Protein AF-0000000066470634 (afdb_homodimer)

InterPro domains:
  IPR000560 Histidine phosphatase superfamily, clade-2 [PF00328] (28-376)
  IPR000560 Histidine phosphatase superfamily, clade-2 [cd07061] (28-376)
  IPR029033 Histidine phosphatase superfamily [G3DSA:3.40.50.1240] (27-430)
  IPR029033 Histidine phosphatase superfamily [SSF53254] (25-425)
  IPR033379 Histidine acid phosphatase active site [PS00616] (29-43)
  IPR050645 Histidine Acid Phosphatase [PTHR11567] (26-384)

Organism: Caenorhabditis elegans (NCBI:txid6239)

Nearest PDB structures (foldseek):
  7z2w-assembly1_A  TM=5.898E-01  e=5.417E-13  Escherichia coli
  7z2t-assembly1_A  TM=5.887E-01  e=1.420E-12  Escherichia coli
  1dkq-assembly1_A  TM=6.053E-01  e=9.221E-12  Escherichia coli
  8xm1-assembly1_A  TM=5.959E-01  e=4.670E-12  Yersinia intermedia
  8xm2-assembly1_A  TM=5.813E-01  e=5.988E-11  Yersinia intermedia

Radius of gyration: 29.12 Å; Cα contacts (8 Å, |Δi|>4): 1659; chains: 2; bounding box: 76×91×94 Å

Foldseek 3Di:
DDPPPPPPPPPPPPCPVPQPFFDDVLKTFFAKEKEWAFFDFAAQAAFQVDPCAQQNAPAQPGGHGHQHPRRLVLLLVVLQQVLQAADLPVRRVGNHHHLADDLLAEAAEEEPDRRLVSSVQSSCCNNFQDAPSPDDDPPQHHPDPPDPHSGHGDDYHYDYNQPCLAFHLNHDFQALVQLLVVLCPDPQNVCVCPDPLNVVLQVVVCVLRVDHDDLVCLVNHLRNVVSCCVPPVPVCCVVRVVDDDVSSVSSVLNNQVSLCVQQLNDPDQDADPNDRSSLLSLLSRQQVNLVVVVVLLVLSLCCVPNDDVPPVSSSPNYHYYYYRHHLSNQLSVCVLQVNSPPQDPPGDTAHHGKMKMWIWIARNPVRFIKIWIWIDRGRPDHIDTCQCVGPQGNDRIHGVVSSVVSNVSSHQPDDSVVSSVDHDPPDPPCPVPVVPVVVPVVVVVD/DPPPPPPPPPPPPPCPVPQPFFDDVLKTFFAKEKEWAFFDFAAQAAFQPDPCAQQNAPAQPGGHGHQHVRRLVLLLVVLQQVLQAADLPVRRVGNHHHLADDLLAEAAEEEPDRRLVSSVQSSCCNNFQDAPSPDDDPPQHHPDPPDDHSGHGDDYHYDYNQPCLAFHLNHDFQALVQLLVVLCPDPQNVCVCPDPLNVVLQVVVCVLRVDHDDLVCLVNHLVNVVSCCVPPVPVSCVVRVVDDDVSSVSSVLNNQVSLCVQQLNDPDQDADPNDRSSLLSLLSRQQVNLVVVVVLLVLSLCCVPNDDVPPVSSSPNYHYYYYRHHQSNQLSVCVLQVNSVLQDPPGDTAHHGKMKMWIWIARNPVRFIKIWIWIDRGRPDHIDTCQCVGPQGNDRIHGVVSSVVSNVSSHQPDDSVVSSVDHDPPDPPCPPPVVPVVVPVVVVVD

Structure (mmCIF, N/CA/C/O backbone):
data_AF-0000000066470634-model_v1
#
loop_
_entity.id
_entity.type
_entity.pdbx_description
1 polymer 'Intestinal acid PHOsphatase'
#
loop_
_atom_site.group_PDB
_atom_site.id
_atom_site.type_symbol
_atom_site.label_atom_id
_atom_site.label_alt_id
_atom_site.label_comp_id
_atom_site.label_asym_id
_atom_site.label_entity_id
_atom_site.label_seq_id
_atom_site.pdbx_PDB_ins_code
_atom_site.Cartn_x
_atom_site.Cartn_y
_atom_site.Cartn_z
_atom_site.occupancy
_atom_site.B_iso_or_equiv
_atom_site.auth_seq_id
_atom_site.auth_comp_id
_atom_site.auth_asym_id
_atom_site.auth_atom_id
_atom_site.pdbx_PDB_model_num
ATOM 1 N N . MET A 1 1 ? -38.031 49.031 -19.016 1 35.66 1 MET A N 1
ATOM 2 C CA . MET A 1 1 ? -38.094 47.625 -19.375 1 35.66 1 MET A CA 1
ATOM 3 C C . MET A 1 1 ? -37.062 46.812 -18.609 1 35.66 1 MET A C 1
ATOM 5 O O . MET A 1 1 ? -35.875 46.938 -18.828 1 35.66 1 MET A O 1
ATOM 9 N N . LEU A 1 2 ? -37.375 46.406 -17.344 1 40.72 2 LEU A N 1
ATOM 10 C CA . LEU A 1 2 ? -36.594 45.688 -16.344 1 40.72 2 LEU A CA 1
ATOM 11 C C . LEU A 1 2 ? -36.312 44.25 -16.766 1 40.72 2 LEU A C 1
ATOM 13 O O . LEU A 1 2 ? -37.25 43.469 -16.922 1 40.72 2 LEU A O 1
ATOM 17 N N . GLN A 1 3 ? -35.219 44.031 -17.484 1 40.03 3 GLN A N 1
ATOM 18 C CA . GLN A 1 3 ? -34.75 42.688 -17.891 1 40.03 3 GLN A CA 1
ATOM 19 C C . GLN A 1 3 ? -34.469 41.812 -16.672 1 40.03 3 GLN A C 1
ATOM 21 O O . GLN A 1 3 ? -33.656 42.156 -15.812 1 40.03 3 GLN A O 1
ATOM 26 N N . PHE A 1 4 ? -35.438 41 -16.25 1 42 4 PHE A N 1
ATOM 27 C CA . PHE A 1 4 ? -35.312 39.938 -15.242 1 42 4 PHE A CA 1
ATOM 28 C C . PHE A 1 4 ? -34.312 38.875 -15.656 1 42 4 PHE A C 1
ATOM 30 O O . PHE A 1 4 ? -34.469 38.219 -16.688 1 42 4 PHE A O 1
ATOM 37 N N . ILE A 1 5 ? -33.031 39.031 -15.297 1 39.72 5 ILE A N 1
ATOM 38 C CA . ILE A 1 5 ? -32.062 37.969 -15.445 1 39.72 5 ILE A CA 1
ATOM 39 C C . ILE A 1 5 ? -32.375 36.812 -14.5 1 39.72 5 ILE A C 1
ATOM 41 O O . ILE A 1 5 ? -32.375 37 -13.281 1 39.72 5 ILE A O 1
ATOM 45 N N . ILE A 1 6 ? -33.094 35.812 -14.938 1 38.84 6 ILE A N 1
ATOM 46 C CA . ILE A 1 6 ? -33.312 34.562 -14.219 1 38.84 6 ILE A CA 1
ATOM 47 C C . ILE A 1 6 ? -32 33.812 -14.109 1 38.84 6 ILE A C 1
ATOM 49 O O . ILE A 1 6 ? -31.406 33.438 -15.125 1 38.84 6 ILE A O 1
ATOM 53 N N . ILE A 1 7 ? -31.266 33.969 -13.062 1 37.34 7 ILE A N 1
ATOM 54 C CA . ILE A 1 7 ? -30.141 33.094 -12.727 1 37.34 7 ILE A CA 1
ATOM 55 C C . ILE A 1 7 ? -30.625 31.688 -12.453 1 37.34 7 ILE A C 1
ATOM 57 O O . ILE A 1 7 ? -31.391 31.453 -11.508 1 37.34 7 ILE A O 1
ATOM 61 N N . ILE A 1 8 ? -30.688 30.859 -13.43 1 35.25 8 ILE A N 1
ATOM 62 C CA . ILE A 1 8 ? -30.906 29.422 -13.242 1 35.25 8 ILE A CA 1
ATOM 63 C C . ILE A 1 8 ? -29.766 28.844 -12.398 1 35.25 8 ILE A C 1
ATOM 65 O O . ILE A 1 8 ? -28.609 28.844 -12.812 1 35.25 8 ILE A O 1
ATOM 69 N N . ILE A 1 9 ? -29.922 28.891 -11.156 1 37.62 9 ILE A N 1
ATOM 70 C CA . ILE A 1 9 ? -29.094 28.078 -10.273 1 37.62 9 ILE A CA 1
ATOM 71 C C . ILE A 1 9 ? -29.219 26.609 -10.648 1 37.62 9 ILE A C 1
ATOM 73 O O . ILE A 1 9 ? -30.297 26.016 -10.516 1 37.62 9 ILE A O 1
ATOM 77 N N . ALA A 1 10 ? -28.469 26.141 -11.523 1 35.03 10 ALA A N 1
ATOM 78 C CA . ALA A 1 10 ? -28.344 24.703 -11.742 1 35.03 10 ALA A CA 1
ATOM 79 C C . ALA A 1 10 ? -27.969 23.984 -10.453 1 35.03 10 ALA A C 1
ATOM 81 O O . ALA A 1 10 ? -26.859 24.125 -9.953 1 35.03 10 ALA A O 1
ATOM 82 N N . TRP A 1 11 ? -28.922 23.75 -9.609 1 37.56 11 TRP A N 1
ATOM 83 C CA . TRP A 1 11 ? -28.734 22.719 -8.594 1 37.56 11 TRP A CA 1
ATOM 84 C C . TRP A 1 11 ? -28.172 21.438 -9.219 1 37.56 11 TRP A C 1
ATOM 86 O O . TRP A 1 11 ? -28.875 20.75 -9.977 1 37.56 11 TRP A O 1
ATOM 96 N N . ASN A 1 12 ? -26.969 21.469 -9.5 1 35.5 12 ASN A N 1
ATOM 97 C CA . ASN A 1 12 ? -26.391 20.156 -9.734 1 35.5 12 ASN A CA 1
ATOM 98 C C . ASN A 1 12 ? -26.719 19.188 -8.602 1 35.5 12 ASN A C 1
ATOM 100 O O . ASN A 1 12 ? -26.219 19.328 -7.492 1 35.5 12 ASN A O 1
ATOM 104 N N . LEU A 1 13 ? -27.922 18.734 -8.531 1 37.47 13 LEU A N 1
ATOM 105 C CA . LEU A 1 13 ? -28.234 17.578 -7.719 1 37.47 13 LEU A CA 1
ATOM 106 C C . LEU A 1 13 ? -27.156 16.5 -7.859 1 37.47 13 LEU A C 1
ATOM 108 O O . LEU A 1 13 ? -26.969 15.953 -8.945 1 37.47 13 LEU A O 1
ATOM 112 N N . ALA A 1 14 ? -26.203 16.594 -7.113 1 40.66 14 ALA A N 1
ATOM 113 C CA . ALA A 1 14 ? -25.422 15.375 -6.926 1 40.66 14 ALA A CA 1
ATOM 114 C C . ALA A 1 14 ? -26.312 14.141 -6.871 1 40.66 14 ALA A C 1
ATOM 116 O O . ALA A 1 14 ? -26.984 13.898 -5.863 1 40.66 14 ALA A O 1
ATOM 117 N N . ILE A 1 15 ? -26.891 13.695 -7.848 1 40.12 15 ILE A N 1
ATOM 118 C CA . ILE A 1 15 ? -27.656 12.461 -7.922 1 40.12 15 ILE A CA 1
ATOM 119 C C . ILE A 1 15 ? -26.812 11.289 -7.43 1 40.12 15 ILE A C 1
ATOM 121 O O . ILE A 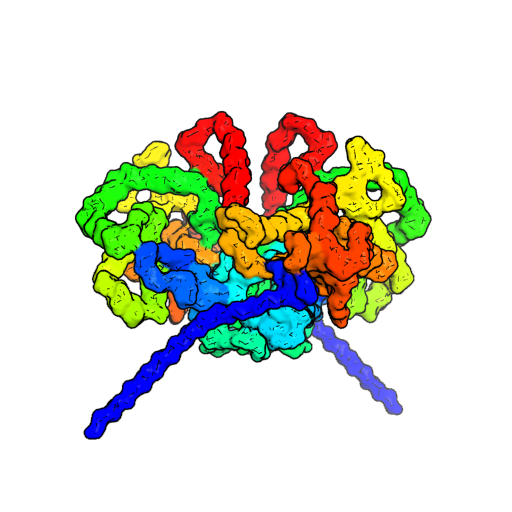1 15 ? -25.844 10.906 -8.078 1 40.12 15 ILE A O 1
ATOM 125 N N . ALA A 1 16 ? -26.578 11.211 -6.148 1 47.03 16 ALA A N 1
ATOM 126 C CA . ALA A 1 16 ? -26.25 9.844 -5.777 1 47.03 16 ALA A CA 1
ATOM 127 C C . ALA A 1 16 ? -26.938 8.844 -6.699 1 47.03 16 ALA A C 1
ATOM 129 O O . ALA A 1 16 ? -28.172 8.75 -6.715 1 47.03 16 ALA A O 1
ATOM 130 N N . THR A 1 17 ? -26.406 8.664 -7.871 1 54.94 17 THR A N 1
ATOM 131 C CA . THR A 1 17 ? -27.078 7.758 -8.797 1 54.94 17 THR A CA 1
ATOM 132 C C . THR A 1 17 ? -27.453 6.453 -8.102 1 54.94 17 THR A C 1
ATOM 134 O O . THR A 1 17 ? -26.578 5.73 -7.617 1 54.94 17 THR A O 1
ATOM 137 N N . ASN A 1 18 ? -28.578 6.418 -7.445 1 70.38 18 ASN A N 1
ATOM 138 C CA . ASN A 1 18 ? -29.219 5.199 -6.973 1 70.38 18 ASN A CA 1
ATOM 139 C C . ASN A 1 18 ? -29.156 4.09 -8.023 1 70.38 18 ASN A C 1
ATOM 141 O O . ASN A 1 18 ? -29.844 4.16 -9.039 1 70.38 18 ASN A O 1
ATOM 145 N N . ILE A 1 19 ? -28.047 3.322 -8.016 1 86.44 19 ILE A N 1
ATOM 146 C CA . ILE A 1 19 ? -27.922 2.17 -8.898 1 86.44 19 ILE A CA 1
ATOM 147 C C . ILE A 1 19 ? -28.938 1.104 -8.5 1 86.44 19 ILE A C 1
ATOM 149 O O . ILE A 1 19 ? -29.062 0.756 -7.324 1 86.44 19 ILE A O 1
ATOM 153 N N . SER A 1 20 ? -29.766 0.833 -9.453 1 91.12 20 SER A N 1
ATOM 154 C CA . SER A 1 20 ? -30.719 -0.251 -9.195 1 91.12 20 SER A CA 1
ATOM 155 C C . SER A 1 20 ? -30 -1.522 -8.766 1 91.12 20 SER A C 1
ATOM 157 O O . SER A 1 20 ? -28.875 -1.789 -9.211 1 91.12 20 SER A O 1
ATOM 159 N N . PRO A 1 21 ? -30.641 -2.217 -7.977 1 94.38 21 PRO A N 1
ATOM 160 C CA . PRO A 1 21 ? -30.016 -3.473 -7.559 1 94.38 21 PRO A CA 1
ATOM 161 C C . PRO A 1 21 ? -29.703 -4.402 -8.734 1 94.38 21 PRO A C 1
ATOM 163 O O . PRO A 1 21 ? -30.5 -4.488 -9.672 1 94.38 21 PRO A O 1
ATOM 166 N N . ALA A 1 22 ? -28.531 -4.996 -8.766 1 96.44 22 ALA A N 1
ATOM 167 C CA . ALA A 1 22 ? -28.156 -5.992 -9.766 1 96.44 22 ALA A CA 1
ATOM 168 C C . ALA A 1 22 ? -28.828 -7.332 -9.492 1 96.44 22 ALA A C 1
ATOM 170 O O . ALA A 1 22 ? -28.547 -7.984 -8.484 1 96.44 22 ALA A O 1
ATOM 171 N N . LYS A 1 23 ? -29.656 -7.746 -10.5 1 96.69 23 LYS A N 1
ATOM 172 C CA . LYS A 1 23 ? -30.453 -8.945 -10.258 1 96.69 23 LYS A CA 1
ATOM 173 C C . LYS A 1 23 ? -30.281 -9.953 -11.391 1 96.69 23 LYS A C 1
ATOM 175 O O . LYS A 1 23 ? -30.016 -9.578 -12.539 1 96.69 23 LYS A O 1
ATOM 180 N N . ASP A 1 24 ? -30.312 -11.18 -11.062 1 96.94 24 ASP A N 1
ATOM 181 C CA . ASP A 1 24 ? -30.484 -12.336 -11.93 1 96.94 24 ASP A CA 1
ATOM 182 C C . ASP A 1 24 ? -31.641 -13.211 -11.461 1 96.94 24 ASP A C 1
ATOM 184 O O . ASP A 1 24 ? -31.453 -14.117 -10.648 1 96.94 24 ASP A O 1
ATOM 188 N N . GLY A 1 25 ? -32.844 -12.859 -12.047 1 97 25 GLY A N 1
ATOM 189 C CA . GLY A 1 25 ? -34.062 -13.453 -11.477 1 97 25 GLY A CA 1
ATOM 190 C C . GLY A 1 25 ? -34.281 -13.047 -10.039 1 97 25 GLY A C 1
ATOM 191 O O . GLY A 1 25 ? -34.344 -11.859 -9.727 1 97 25 GLY A O 1
ATOM 192 N N . VAL A 1 26 ? -34.312 -14.078 -9.148 1 97.88 26 VAL A N 1
ATOM 193 C CA . VAL A 1 26 ? -34.625 -13.82 -7.746 1 97.88 26 VAL A CA 1
ATOM 194 C C . VAL A 1 26 ? -33.312 -13.562 -6.98 1 97.88 26 VAL A C 1
ATOM 196 O O . VAL A 1 26 ? -33.344 -13.297 -5.773 1 97.88 26 VAL A O 1
ATOM 199 N N . MET A 1 27 ? -32.219 -13.625 -7.699 1 98.44 27 MET A N 1
ATOM 200 C CA . MET A 1 27 ? -30.922 -13.43 -7.059 1 98.44 27 MET A CA 1
ATOM 201 C C . MET A 1 27 ? -30.484 -11.969 -7.172 1 98.44 27 MET A C 1
ATOM 203 O O . MET A 1 27 ? -30.5 -11.398 -8.258 1 98.44 27 MET A O 1
ATOM 207 N N . GLU A 1 28 ? -30.094 -11.438 -6.039 1 98.38 28 GLU A N 1
ATOM 208 C CA . GLU A 1 28 ? -29.562 -10.078 -6.012 1 98.38 28 GLU A CA 1
ATOM 209 C C . GLU A 1 28 ? -28.094 -10.062 -5.602 1 98.38 28 GLU A C 1
ATOM 211 O O . GLU A 1 28 ? -27.734 -10.602 -4.551 1 98.38 28 GLU A O 1
ATOM 216 N N . LEU A 1 29 ? -27.219 -9.422 -6.395 1 98.62 29 LEU A N 1
ATOM 217 C CA . LEU A 1 29 ? -25.781 -9.336 -6.102 1 98.62 29 LEU A CA 1
ATOM 218 C C . LEU A 1 29 ? -25.516 -8.32 -4.988 1 98.62 29 LEU A C 1
ATOM 220 O O . LEU A 1 29 ? -26.016 -7.191 -5.047 1 98.62 29 LEU A O 1
ATOM 224 N N . LYS A 1 30 ? -24.75 -8.742 -3.938 1 98.31 30 LYS A N 1
ATOM 225 C CA . LYS A 1 30 ? -24.578 -7.871 -2.775 1 98.31 30 LYS A CA 1
ATOM 226 C C . LYS A 1 30 ? -23.109 -7.461 -2.607 1 98.31 30 LYS A C 1
ATOM 228 O O . LYS A 1 30 ? -22.812 -6.383 -2.09 1 98.31 30 LYS A O 1
ATOM 233 N N . MET A 1 31 ? -22.219 -8.328 -3.037 1 98.62 31 MET A N 1
ATOM 234 C CA . MET A 1 31 ? -20.797 -8.078 -2.836 1 98.62 31 MET A CA 1
ATOM 235 C C . MET A 1 31 ? -19.953 -9 -3.707 1 98.62 31 MET A C 1
ATOM 237 O O . MET A 1 31 ? -20.359 -10.117 -4.023 1 98.62 31 MET A O 1
ATOM 241 N N . VAL A 1 32 ? -18.828 -8.523 -4.105 1 98.81 32 VAL A N 1
ATOM 242 C CA . VAL A 1 32 ? -17.891 -9.289 -4.926 1 98.81 32 VAL A CA 1
ATOM 243 C C . VAL A 1 32 ? -16.5 -9.258 -4.305 1 98.81 32 VAL A C 1
ATOM 245 O O . VAL A 1 32 ? -15.992 -8.18 -3.977 1 98.81 32 VAL A O 1
ATOM 248 N N . HIS A 1 33 ? -15.922 -10.414 -4.062 1 98.88 33 HIS A N 1
ATOM 249 C CA . HIS A 1 33 ? -14.508 -10.555 -3.754 1 98.88 33 HIS A CA 1
ATOM 250 C C . HIS A 1 33 ? -13.734 -11.109 -4.949 1 98.88 33 HIS A C 1
ATOM 252 O O . HIS A 1 33 ? -14.133 -12.125 -5.531 1 98.88 33 HIS A O 1
ATOM 258 N N . ILE A 1 34 ? -12.672 -10.492 -5.285 1 98.81 34 ILE A N 1
ATOM 259 C CA . ILE A 1 34 ? -11.859 -11.016 -6.375 1 98.81 34 ILE A CA 1
ATOM 260 C C . ILE A 1 34 ? -10.414 -11.18 -5.914 1 98.81 34 ILE A C 1
ATOM 262 O O . ILE A 1 34 ? -9.883 -10.32 -5.211 1 98.81 34 ILE A O 1
ATOM 266 N N . VAL A 1 35 ? -9.836 -12.305 -6.207 1 98.81 35 VAL A N 1
ATOM 267 C CA . VAL A 1 35 ? -8.43 -12.625 -6 1 98.81 35 VAL A CA 1
ATOM 268 C C . VAL A 1 35 ? -7.746 -12.859 -7.348 1 98.81 35 VAL A C 1
ATOM 270 O O . VAL A 1 35 ? -8.195 -13.68 -8.148 1 98.81 35 VAL A O 1
ATOM 273 N N . TRP A 1 36 ? -6.668 -12.125 -7.578 1 98.75 36 TRP A N 1
ATOM 274 C CA . TRP A 1 36 ? -6.016 -12.367 -8.859 1 98.75 36 TRP A CA 1
ATOM 275 C C . TRP A 1 36 ? -4.504 -12.492 -8.688 1 98.75 36 TRP A C 1
ATOM 277 O O . TRP A 1 36 ? -3.943 -12.008 -7.703 1 98.75 36 TRP A O 1
ATOM 287 N N . ARG A 1 37 ? -3.93 -13.203 -9.641 1 98.12 37 ARG A N 1
ATOM 288 C CA . ARG A 1 37 ? -2.48 -13.266 -9.805 1 98.12 37 ARG A CA 1
ATOM 289 C C . ARG A 1 37 ? -1.971 -12.055 -10.586 1 98.12 37 ARG A C 1
ATOM 291 O O . ARG A 1 37 ? -2.623 -11.586 -11.523 1 98.12 37 ARG A O 1
ATOM 298 N N . HIS A 1 38 ? -0.872 -11.562 -10.234 1 98.62 38 HIS A N 1
ATOM 299 C CA . HIS A 1 38 ? -0.209 -10.508 -11 1 98.62 38 HIS A CA 1
ATOM 300 C C . HIS A 1 38 ? 0.011 -10.945 -12.445 1 98.62 38 HIS A C 1
ATOM 302 O O . HIS A 1 38 ? -0.211 -12.102 -12.789 1 98.62 38 HIS A O 1
ATOM 308 N N . GLY A 1 39 ? 0.417 -9.945 -13.305 1 98.25 39 GLY A N 1
ATOM 309 C CA . GLY A 1 39 ? 0.723 -10.211 -14.703 1 98.25 39 GLY A CA 1
ATOM 310 C C . GLY A 1 39 ? 2.141 -10.711 -14.922 1 98.25 39 GLY A C 1
ATOM 311 O O . GLY A 1 39 ? 2.854 -11.008 -13.961 1 98.25 39 GLY A O 1
ATOM 312 N N . ASP A 1 40 ? 2.477 -10.758 -16.156 1 98.06 40 ASP A N 1
ATOM 313 C CA . ASP A 1 40 ? 3.799 -11.195 -16.594 1 98.06 40 ASP A CA 1
ATOM 314 C C . ASP A 1 40 ? 4.898 -10.383 -15.914 1 98.06 40 ASP A C 1
ATOM 316 O O . ASP A 1 40 ? 4.715 -9.195 -15.633 1 98.06 40 ASP A O 1
ATOM 320 N N . ARG A 1 41 ? 6.008 -11.07 -15.664 1 98.44 41 ARG A N 1
ATOM 321 C CA . ARG A 1 41 ? 7.105 -10.461 -14.922 1 98.44 41 ARG A CA 1
ATOM 322 C C . ARG A 1 41 ? 8.438 -11.117 -15.273 1 98.44 41 ARG A C 1
ATOM 324 O O . ARG A 1 41 ? 8.469 -12.164 -15.922 1 98.44 41 ARG A O 1
ATOM 331 N N . SER A 1 42 ? 9.531 -10.484 -14.891 1 98.56 42 SER A N 1
ATOM 332 C CA . SER A 1 42 ? 10.836 -11.133 -14.898 1 98.56 42 SER A CA 1
ATOM 333 C C . SER A 1 42 ? 10.953 -12.172 -13.797 1 98.56 42 SER A C 1
ATOM 335 O O . SER A 1 42 ? 10.141 -12.188 -12.859 1 98.56 42 SER A O 1
ATOM 337 N N . PRO A 1 43 ? 11.914 -13.109 -13.945 1 97.81 43 PRO A N 1
ATOM 338 C CA . PRO A 1 43 ? 12.102 -14.062 -12.844 1 97.81 43 PRO A CA 1
ATOM 339 C C . PRO A 1 43 ? 12.406 -13.375 -11.516 1 97.81 43 PRO A C 1
ATOM 341 O O . PRO A 1 43 ? 13 -12.289 -11.5 1 97.81 43 PRO A O 1
ATOM 344 N N . THR A 1 44 ? 11.938 -13.969 -10.438 1 97.06 44 THR A N 1
ATOM 345 C CA . THR A 1 44 ? 12.242 -13.406 -9.133 1 97.06 44 THR A CA 1
ATOM 346 C C . THR A 1 44 ? 13.656 -13.789 -8.695 1 97.06 44 THR A C 1
ATOM 348 O O . THR A 1 44 ? 14.219 -13.172 -7.793 1 97.06 44 THR A O 1
ATOM 351 N N . THR A 1 45 ? 14.141 -14.852 -9.164 1 96 45 THR A N 1
ATOM 352 C CA . THR A 1 45 ? 15.484 -15.398 -9.023 1 96 45 THR A CA 1
ATOM 353 C C . THR A 1 45 ? 15.773 -16.406 -10.133 1 96 45 THR A C 1
ATOM 355 O O . THR A 1 45 ? 14.953 -16.609 -11.031 1 96 45 THR A O 1
ATOM 358 N N . THR A 1 46 ? 17.047 -16.891 -10.102 1 95.69 46 THR A N 1
ATOM 359 C CA . THR A 1 46 ? 17.391 -17.906 -11.094 1 95.69 46 THR A CA 1
ATOM 360 C C . THR A 1 46 ? 18.344 -18.938 -10.516 1 95.69 46 THR A C 1
ATOM 362 O O . THR A 1 46 ? 18.438 -19.094 -9.297 1 95.69 46 THR A O 1
ATOM 365 N N . PHE A 1 47 ? 18.859 -19.812 -11.391 1 94.94 47 PHE A N 1
ATOM 366 C CA . PHE A 1 47 ? 19.75 -20.891 -10.961 1 94.94 47 PHE A CA 1
ATOM 367 C C . PHE A 1 47 ? 21.188 -20.594 -11.359 1 94.94 47 PHE A C 1
ATOM 369 O O . PHE A 1 47 ? 21.438 -19.719 -12.195 1 94.94 47 PHE A O 1
ATOM 376 N N . ASN A 1 48 ? 22.141 -21.188 -10.797 1 92.31 48 ASN A N 1
ATOM 377 C CA . ASN A 1 48 ? 23.562 -20.844 -10.789 1 92.31 48 ASN A CA 1
ATOM 378 C C . ASN A 1 48 ? 24.109 -20.703 -12.203 1 92.31 48 ASN A C 1
ATOM 380 O O . ASN A 1 48 ? 24.797 -19.719 -12.508 1 92.31 48 ASN A O 1
ATOM 384 N N . VAL A 1 49 ? 23.922 -21.516 -13.18 1 93.19 49 VAL A N 1
ATOM 385 C CA . VAL A 1 49 ? 24.609 -21.516 -14.469 1 93.19 49 VAL A CA 1
ATOM 386 C C . VAL A 1 49 ? 23.703 -20.859 -15.516 1 93.19 49 VAL A C 1
ATOM 388 O O . VAL A 1 49 ? 23.969 -20.969 -16.719 1 93.19 49 VAL A O 1
ATOM 391 N N . ASP A 1 50 ? 22.641 -20.266 -15.008 1 95.81 50 ASP A N 1
ATOM 392 C CA . ASP A 1 50 ? 21.734 -19.594 -15.938 1 95.81 50 ASP A CA 1
ATOM 393 C C . ASP A 1 50 ? 22.422 -18.422 -16.625 1 95.81 50 ASP A C 1
ATOM 395 O O . ASP A 1 50 ? 22.922 -17.5 -15.969 1 95.81 50 ASP A O 1
ATOM 399 N N . PRO A 1 51 ? 22.438 -18.391 -17.953 1 95.94 51 PRO A N 1
ATOM 400 C CA . PRO A 1 51 ? 23.094 -17.266 -18.641 1 95.94 51 PRO A CA 1
ATOM 401 C C . PRO A 1 51 ? 22.312 -15.961 -18.516 1 95.94 51 PRO A C 1
ATOM 403 O O . PRO A 1 51 ? 22.859 -14.891 -18.781 1 95.94 51 PRO A O 1
ATOM 406 N N . PHE A 1 52 ? 21.078 -16 -18.25 1 97.5 52 PHE A N 1
ATOM 407 C CA . PHE A 1 52 ? 20.234 -14.82 -18.125 1 97.5 52 PHE A CA 1
ATOM 408 C C . PHE A 1 52 ? 20.125 -14.391 -16.656 1 97.5 52 PHE A C 1
ATOM 410 O O . PHE A 1 52 ? 19.188 -14.781 -15.961 1 97.5 52 PHE A O 1
ATOM 417 N N . GLN A 1 53 ? 21.031 -13.57 -16.297 1 97.19 53 GLN A N 1
ATOM 418 C CA . GLN A 1 53 ? 21.078 -13.047 -14.93 1 97.19 53 GLN A CA 1
ATOM 419 C C . GLN A 1 53 ? 20.281 -11.75 -14.805 1 97.19 53 GLN A C 1
ATOM 421 O O . GLN A 1 53 ? 19.562 -11.367 -15.734 1 97.19 53 GLN A O 1
ATOM 426 N N . GLU A 1 54 ? 20.312 -11.125 -13.727 1 96.62 54 GLU A N 1
ATOM 427 C CA . GLU A 1 54 ? 19.438 -10.008 -13.406 1 96.62 54 GLU A CA 1
ATOM 428 C C . GLU A 1 54 ? 19.531 -8.914 -14.469 1 96.62 54 GLU A C 1
ATOM 430 O O . GLU A 1 54 ? 18.516 -8.32 -14.844 1 96.62 54 GLU A O 1
ATOM 435 N N . ASP A 1 55 ? 20.719 -8.672 -14.992 1 95.94 55 ASP A N 1
ATOM 436 C CA . ASP A 1 55 ? 20.953 -7.574 -15.922 1 95.94 55 ASP A CA 1
ATOM 437 C C . ASP A 1 55 ? 20.266 -7.832 -17.266 1 95.94 55 ASP A C 1
ATOM 439 O O . ASP A 1 55 ? 20.109 -6.918 -18.062 1 95.94 55 ASP A O 1
ATOM 443 N N . SER A 1 56 ? 19.875 -9.07 -17.484 1 97.25 56 SER A N 1
ATOM 444 C CA . SER A 1 56 ? 19.172 -9.414 -18.719 1 97.25 56 SER A CA 1
ATOM 445 C C . SER A 1 56 ? 17.75 -8.867 -18.719 1 97.25 56 SER A C 1
ATOM 447 O O . SER A 1 56 ? 17.094 -8.789 -19.766 1 97.25 56 SER A O 1
ATOM 449 N N . TRP A 1 57 ? 17.25 -8.547 -17.609 1 98.25 57 TRP A N 1
ATOM 450 C CA . TRP A 1 57 ? 15.867 -8.125 -17.453 1 98.25 57 TRP A CA 1
ATOM 451 C C . TRP A 1 57 ? 15.773 -6.621 -17.203 1 98.25 57 TRP A C 1
ATOM 453 O O . TRP A 1 57 ? 15.945 -6.156 -16.078 1 98.25 57 TRP A O 1
ATOM 463 N N . THR A 1 58 ? 15.336 -5.879 -18.219 1 97.25 58 THR A N 1
ATOM 464 C CA . THR A 1 58 ? 15.508 -4.434 -18.188 1 97.25 58 THR A CA 1
ATOM 465 C C . THR A 1 58 ? 14.156 -3.725 -18.188 1 97.25 58 THR A C 1
ATOM 467 O O . THR A 1 58 ? 14.094 -2.504 -18.031 1 97.25 58 THR A O 1
ATOM 470 N N . PHE A 1 59 ? 13.117 -4.484 -18.312 1 98.06 59 PHE A N 1
ATOM 471 C CA . PHE A 1 59 ? 11.812 -3.842 -18.406 1 98.06 59 PHE A CA 1
ATOM 472 C C . PHE A 1 59 ? 11.234 -3.58 -17.031 1 98.06 59 PHE A C 1
ATOM 474 O O . PHE A 1 59 ? 11.719 -4.125 -16.031 1 98.06 59 PHE A O 1
ATOM 481 N N . GLY A 1 60 ? 10.227 -2.707 -17.016 1 97.38 60 GLY A N 1
ATOM 482 C CA . GLY A 1 60 ? 9.445 -2.477 -15.805 1 97.38 60 GLY A CA 1
ATOM 483 C C . GLY A 1 60 ? 10.281 -1.932 -14.656 1 97.38 60 GLY A C 1
ATOM 484 O O . GLY A 1 60 ? 10.062 -2.295 -13.5 1 97.38 60 GLY A O 1
ATOM 485 N N . GLY A 1 61 ? 11.266 -1.153 -14.945 1 97.06 61 GLY A N 1
ATOM 486 C CA . GLY A 1 61 ? 12.172 -0.609 -13.953 1 97.06 61 GLY A CA 1
ATOM 487 C C . GLY A 1 61 ? 13.438 -1.436 -13.773 1 97.06 61 GLY A C 1
ATOM 488 O O . GLY A 1 61 ? 14.352 -1.038 -13.055 1 97.06 61 GLY A O 1
ATOM 489 N N . GLY A 1 62 ? 13.477 -2.719 -14.359 1 97.25 62 GLY A N 1
ATOM 490 C CA . GLY A 1 62 ? 14.664 -3.547 -14.422 1 97.25 62 GLY A CA 1
ATOM 491 C C . GLY A 1 62 ? 14.82 -4.473 -13.234 1 97.25 62 GLY A C 1
ATOM 492 O O . GLY A 1 62 ? 14.344 -4.172 -12.141 1 97.25 62 GLY A O 1
ATOM 493 N N . GLY A 1 63 ? 15.414 -5.59 -13.477 1 97.19 63 GLY A N 1
ATOM 494 C CA . GLY A 1 63 ? 15.836 -6.488 -12.414 1 97.19 63 GLY A CA 1
ATOM 495 C C . GLY A 1 63 ? 14.852 -7.621 -12.172 1 97.19 63 GLY A C 1
ATOM 496 O O . GLY A 1 63 ? 13.953 -7.855 -12.977 1 97.19 63 GLY A O 1
ATOM 497 N N . TRP A 1 64 ? 15.016 -8.32 -11.078 1 97.88 64 TRP A N 1
ATOM 498 C CA . TRP A 1 64 ? 14.273 -9.523 -10.719 1 97.88 64 TRP A CA 1
ATOM 499 C C . TRP A 1 64 ? 12.844 -9.172 -10.305 1 97.88 64 TRP A C 1
ATOM 501 O O . TRP A 1 64 ? 12.625 -8.242 -9.531 1 97.88 64 TRP A O 1
ATOM 511 N N . GLY A 1 65 ? 11.891 -9.891 -10.859 1 98.19 65 GLY A N 1
ATOM 512 C CA . GLY A 1 65 ? 10.531 -9.953 -10.359 1 98.19 65 GLY A CA 1
ATOM 513 C C . GLY A 1 65 ? 9.703 -8.734 -10.742 1 98.19 65 GLY A C 1
ATOM 514 O O . GLY A 1 65 ? 8.633 -8.508 -10.172 1 98.19 65 GLY A O 1
ATOM 515 N N . GLN A 1 66 ? 10.164 -7.922 -11.641 1 98.69 66 GLN A N 1
ATOM 516 C CA . GLN A 1 66 ? 9.445 -6.707 -11.992 1 98.69 66 GLN A CA 1
ATOM 517 C C . GLN A 1 66 ? 8.391 -6.984 -13.062 1 98.69 66 GLN A C 1
ATOM 519 O O . GLN A 1 66 ? 8.625 -7.77 -13.984 1 98.69 66 GLN A O 1
ATOM 524 N N . LEU A 1 67 ? 7.199 -6.336 -12.883 1 98.88 67 LEU A N 1
ATOM 525 C CA . LEU A 1 67 ? 6.117 -6.496 -13.852 1 98.88 67 LEU A CA 1
ATOM 526 C C . LEU A 1 67 ? 6.531 -5.969 -15.219 1 98.88 67 LEU A C 1
ATOM 528 O O . LEU A 1 67 ? 7.082 -4.871 -15.328 1 98.88 67 LEU A O 1
ATOM 532 N N . SER A 1 68 ? 6.273 -6.75 -16.25 1 98.69 68 SER A N 1
ATOM 533 C CA . SER A 1 68 ? 6.586 -6.344 -17.609 1 98.69 68 SER A CA 1
ATOM 534 C C . SER A 1 68 ? 5.453 -5.52 -18.219 1 98.69 68 SER A C 1
ATOM 536 O O . SER A 1 68 ? 4.332 -5.527 -17.703 1 98.69 68 SER A O 1
ATOM 538 N N . PRO A 1 69 ? 5.715 -4.824 -19.312 1 98.62 69 PRO A N 1
ATOM 539 C CA . PRO A 1 69 ? 4.633 -4.172 -20.047 1 98.62 69 PRO A CA 1
ATOM 540 C C . PRO A 1 69 ? 3.549 -5.148 -20.5 1 98.62 69 PRO A C 1
ATOM 542 O O . PRO A 1 69 ? 2.367 -4.797 -20.531 1 98.62 69 PRO A O 1
ATOM 545 N N . LEU A 1 70 ? 3.998 -6.352 -20.828 1 98.31 70 LEU A N 1
ATOM 546 C CA . LEU A 1 70 ? 3.018 -7.387 -21.141 1 98.31 70 LEU A CA 1
ATOM 547 C C . LEU A 1 70 ? 2.107 -7.645 -19.938 1 98.31 70 LEU A C 1
ATOM 549 O O . LEU A 1 70 ? 0.889 -7.758 -20.094 1 98.31 70 LEU A O 1
ATOM 553 N N . GLY A 1 71 ? 2.719 -7.77 -18.797 1 98.56 71 GLY A N 1
ATOM 554 C CA . GLY A 1 71 ? 1.948 -7.953 -17.578 1 98.56 71 GLY A CA 1
ATOM 555 C C . GLY A 1 71 ? 1.007 -6.797 -17.281 1 98.56 71 GLY A C 1
ATOM 556 O O . GLY A 1 71 ? -0.13 -7.008 -16.859 1 98.56 71 GLY A O 1
ATOM 557 N N . MET A 1 72 ? 1.457 -5.582 -17.484 1 98.81 72 MET A N 1
ATOM 558 C CA . MET A 1 72 ? 0.621 -4.395 -17.328 1 98.81 72 MET A CA 1
ATOM 559 C C . MET A 1 72 ? -0.594 -4.465 -18.25 1 98.81 72 MET A C 1
ATOM 561 O O . MET A 1 72 ? -1.722 -4.223 -17.828 1 98.81 72 MET A O 1
ATOM 565 N N . ASN A 1 73 ? -0.337 -4.855 -19.438 1 98.69 73 ASN A N 1
ATOM 566 C CA . ASN A 1 73 ? -1.419 -4.938 -20.406 1 98.69 73 ASN A CA 1
ATOM 567 C C . ASN A 1 73 ? -2.404 -6.047 -20.062 1 98.69 73 ASN A C 1
ATOM 569 O O . ASN A 1 73 ? -3.605 -5.918 -20.297 1 98.69 73 ASN A O 1
ATOM 573 N N . GLN A 1 74 ? -1.864 -7.16 -19.594 1 98.44 74 GLN A N 1
ATOM 574 C CA . GLN A 1 74 ? -2.734 -8.25 -19.172 1 98.44 74 GLN A CA 1
ATOM 575 C C . GLN A 1 74 ? -3.742 -7.766 -18.125 1 98.44 74 GLN A C 1
ATOM 577 O O . GLN A 1 74 ? -4.926 -8.109 -18.188 1 98.44 74 GLN A O 1
ATOM 582 N N . HIS A 1 75 ? -3.32 -6.93 -17.219 1 98.75 75 HIS A N 1
ATOM 583 C CA . HIS A 1 75 ? -4.223 -6.449 -16.188 1 98.75 75 HIS A CA 1
ATOM 584 C C . HIS A 1 75 ? -5.07 -5.285 -16.688 1 98.75 75 HIS A C 1
ATOM 586 O O . HIS A 1 75 ? -6.215 -5.117 -16.25 1 98.75 75 HIS A O 1
ATOM 592 N N . LEU A 1 76 ? -4.531 -4.445 -17.578 1 98.62 76 LEU A N 1
ATOM 593 C CA . LEU A 1 76 ? -5.395 -3.484 -18.25 1 98.62 76 LEU A CA 1
ATOM 594 C C . LEU A 1 76 ? -6.594 -4.184 -18.875 1 98.62 76 LEU A C 1
ATOM 596 O O . LEU A 1 76 ? -7.734 -3.754 -18.688 1 98.62 76 LEU A O 1
ATOM 600 N N . THR A 1 77 ? -6.328 -5.273 -19.516 1 98.5 77 THR A N 1
ATOM 601 C CA . THR A 1 77 ? -7.355 -6.047 -20.219 1 98.5 77 THR A CA 1
ATOM 602 C C . THR A 1 77 ? -8.297 -6.707 -19.219 1 98.5 77 THR A C 1
ATOM 604 O O . THR A 1 77 ? -9.516 -6.691 -19.391 1 98.5 77 THR A O 1
ATOM 607 N N . LEU A 1 78 ? -7.707 -7.293 -18.203 1 98.62 78 LEU A N 1
ATOM 608 C CA . LEU A 1 78 ? -8.555 -7.883 -17.172 1 98.62 78 LEU A CA 1
ATOM 609 C C . LEU A 1 78 ? -9.453 -6.832 -16.531 1 98.62 78 LEU A C 1
ATOM 611 O O . LEU A 1 78 ? -10.625 -7.098 -16.266 1 98.62 78 LEU A O 1
ATOM 615 N N . GLY A 1 79 ? -8.883 -5.617 -16.266 1 98.5 79 GLY A N 1
ATOM 616 C CA . GLY A 1 79 ? -9.703 -4.523 -15.766 1 98.5 79 GLY A CA 1
ATOM 617 C C . GLY A 1 79 ? -10.883 -4.203 -16.656 1 98.5 79 GLY A C 1
ATOM 618 O O . GLY A 1 79 ? -12 -4.004 -16.172 1 98.5 79 GLY A O 1
ATOM 619 N N . LYS A 1 80 ? -10.688 -4.176 -17.906 1 97.75 80 LYS A N 1
ATOM 620 C CA . LYS A 1 80 ? -11.766 -3.918 -18.859 1 97.75 80 LYS A CA 1
ATOM 621 C C . LYS A 1 80 ? -12.812 -5.023 -18.812 1 97.75 80 LYS A C 1
ATOM 623 O O . LYS A 1 80 ? -14.016 -4.75 -18.891 1 97.75 80 LYS A O 1
ATOM 628 N N . LYS A 1 81 ? -12.383 -6.23 -18.719 1 98.06 81 LYS A N 1
ATOM 629 C CA . LYS A 1 81 ? -13.312 -7.352 -18.625 1 98.06 81 LYS A CA 1
ATOM 630 C C . LYS A 1 81 ? -14.164 -7.254 -17.359 1 98.06 81 LYS A C 1
ATOM 632 O O . LYS A 1 81 ? -15.359 -7.547 -17.375 1 98.06 81 LYS A O 1
ATOM 637 N N . LEU A 1 82 ? -13.531 -6.906 -16.297 1 98.5 82 LEU A N 1
ATOM 638 C CA . LEU A 1 82 ? -14.242 -6.766 -15.031 1 98.5 82 LEU A CA 1
ATOM 639 C C . LEU A 1 82 ? -15.234 -5.609 -15.086 1 98.5 82 LEU A C 1
ATOM 641 O O . LEU A 1 82 ? -16.328 -5.691 -14.508 1 98.5 82 LEU A O 1
ATOM 645 N N . ARG A 1 83 ? -14.867 -4.531 -15.734 1 98.19 83 ARG A N 1
ATOM 646 C CA . ARG A 1 83 ? -15.82 -3.449 -15.969 1 98.19 83 ARG A CA 1
ATOM 647 C C . ARG A 1 83 ? -17.047 -3.955 -16.719 1 98.19 83 ARG A C 1
ATOM 649 O O . ARG A 1 83 ? -18.188 -3.68 -16.312 1 98.19 83 ARG A O 1
ATOM 656 N N . ASN A 1 84 ? -16.844 -4.727 -17.719 1 97.31 84 ASN A N 1
ATOM 657 C CA . ASN A 1 84 ? -17.922 -5.254 -18.547 1 97.31 84 ASN A CA 1
ATOM 658 C C . ASN A 1 84 ? -18.812 -6.219 -17.75 1 97.31 84 ASN A C 1
ATOM 660 O O . ASN A 1 84 ? -19.969 -6.426 -18.094 1 97.31 84 ASN A O 1
ATOM 664 N N . ARG A 1 85 ? -18.266 -6.695 -16.766 1 97.75 85 ARG A N 1
ATOM 665 C CA . ARG A 1 85 ? -19.062 -7.648 -15.992 1 97.75 85 ARG A CA 1
ATOM 666 C C . ARG A 1 85 ? -19.812 -6.949 -14.867 1 97.75 85 ARG A C 1
ATOM 668 O O . ARG A 1 85 ? -20.984 -7.246 -14.625 1 97.75 85 ARG A O 1
ATOM 675 N N . TYR A 1 86 ? -19.156 -5.965 -14.219 1 98.25 86 TYR A N 1
ATOM 676 C CA . TYR A 1 86 ? -19.719 -5.562 -12.93 1 98.25 86 TYR A CA 1
ATOM 677 C C . TYR A 1 86 ? -20.141 -4.098 -12.961 1 98.25 86 TYR A C 1
ATOM 679 O O . TYR A 1 86 ? -21 -3.686 -12.18 1 98.25 86 TYR A O 1
ATOM 687 N N . VAL A 1 87 ? -19.547 -3.219 -13.711 1 98.19 87 VAL A N 1
ATOM 688 C CA . VAL A 1 87 ? -19.75 -1.778 -13.602 1 98.19 87 VAL A CA 1
ATOM 689 C C . VAL A 1 87 ? -21.031 -1.376 -14.328 1 98.19 87 VAL A C 1
ATOM 691 O O . VAL A 1 87 ? -21.312 -1.877 -15.422 1 98.19 87 VAL A O 1
ATOM 694 N N . ASN A 1 88 ? -21.75 -0.493 -13.75 1 95.62 88 ASN A N 1
ATOM 695 C CA . ASN A 1 88 ? -23.031 -0.04 -14.289 1 95.62 88 ASN A CA 1
ATOM 696 C C . ASN A 1 88 ? -22.844 0.892 -15.477 1 95.62 88 ASN A C 1
ATOM 698 O O . ASN A 1 88 ? -22.953 2.111 -15.344 1 95.62 88 ASN A O 1
ATOM 702 N N . THR A 1 89 ? -22.688 0.281 -16.609 1 93.38 89 THR A N 1
ATOM 703 C CA . THR A 1 89 ? -22.562 1.02 -17.859 1 93.38 89 THR A CA 1
ATOM 704 C C . THR A 1 89 ? -23.859 0.95 -18.672 1 93.38 89 THR A C 1
ATOM 706 O O . THR A 1 89 ? -23.969 1.558 -19.734 1 93.38 89 THR A O 1
ATOM 709 N N . GLY A 1 90 ? -24.781 0.29 -18.156 1 92.62 90 GLY A N 1
ATOM 710 C CA . GLY A 1 90 ? -26.016 0.033 -18.891 1 92.62 90 GLY A CA 1
ATOM 711 C C . GLY A 1 90 ? -25.953 -1.209 -19.75 1 92.62 90 GLY A C 1
ATOM 712 O O . GLY A 1 90 ? -26.984 -1.76 -20.141 1 92.62 90 GLY A O 1
ATOM 713 N N . ASN A 1 91 ? -24.734 -1.746 -19.984 1 92.62 91 ASN A N 1
ATOM 714 C CA . ASN A 1 91 ? -24.562 -2.885 -20.891 1 92.62 91 ASN A CA 1
ATOM 715 C C . ASN A 1 91 ? -23.703 -3.977 -20.25 1 92.62 91 ASN A C 1
ATOM 717 O O . ASN A 1 91 ? -23.375 -4.969 -20.906 1 92.62 91 ASN A O 1
ATOM 721 N N . SER A 1 92 ? -23.312 -3.803 -19.016 1 95 92 SER A N 1
ATOM 722 C CA . SER A 1 92 ? -22.5 -4.828 -18.359 1 95 92 SER A CA 1
ATOM 723 C C . SER A 1 92 ? -23.359 -6.02 -17.938 1 95 92 SER A C 1
ATOM 725 O O . SER A 1 92 ? -24.578 -5.934 -17.922 1 95 92 SER A O 1
ATOM 727 N N . THR A 1 93 ? -22.703 -7.113 -17.594 1 95.56 93 THR A N 1
ATOM 728 C CA . THR A 1 93 ? -23.391 -8.336 -17.203 1 95.56 93 THR A CA 1
ATOM 729 C C . THR A 1 93 ? -24.297 -8.086 -15.992 1 95.56 93 THR A C 1
ATOM 731 O O . THR A 1 93 ? -25.438 -8.562 -15.945 1 95.56 93 THR A O 1
ATOM 734 N N . HIS A 1 94 ? -23.812 -7.238 -14.984 1 96.5 94 HIS A N 1
ATOM 735 C CA . HIS A 1 94 ? -24.578 -7.148 -13.742 1 96.5 94 HIS A CA 1
ATOM 736 C C . HIS A 1 94 ? -24.938 -5.699 -13.414 1 96.5 94 HIS A C 1
ATOM 738 O O . HIS A 1 94 ? -25.797 -5.441 -12.578 1 96.5 94 HIS A O 1
ATOM 744 N N . ASN A 1 95 ? -24.234 -4.699 -14.031 1 97.06 95 ASN A N 1
ATOM 745 C CA . ASN A 1 95 ? -24.469 -3.289 -13.734 1 97.06 95 ASN A CA 1
ATOM 746 C C . ASN A 1 95 ? -24.484 -3.023 -12.234 1 97.06 95 ASN A C 1
ATOM 748 O O . ASN A 1 95 ? -25.406 -2.379 -11.719 1 97.06 95 ASN A O 1
ATOM 752 N N . PHE A 1 96 ? -23.625 -3.494 -11.508 1 98.12 96 PHE A N 1
ATOM 753 C CA . PHE A 1 96 ? -23.609 -3.615 -10.055 1 98.12 96 PHE A CA 1
ATOM 754 C C . PHE A 1 96 ? -22.859 -2.439 -9.422 1 98.12 96 PHE A C 1
ATOM 756 O O . PHE A 1 96 ? -23.391 -1.785 -8.516 1 98.12 96 PHE A O 1
ATOM 763 N N . LEU A 1 97 ? -21.719 -2.1 -9.891 1 98.25 97 LEU A N 1
ATOM 764 C CA . LEU A 1 97 ? -20.859 -1.043 -9.359 1 98.25 97 LEU A CA 1
ATOM 765 C C . LEU A 1 97 ? -21.172 0.292 -10.031 1 98.25 97 LEU A C 1
ATOM 767 O O . LEU A 1 97 ? -21.656 0.324 -11.164 1 98.25 97 LEU A O 1
ATOM 771 N N . PRO A 1 98 ? -20.875 1.405 -9.312 1 97.38 98 PRO A N 1
ATOM 772 C CA . PRO A 1 98 ? -21.062 2.707 -9.953 1 97.38 98 PRO A CA 1
ATOM 773 C C . PRO A 1 98 ? -20.219 2.865 -11.227 1 97.38 98 PRO A C 1
ATOM 775 O O . PRO A 1 98 ? -19.125 2.305 -11.32 1 97.38 98 PRO A O 1
ATOM 778 N N . ALA A 1 99 ? -20.672 3.658 -12.117 1 96.69 99 ALA A N 1
ATOM 779 C CA . ALA A 1 99 ? -20.016 3.879 -13.398 1 96.69 99 ALA A CA 1
ATOM 780 C C . ALA A 1 99 ? -18.703 4.648 -13.211 1 96.69 99 ALA A C 1
ATOM 782 O O . ALA A 1 99 ? -17.781 4.523 -14.023 1 96.69 99 ALA A O 1
ATOM 783 N N . VAL A 1 100 ? -18.672 5.488 -12.164 1 97 100 VAL A N 1
ATOM 784 C CA . VAL A 1 100 ? -17.484 6.258 -11.797 1 97 100 VAL A CA 1
ATOM 785 C C . VAL A 1 100 ? -17.031 5.863 -10.391 1 97 100 VAL A C 1
ATOM 787 O O . VAL A 1 100 ? -17.828 5.398 -9.578 1 97 100 VAL A O 1
ATOM 790 N N . TYR A 1 101 ? -15.766 6.027 -10.188 1 97.44 101 TYR A N 1
ATOM 791 C CA . TYR A 1 101 ? -15.164 5.609 -8.93 1 97.44 101 TYR A CA 1
ATOM 792 C C . TYR A 1 101 ? -15.891 6.227 -7.738 1 97.44 101 TYR A C 1
ATOM 794 O O . TYR A 1 101 ? -16.141 7.434 -7.715 1 97.44 101 TYR A O 1
ATOM 802 N N . ASP A 1 102 ? -16.25 5.418 -6.809 1 97.06 102 ASP A N 1
ATOM 803 C CA . ASP A 1 102 ? -16.797 5.746 -5.5 1 97.06 102 ASP A CA 1
ATOM 804 C C . ASP A 1 102 ? -16.031 5.039 -4.387 1 97.06 102 ASP A C 1
ATOM 806 O O . ASP A 1 102 ? -16.078 3.811 -4.281 1 97.06 102 ASP A O 1
ATOM 810 N N . GLN A 1 103 ? -15.438 5.836 -3.514 1 97.12 103 GLN A N 1
ATOM 811 C CA . GLN A 1 103 ? -14.477 5.285 -2.562 1 97.12 103 GLN A CA 1
ATOM 812 C C . GLN A 1 103 ? -15.164 4.363 -1.5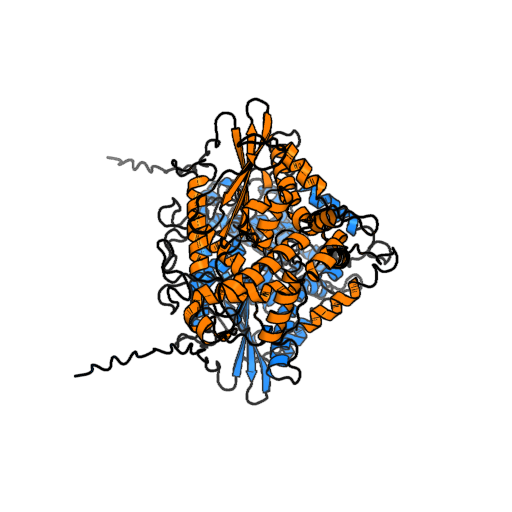59 1 97.12 103 GLN A C 1
ATOM 814 O O . GLN A 1 103 ? -14.516 3.508 -0.951 1 97.12 103 GLN A O 1
ATOM 819 N N . LYS A 1 104 ? -16.406 4.484 -1.364 1 96.62 104 LYS A N 1
ATOM 820 C CA . LYS A 1 104 ? -17.125 3.676 -0.377 1 96.62 104 LYS A CA 1
ATOM 821 C C . LYS A 1 104 ? -17.438 2.289 -0.929 1 96.62 104 LYS A C 1
ATOM 823 O O . LYS A 1 104 ? -17.766 1.373 -0.171 1 96.62 104 LYS A O 1
ATOM 828 N N . THR A 1 105 ? -17.359 2.094 -2.25 1 97.5 105 THR A N 1
ATOM 829 C CA . THR A 1 105 ? -17.891 0.882 -2.855 1 97.5 105 THR A CA 1
ATOM 830 C C . THR A 1 105 ? -16.781 -0.132 -3.119 1 97.5 105 THR A C 1
ATOM 832 O O . THR A 1 105 ? -17.062 -1.284 -3.459 1 97.5 105 THR A O 1
ATOM 835 N N . MET A 1 106 ? -15.562 0.263 -2.949 1 97.88 106 MET A N 1
ATOM 836 C CA . MET A 1 106 ? -14.523 -0.701 -3.293 1 97.88 106 MET A CA 1
ATOM 837 C C . MET A 1 106 ? -13.305 -0.526 -2.396 1 97.88 106 MET A C 1
ATOM 839 O O . MET A 1 106 ? -13.086 0.552 -1.841 1 97.88 106 MET A O 1
ATOM 843 N N . TYR A 1 107 ? -12.578 -1.514 -2.244 1 98.19 107 TYR A N 1
ATOM 844 C CA . TYR A 1 107 ? -11.312 -1.557 -1.532 1 98.19 107 TYR A CA 1
ATOM 845 C C . TYR A 1 107 ? -10.328 -2.496 -2.223 1 98.19 107 TYR A C 1
ATOM 847 O O . TYR A 1 107 ? -10.656 -3.652 -2.504 1 98.19 107 TYR A O 1
ATOM 855 N N . ILE A 1 108 ? -9.156 -1.994 -2.492 1 98.5 108 ILE A N 1
ATOM 856 C CA . ILE A 1 108 ? -8.117 -2.779 -3.16 1 98.5 108 ILE A CA 1
ATOM 857 C C . ILE A 1 108 ? -6.949 -3.008 -2.209 1 98.5 108 ILE A C 1
ATOM 859 O O . ILE A 1 108 ? -6.32 -2.053 -1.746 1 98.5 108 ILE A O 1
ATOM 863 N N . ARG A 1 109 ? -6.691 -4.211 -1.942 1 97.94 109 ARG A N 1
ATOM 864 C CA . ARG A 1 109 ? -5.531 -4.602 -1.146 1 97.94 109 ARG A CA 1
ATOM 865 C C . ARG A 1 109 ? -4.535 -5.395 -1.982 1 97.94 109 ARG A C 1
ATOM 867 O O . ARG A 1 109 ? -4.926 -6.258 -2.773 1 97.94 109 ARG A O 1
ATOM 874 N N . SER A 1 110 ? -3.258 -5.117 -1.822 1 98.69 110 SER A N 1
ATOM 875 C CA . SER A 1 110 ? -2.191 -5.797 -2.547 1 98.69 110 SER A CA 1
ATOM 876 C C . SER A 1 110 ? -1.133 -6.34 -1.593 1 98.69 110 SER A C 1
ATOM 878 O O . SER A 1 110 ? -0.943 -5.805 -0.499 1 98.69 110 SER A O 1
ATOM 880 N N . THR A 1 111 ? -0.532 -7.445 -1.996 1 98.5 111 THR A N 1
ATOM 881 C CA . THR A 1 111 ? 0.711 -7.789 -1.315 1 98.5 111 THR A CA 1
ATOM 882 C C . THR A 1 111 ? 1.77 -6.715 -1.543 1 98.5 111 THR A C 1
ATOM 884 O O . THR A 1 111 ? 1.68 -5.938 -2.498 1 98.5 111 THR A O 1
ATOM 887 N N . GLY A 1 112 ? 2.74 -6.691 -0.653 1 97.19 112 GLY A N 1
ATOM 888 C CA . GLY A 1 112 ? 3.684 -5.586 -0.615 1 97.19 112 GLY A CA 1
ATOM 889 C C . GLY A 1 112 ? 4.871 -5.785 -1.537 1 97.19 112 GLY A C 1
ATOM 890 O O . GLY A 1 112 ? 6.02 -5.613 -1.125 1 97.19 112 GLY A O 1
ATOM 891 N N . ILE A 1 113 ? 4.664 -6.176 -2.803 1 97.19 113 ILE A N 1
ATOM 892 C CA . ILE A 1 113 ? 5.75 -6.223 -3.777 1 97.19 113 ILE A CA 1
ATOM 893 C C . ILE A 1 113 ? 5.348 -5.457 -5.035 1 97.19 113 ILE A C 1
ATOM 895 O O . ILE A 1 113 ? 4.16 -5.324 -5.336 1 97.19 113 ILE A O 1
ATOM 899 N N . ASN A 1 114 ? 6.305 -5.023 -5.828 1 98.38 114 ASN A N 1
ATOM 900 C CA . ASN A 1 114 ? 6.109 -4.082 -6.926 1 98.38 114 ASN A CA 1
ATOM 901 C C . ASN A 1 114 ? 5.141 -4.633 -7.973 1 98.38 114 ASN A C 1
ATOM 903 O O . ASN A 1 114 ? 4.211 -3.939 -8.391 1 98.38 114 ASN A O 1
ATOM 907 N N . ARG A 1 115 ? 5.305 -5.844 -8.352 1 98.69 115 ARG A N 1
ATOM 908 C CA . ARG A 1 115 ? 4.551 -6.383 -9.477 1 98.69 115 ARG A CA 1
ATOM 909 C C . ARG A 1 115 ? 3.072 -6.512 -9.141 1 98.69 115 ARG A C 1
ATOM 911 O O . ARG A 1 115 ? 2.213 -6.336 -10.008 1 98.69 115 ARG A O 1
ATOM 918 N N . THR A 1 116 ? 2.713 -6.809 -7.891 1 98.81 116 THR A N 1
ATOM 919 C CA . THR A 1 116 ? 1.307 -6.914 -7.52 1 98.81 116 THR A CA 1
ATOM 920 C C . THR A 1 116 ? 0.671 -5.531 -7.414 1 98.81 116 THR A C 1
ATOM 922 O O . THR A 1 116 ? -0.494 -5.348 -7.773 1 98.81 116 THR A O 1
ATOM 925 N N . LEU A 1 117 ? 1.434 -4.582 -6.941 1 98.75 117 LEU A N 1
ATOM 926 C CA . LEU A 1 117 ? 0.963 -3.205 -6.859 1 98.75 117 LEU A CA 1
ATOM 927 C C . LEU A 1 117 ? 0.698 -2.637 -8.25 1 98.75 117 LEU A C 1
ATOM 929 O O . LEU A 1 117 ? -0.363 -2.061 -8.492 1 98.75 117 LEU A O 1
ATOM 933 N N . ILE A 1 118 ? 1.613 -2.838 -9.133 1 98.81 118 ILE A N 1
ATOM 934 C CA . ILE A 1 118 ? 1.487 -2.301 -10.484 1 98.81 118 ILE A CA 1
ATOM 935 C C . ILE A 1 118 ? 0.381 -3.041 -11.234 1 98.81 118 ILE A C 1
ATOM 937 O O . ILE A 1 118 ? -0.348 -2.441 -12.023 1 98.81 118 ILE A O 1
ATOM 941 N N . SER A 1 119 ? 0.234 -4.348 -10.953 1 98.88 119 SER A N 1
ATOM 942 C CA . SER A 1 119 ? -0.887 -5.09 -11.523 1 98.88 119 SER A CA 1
ATOM 943 C C . SER A 1 119 ? -2.221 -4.492 -11.094 1 98.88 119 SER A C 1
ATOM 945 O O . SER A 1 119 ? -3.121 -4.309 -11.914 1 98.88 119 SER A O 1
ATOM 947 N N . ALA A 1 120 ? -2.342 -4.176 -9.859 1 98.88 120 ALA A N 1
ATOM 948 C CA . ALA A 1 120 ? -3.572 -3.572 -9.359 1 98.88 120 ALA A CA 1
ATOM 949 C C . ALA A 1 120 ? -3.828 -2.219 -10.016 1 98.88 120 ALA A C 1
ATOM 951 O O . ALA A 1 120 ? -4.949 -1.929 -10.438 1 98.88 120 ALA A O 1
ATOM 952 N N . THR A 1 121 ? -2.799 -1.406 -10.062 1 98.69 121 THR A N 1
ATOM 953 C CA . THR A 1 121 ? -2.918 -0.101 -10.703 1 98.69 121 THR A CA 1
ATOM 954 C C . THR A 1 121 ? -3.338 -0.25 -12.164 1 98.69 121 THR A C 1
ATOM 956 O O . THR A 1 121 ? -4.211 0.478 -12.641 1 98.69 121 THR A O 1
ATOM 959 N N . SER A 1 122 ? -2.746 -1.204 -12.859 1 98.75 122 SER A N 1
ATOM 960 C CA . SER A 1 122 ? -3.064 -1.464 -14.258 1 98.75 122 SER A CA 1
ATOM 961 C C . SER A 1 122 ? -4.508 -1.934 -14.422 1 98.75 122 SER A C 1
ATOM 963 O O . SER A 1 122 ? -5.199 -1.524 -15.352 1 98.75 122 SER A O 1
ATOM 965 N N . ASN A 1 123 ? -4.891 -2.787 -13.523 1 98.81 123 ASN A N 1
ATOM 966 C CA . ASN A 1 123 ? -6.262 -3.285 -13.539 1 98.81 123 ASN A CA 1
ATOM 967 C C . ASN A 1 123 ? -7.27 -2.152 -13.375 1 98.81 123 ASN A C 1
ATOM 969 O O . ASN A 1 123 ? -8.242 -2.064 -14.133 1 98.81 123 ASN A O 1
ATOM 973 N N . MET A 1 124 ? -7 -1.273 -12.414 1 98.75 124 MET A N 1
ATOM 974 C CA . MET A 1 124 ? -7.91 -0.167 -12.133 1 98.75 124 MET A CA 1
ATOM 975 C C . MET A 1 124 ? -7.926 0.832 -13.281 1 98.75 124 MET A C 1
ATOM 977 O O . MET A 1 124 ? -8.961 1.451 -13.555 1 98.75 124 MET A O 1
ATOM 981 N N . LEU A 1 125 ? -6.801 0.993 -13.953 1 98.5 125 LEU A N 1
ATOM 982 C CA . LEU A 1 125 ? -6.77 1.813 -15.164 1 98.5 125 LEU A CA 1
ATOM 983 C C . LEU A 1 125 ? -7.762 1.294 -16.203 1 98.5 125 LEU A C 1
ATOM 985 O O . LEU A 1 125 ? -8.492 2.076 -16.812 1 98.5 125 LEU A O 1
ATOM 989 N N . GLY A 1 126 ? -7.773 0.019 -16.375 1 98.44 126 GLY A N 1
ATOM 990 C CA . GLY A 1 126 ? -8.703 -0.587 -17.312 1 98.44 126 GLY A CA 1
ATOM 991 C C . GLY A 1 126 ? -10.148 -0.495 -16.859 1 98.44 126 GLY A C 1
ATOM 992 O O . GLY A 1 126 ? -11.055 -0.295 -17.672 1 98.44 126 GLY A O 1
ATOM 993 N N . MET A 1 127 ? -10.367 -0.586 -15.633 1 98.44 127 MET A N 1
ATOM 994 C CA . MET A 1 127 ? -11.727 -0.689 -15.117 1 98.44 127 MET A CA 1
ATOM 995 C C . MET A 1 127 ? -12.367 0.689 -14.984 1 98.44 127 MET A C 1
ATOM 997 O O . MET A 1 127 ? -13.562 0.851 -15.234 1 98.44 127 MET A O 1
ATOM 1001 N N . TYR A 1 128 ? -11.57 1.729 -14.57 1 98.19 128 TYR A N 1
ATOM 1002 C CA . TYR A 1 128 ? -12.164 3.02 -14.25 1 98.19 128 TYR A CA 1
ATOM 1003 C C . TYR A 1 128 ? -11.383 4.16 -14.883 1 98.19 128 TYR A C 1
ATOM 1005 O O . TYR A 1 128 ? -11.852 5.297 -14.93 1 98.19 128 TYR A O 1
ATOM 1013 N N . GLY A 1 129 ? -10.211 3.904 -15.391 1 97.12 129 GLY A N 1
ATOM 1014 C CA . GLY A 1 129 ? -9.289 4.98 -15.703 1 97.12 129 GLY A CA 1
ATOM 1015 C C . GLY A 1 129 ? -9.203 5.281 -17.188 1 97.12 129 GLY A C 1
ATOM 1016 O O . GLY A 1 129 ? -8.195 5.828 -17.656 1 97.12 129 GLY A O 1
ATOM 1017 N N . GLN A 1 130 ? -10.18 4.832 -18 1 96.69 130 GLN A N 1
ATOM 1018 C CA . GLN A 1 130 ? -10.156 5.098 -19.438 1 96.69 130 GLN A CA 1
ATOM 1019 C C . GLN A 1 130 ? -10.914 6.383 -19.766 1 96.69 130 GLN A C 1
ATOM 1021 O O . GLN A 1 130 ? -11.883 6.727 -19.094 1 96.69 130 GLN A O 1
ATOM 1026 N N . ASP A 1 131 ? -10.414 7.004 -20.797 1 94.81 131 ASP A N 1
ATOM 1027 C CA . ASP A 1 131 ? -11.156 8.148 -21.312 1 94.81 131 ASP A CA 1
ATOM 1028 C C . ASP A 1 131 ? -12.547 7.727 -21.797 1 94.81 131 ASP A C 1
ATOM 1030 O O . ASP A 1 131 ? -12.695 6.707 -22.469 1 94.81 131 ASP A O 1
ATOM 1034 N N . GLY A 1 132 ? -13.562 8.375 -21.375 1 94.25 132 GLY A N 1
ATOM 1035 C CA . GLY A 1 132 ? -14.914 8.078 -21.828 1 94.25 132 GLY A CA 1
ATOM 1036 C C . GLY A 1 132 ? -15.703 7.242 -20.828 1 94.25 132 GLY A C 1
ATOM 1037 O O . GLY A 1 132 ? -16.859 6.914 -21.078 1 94.25 132 GLY A O 1
ATOM 1038 N N . TYR A 1 133 ? -15.109 6.828 -19.766 1 96.25 133 TYR A N 1
ATOM 1039 C CA . TYR A 1 133 ? -15.773 5.969 -18.781 1 96.25 133 TYR A CA 1
ATOM 1040 C C . TYR A 1 133 ? -16.672 6.781 -17.859 1 96.25 133 TYR A C 1
ATOM 1042 O O . TYR A 1 133 ? -17.156 6.266 -16.844 1 96.25 133 TYR A O 1
ATOM 1050 N N . GLY A 1 134 ? -16.922 8.016 -18.094 1 95.19 134 GLY A N 1
ATOM 1051 C CA . GLY A 1 134 ? -17.906 8.812 -17.375 1 95.19 134 GLY A CA 1
ATOM 1052 C C . GLY A 1 134 ? -17.281 9.719 -16.328 1 95.19 134 GLY A C 1
ATOM 1053 O O . GLY A 1 134 ? -17.922 10.641 -15.836 1 95.19 134 GLY A O 1
ATOM 1054 N N . SER A 1 135 ? -16 9.484 -15.961 1 96.56 135 SER A N 1
ATOM 1055 C CA . SER A 1 135 ? -15.312 10.391 -15.047 1 96.56 135 SER A CA 1
ATOM 1056 C C . SER A 1 135 ? -15.125 11.766 -15.672 1 96.56 135 SER A C 1
ATOM 1058 O O . SER A 1 135 ? -15 11.891 -16.891 1 96.56 135 SER A O 1
ATOM 1060 N N . SER A 1 136 ? -15.047 12.812 -14.789 1 96.94 136 SER A N 1
ATOM 1061 C CA . SER A 1 136 ? -14.969 14.172 -15.312 1 96.94 136 SER A CA 1
ATOM 1062 C C . SER A 1 136 ? -13.805 14.938 -14.703 1 96.94 136 SER A C 1
ATOM 1064 O O . SER A 1 136 ? -13.5 14.773 -13.516 1 96.94 136 SER A O 1
ATOM 1066 N N . ALA A 1 137 ? -13.211 15.805 -15.516 1 97.25 137 ALA A N 1
ATOM 1067 C CA . ALA A 1 137 ? -12.195 16.719 -15.023 1 97.25 137 ALA A CA 1
ATOM 1068 C C . ALA A 1 137 ? -12.789 17.719 -14.023 1 97.25 137 ALA A C 1
ATOM 1070 O O . ALA A 1 137 ? -13.898 18.219 -14.219 1 97.25 137 ALA A O 1
ATOM 1071 N N . GLY A 1 138 ? -12.07 17.984 -12.953 1 97 138 GLY A N 1
ATOM 1072 C CA . GLY A 1 138 ? -12.547 18.922 -11.945 1 97 138 GLY A CA 1
ATOM 1073 C C . GLY A 1 138 ? -13.305 18.25 -10.812 1 97 138 GLY A C 1
ATOM 1074 O O . GLY A 1 138 ? -13.469 18.844 -9.742 1 97 138 GLY A O 1
ATOM 1075 N N . THR A 1 139 ? -13.703 17.016 -11.055 1 97.62 139 THR A N 1
ATOM 1076 C CA . THR A 1 139 ? -14.422 16.281 -10.016 1 97.62 139 THR A CA 1
ATOM 1077 C C . THR A 1 139 ? -13.695 14.992 -9.664 1 97.62 139 THR A C 1
ATOM 1079 O O . THR A 1 139 ? -13.383 14.742 -8.5 1 97.62 139 THR A O 1
ATOM 1082 N N . ASP A 1 140 ? -13.406 14.227 -10.719 1 98.06 140 ASP A N 1
ATOM 1083 C CA . ASP A 1 140 ? -12.789 12.914 -10.516 1 98.06 140 ASP A CA 1
ATOM 1084 C C . ASP A 1 140 ? -11.273 12.984 -10.688 1 98.06 140 ASP A C 1
ATOM 1086 O O . ASP A 1 140 ? -10.531 12.227 -10.055 1 98.06 140 ASP A O 1
ATOM 1090 N N . PHE A 1 141 ? -10.781 13.789 -11.555 1 98.31 141 PHE A N 1
ATOM 1091 C CA . PHE A 1 141 ? -9.375 14.039 -11.836 1 98.31 141 PHE A CA 1
ATOM 1092 C C . PHE A 1 141 ? -9.148 15.492 -12.242 1 98.31 141 PHE A C 1
ATOM 1094 O O . PHE A 1 141 ? -10.109 16.219 -12.516 1 98.31 141 PHE A O 1
ATOM 1101 N N . PRO A 1 142 ? -7.93 16.047 -12.164 1 98.38 142 PRO A N 1
ATOM 1102 C CA . PRO A 1 142 ? -7.738 17.469 -12.445 1 98.38 142 PRO A CA 1
ATOM 1103 C C . PRO A 1 142 ? -7.777 17.781 -13.938 1 98.38 142 PRO A C 1
ATOM 1105 O O . PRO A 1 142 ? -7.402 16.938 -14.758 1 98.38 142 PRO A O 1
ATOM 1108 N N . ASP A 1 143 ? -8.297 18.969 -14.234 1 97.25 143 ASP A N 1
ATOM 1109 C CA . ASP A 1 143 ? -8.109 19.562 -15.562 1 97.25 143 ASP A CA 1
ATOM 1110 C C . ASP A 1 143 ? -6.742 20.234 -15.68 1 97.25 143 ASP A C 1
ATOM 1112 O O . ASP A 1 143 ? -6.633 21.453 -15.578 1 97.25 143 ASP A O 1
ATOM 1116 N N . ALA A 1 144 ? -5.789 19.469 -15.812 1 97.19 144 ALA A N 1
ATOM 1117 C CA . ALA A 1 144 ? -4.414 19.969 -15.758 1 97.19 144 ALA A CA 1
ATOM 1118 C C . ALA A 1 144 ? -3.58 19.391 -16.891 1 97.19 144 ALA A C 1
ATOM 1120 O O . ALA A 1 144 ? -3.73 18.219 -17.25 1 97.19 144 ALA A O 1
ATOM 1121 N N . GLN A 1 145 ? -2.664 20.281 -17.406 1 95.94 145 GLN A N 1
ATOM 1122 C CA . GLN A 1 145 ? -1.706 19.781 -18.391 1 95.94 145 GLN A CA 1
ATOM 1123 C C . GLN A 1 145 ? -0.815 18.703 -17.781 1 95.94 145 GLN A C 1
ATOM 1125 O O . GLN A 1 145 ? -0.271 18.875 -16.688 1 95.94 145 GLN A O 1
ATOM 1130 N N . GLY A 1 146 ? -0.797 17.594 -18.484 1 96.38 146 GLY A N 1
ATOM 1131 C CA . GLY A 1 146 ? 0.053 16.516 -18.016 1 96.38 146 GLY A CA 1
ATOM 1132 C C . GLY A 1 146 ? -0.719 15.398 -17.344 1 96.38 146 GLY A C 1
ATOM 1133 O O . GLY A 1 146 ? -0.187 14.305 -17.125 1 96.38 146 GLY A O 1
ATOM 1134 N N . TRP A 1 147 ? -1.923 15.695 -16.984 1 98 147 TRP A N 1
ATOM 1135 C CA . TRP A 1 147 ? -2.756 14.617 -16.453 1 98 147 TRP A CA 1
ATOM 1136 C C . TRP A 1 147 ? -3.422 13.836 -17.578 1 98 147 TRP A C 1
ATOM 1138 O O . TRP A 1 147 ? -4.066 14.43 -18.453 1 98 147 TRP A O 1
ATOM 1148 N N . PRO A 1 148 ? -3.264 12.508 -17.625 1 96.81 148 PRO A N 1
ATOM 1149 C CA . PRO A 1 148 ? -3.951 11.773 -18.688 1 96.81 148 PRO A CA 1
ATOM 1150 C C . PRO A 1 148 ? -5.469 11.891 -18.594 1 96.81 148 PRO A C 1
ATOM 1152 O O . PRO A 1 148 ? -6.051 11.664 -17.531 1 96.81 148 PRO A O 1
ATOM 1155 N N . ARG A 1 149 ? -6.078 12.195 -19.688 1 94.31 149 ARG A N 1
ATOM 1156 C CA . ARG A 1 149 ? -7.527 12.344 -19.688 1 94.31 149 ARG A CA 1
ATOM 1157 C C . ARG A 1 149 ? -8.211 11.047 -19.266 1 94.31 149 ARG A C 1
ATOM 1159 O O . ARG A 1 149 ? -7.871 9.969 -19.75 1 94.31 149 ARG A O 1
ATOM 1166 N N . GLY A 1 150 ? -9.094 11.227 -18.312 1 95.06 150 GLY A N 1
ATOM 1167 C CA . GLY A 1 150 ? -9.883 10.094 -17.875 1 95.06 150 GLY A CA 1
ATOM 1168 C C . GLY A 1 150 ? -9.219 9.305 -16.766 1 95.06 150 GLY A C 1
ATOM 1169 O O . GLY A 1 150 ? -9.867 8.492 -16.094 1 95.06 150 GLY A O 1
ATOM 1170 N N . PHE A 1 151 ? -7.957 9.523 -16.516 1 96.94 151 PHE A N 1
ATOM 1171 C CA . PHE A 1 151 ? -7.242 8.734 -15.516 1 96.94 151 PHE A CA 1
ATOM 1172 C C . PHE A 1 151 ? -7.676 9.117 -14.102 1 96.94 151 PHE A C 1
ATOM 1174 O O . PHE A 1 151 ? -7.5 10.266 -13.688 1 96.94 151 PHE A O 1
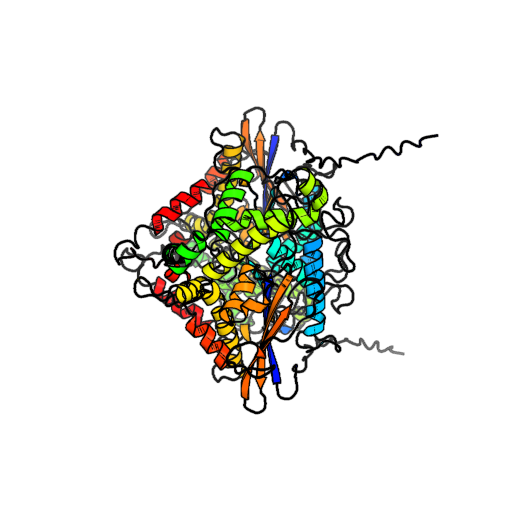ATOM 1181 N N . VAL A 1 152 ? -8.25 8.211 -13.414 1 96.75 152 VAL A N 1
ATOM 1182 C CA . VAL A 1 152 ? -8.625 8.336 -12.008 1 96.75 152 VAL A CA 1
ATOM 1183 C C . VAL A 1 152 ? -7.742 7.43 -11.148 1 96.75 152 VAL A C 1
ATOM 1185 O O . VAL A 1 152 ? -7.824 6.203 -11.242 1 96.75 152 VAL A O 1
ATOM 1188 N N . PRO A 1 153 ? -6.867 8.008 -10.375 1 96.94 153 PRO A N 1
ATOM 1189 C CA . PRO A 1 153 ? -6.047 7.16 -9.508 1 96.94 153 PRO A CA 1
ATOM 1190 C C . PRO A 1 153 ? -6.859 6.496 -8.398 1 96.94 153 PRO A C 1
ATOM 1192 O O . PRO A 1 153 ? -7.469 7.184 -7.574 1 96.94 153 PRO A O 1
ATOM 1195 N N . ILE A 1 154 ? -6.938 5.234 -8.367 1 98.06 154 ILE A N 1
ATOM 1196 C CA . ILE A 1 154 ? -7.625 4.469 -7.332 1 98.06 154 ILE A CA 1
ATOM 1197 C C . ILE A 1 154 ? -6.613 3.967 -6.305 1 98.06 154 ILE A C 1
ATOM 1199 O O . ILE A 1 154 ? -5.602 3.365 -6.66 1 98.06 154 ILE A O 1
ATOM 1203 N N . PRO A 1 155 ? -6.848 4.23 -5.02 1 98.12 155 PRO A N 1
ATOM 1204 C CA . PRO A 1 155 ? -5.875 3.838 -3.998 1 98.12 155 PRO A CA 1
ATOM 1205 C C . PRO A 1 155 ? -5.703 2.322 -3.9 1 98.12 155 PRO A C 1
ATOM 1207 O O . PRO A 1 155 ? -6.695 1.586 -3.879 1 98.12 155 PRO A O 1
ATOM 1210 N N . VAL A 1 156 ? -4.484 1.89 -3.883 1 98.38 156 VAL A N 1
ATOM 1211 C CA . VAL A 1 156 ? -4.121 0.498 -3.639 1 98.38 156 VAL A CA 1
ATOM 1212 C C . VAL A 1 156 ? -3.402 0.378 -2.297 1 98.38 156 VAL A C 1
ATOM 1214 O O . VAL A 1 156 ? -2.289 0.887 -2.137 1 98.38 156 VAL A O 1
ATOM 1217 N N . HIS A 1 157 ? -4.035 -0.275 -1.386 1 97.94 157 HIS A N 1
ATOM 1218 C CA . HIS A 1 157 ? -3.441 -0.479 -0.069 1 97.94 157 HIS A CA 1
ATOM 1219 C C . HIS A 1 157 ? -2.584 -1.739 -0.041 1 97.94 157 HIS A C 1
ATOM 1221 O O . HIS A 1 157 ? -2.875 -2.711 -0.742 1 97.94 157 HIS A O 1
ATOM 1227 N N . THR A 1 158 ? -1.518 -1.717 0.73 1 96.62 158 THR A N 1
ATOM 1228 C CA . THR A 1 158 ? -0.596 -2.848 0.721 1 96.62 158 THR A CA 1
ATOM 1229 C C . THR A 1 158 ? -0.412 -3.408 2.129 1 96.62 158 THR A C 1
ATOM 1231 O O . THR A 1 158 ? -0.583 -2.688 3.115 1 96.62 158 THR A O 1
ATOM 1234 N N . VAL A 1 159 ? -0.165 -4.594 2.195 1 94.12 159 VAL A N 1
ATOM 1235 C CA . VAL A 1 159 ? 0.265 -5.27 3.414 1 94.12 159 VAL A CA 1
ATOM 1236 C C . VAL A 1 159 ? 1.695 -5.777 3.248 1 94.12 159 VAL A C 1
ATOM 1238 O O . VAL A 1 159 ? 2.064 -6.277 2.182 1 94.12 159 VAL A O 1
ATOM 1241 N N . ASP A 1 160 ? 2.443 -5.605 4.289 1 94.19 160 ASP A N 1
ATOM 1242 C CA . ASP A 1 160 ? 3.834 -6.047 4.258 1 94.19 160 ASP A CA 1
ATOM 1243 C C . ASP A 1 160 ? 3.932 -7.512 3.832 1 94.19 160 ASP A C 1
ATOM 1245 O O . ASP A 1 160 ? 3.221 -8.367 4.363 1 94.19 160 ASP A O 1
ATOM 1249 N N . TYR A 1 161 ? 4.832 -7.801 2.959 1 95.31 161 TYR A N 1
ATOM 1250 C CA . TYR A 1 161 ? 4.91 -9.078 2.252 1 95.31 161 TYR A CA 1
ATOM 1251 C C . TYR A 1 161 ? 5.164 -10.219 3.223 1 95.31 161 TYR A C 1
ATOM 1253 O O . TYR A 1 161 ? 4.473 -11.242 3.178 1 95.31 161 TYR A O 1
ATOM 1261 N N . ASP A 1 162 ? 6.027 -10.078 4.195 1 95.12 162 ASP A N 1
ATOM 1262 C CA . ASP A 1 162 ? 6.477 -11.164 5.066 1 95.12 162 ASP A CA 1
ATOM 1263 C C . ASP A 1 162 ? 5.422 -11.492 6.117 1 95.12 162 ASP A C 1
ATOM 1265 O O . ASP A 1 162 ? 5.371 -12.617 6.621 1 95.12 162 ASP A O 1
ATOM 1269 N N . SER A 1 163 ? 4.531 -10.539 6.371 1 94.81 163 SER A N 1
ATOM 1270 C CA . SER A 1 163 ? 3.549 -10.758 7.43 1 94.81 163 SER A CA 1
ATOM 1271 C C . SER A 1 163 ? 2.139 -10.875 6.859 1 94.81 163 SER A C 1
ATOM 1273 O O . SER A 1 163 ? 1.16 -10.891 7.609 1 94.81 163 SER A O 1
ATOM 1275 N N . ASP A 1 164 ? 1.987 -10.938 5.57 1 97.38 164 ASP A N 1
ATOM 1276 C CA . ASP A 1 164 ? 0.681 -11.023 4.926 1 97.38 164 ASP A CA 1
ATOM 1277 C C . ASP A 1 164 ? 0.188 -12.469 4.867 1 97.38 164 ASP A C 1
ATOM 1279 O O . ASP A 1 164 ? 0.345 -13.141 3.848 1 97.38 164 ASP A O 1
ATOM 1283 N N . HIS A 1 165 ? -0.548 -12.898 5.852 1 97.19 165 HIS A N 1
ATOM 1284 C CA . HIS A 1 165 ? -1.025 -14.273 5.941 1 97.19 165 HIS A CA 1
ATOM 1285 C C . HIS A 1 165 ? -2.225 -14.5 5.027 1 97.19 165 HIS A C 1
ATOM 1287 O O . HIS A 1 165 ? -2.678 -15.633 4.859 1 97.19 165 HIS A O 1
ATOM 1293 N N . ILE A 1 166 ? -2.672 -13.438 4.391 1 97.88 166 ILE A N 1
ATOM 1294 C CA . ILE A 1 166 ? -3.855 -13.523 3.541 1 97.88 166 ILE A CA 1
ATOM 1295 C C . ILE A 1 166 ? -3.434 -13.586 2.074 1 97.88 166 ILE A C 1
ATOM 1297 O O . ILE A 1 166 ? -3.895 -14.453 1.327 1 97.88 166 ILE A O 1
ATOM 1301 N N . GLY A 1 167 ? -2.504 -12.68 1.699 1 98.06 167 GLY A N 1
ATOM 1302 C CA . GLY A 1 167 ? -2.164 -12.547 0.292 1 98.06 167 GLY A CA 1
ATOM 1303 C C . GLY A 1 167 ? -0.917 -13.312 -0.097 1 98.06 167 GLY A C 1
ATOM 1304 O O . GLY A 1 167 ? -0.699 -13.602 -1.277 1 98.06 167 GLY A O 1
ATOM 1305 N N . ASN A 1 168 ? -0.094 -13.594 0.873 1 97.88 168 ASN A N 1
ATOM 1306 C CA . ASN A 1 168 ? 1.182 -14.258 0.612 1 97.88 168 ASN A CA 1
ATOM 1307 C C . ASN A 1 168 ? 1.262 -15.617 1.305 1 97.88 168 ASN A C 1
ATOM 1309 O O . ASN A 1 168 ? 1.59 -15.695 2.49 1 97.88 168 ASN A O 1
ATOM 1313 N N . MET A 1 169 ? 1.167 -16.641 0.541 1 96.12 169 MET A N 1
ATOM 1314 C CA . MET A 1 169 ? 1.16 -17.984 1.106 1 96.12 169 MET A CA 1
ATOM 1315 C C . MET A 1 169 ? 2.559 -18.391 1.554 1 96.12 169 MET A C 1
ATOM 1317 O O . MET A 1 169 ? 2.723 -19.391 2.268 1 96.12 169 MET A O 1
ATOM 1321 N N . ASP A 1 170 ? 3.529 -17.625 1.182 1 93.94 170 ASP A N 1
ATOM 1322 C CA . ASP A 1 170 ? 4.902 -17.891 1.59 1 93.94 170 ASP A CA 1
ATOM 1323 C C . ASP A 1 170 ? 5.344 -16.938 2.695 1 93.94 170 ASP A C 1
ATOM 1325 O O . ASP A 1 170 ? 6.543 -16.734 2.914 1 93.94 170 ASP A O 1
ATOM 1329 N N . CYS A 1 171 ? 4.422 -16.312 3.336 1 96.25 171 CYS A N 1
ATOM 1330 C CA . CYS A 1 171 ? 4.746 -15.43 4.453 1 96.25 171 CYS A CA 1
ATOM 1331 C C . CYS A 1 171 ? 5.508 -16.188 5.535 1 96.25 171 CYS A C 1
ATOM 1333 O O . CYS A 1 171 ? 5.613 -17.406 5.488 1 96.25 171 CYS A O 1
ATOM 1335 N N . ILE A 1 172 ? 6.086 -15.5 6.461 1 96.38 172 ILE A N 1
ATOM 1336 C CA . ILE A 1 172 ? 6.812 -16.125 7.562 1 96.38 172 ILE A CA 1
ATOM 1337 C C . ILE A 1 172 ? 5.832 -16.859 8.469 1 96.38 172 ILE A C 1
ATOM 1339 O O . ILE A 1 172 ? 4.98 -16.234 9.109 1 96.38 172 ILE A O 1
ATOM 1343 N N . CYS A 1 173 ? 5.965 -18.125 8.484 1 97.5 173 CYS A N 1
ATOM 1344 C CA . CYS A 1 173 ? 5.121 -18.984 9.312 1 97.5 173 CYS A CA 1
ATOM 1345 C C . CYS A 1 173 ? 5.848 -20.266 9.664 1 97.5 173 CYS A C 1
ATOM 1347 O O . CYS A 1 173 ? 5.77 -21.25 8.93 1 97.5 173 CYS A O 1
ATOM 1349 N N . PRO A 1 174 ? 6.457 -20.281 10.836 1 97.62 174 PRO A N 1
ATOM 1350 C CA . PRO A 1 174 ? 7.199 -21.469 11.281 1 97.62 174 PRO A CA 1
ATOM 1351 C C . PRO A 1 174 ? 6.348 -22.734 11.289 1 97.62 174 PRO A C 1
ATOM 1353 O O . PRO A 1 174 ? 6.852 -23.828 11 1 97.62 174 PRO A O 1
ATOM 1356 N N . ARG A 1 175 ? 5.133 -22.625 11.562 1 97.56 175 ARG A N 1
ATOM 1357 C CA . ARG A 1 175 ? 4.262 -23.797 11.57 1 97.56 175 ARG A CA 1
ATOM 1358 C C . ARG A 1 175 ? 4.16 -24.422 10.18 1 97.56 175 ARG A C 1
ATOM 1360 O O . ARG A 1 175 ? 4.16 -25.641 10.039 1 97.56 175 ARG A O 1
ATOM 1367 N N . ARG A 1 176 ? 4.012 -23.594 9.211 1 97.44 176 ARG A N 1
ATOM 1368 C CA . ARG A 1 176 ? 3.959 -24.109 7.844 1 97.44 176 ARG A CA 1
ATOM 1369 C C . ARG A 1 176 ? 5.207 -24.922 7.512 1 97.44 176 ARG A C 1
ATOM 1371 O O . ARG A 1 176 ? 5.113 -26 6.918 1 97.44 176 ARG A O 1
ATOM 1378 N N . GLU A 1 177 ? 6.367 -24.375 7.887 1 97.06 177 GLU A N 1
ATOM 1379 C CA . GLU A 1 177 ? 7.625 -25.078 7.637 1 97.06 177 GLU A CA 1
ATOM 1380 C C . GLU A 1 177 ? 7.691 -26.391 8.406 1 97.06 177 GLU A C 1
ATOM 1382 O O . GLU A 1 177 ? 8.164 -27.406 7.875 1 97.06 177 GLU A O 1
ATOM 1387 N N . TRP A 1 178 ? 7.254 -26.312 9.609 1 97.75 178 TRP A N 1
ATOM 1388 C CA . TRP A 1 178 ? 7.223 -27.516 10.445 1 97.75 178 TRP A CA 1
ATOM 1389 C C . TRP A 1 178 ? 6.34 -28.594 9.82 1 97.75 178 TRP A C 1
ATOM 1391 O O . TRP A 1 178 ? 6.754 -29.75 9.703 1 97.75 178 TRP A O 1
ATOM 1401 N N . LEU A 1 179 ? 5.168 -28.266 9.375 1 98.06 179 LEU A N 1
ATOM 1402 C CA . LEU A 1 179 ? 4.227 -29.188 8.758 1 98.06 179 LEU A CA 1
ATOM 1403 C C . LEU A 1 179 ? 4.793 -29.75 7.453 1 98.06 179 LEU A C 1
ATOM 1405 O O . LEU A 1 179 ? 4.625 -30.938 7.156 1 98.06 179 LEU A O 1
ATOM 1409 N N . TRP A 1 180 ? 5.426 -28.891 6.699 1 97.88 180 TRP A N 1
ATOM 1410 C CA . TRP A 1 180 ? 6.039 -29.312 5.449 1 97.88 180 TRP A CA 1
ATOM 1411 C C . TRP A 1 180 ? 7.121 -30.359 5.699 1 97.88 180 TRP A C 1
ATOM 1413 O O . TRP A 1 180 ? 7.223 -31.344 4.973 1 97.88 180 TRP A O 1
ATOM 1423 N N . ASN A 1 181 ? 7.898 -30.125 6.73 1 97.56 181 ASN A N 1
ATOM 1424 C CA . ASN A 1 181 ? 8.93 -31.078 7.094 1 97.56 181 ASN A CA 1
ATOM 1425 C C . ASN A 1 181 ? 8.328 -32.438 7.484 1 97.56 181 ASN A C 1
ATOM 1427 O O . ASN A 1 181 ? 8.859 -33.469 7.129 1 97.56 181 ASN A O 1
ATOM 1431 N N . ILE A 1 182 ? 7.254 -32.375 8.195 1 97.94 182 ILE A N 1
ATOM 1432 C CA . ILE A 1 182 ? 6.562 -33.625 8.562 1 97.94 182 ILE A CA 1
ATOM 1433 C C . ILE A 1 182 ? 6.039 -34.312 7.309 1 97.94 182 ILE A C 1
ATOM 1435 O O . ILE A 1 182 ? 6.199 -35.531 7.145 1 97.94 182 ILE A O 1
ATOM 1439 N N . ALA A 1 183 ? 5.418 -33.562 6.398 1 98.31 183 ALA A N 1
ATOM 1440 C CA . ALA A 1 183 ? 4.871 -34.094 5.156 1 98.31 183 ALA A CA 1
ATOM 1441 C C . ALA A 1 183 ? 5.945 -34.844 4.363 1 98.31 183 ALA A C 1
ATOM 1443 O O . ALA A 1 183 ? 5.691 -35.906 3.803 1 98.31 183 ALA A O 1
ATOM 1444 N N . GLN A 1 184 ? 7.105 -34.281 4.312 1 97.94 184 GLN A N 1
ATOM 1445 C CA . GLN A 1 184 ? 8.203 -34.875 3.537 1 97.94 184 GLN A CA 1
ATOM 1446 C C . GLN A 1 184 ? 8.625 -36.219 4.109 1 97.94 184 GLN A C 1
ATOM 1448 O O . GLN A 1 184 ? 9.281 -37 3.424 1 97.94 184 GLN A O 1
ATOM 1453 N N . GLN A 1 185 ? 8.25 -36.5 5.344 1 97.69 185 GLN A N 1
ATOM 1454 C CA . GLN A 1 185 ? 8.609 -37.75 5.98 1 97.69 185 GLN A CA 1
ATOM 1455 C C . GLN A 1 185 ? 7.531 -38.812 5.766 1 97.69 185 GLN A C 1
ATOM 1457 O O . GLN A 1 185 ? 7.699 -39.969 6.156 1 97.69 185 GLN A O 1
ATOM 1462 N N . SER A 1 186 ? 6.453 -38.469 5.164 1 98.06 186 SER A N 1
ATOM 1463 C CA . SER A 1 186 ? 5.395 -39.438 4.895 1 98.06 186 SER A CA 1
ATOM 1464 C C . SER A 1 186 ? 5.844 -40.469 3.861 1 98.06 186 SER A C 1
ATOM 1466 O O . SER A 1 186 ? 6.684 -40.156 3.008 1 98.06 186 SER A O 1
ATOM 1468 N N . ASP A 1 187 ? 5.234 -41.656 3.924 1 97.75 187 ASP A N 1
ATOM 1469 C CA . ASP A 1 187 ? 5.555 -42.719 2.971 1 97.75 187 ASP A CA 1
ATOM 1470 C C . ASP A 1 187 ? 5.246 -42.281 1.541 1 97.75 187 ASP A C 1
ATOM 1472 O O . ASP A 1 187 ? 6.023 -42.531 0.623 1 97.75 187 ASP A O 1
ATOM 1476 N N . GLU A 1 188 ? 4.168 -41.594 1.36 1 98 188 GLU A N 1
ATOM 1477 C CA . GLU A 1 188 ? 3.762 -41.188 0.026 1 98 188 GLU A CA 1
ATOM 1478 C C . GLU A 1 188 ? 4.805 -40.25 -0.603 1 98 188 GLU A C 1
ATOM 1480 O O . GLU A 1 188 ? 5.219 -40.469 -1.744 1 98 188 GLU A O 1
ATOM 1485 N N . MET A 1 189 ? 5.25 -39.281 0.069 1 98.06 189 MET A N 1
ATOM 1486 C CA . MET A 1 189 ? 6.195 -38.312 -0.499 1 98.06 189 MET A CA 1
ATOM 1487 C C . MET A 1 189 ? 7.574 -38.938 -0.672 1 98.06 189 MET A C 1
ATOM 1489 O O . MET A 1 189 ? 8.258 -38.688 -1.661 1 98.06 189 MET A O 1
ATOM 1493 N N . LYS A 1 190 ? 7.98 -39.719 0.345 1 97.88 190 LYS A N 1
ATOM 1494 C CA . LYS A 1 190 ? 9.266 -40.406 0.212 1 97.88 190 LYS A CA 1
ATOM 1495 C C . LYS A 1 190 ? 9.281 -41.312 -1.017 1 97.88 190 LYS A C 1
ATOM 1497 O O . LYS A 1 190 ? 10.25 -41.312 -1.777 1 97.88 190 LYS A O 1
ATOM 1502 N N . ASN A 1 191 ? 8.203 -42.094 -1.15 1 98.12 191 ASN A N 1
ATOM 1503 C CA . ASN A 1 191 ? 8.102 -42.969 -2.305 1 98.12 191 ASN A CA 1
ATOM 1504 C C . ASN A 1 191 ? 8.07 -42.188 -3.613 1 98.12 191 ASN A C 1
ATOM 1506 O O . ASN A 1 191 ? 8.711 -42.594 -4.59 1 98.12 191 ASN A O 1
ATOM 1510 N N . TRP A 1 192 ? 7.305 -41.125 -3.643 1 98.06 192 TRP A N 1
ATOM 1511 C CA . TRP A 1 192 ? 7.234 -40.25 -4.82 1 98.06 192 TRP A CA 1
ATOM 1512 C C . TRP A 1 192 ? 8.617 -39.719 -5.172 1 98.06 192 TRP A C 1
ATOM 1514 O O . TRP A 1 192 ? 9.055 -39.812 -6.316 1 98.06 192 TRP A O 1
ATOM 1524 N N . ARG A 1 193 ? 9.32 -39.156 -4.207 1 97.31 193 ARG A N 1
ATOM 1525 C CA . ARG A 1 193 ? 10.609 -38.5 -4.418 1 97.31 193 ARG A CA 1
ATOM 1526 C C . ARG A 1 193 ? 11.656 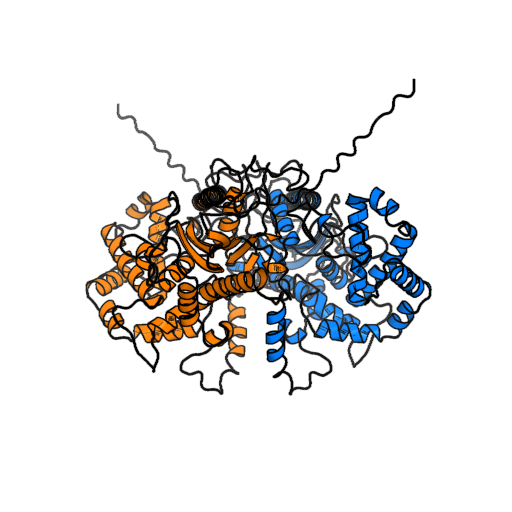-39.5 -4.891 1 97.31 193 ARG A C 1
ATOM 1528 O O . ARG A 1 193 ? 12.523 -39.188 -5.703 1 97.31 193 ARG A O 1
ATOM 1535 N N . SER A 1 194 ? 11.547 -40.75 -4.383 1 97.25 194 SER A N 1
ATOM 1536 C CA . SER A 1 194 ? 12.547 -41.781 -4.688 1 97.25 194 SER A CA 1
ATOM 1537 C C . SER A 1 194 ? 12.203 -42.5 -5.977 1 97.25 194 SER A C 1
ATOM 1539 O O . SER A 1 194 ? 13.008 -43.312 -6.473 1 97.25 194 SER A O 1
ATOM 1541 N N . SER A 1 195 ? 11 -42.312 -6.461 1 98.06 195 SER A N 1
ATOM 1542 C CA . SER A 1 195 ? 10.617 -42.969 -7.695 1 98.06 195 SER A CA 1
ATOM 1543 C C . SER A 1 195 ? 11.547 -42.594 -8.844 1 98.06 195 SER A C 1
ATOM 1545 O O . SER A 1 195 ? 12.047 -41.469 -8.898 1 98.06 195 SER A O 1
ATOM 1547 N N . VAL A 1 196 ? 11.719 -43.406 -9.758 1 97.38 196 VAL A N 1
ATOM 1548 C CA . VAL A 1 196 ? 12.703 -43.281 -10.828 1 97.38 196 VAL A CA 1
ATOM 1549 C C . VAL A 1 196 ? 12.359 -42.062 -11.68 1 97.38 196 VAL A C 1
ATOM 1551 O O . VAL A 1 196 ? 13.227 -41.219 -11.961 1 97.38 196 VAL A O 1
ATOM 1554 N N . PRO A 1 197 ? 11.109 -41.844 -12.078 1 96.62 197 PRO A N 1
ATOM 1555 C CA . PRO A 1 197 ? 10.797 -40.688 -12.922 1 96.62 197 PRO A CA 1
ATOM 1556 C C . PRO A 1 197 ? 11.094 -39.344 -12.234 1 96.62 197 PRO A C 1
ATOM 1558 O O . PRO A 1 197 ? 11.383 -38.344 -12.906 1 96.62 197 PRO A O 1
ATOM 1561 N N . VAL A 1 198 ? 10.992 -39.312 -10.93 1 97.5 198 VAL A N 1
ATOM 1562 C CA . VAL A 1 198 ? 11.195 -38.062 -10.18 1 97.5 198 VAL A CA 1
ATOM 1563 C C . VAL A 1 198 ? 12.68 -37.906 -9.852 1 97.5 198 VAL A C 1
ATOM 1565 O O . VAL A 1 198 ? 13.273 -36.875 -10.141 1 97.5 198 VAL A O 1
ATOM 1568 N N . SER A 1 199 ? 13.297 -38.938 -9.281 1 97.12 199 SER A N 1
ATOM 1569 C CA . SER A 1 199 ? 14.695 -38.875 -8.875 1 97.12 199 SER A CA 1
ATOM 1570 C C . SER A 1 199 ? 15.609 -38.656 -10.07 1 97.12 199 SER A C 1
ATOM 1572 O O . SER A 1 199 ? 16.609 -37.938 -9.977 1 97.12 199 SER A O 1
ATOM 1574 N N . SER A 1 200 ? 15.281 -39.25 -11.211 1 97.44 200 SER A N 1
ATOM 1575 C CA . SER A 1 200 ? 16.094 -39.062 -12.406 1 97.44 200 SER A CA 1
ATOM 1576 C C . SER A 1 200 ? 16.062 -37.625 -12.891 1 97.44 200 SER A C 1
ATOM 1578 O O . SER A 1 200 ? 17.078 -37.094 -13.336 1 97.44 200 SER A O 1
ATOM 1580 N N . VAL A 1 201 ? 14.891 -37 -12.867 1 97.12 201 VAL A N 1
ATOM 1581 C CA . VAL A 1 201 ? 14.742 -35.625 -13.281 1 97.12 201 VAL A CA 1
ATOM 1582 C C . VAL A 1 201 ? 15.539 -34.719 -12.344 1 97.12 201 VAL A C 1
ATOM 1584 O O . VAL A 1 201 ? 16.281 -33.844 -12.797 1 97.12 201 VAL A O 1
ATOM 1587 N N . ILE A 1 202 ? 15.406 -34.906 -11.055 1 96.88 202 ILE A N 1
ATOM 1588 C CA . ILE A 1 202 ? 16.078 -34.094 -10.047 1 96.88 202 ILE A CA 1
ATOM 1589 C C . ILE A 1 202 ? 17.594 -34.25 -10.18 1 96.88 202 ILE A C 1
ATOM 1591 O O . ILE A 1 202 ? 18.328 -33.25 -10.164 1 96.88 202 ILE A O 1
ATOM 1595 N N . ASP A 1 203 ? 18.078 -35.5 -10.32 1 96.31 203 ASP A N 1
ATOM 1596 C CA . ASP A 1 203 ? 19.5 -35.75 -10.445 1 96.31 203 ASP A CA 1
ATOM 1597 C C . ASP A 1 203 ? 20.062 -35.125 -11.719 1 96.31 203 ASP A C 1
ATOM 1599 O O . ASP A 1 203 ? 21.141 -34.5 -11.688 1 96.31 203 ASP A O 1
ATOM 1603 N N . LYS A 1 204 ? 19.359 -35.344 -12.773 1 96.25 204 LYS A N 1
ATOM 1604 C CA . LYS A 1 204 ? 19.797 -34.781 -14.047 1 96.25 204 LYS A CA 1
ATOM 1605 C C . LYS A 1 204 ? 19.859 -33.25 -13.969 1 96.25 204 LYS A C 1
ATOM 1607 O O . LYS A 1 204 ? 20.859 -32.656 -14.383 1 96.25 204 LYS A O 1
ATOM 1612 N N . LEU A 1 205 ? 18.812 -32.656 -13.477 1 96.06 205 LEU A N 1
ATOM 1613 C CA . LEU A 1 205 ? 18.766 -31.203 -13.359 1 96.06 205 LEU A CA 1
ATOM 1614 C C . LEU A 1 205 ? 19.891 -30.688 -12.461 1 96.06 205 LEU A C 1
ATOM 1616 O O . LEU A 1 205 ? 20.547 -29.688 -12.773 1 96.06 205 LEU A O 1
ATOM 1620 N N . THR A 1 206 ? 20.078 -31.359 -11.328 1 95.56 206 THR A N 1
ATOM 1621 C CA . THR A 1 206 ? 21.125 -31 -10.391 1 95.56 206 THR A CA 1
ATOM 1622 C C . THR A 1 206 ? 22.484 -30.984 -11.086 1 95.56 206 THR A C 1
ATOM 1624 O O . THR A 1 206 ? 23.281 -30.062 -10.891 1 95.56 206 THR A O 1
ATOM 1627 N N . SER A 1 207 ? 22.75 -31.953 -11.859 1 94.94 207 SER A N 1
ATOM 1628 C CA . SER A 1 207 ? 24.016 -32.031 -12.586 1 94.94 207 SER A CA 1
ATOM 1629 C C . SER A 1 207 ? 24.141 -30.938 -13.625 1 94.94 207 SER A C 1
ATOM 1631 O O . SER A 1 207 ? 25.203 -30.344 -13.781 1 94.94 207 SER A O 1
ATOM 1633 N N . LEU A 1 208 ? 23.062 -30.703 -14.297 1 94.25 208 LEU A N 1
ATOM 1634 C CA . LEU A 1 208 ? 23.062 -29.766 -15.406 1 94.25 208 LEU A CA 1
ATOM 1635 C C . LEU A 1 208 ? 23.234 -28.328 -14.906 1 94.25 208 LEU A C 1
ATOM 1637 O O . LEU A 1 208 ? 23.891 -27.516 -15.547 1 94.25 208 LEU A O 1
ATOM 1641 N N . VAL A 1 209 ? 22.641 -28.016 -13.781 1 92.44 209 VAL A N 1
ATOM 1642 C CA . VAL A 1 209 ? 22.625 -26.625 -13.336 1 92.44 209 VAL A CA 1
ATOM 1643 C C . VAL A 1 209 ? 23.625 -26.453 -12.195 1 92.44 209 VAL A C 1
ATOM 1645 O O . VAL A 1 209 ? 23.828 -25.328 -11.695 1 92.44 209 VAL A O 1
ATOM 1648 N N . ASN A 1 210 ? 24.328 -27.516 -11.703 1 91.19 210 ASN A N 1
ATOM 1649 C CA . ASN A 1 210 ? 25.344 -27.516 -10.656 1 91.19 210 ASN A CA 1
ATOM 1650 C C . ASN A 1 210 ? 24.812 -26.891 -9.367 1 91.19 210 ASN A C 1
ATOM 1652 O O . ASN A 1 210 ? 25.438 -25.984 -8.82 1 91.19 210 ASN A O 1
ATOM 1656 N N . GLN A 1 211 ? 23.688 -27.281 -9 1 92.38 211 GLN A N 1
ATOM 1657 C CA . GLN A 1 211 ? 23.016 -26.797 -7.805 1 92.38 211 GLN A CA 1
ATOM 1658 C C . GLN A 1 211 ? 22.109 -27.875 -7.203 1 92.38 211 GLN A C 1
ATOM 1660 O O . GLN A 1 211 ? 21.469 -28.625 -7.934 1 92.38 211 GLN A O 1
ATOM 1665 N N . THR A 1 212 ? 22.125 -27.906 -5.879 1 89.38 212 THR A N 1
ATOM 1666 C CA . THR A 1 212 ? 21.219 -28.812 -5.18 1 89.38 212 THR A CA 1
ATOM 1667 C C . THR A 1 212 ? 19.938 -28.078 -4.797 1 89.38 212 THR A C 1
ATOM 1669 O O . THR A 1 212 ? 19.906 -26.859 -4.723 1 89.38 212 THR A O 1
ATOM 1672 N N . TRP A 1 213 ? 18.891 -28.953 -4.602 1 84.12 213 TRP A N 1
ATOM 1673 C CA . TRP A 1 213 ? 17.594 -28.328 -4.414 1 84.12 213 TRP A CA 1
ATOM 1674 C C . TRP A 1 213 ? 16.891 -28.891 -3.18 1 84.12 213 TRP A C 1
ATOM 1676 O O . TRP A 1 213 ? 16.859 -30.109 -2.979 1 84.12 213 TRP A O 1
ATOM 1686 N N . SER A 1 214 ? 16.484 -27.906 -2.428 1 90.5 214 SER A N 1
ATOM 1687 C CA . SER A 1 214 ? 15.359 -28.297 -1.584 1 90.5 214 SER A CA 1
ATOM 1688 C C . SER A 1 214 ? 14.055 -28.344 -2.377 1 90.5 214 SER A C 1
ATOM 1690 O O . SER A 1 214 ? 13.938 -27.672 -3.41 1 90.5 214 SER A O 1
ATOM 1692 N N . LEU A 1 215 ? 13.102 -29.156 -1.953 1 93.94 215 LEU A N 1
ATOM 1693 C CA . LEU A 1 215 ? 11.836 -29.219 -2.666 1 93.94 215 LEU A CA 1
ATOM 1694 C C . LEU A 1 215 ? 11.156 -27.844 -2.688 1 93.94 215 LEU A C 1
ATOM 1696 O O . LEU A 1 215 ? 10.484 -27.5 -3.66 1 93.94 215 LEU A O 1
ATOM 1700 N N . GLU A 1 216 ? 11.43 -27.047 -1.67 1 91.5 216 GLU A N 1
ATOM 1701 C CA . GLU A 1 216 ? 10.82 -25.719 -1.546 1 91.5 216 GLU A CA 1
ATOM 1702 C C . GLU A 1 216 ? 11.367 -24.766 -2.602 1 91.5 216 GLU A C 1
ATOM 1704 O O . GLU A 1 216 ? 10.68 -23.828 -3.018 1 91.5 216 GLU A O 1
ATOM 1709 N N . ASP A 1 217 ? 12.523 -25.047 -3.027 1 93 217 ASP A N 1
ATOM 1710 C CA . ASP A 1 217 ? 13.18 -24.094 -3.924 1 93 217 ASP A CA 1
ATOM 1711 C C . ASP A 1 217 ? 13.188 -24.625 -5.359 1 93 217 ASP A C 1
ATOM 1713 O O . ASP A 1 217 ? 13.656 -23.938 -6.273 1 93 217 ASP A O 1
ATOM 1717 N N . PHE A 1 218 ? 12.633 -25.75 -5.578 1 95.12 218 PHE A N 1
ATOM 1718 C CA . PHE A 1 218 ? 12.68 -26.422 -6.879 1 95.12 218 PHE A CA 1
ATOM 1719 C C . PHE A 1 218 ? 12.023 -25.562 -7.949 1 95.12 218 PHE A C 1
ATOM 1721 O O . PHE A 1 218 ? 12.453 -25.562 -9.102 1 95.12 218 PHE A O 1
ATOM 1728 N N . TRP A 1 219 ? 11.086 -24.719 -7.609 1 94.38 219 TRP A N 1
ATOM 1729 C CA . TRP A 1 219 ? 10.281 -23.922 -8.523 1 94.38 219 TRP A CA 1
ATOM 1730 C C . TRP A 1 219 ? 11.141 -22.906 -9.266 1 94.38 219 TRP A C 1
ATOM 1732 O O . TRP A 1 219 ? 10.758 -22.438 -10.336 1 94.38 219 TRP A O 1
ATOM 1742 N N . THR A 1 220 ? 12.289 -22.531 -8.781 1 95.62 220 THR A N 1
ATOM 1743 C CA . THR A 1 220 ? 13.109 -21.453 -9.328 1 95.62 220 THR A CA 1
ATOM 1744 C C . THR A 1 220 ? 13.523 -21.75 -10.766 1 95.62 220 THR A C 1
ATOM 1746 O O . THR A 1 220 ? 13.578 -20.859 -11.602 1 95.62 220 THR A O 1
ATOM 1749 N N . VAL A 1 221 ? 13.75 -23.047 -11.031 1 95.12 221 VAL A N 1
ATOM 1750 C CA . VAL A 1 221 ? 14.258 -23.438 -12.352 1 95.12 221 VAL A CA 1
ATOM 1751 C C . VAL A 1 221 ? 13.125 -23.391 -13.375 1 95.12 221 VAL A C 1
ATOM 1753 O O . VAL A 1 221 ? 13.219 -22.672 -14.375 1 95.12 221 VAL A O 1
ATOM 1756 N N . PRO A 1 222 ? 12.055 -24.141 -13.109 1 94.5 222 PRO A N 1
ATOM 1757 C CA . PRO A 1 222 ? 11.008 -24.078 -14.133 1 94.5 222 PRO A CA 1
ATOM 1758 C C . PRO A 1 222 ? 10.422 -22.672 -14.289 1 94.5 222 PRO A C 1
ATOM 1760 O O . PRO A 1 222 ? 10.008 -22.297 -15.383 1 94.5 222 PRO A O 1
ATOM 1763 N N . ASP A 1 223 ? 10.383 -21.875 -13.281 1 95.06 223 ASP A N 1
ATOM 1764 C CA . ASP A 1 223 ? 9.883 -20.5 -13.383 1 95.06 223 ASP A CA 1
ATOM 1765 C C . ASP A 1 223 ? 10.797 -19.656 -14.273 1 95.06 223 ASP A C 1
ATOM 1767 O O . ASP A 1 223 ? 10.32 -18.953 -15.172 1 95.06 223 ASP A O 1
ATOM 1771 N N . ALA A 1 224 ? 12.07 -19.688 -13.992 1 96.44 224 ALA A N 1
ATOM 1772 C CA . ALA A 1 224 ? 13.031 -18.938 -14.805 1 96.44 224 ALA A CA 1
ATOM 1773 C C . ALA A 1 224 ? 12.961 -19.375 -16.266 1 96.44 224 ALA A C 1
ATOM 1775 O O . ALA A 1 224 ? 12.898 -18.531 -17.172 1 96.44 224 ALA A O 1
ATOM 1776 N N . LEU A 1 225 ? 12.938 -20.688 -16.469 1 95.94 225 LEU A N 1
ATOM 1777 C CA . LEU A 1 225 ? 12.914 -21.219 -17.828 1 95.94 225 LEU A CA 1
ATOM 1778 C C . LEU A 1 225 ? 11.641 -20.797 -18.562 1 95.94 225 LEU A C 1
ATOM 1780 O O . LEU A 1 225 ? 11.672 -20.484 -19.75 1 95.94 225 LEU A O 1
ATOM 1784 N N . PHE A 1 226 ? 10.539 -20.844 -17.891 1 95.31 226 PHE A N 1
ATOM 1785 C CA . PHE A 1 226 ? 9.273 -20.422 -18.5 1 95.31 226 PHE A CA 1
ATOM 1786 C C . PHE A 1 226 ? 9.383 -19 -19.031 1 95.31 226 PHE A C 1
ATOM 1788 O O . PHE A 1 226 ? 9.023 -18.734 -20.188 1 95.31 226 PHE A O 1
ATOM 1795 N N . ILE A 1 227 ? 9.859 -18.078 -18.219 1 97.06 227 ILE A N 1
ATOM 1796 C CA . ILE A 1 227 ? 9.953 -16.672 -18.562 1 97.06 227 ILE A CA 1
ATOM 1797 C C . ILE A 1 227 ? 11 -16.469 -19.656 1 97.06 227 ILE A C 1
ATOM 1799 O O . ILE A 1 227 ? 10.805 -15.68 -20.578 1 97.06 227 ILE A O 1
ATOM 1803 N N . GLU A 1 228 ? 12.109 -17.203 -19.594 1 97.44 228 GLU A N 1
ATOM 1804 C CA . GLU A 1 228 ? 13.148 -17.125 -20.609 1 97.44 228 GLU A CA 1
ATOM 1805 C C . GLU A 1 228 ? 12.633 -17.594 -21.969 1 97.44 228 GLU A C 1
ATOM 1807 O O . GLU A 1 228 ? 13.047 -17.078 -23.016 1 97.44 228 GLU A O 1
ATOM 1812 N N . GLN A 1 229 ? 11.758 -18.562 -21.969 1 96.31 229 GLN A N 1
ATOM 1813 C CA . GLN A 1 229 ? 11.141 -18.984 -23.219 1 96.31 229 GLN A CA 1
ATOM 1814 C C . GLN A 1 229 ? 10.352 -17.859 -23.859 1 96.31 229 GLN A C 1
ATOM 1816 O O . GLN A 1 229 ? 10.305 -17.734 -25.078 1 96.31 229 GLN A O 1
ATOM 1821 N N . ILE A 1 230 ? 9.734 -17.031 -23.062 1 95.88 230 ILE A N 1
ATOM 1822 C CA . ILE A 1 230 ? 8.922 -15.922 -23.547 1 95.88 230 ILE A CA 1
ATOM 1823 C C . ILE A 1 230 ? 9.812 -14.844 -24.156 1 95.88 230 ILE A C 1
ATOM 1825 O O . ILE A 1 230 ? 9.516 -14.305 -25.219 1 95.88 230 ILE A O 1
ATOM 1829 N N . TYR A 1 231 ? 10.969 -14.594 -23.609 1 97.06 231 TYR A N 1
ATOM 1830 C CA . TYR A 1 231 ? 11.703 -13.383 -23.969 1 97.06 231 TYR A CA 1
ATOM 1831 C C . TYR A 1 231 ? 13.008 -13.719 -24.688 1 97.06 231 TYR A C 1
ATOM 1833 O O . TYR A 1 231 ? 13.547 -12.898 -25.422 1 97.06 231 TYR A O 1
ATOM 1841 N N . PHE A 1 232 ? 13.516 -14.898 -24.406 1 97.31 232 PHE A N 1
ATOM 1842 C CA . PHE A 1 232 ? 14.836 -15.258 -24.906 1 97.31 232 PHE A CA 1
ATOM 1843 C C . PHE A 1 232 ? 14.836 -16.672 -25.484 1 97.31 232 PHE A C 1
ATOM 1845 O O . PHE A 1 232 ? 15.805 -17.406 -25.328 1 97.31 232 PHE A O 1
ATOM 1852 N N . ASN A 1 233 ? 13.828 -17.109 -26.094 1 96.5 233 ASN A N 1
ATOM 1853 C CA . ASN A 1 233 ? 13.648 -18.5 -26.5 1 96.5 233 ASN A CA 1
ATOM 1854 C C . ASN A 1 233 ? 14.805 -19 -27.359 1 96.5 233 ASN A C 1
ATOM 1856 O O . ASN A 1 233 ? 15.375 -20.062 -27.094 1 96.5 233 ASN A O 1
ATOM 1860 N N . GLU A 1 234 ? 15.18 -18.25 -28.406 1 96.81 234 GLU A N 1
ATOM 1861 C CA . GLU A 1 234 ? 16.25 -18.672 -29.297 1 96.81 234 GLU A CA 1
ATOM 1862 C C . GLU A 1 234 ? 17.594 -18.734 -28.578 1 96.81 234 GLU A C 1
ATOM 1864 O O . GLU A 1 234 ? 18.297 -19.734 -28.672 1 96.81 234 GLU A O 1
ATOM 1869 N N . SER A 1 235 ? 17.859 -17.688 -27.812 1 97.06 235 SER A N 1
ATOM 1870 C CA . SER A 1 235 ? 19.125 -17.641 -27.078 1 97.06 235 SER A CA 1
ATOM 1871 C C . SER A 1 235 ? 19.172 -18.703 -25.984 1 97.06 235 SER A C 1
ATOM 1873 O O . SER A 1 235 ? 20.219 -19.297 -25.734 1 97.06 235 SER A O 1
ATOM 1875 N N . LEU A 1 236 ? 18 -18.922 -25.328 1 96.44 236 LEU A N 1
ATOM 1876 C CA . LEU A 1 236 ? 17.906 -19.953 -24.312 1 96.44 236 LEU A CA 1
ATOM 1877 C C . LEU A 1 236 ? 18.297 -21.312 -24.875 1 96.44 236 LEU A C 1
ATOM 1879 O O . LEU A 1 236 ? 19.125 -22.031 -24.297 1 96.44 236 LEU A O 1
ATOM 1883 N N . ARG A 1 237 ? 17.781 -21.688 -26.016 1 95.94 237 ARG A N 1
ATOM 1884 C CA . ARG A 1 237 ? 18 -22.984 -26.641 1 95.94 237 ARG A CA 1
ATOM 1885 C C . ARG A 1 237 ? 19.422 -23.109 -27.188 1 95.94 237 ARG A C 1
ATOM 1887 O O . ARG A 1 237 ? 19.984 -24.203 -27.219 1 95.94 237 ARG A O 1
ATOM 1894 N N . LYS A 1 238 ? 19.984 -21.984 -27.547 1 96.12 238 LYS A N 1
ATOM 1895 C CA . LYS A 1 238 ? 21.359 -21.969 -28.047 1 96.12 238 LYS A CA 1
ATOM 1896 C C . LYS A 1 238 ? 22.359 -22.094 -26.891 1 96.12 238 LYS A C 1
ATOM 1898 O O . LYS A 1 238 ? 23.328 -22.844 -26.984 1 96.12 238 LYS A O 1
ATOM 1903 N N . GLU A 1 239 ? 22.094 -21.406 -25.812 1 93.5 239 GLU A N 1
ATOM 1904 C CA . GLU A 1 239 ? 23.047 -21.312 -24.719 1 93.5 239 GLU A CA 1
ATOM 1905 C C . GLU A 1 239 ? 22.906 -22.516 -23.766 1 93.5 239 GLU A C 1
ATOM 1907 O O . GLU A 1 239 ? 23.891 -22.969 -23.188 1 93.5 239 GLU A O 1
ATOM 1912 N N . ASN A 1 240 ? 21.75 -22.953 -23.516 1 91.62 240 ASN A N 1
ATOM 1913 C CA . ASN A 1 240 ? 21.469 -24.125 -22.703 1 91.62 240 ASN A CA 1
ATOM 1914 C C . ASN A 1 240 ? 21.078 -25.312 -23.578 1 91.62 240 ASN A C 1
ATOM 1916 O O . ASN A 1 240 ? 19.891 -25.656 -23.688 1 91.62 240 ASN A O 1
ATOM 1920 N N . THR A 1 241 ? 22.016 -26.078 -23.984 1 92.81 241 THR A N 1
ATOM 1921 C CA . THR A 1 241 ? 21.797 -27.125 -24.984 1 92.81 241 THR A CA 1
ATOM 1922 C C . THR A 1 241 ? 21.016 -28.281 -24.375 1 92.81 241 THR A C 1
ATOM 1924 O O . THR A 1 241 ? 20.469 -29.125 -25.094 1 92.81 241 THR A O 1
ATOM 1927 N N . TRP A 1 242 ? 21.016 -28.266 -23.062 1 94.75 242 TRP A N 1
ATOM 1928 C CA . TRP A 1 242 ? 20.297 -29.344 -22.391 1 94.75 242 TRP A CA 1
ATOM 1929 C C . TRP A 1 242 ? 18.797 -29.062 -22.375 1 94.75 242 TRP A C 1
ATOM 1931 O O . TRP A 1 242 ? 18 -29.953 -22.078 1 94.75 242 TRP A O 1
ATOM 1941 N N . PHE A 1 243 ? 18.438 -27.797 -22.594 1 95.5 243 PHE A N 1
ATOM 1942 C CA . PHE A 1 243 ? 17.031 -27.406 -22.516 1 95.5 243 PHE A CA 1
ATOM 1943 C C . PHE A 1 243 ? 16.266 -27.922 -23.734 1 95.5 243 PHE A C 1
ATOM 1945 O O . PHE A 1 243 ? 16.672 -27.688 -24.875 1 95.5 243 PHE A O 1
ATOM 1952 N N . ASN A 1 244 ? 15.188 -28.562 -23.531 1 95.88 244 ASN A N 1
ATOM 1953 C CA . ASN A 1 244 ? 14.195 -28.922 -24.531 1 95.88 244 ASN A CA 1
ATOM 1954 C C . ASN A 1 244 ? 12.812 -29.094 -23.922 1 95.88 244 ASN A C 1
ATOM 1956 O O . ASN A 1 244 ? 12.672 -29.219 -22.703 1 95.88 244 ASN A O 1
ATOM 1960 N N . ASP A 1 245 ? 11.867 -29.188 -24.75 1 95.69 245 ASP A N 1
ATOM 1961 C CA . ASP A 1 245 ? 10.484 -29.141 -24.297 1 95.69 245 ASP A CA 1
ATOM 1962 C C . ASP A 1 245 ? 10.141 -30.375 -23.469 1 95.69 245 ASP A C 1
ATOM 1964 O O . ASP A 1 245 ? 9.367 -30.281 -22.516 1 95.69 245 ASP A O 1
ATOM 1968 N N . ASP A 1 246 ? 10.664 -31.469 -23.844 1 95.94 246 ASP A N 1
ATOM 1969 C CA . ASP A 1 246 ? 10.375 -32.719 -23.125 1 95.94 246 ASP A CA 1
ATOM 1970 C C . ASP A 1 246 ? 10.93 -32.656 -21.703 1 95.94 246 ASP A C 1
ATOM 1972 O O . ASP A 1 246 ? 10.219 -32.969 -20.75 1 95.94 246 ASP A O 1
ATOM 1976 N N . PHE A 1 247 ? 12.156 -32.312 -21.625 1 96.56 247 PHE A N 1
ATOM 1977 C CA . PHE A 1 247 ? 12.773 -32.25 -20.297 1 96.56 247 PHE A CA 1
ATOM 1978 C C . PHE A 1 247 ? 12.109 -31.172 -19.453 1 96.56 247 PHE A C 1
ATOM 1980 O O . PHE A 1 247 ? 11.891 -31.359 -18.25 1 96.56 247 PHE A O 1
ATOM 1987 N N . TYR A 1 248 ? 11.805 -30.062 -20.047 1 95.75 248 TYR A N 1
ATOM 1988 C CA . TYR A 1 248 ? 11.094 -29.016 -19.344 1 95.75 248 TYR A CA 1
ATOM 1989 C C . TYR A 1 248 ? 9.766 -29.516 -18.781 1 95.75 248 TYR A C 1
ATOM 1991 O O . TYR A 1 248 ? 9.414 -29.234 -17.641 1 95.75 248 TYR A O 1
ATOM 1999 N N . SER A 1 249 ? 9.07 -30.25 -19.562 1 94.94 249 SER A N 1
ATOM 2000 C CA . SER A 1 249 ? 7.797 -30.797 -19.125 1 94.94 249 SER A CA 1
ATOM 2001 C C . SER A 1 249 ? 7.977 -31.719 -17.922 1 94.94 249 SER A C 1
ATOM 2003 O O . SER A 1 249 ? 7.121 -31.766 -17.047 1 94.94 249 SER A O 1
ATOM 2005 N N . GLN A 1 250 ? 9.039 -32.469 -17.938 1 96.19 250 GLN A N 1
ATOM 2006 C CA . GLN A 1 250 ? 9.336 -33.344 -16.797 1 96.19 250 GLN A CA 1
ATOM 2007 C C . GLN A 1 250 ? 9.633 -32.531 -15.539 1 96.19 250 GLN A C 1
ATOM 2009 O O . GLN A 1 250 ? 9.18 -32.875 -14.453 1 96.19 250 GLN A O 1
ATOM 2014 N N . ILE A 1 251 ? 10.383 -31.469 -15.711 1 95.94 251 ILE A N 1
ATOM 2015 C CA . ILE A 1 251 ? 10.695 -30.594 -14.586 1 95.94 251 ILE A CA 1
ATOM 2016 C C . ILE A 1 251 ? 9.406 -30 -14.023 1 95.94 251 ILE A C 1
ATOM 2018 O O . ILE A 1 251 ? 9.203 -30 -12.805 1 95.94 251 ILE A O 1
ATOM 2022 N N . VAL A 1 252 ? 8.547 -29.594 -14.867 1 95 252 VAL A N 1
ATOM 2023 C CA . VAL A 1 252 ? 7.285 -28.969 -14.484 1 95 252 VAL A CA 1
ATOM 2024 C C . VAL A 1 252 ? 6.406 -29.984 -13.75 1 95 252 VAL A C 1
ATOM 2026 O O . VAL A 1 252 ? 5.766 -29.641 -12.75 1 95 252 VAL A O 1
ATOM 2029 N N . ALA A 1 253 ? 6.375 -31.172 -14.219 1 94.5 253 ALA A N 1
ATOM 2030 C CA . ALA A 1 253 ? 5.57 -32.219 -13.578 1 94.5 253 ALA A CA 1
ATOM 2031 C C . ALA A 1 253 ? 6.012 -32.438 -12.133 1 94.5 253 ALA A C 1
ATOM 2033 O O . ALA A 1 253 ? 5.176 -32.594 -11.242 1 94.5 253 ALA A O 1
ATOM 2034 N N . VAL A 1 254 ? 7.305 -32.5 -11.961 1 95.88 254 VAL A N 1
ATOM 2035 C CA . VAL A 1 254 ? 7.844 -32.656 -10.609 1 95.88 254 VAL A CA 1
ATOM 2036 C C . VAL A 1 254 ? 7.434 -31.453 -9.758 1 95.88 254 VAL A C 1
ATOM 2038 O O . VAL A 1 254 ? 6.945 -31.625 -8.633 1 95.88 254 VAL A O 1
ATOM 2041 N N . ASN A 1 255 ? 7.59 -30.297 -10.273 1 95.31 255 ASN A N 1
ATOM 2042 C CA . ASN A 1 255 ? 7.262 -29.078 -9.555 1 95.31 255 ASN A CA 1
ATOM 2043 C C . ASN A 1 255 ? 5.777 -29.016 -9.188 1 95.31 255 ASN A C 1
ATOM 2045 O O . ASN A 1 255 ? 5.422 -28.625 -8.078 1 95.31 255 ASN A O 1
ATOM 2049 N N . ASP A 1 256 ? 4.926 -29.344 -10.117 1 94.5 256 ASP A N 1
ATOM 2050 C CA . ASP A 1 256 ? 3.482 -29.312 -9.898 1 94.5 256 ASP A CA 1
ATOM 2051 C C . ASP A 1 256 ? 3.078 -30.234 -8.758 1 94.5 256 ASP A C 1
ATOM 2053 O O . ASP A 1 256 ? 2.197 -29.906 -7.961 1 94.5 256 ASP A O 1
ATOM 2057 N N . GLN A 1 257 ? 3.695 -31.391 -8.742 1 95.06 257 GLN A N 1
ATOM 2058 C CA . GLN A 1 257 ? 3.395 -32.312 -7.652 1 95.06 257 GLN A CA 1
ATOM 2059 C C . GLN A 1 257 ? 3.842 -31.75 -6.309 1 95.06 257 GLN A C 1
ATOM 2061 O O . GLN A 1 257 ? 3.176 -31.953 -5.289 1 95.06 257 GLN A O 1
ATOM 2066 N N . ILE A 1 258 ? 4.973 -31.109 -6.312 1 95.81 258 ILE A N 1
ATOM 2067 C CA . ILE A 1 258 ? 5.438 -30.469 -5.09 1 95.81 258 ILE A CA 1
ATOM 2068 C C . ILE A 1 258 ? 4.406 -29.438 -4.621 1 95.81 258 ILE A C 1
ATOM 2070 O O . ILE A 1 258 ? 4.066 -29.391 -3.438 1 95.81 258 ILE A O 1
ATOM 2074 N N . TYR A 1 259 ? 3.879 -28.656 -5.551 1 94.69 259 TYR A N 1
ATOM 2075 C CA . TYR A 1 259 ? 2.84 -27.688 -5.223 1 94.69 259 TYR A CA 1
ATOM 2076 C C . TYR A 1 259 ? 1.63 -28.375 -4.602 1 94.69 259 TYR A C 1
ATOM 2078 O O . TYR A 1 259 ? 1.082 -27.891 -3.604 1 94.69 259 TYR A O 1
ATOM 2086 N N . MET A 1 260 ? 1.233 -29.438 -5.168 1 95.19 260 MET A N 1
ATOM 2087 C CA . MET A 1 260 ? 0.089 -30.172 -4.637 1 95.19 260 MET A CA 1
ATOM 2088 C C . MET A 1 260 ? 0.337 -30.609 -3.195 1 95.19 260 MET A C 1
ATOM 2090 O O . MET A 1 260 ? -0.515 -30.406 -2.328 1 95.19 260 MET A O 1
ATOM 2094 N N . TYR A 1 261 ? 1.491 -31.125 -2.98 1 96.88 261 TYR A N 1
ATOM 2095 C CA . TYR A 1 261 ? 1.835 -31.562 -1.632 1 96.88 261 TYR A CA 1
ATOM 2096 C C . TYR A 1 261 ? 1.863 -30.391 -0.665 1 96.88 261 TYR A C 1
ATOM 2098 O O . TYR A 1 261 ? 1.387 -30.5 0.468 1 96.88 261 TYR A O 1
ATOM 2106 N N . GLN A 1 262 ? 2.4 -29.281 -1.102 1 96.56 262 GLN A N 1
ATOM 2107 C CA . GLN A 1 262 ? 2.514 -28.109 -0.245 1 96.56 262 GLN A CA 1
ATOM 2108 C C . GLN A 1 262 ? 1.138 -27.609 0.183 1 96.56 262 GLN A C 1
ATOM 2110 O O . GLN A 1 262 ? 0.995 -27 1.248 1 96.56 262 GLN A O 1
ATOM 2115 N N . TYR A 1 263 ? 0.12 -27.891 -0.606 1 96 263 TYR A N 1
ATOM 2116 C CA . TYR A 1 263 ? -1.227 -27.422 -0.303 1 96 263 TYR A CA 1
ATOM 2117 C C . TYR A 1 263 ? -2.092 -28.547 0.243 1 96 263 TYR A C 1
ATOM 2119 O O . TYR A 1 263 ? -3.318 -28.422 0.298 1 96 263 TYR A O 1
ATOM 2127 N N . GLY A 1 264 ? -1.432 -29.625 0.583 1 96.44 264 GLY A N 1
ATOM 2128 C CA . GLY A 1 264 ? -2.104 -30.688 1.305 1 96.44 264 GLY A CA 1
ATOM 2129 C C . GLY A 1 264 ? -2.844 -31.656 0.395 1 96.44 264 GLY A C 1
ATOM 2130 O O . GLY A 1 264 ? -3.713 -32.406 0.849 1 96.44 264 GLY A O 1
ATOM 2131 N N . VAL A 1 265 ? -2.572 -31.641 -0.866 1 96 265 VAL A N 1
ATOM 2132 C CA . VAL A 1 265 ? -3.195 -32.562 -1.805 1 96 265 VAL A CA 1
ATOM 2133 C C . VAL A 1 265 ? -2.338 -33.812 -1.935 1 96 265 VAL A C 1
ATOM 2135 O O . VAL A 1 265 ? -1.261 -33.781 -2.535 1 96 265 VAL A O 1
ATOM 2138 N N . PHE A 1 266 ? -2.857 -34.875 -1.347 1 96.81 266 PHE A N 1
ATOM 2139 C CA . PHE A 1 266 ? -2.225 -36.188 -1.349 1 96.81 266 PHE A CA 1
ATOM 2140 C C . PHE A 1 266 ? -3.162 -37.25 -1.928 1 96.81 266 PHE A C 1
ATOM 2142 O O . PHE A 1 266 ? -4.352 -37 -2.117 1 96.81 266 PHE A O 1
ATOM 2149 N N . ASN A 1 267 ? -2.582 -38.375 -2.203 1 95.62 267 ASN A N 1
ATOM 2150 C CA . ASN A 1 267 ? -3.4 -39.469 -2.691 1 95.62 267 ASN A CA 1
ATOM 2151 C C . ASN A 1 267 ? -4.254 -40.062 -1.576 1 95.62 267 ASN A C 1
ATOM 2153 O O . ASN A 1 267 ? -5.332 -40.625 -1.833 1 95.62 267 ASN A O 1
ATOM 2157 N N . SER A 1 268 ? -3.707 -40.031 -0.357 1 95.31 268 SER A N 1
ATOM 2158 C CA . SER A 1 268 ? -4.414 -40.5 0.829 1 95.31 268 SER A CA 1
ATOM 2159 C C . SER A 1 268 ? -4.223 -39.531 2.004 1 95.31 268 SER A C 1
ATOM 2161 O O . SER A 1 268 ? -3.35 -38.656 1.967 1 95.31 268 SER A O 1
ATOM 2163 N N . THR A 1 269 ? -5.086 -39.688 2.975 1 96.69 269 THR A N 1
ATOM 2164 C CA . THR A 1 269 ? -4.949 -38.875 4.176 1 96.69 269 THR A CA 1
ATOM 2165 C C . THR A 1 269 ? -3.641 -39.188 4.895 1 96.69 269 THR A C 1
ATOM 2167 O O . THR A 1 269 ? -3.346 -40.344 5.18 1 96.69 269 THR A O 1
ATOM 2170 N N . ILE A 1 270 ? -2.885 -38.188 5.152 1 97.62 270 ILE A N 1
ATOM 2171 C CA . ILE A 1 270 ? -1.624 -38.344 5.871 1 97.62 270 ILE A CA 1
ATOM 2172 C C . ILE A 1 270 ? -1.823 -37.969 7.34 1 97.62 270 ILE A C 1
ATOM 2174 O O . ILE A 1 270 ? -1.872 -36.812 7.695 1 97.62 270 ILE A O 1
ATOM 2178 N N . ASN A 1 271 ? -1.924 -39.031 8.148 1 97.5 271 ASN A N 1
ATOM 2179 C CA . ASN A 1 271 ? -2.025 -38.812 9.594 1 97.5 271 ASN A CA 1
ATOM 2180 C C . ASN A 1 271 ? -0.686 -39.031 10.281 1 97.5 271 ASN A C 1
ATOM 2182 O O . ASN A 1 271 ? -0.165 -40.156 10.289 1 97.5 271 ASN A O 1
ATOM 2186 N N . MET A 1 272 ? -0.136 -38 10.758 1 96.69 272 MET A N 1
ATOM 2187 C CA . MET A 1 272 ? 1.121 -38.031 11.5 1 96.69 272 MET A CA 1
ATOM 2188 C C . MET A 1 272 ? 1.084 -37.062 12.672 1 96.69 272 MET A C 1
ATOM 2190 O O . MET A 1 272 ? 0.533 -35.969 12.562 1 96.69 272 MET A O 1
ATOM 2194 N N . ASN A 1 273 ? 1.716 -37.469 13.898 1 94.38 273 ASN A N 1
ATOM 2195 C CA . ASN A 1 273 ? 1.767 -36.656 15.102 1 94.38 273 ASN A CA 1
ATOM 2196 C C . ASN A 1 273 ? 0.371 -36.25 15.547 1 94.38 273 ASN A C 1
ATOM 2198 O O . ASN A 1 273 ? 0.155 -35.094 15.922 1 94.38 273 ASN A O 1
ATOM 2202 N N . ASN A 1 274 ? -0.582 -37.094 15.297 1 94.19 274 ASN A N 1
ATOM 2203 C CA . ASN A 1 274 ? -1.975 -36.906 15.703 1 94.19 274 ASN A CA 1
ATOM 2204 C C . ASN A 1 274 ? -2.641 -35.781 14.938 1 94.19 274 ASN A C 1
ATOM 2206 O O . ASN A 1 274 ? -3.5 -35.062 15.477 1 94.19 274 ASN A O 1
ATOM 2210 N N . MET A 1 275 ? -2.119 -35.531 13.734 1 96.12 275 MET A N 1
ATOM 2211 C CA . MET A 1 275 ? -2.684 -34.469 12.883 1 96.12 275 MET A CA 1
ATOM 2212 C C . MET A 1 275 ? -2.92 -35 11.469 1 96.12 275 MET A C 1
ATOM 2214 O O . MET A 1 275 ? -2.164 -35.812 10.977 1 96.12 275 MET A O 1
ATOM 2218 N N . ASN A 1 276 ? -3.984 -34.5 10.906 1 97.75 276 ASN A N 1
ATOM 2219 C CA . ASN A 1 276 ? -4.113 -34.594 9.453 1 97.75 276 ASN A CA 1
ATOM 2220 C C . ASN A 1 276 ? -3.227 -33.562 8.758 1 97.75 276 ASN A C 1
ATOM 2222 O O . ASN A 1 276 ? -3.602 -32.375 8.633 1 97.75 276 ASN A O 1
ATOM 2226 N N . ILE A 1 277 ? -2.125 -33.969 8.242 1 98.12 277 ILE A N 1
ATOM 2227 C CA . ILE A 1 277 ? -1.074 -33.094 7.77 1 98.12 277 ILE A CA 1
ATOM 2228 C C . ILE A 1 277 ? -1.578 -32.281 6.566 1 98.12 277 ILE A C 1
ATOM 2230 O O . ILE A 1 277 ? -1.305 -31.094 6.449 1 98.12 277 ILE A O 1
ATOM 2234 N N . GLY A 1 278 ? -2.252 -32.938 5.699 1 97.75 278 GLY A N 1
ATOM 2235 C CA . GLY A 1 278 ? -2.809 -32.25 4.551 1 97.75 278 GLY A CA 1
ATOM 2236 C C . GLY A 1 278 ? -3.744 -31.109 4.941 1 97.75 278 GLY A C 1
ATOM 2237 O O . GLY A 1 278 ? -3.637 -30 4.418 1 97.75 278 GLY A O 1
ATOM 2238 N N . LEU A 1 279 ? -4.621 -31.375 5.859 1 97.56 279 LEU A N 1
ATOM 2239 C CA . LEU A 1 279 ? -5.562 -30.359 6.328 1 97.56 279 LEU A CA 1
ATOM 2240 C C . LEU A 1 279 ? -4.832 -29.219 7.023 1 97.56 279 LEU A C 1
ATOM 2242 O O . LEU A 1 279 ? -5.156 -28.047 6.812 1 97.56 279 LEU A O 1
ATOM 2246 N N . GLU A 1 280 ? -3.852 -29.562 7.84 1 97.75 280 GLU A N 1
ATOM 2247 C CA . GLU A 1 280 ? -3.113 -28.547 8.594 1 97.75 280 GLU A CA 1
ATOM 2248 C C . GLU A 1 280 ? -2.33 -27.625 7.66 1 97.75 280 GLU A C 1
ATOM 2250 O O . GLU A 1 280 ? -2.232 -26.422 7.906 1 97.75 280 GLU A O 1
ATOM 2255 N N . LEU A 1 281 ? -1.782 -28.188 6.605 1 97.88 281 LEU A N 1
ATOM 2256 C CA . LEU A 1 281 ? -1.089 -27.375 5.609 1 97.88 281 LEU A CA 1
ATOM 2257 C C . LEU A 1 281 ? -2.053 -26.422 4.926 1 97.88 281 LEU A C 1
ATOM 2259 O O . LEU A 1 281 ? -1.739 -25.234 4.758 1 97.88 281 LEU A O 1
ATOM 2263 N N . LEU A 1 282 ? -3.156 -26.938 4.605 1 97.38 282 LEU A N 1
ATOM 2264 C CA . LEU A 1 282 ? -4.141 -26.109 3.91 1 97.38 282 LEU A CA 1
ATOM 2265 C C . LEU A 1 282 ? -4.695 -25.031 4.832 1 97.38 282 LEU A C 1
ATOM 2267 O O . LEU A 1 282 ? -4.992 -23.922 4.391 1 97.38 282 LEU A O 1
ATOM 2271 N N . LYS A 1 283 ? -4.844 -25.312 6.133 1 97.25 283 LYS A N 1
ATOM 2272 C CA . LYS A 1 283 ? -5.316 -24.344 7.117 1 97.25 283 LYS A CA 1
ATOM 2273 C C . LYS A 1 283 ? -4.414 -23.109 7.16 1 97.25 283 LYS A C 1
ATOM 2275 O O . LYS A 1 283 ? -4.898 -21.984 7.242 1 97.25 283 LYS A O 1
ATOM 2280 N N . VAL A 1 284 ? -3.141 -23.344 7.043 1 96.69 284 VAL A N 1
ATOM 2281 C CA . VAL A 1 284 ? -2.193 -22.234 7.172 1 96.69 284 VAL A CA 1
ATOM 2282 C C . VAL A 1 284 ? -2.113 -21.469 5.859 1 96.69 284 VAL A C 1
ATOM 2284 O O . VAL A 1 284 ? -1.902 -20.25 5.855 1 96.69 284 VAL A O 1
ATOM 2287 N N . ARG A 1 285 ? -2.369 -22.125 4.746 1 96.44 285 ARG A N 1
ATOM 2288 C CA . ARG A 1 285 ? -2.15 -21.5 3.449 1 96.44 285 ARG A CA 1
ATOM 2289 C C . ARG A 1 285 ? -3.438 -20.875 2.918 1 96.44 285 ARG A C 1
ATOM 2291 O O . ARG A 1 285 ? -3.414 -19.797 2.332 1 96.44 285 ARG A O 1
ATOM 2298 N N . SER A 1 286 ? -4.582 -21.531 3.156 1 97.25 286 SER A N 1
ATOM 2299 C CA . SER A 1 286 ? -5.836 -21.062 2.568 1 97.25 286 SER A CA 1
ATOM 2300 C C . SER A 1 286 ? -6.762 -20.484 3.633 1 97.25 286 SER A C 1
ATOM 2302 O O . SER A 1 286 ? -7.641 -19.672 3.324 1 97.25 286 SER A O 1
ATOM 2304 N N . GLY A 1 287 ? -6.582 -20.906 4.828 1 98 287 GLY A N 1
ATOM 2305 C CA . GLY A 1 287 ? -7.5 -20.578 5.902 1 98 287 GLY A CA 1
ATOM 2306 C C . GLY A 1 287 ? -7.688 -19.078 6.098 1 98 287 GLY A C 1
ATOM 2307 O O . GLY A 1 287 ? -8.812 -18.594 6.082 1 98 287 GLY A O 1
ATOM 2308 N N . PRO A 1 288 ? -6.602 -18.391 6.246 1 98.12 288 PRO A N 1
ATOM 2309 C CA . PRO A 1 288 ? -6.727 -16.953 6.5 1 98.12 288 PRO A CA 1
ATOM 2310 C C . PRO A 1 288 ? -7.469 -16.219 5.387 1 98.12 288 PRO A C 1
ATOM 2312 O O . PRO A 1 288 ? -8.344 -15.391 5.66 1 98.12 288 PRO A O 1
ATOM 2315 N N . LEU A 1 289 ? -7.18 -16.5 4.148 1 98.56 289 LEU A N 1
ATOM 2316 C CA . LEU A 1 289 ? -7.816 -15.836 3.014 1 98.56 289 LEU A CA 1
ATOM 2317 C C . LEU A 1 289 ? -9.297 -16.172 2.947 1 98.56 289 LEU A C 1
ATOM 2319 O O . LEU A 1 289 ? -10.141 -15.289 2.816 1 98.56 289 LEU A O 1
ATOM 2323 N N . MET A 1 290 ? -9.617 -17.453 3.064 1 98.69 290 MET A N 1
ATOM 2324 C CA . MET A 1 290 ? -11.008 -17.891 2.99 1 98.69 290 MET A CA 1
ATOM 2325 C C . MET A 1 290 ? -11.836 -17.281 4.113 1 98.69 290 MET A C 1
ATOM 2327 O O . MET A 1 290 ? -12.969 -16.844 3.889 1 98.69 290 MET A O 1
ATOM 2331 N N . ASN A 1 291 ? -11.281 -17.234 5.266 1 98.5 291 ASN A N 1
ATOM 2332 C CA . ASN A 1 291 ? -12.031 -16.703 6.398 1 98.5 291 ASN A CA 1
ATOM 2333 C C . ASN A 1 291 ? -12.109 -15.18 6.359 1 98.5 291 ASN A C 1
ATOM 2335 O O . ASN A 1 291 ? -13.094 -14.594 6.824 1 98.5 291 ASN A O 1
ATOM 2339 N N . ASP A 1 292 ? -11.125 -14.555 5.82 1 98.25 292 ASP A N 1
ATOM 2340 C CA . ASP A 1 292 ? -11.227 -13.109 5.602 1 98.25 292 ASP A CA 1
ATOM 2341 C C . ASP A 1 292 ? -12.414 -12.773 4.703 1 98.25 292 ASP A C 1
ATOM 2343 O O . ASP A 1 292 ? -13.195 -11.867 5.012 1 98.25 292 ASP A O 1
ATOM 2347 N N . MET A 1 293 ? -12.539 -13.484 3.607 1 98.5 293 MET A N 1
ATOM 2348 C CA . MET A 1 293 ? -13.648 -13.297 2.682 1 98.5 293 MET A CA 1
ATOM 2349 C C . MET A 1 293 ? -14.984 -13.57 3.367 1 98.5 293 MET A C 1
ATOM 2351 O O . MET A 1 293 ? -15.898 -12.742 3.305 1 98.5 293 MET A O 1
ATOM 2355 N N . MET A 1 294 ? -15.023 -14.664 4.07 1 98.5 294 MET A N 1
ATOM 2356 C CA . MET A 1 294 ? -16.297 -15.094 4.652 1 98.5 294 MET A CA 1
ATOM 2357 C C . MET A 1 294 ? -16.703 -14.164 5.789 1 98.5 294 MET A C 1
ATOM 2359 O O . MET A 1 294 ? -17.891 -13.891 5.965 1 98.5 294 MET A O 1
ATOM 2363 N N . ASP A 1 295 ? -15.727 -13.758 6.562 1 97.38 295 ASP A N 1
ATOM 2364 C CA . ASP A 1 295 ? -16.047 -12.812 7.633 1 97.38 295 ASP A CA 1
ATOM 2365 C C . ASP A 1 295 ? -16.688 -11.547 7.074 1 97.38 295 ASP A C 1
ATOM 2367 O O . ASP A 1 295 ? -17.641 -11.031 7.645 1 97.38 295 ASP A O 1
ATOM 2371 N N . ARG A 1 296 ? -16.172 -11.047 6.031 1 98.12 296 ARG A N 1
ATOM 2372 C CA . ARG A 1 296 ? -16.703 -9.828 5.422 1 98.12 296 ARG A CA 1
ATOM 2373 C C . ARG A 1 296 ? -18.078 -10.078 4.812 1 98.12 296 ARG A C 1
ATOM 2375 O O . ARG A 1 296 ? -18.984 -9.234 4.926 1 98.12 296 ARG A O 1
ATOM 2382 N N . ILE A 1 297 ? -18.266 -11.195 4.16 1 98.5 297 ILE A N 1
ATOM 2383 C CA . ILE A 1 297 ? -19.562 -11.547 3.57 1 98.5 297 ILE A CA 1
ATOM 2384 C C . ILE A 1 297 ? -20.609 -11.664 4.668 1 98.5 297 ILE A C 1
ATOM 2386 O O . ILE A 1 297 ? -21.703 -11.109 4.551 1 98.5 297 ILE A O 1
ATOM 2390 N N . ASN A 1 298 ? -20.266 -12.359 5.695 1 97.38 298 ASN A N 1
ATOM 2391 C CA . ASN A 1 298 ? -21.203 -12.539 6.809 1 97.38 298 ASN A CA 1
ATOM 2392 C C . ASN A 1 298 ? -21.531 -11.211 7.48 1 97.38 298 ASN A C 1
ATOM 2394 O O . ASN A 1 298 ? -22.688 -10.961 7.832 1 97.38 298 ASN A O 1
ATOM 2398 N N . LYS A 1 299 ? -20.5 -10.391 7.656 1 97.12 299 LYS A N 1
ATOM 2399 C CA . LYS A 1 299 ? -20.75 -9.07 8.227 1 97.12 299 LYS A CA 1
ATOM 2400 C C . LYS A 1 299 ? -21.688 -8.258 7.34 1 97.12 299 LYS A C 1
ATOM 2402 O O . LYS A 1 299 ? -22.578 -7.57 7.836 1 97.12 299 LYS A O 1
ATOM 2407 N N . LYS A 1 300 ? -21.469 -8.32 6.047 1 97.44 300 LYS A N 1
ATOM 2408 C CA . LYS A 1 300 ? -22.344 -7.645 5.094 1 97.44 300 LYS A CA 1
ATOM 2409 C C . LYS A 1 300 ? -23.781 -8.148 5.223 1 97.44 300 LYS A C 1
ATOM 2411 O O . LYS A 1 300 ? -24.719 -7.352 5.254 1 97.44 300 LYS A O 1
ATOM 2416 N N . SER A 1 301 ? -23.969 -9.398 5.277 1 97 301 SER A N 1
ATOM 2417 C CA . SER A 1 301 ? -25.297 -9.992 5.414 1 97 301 SER A CA 1
ATOM 2418 C C . SER A 1 301 ? -25.969 -9.555 6.711 1 97 301 SER A C 1
ATOM 2420 O O . SER A 1 301 ? -27.125 -9.125 6.699 1 97 301 SER A O 1
ATOM 2422 N N . ASP A 1 302 ? -25.219 -9.602 7.789 1 96 302 ASP A N 1
ATOM 2423 C CA . ASP A 1 302 ? -25.766 -9.242 9.102 1 96 302 ASP A CA 1
ATOM 2424 C C . ASP A 1 302 ? -26.156 -7.766 9.141 1 96 302 ASP A C 1
ATOM 2426 O O . ASP A 1 302 ? -27.219 -7.422 9.68 1 96 302 ASP A O 1
ATOM 2430 N N . CYS A 1 303 ? -25.297 -6.996 8.609 1 96.06 303 CYS A N 1
ATOM 2431 C CA . CYS A 1 303 ? -25.531 -5.559 8.641 1 96.06 303 CYS A CA 1
ATOM 2432 C C . CYS A 1 303 ? -26.703 -5.18 7.73 1 96.06 303 CYS A C 1
ATOM 2434 O O . CYS A 1 303 ? -27.453 -4.246 8.023 1 96.06 303 CYS A O 1
ATOM 2436 N N . THR A 1 304 ? -26.891 -5.863 6.648 1 94.31 304 THR A N 1
ATOM 2437 C CA . THR A 1 304 ? -27.922 -5.547 5.68 1 94.31 304 THR A CA 1
ATOM 2438 C C . THR A 1 304 ? -29.281 -6.094 6.133 1 94.31 304 THR A C 1
ATOM 2440 O O . THR A 1 304 ? -30.312 -5.438 5.973 1 94.31 304 THR A O 1
ATOM 2443 N N . TYR A 1 305 ? -29.281 -7.254 6.789 1 94.19 305 TYR A N 1
ATOM 2444 C CA . TYR A 1 305 ? -30.562 -7.934 7.008 1 94.19 305 TYR A CA 1
ATOM 2445 C C . TYR A 1 305 ? -30.766 -8.227 8.484 1 94.19 305 TYR A C 1
ATOM 2447 O O . TYR A 1 305 ? -31.875 -8.594 8.898 1 94.19 305 TYR A O 1
ATOM 2455 N N . GLY A 1 306 ? -29.672 -8.055 9.164 1 90.31 306 GLY A N 1
ATOM 2456 C CA . GLY A 1 306 ? -29.812 -8.328 10.586 1 90.31 306 GLY A CA 1
ATOM 2457 C C . GLY A 1 306 ? -30.422 -7.18 11.359 1 90.31 306 GLY A C 1
ATOM 2458 O O . GLY A 1 306 ? -30.781 -6.152 10.773 1 90.31 306 GLY A O 1
ATOM 2459 N N . LYS A 1 307 ? -30.531 -7.367 12.711 1 85.69 307 LYS A N 1
ATOM 2460 C CA . LYS A 1 307 ? -31.172 -6.398 13.578 1 85.69 307 LYS A CA 1
ATOM 2461 C C . LYS A 1 307 ? -30.172 -5.383 14.117 1 85.69 307 LYS A C 1
ATOM 2463 O O . LYS A 1 307 ? -30.531 -4.238 14.406 1 85.69 307 LYS A O 1
ATOM 2468 N N . ASN A 1 308 ? -28.906 -5.82 14.219 1 83.44 308 ASN A N 1
ATOM 2469 C CA . ASN A 1 308 ? -27.891 -4.949 14.781 1 83.44 308 ASN A CA 1
ATOM 2470 C C . ASN A 1 308 ? -27.141 -4.188 13.688 1 83.44 308 ASN A C 1
ATOM 2472 O O . ASN A 1 308 ? -26.422 -4.785 12.883 1 83.44 308 ASN A O 1
ATOM 2476 N N . THR A 1 309 ? -27.234 -2.938 13.734 1 84.12 309 THR A N 1
ATOM 2477 C CA . THR A 1 309 ? -26.625 -2.109 12.695 1 84.12 309 THR A CA 1
ATOM 2478 C C . THR A 1 309 ? -25.438 -1.318 13.258 1 84.12 309 THR A C 1
ATOM 2480 O O . THR A 1 309 ? -24.891 -0.456 12.57 1 84.12 309 THR A O 1
ATOM 2483 N N . GLN A 1 310 ? -25.109 -1.69 14.469 1 87.12 310 GLN A N 1
ATOM 2484 C CA . GLN A 1 310 ? -23.969 -0.968 15.031 1 87.12 310 GLN A CA 1
ATOM 2485 C C . GLN A 1 310 ? -22.656 -1.388 14.359 1 87.12 310 GLN A C 1
ATOM 2487 O O . GLN A 1 310 ? -22.422 -2.578 14.156 1 87.12 310 GLN A O 1
ATOM 2492 N N . GLY A 1 311 ? -21.844 -0.4 13.93 1 88.94 311 GLY A N 1
ATOM 2493 C CA . GLY A 1 311 ? -20.547 -0.687 13.328 1 88.94 311 GLY A CA 1
ATOM 2494 C C . GLY A 1 311 ? -20.656 -1.132 11.875 1 88.94 311 GLY A C 1
ATOM 2495 O O . GLY A 1 311 ? -19.781 -1.843 11.375 1 88.94 311 GLY A O 1
ATOM 2496 N N . CYS A 1 312 ? -21.719 -0.77 11.242 1 93.44 312 CYS A N 1
ATOM 2497 C CA . CYS A 1 312 ? -21.969 -1.29 9.898 1 93.44 312 CYS A CA 1
ATOM 2498 C C . CYS A 1 312 ? -21.656 -0.237 8.844 1 93.44 312 CYS A C 1
ATOM 2500 O O . CYS A 1 312 ? -21.703 -0.524 7.645 1 93.44 312 CYS A O 1
ATOM 2502 N N . ASP A 1 313 ? -21.234 0.9 9.18 1 89 313 ASP A N 1
ATOM 2503 C CA . ASP A 1 313 ? -21.078 2.018 8.25 1 89 313 ASP A CA 1
ATOM 2504 C C . ASP A 1 313 ? -20.062 1.686 7.16 1 89 313 ASP A C 1
ATOM 2506 O O . ASP A 1 313 ? -20.312 1.939 5.977 1 89 313 ASP A O 1
ATOM 2510 N N . TRP A 1 314 ? -19.047 1.043 7.527 1 89.19 314 TRP A N 1
ATOM 2511 C CA . TRP A 1 314 ? -17.969 0.787 6.586 1 89.19 314 TRP A CA 1
ATOM 2512 C C . TRP A 1 314 ? -18.344 -0.304 5.594 1 89.19 314 TRP A C 1
ATOM 2514 O O . TRP A 1 314 ? -17.875 -0.315 4.457 1 89.19 314 TRP A O 1
ATOM 2524 N N . ILE A 1 315 ? -19.203 -1.246 5.988 1 95.06 315 ILE A N 1
ATOM 2525 C CA . ILE A 1 315 ? -19.453 -2.422 5.168 1 95.06 315 ILE A CA 1
ATOM 2526 C C . ILE A 1 315 ? -20.703 -2.186 4.305 1 95.06 315 ILE A C 1
ATOM 2528 O O . ILE A 1 315 ? -20.859 -2.82 3.264 1 95.06 315 ILE A O 1
ATOM 2532 N N . ASN A 1 316 ? -21.547 -1.256 4.672 1 92.31 316 ASN A N 1
ATOM 2533 C CA . ASN A 1 316 ? -22.797 -1.025 3.957 1 92.31 316 ASN A CA 1
ATOM 2534 C C . ASN A 1 316 ? -22.547 -0.564 2.523 1 92.31 316 ASN A C 1
ATOM 2536 O O . ASN A 1 316 ? -23.203 -1.04 1.592 1 92.31 316 ASN A O 1
ATOM 2540 N N . GLY A 1 317 ? -21.547 0.26 2.367 1 93.75 317 GLY A N 1
ATOM 2541 C CA . GLY A 1 317 ? -21.281 0.79 1.039 1 93.75 317 GLY A CA 1
ATOM 2542 C C . GLY A 1 317 ? -20.328 -0.077 0.23 1 93.75 317 GLY A C 1
ATOM 2543 O O . GLY A 1 317 ? -20.266 0.035 -0.996 1 93.75 317 GLY A O 1
ATOM 2544 N N . LEU A 1 318 ? -19.672 -1.025 0.909 1 97.88 318 LEU A N 1
ATOM 2545 C CA . LEU A 1 318 ? -18.625 -1.808 0.256 1 97.88 318 LEU A CA 1
ATOM 2546 C C . LEU A 1 318 ? -19.234 -2.883 -0.638 1 97.88 318 LEU A C 1
ATOM 2548 O O . LEU A 1 318 ? -20.047 -3.695 -0.181 1 97.88 318 LEU A O 1
ATOM 2552 N N . LYS A 1 319 ? -18.844 -2.908 -1.926 1 98.31 319 LYS A N 1
ATOM 2553 C CA . LYS A 1 319 ? -19.406 -3.824 -2.912 1 98.31 319 LYS A CA 1
ATOM 2554 C C . LYS A 1 319 ? -18.328 -4.672 -3.562 1 98.31 319 LYS A C 1
ATOM 2556 O O . LYS A 1 319 ? -18.594 -5.781 -4.031 1 98.31 319 LYS A O 1
ATOM 2561 N N . TYR A 1 320 ? -17.156 -4.152 -3.67 1 98.75 320 TYR A N 1
ATOM 2562 C CA . TYR A 1 320 ? -16.078 -4.746 -4.457 1 98.75 320 TYR A CA 1
ATOM 2563 C C . TYR A 1 320 ? -14.773 -4.758 -3.672 1 98.75 320 TYR A C 1
ATOM 2565 O O . TYR A 1 320 ? -14.234 -3.703 -3.334 1 98.75 320 TYR A O 1
ATOM 2573 N N . PHE A 1 321 ? -14.289 -5.934 -3.314 1 98.81 321 PHE A N 1
ATOM 2574 C CA . PHE A 1 321 ? -13.062 -6.105 -2.541 1 98.81 321 PHE A CA 1
ATOM 2575 C C . PHE A 1 321 ? -12.039 -6.914 -3.326 1 98.81 321 PHE A C 1
ATOM 2577 O O . PHE A 1 321 ? -12.312 -8.039 -3.738 1 98.81 321 PHE A O 1
ATOM 2584 N N . VAL A 1 322 ? -10.828 -6.344 -3.453 1 98.88 322 VAL A N 1
ATOM 2585 C CA . VAL A 1 322 ? -9.82 -6.941 -4.324 1 98.88 322 VAL A CA 1
ATOM 2586 C C . VAL A 1 322 ? -8.633 -7.418 -3.49 1 98.88 322 VAL A C 1
ATOM 2588 O O . VAL A 1 322 ? -8.188 -6.723 -2.576 1 98.88 322 VAL A O 1
ATOM 2591 N N . TYR A 1 323 ? -8.188 -8.617 -3.836 1 98.81 323 TYR A N 1
ATOM 2592 C CA . TYR A 1 323 ? -6.883 -9.117 -3.42 1 98.81 323 TYR A CA 1
ATOM 2593 C C . TYR A 1 323 ? -5.934 -9.219 -4.609 1 98.81 323 TYR A C 1
ATOM 2595 O O . TYR A 1 323 ? -6.047 -10.141 -5.418 1 98.81 323 TYR A O 1
ATOM 2603 N N . SER A 1 324 ? -5.043 -8.25 -4.77 1 98.88 324 SER A N 1
ATOM 2604 C CA . SER A 1 324 ? -3.988 -8.344 -5.77 1 98.88 324 SER A CA 1
ATOM 2605 C C . SER A 1 324 ? -2.801 -9.148 -5.242 1 98.88 324 SER A C 1
ATOM 2607 O O . SER A 1 324 ? -2.088 -8.695 -4.348 1 98.88 324 SER A O 1
ATOM 2609 N N . ALA A 1 325 ? -2.582 -10.273 -5.875 1 98.75 325 ALA A N 1
ATOM 2610 C CA . ALA A 1 325 ? -1.685 -11.219 -5.207 1 98.75 325 ALA A CA 1
ATOM 2611 C C . ALA A 1 325 ? -0.977 -12.109 -6.219 1 98.75 325 ALA A C 1
ATOM 2613 O O . ALA A 1 325 ? -0.413 -11.625 -7.203 1 98.75 325 ALA A O 1
ATOM 2614 N N . HIS A 1 326 ? -0.936 -13.414 -5.941 1 98 326 HIS A N 1
ATOM 2615 C CA . HIS A 1 326 ? -0.024 -14.297 -6.656 1 98 326 HIS A CA 1
ATOM 2616 C C . HIS A 1 326 ? -0.75 -15.539 -7.176 1 98 326 HIS A C 1
ATOM 2618 O O . HIS A 1 326 ? -1.942 -15.711 -6.922 1 98 326 HIS A O 1
ATOM 2624 N N . ASP A 1 327 ? 0.035 -16.297 -7.961 1 96.25 327 ASP A N 1
ATOM 2625 C CA . ASP A 1 327 ? -0.464 -17.578 -8.438 1 96.25 327 ASP A CA 1
ATOM 2626 C C . ASP A 1 327 ? -0.844 -18.484 -7.262 1 96.25 327 ASP A C 1
ATOM 2628 O O . ASP A 1 327 ? -1.927 -19.078 -7.254 1 96.25 327 ASP A O 1
ATOM 2632 N N . GLU A 1 328 ? -0.017 -18.453 -6.285 1 95.88 328 GLU A N 1
ATOM 2633 C CA . GLU A 1 328 ? -0.247 -19.297 -5.117 1 95.88 328 GLU A CA 1
ATOM 2634 C C . GLU A 1 328 ? -1.516 -18.891 -4.375 1 95.88 328 GLU A C 1
ATOM 2636 O O . GLU A 1 328 ? -2.213 -19.734 -3.811 1 95.88 328 GLU A O 1
ATOM 2641 N N . THR A 1 329 ? -1.86 -17.625 -4.395 1 98.12 329 THR A N 1
ATOM 2642 C CA . THR A 1 329 ? -3.049 -17.141 -3.705 1 98.12 329 THR A CA 1
ATOM 2643 C C . THR A 1 329 ? -4.316 -17.609 -4.406 1 98.12 329 THR A C 1
ATOM 2645 O O . THR A 1 329 ? -5.246 -18.094 -3.756 1 98.12 329 THR A O 1
ATOM 2648 N N . VAL A 1 330 ? -4.32 -17.469 -5.695 1 97.69 330 VAL A N 1
ATOM 2649 C CA . VAL A 1 330 ? -5.445 -17.969 -6.477 1 97.69 330 VAL A CA 1
ATOM 2650 C C . VAL A 1 330 ? -5.562 -19.484 -6.297 1 97.69 330 VAL A C 1
ATOM 2652 O O . VAL A 1 330 ? -6.66 -20 -6.102 1 97.69 330 VAL A O 1
ATOM 2655 N N . TYR A 1 331 ? -4.41 -20.141 -6.352 1 96.69 331 TYR A N 1
ATOM 2656 C CA . TYR A 1 331 ? -4.383 -21.594 -6.188 1 96.69 331 TYR A CA 1
ATOM 2657 C C . TYR A 1 331 ? -4.938 -22 -4.832 1 96.69 331 TYR A C 1
ATOM 2659 O O . TYR A 1 331 ? -5.66 -23 -4.723 1 96.69 331 TYR A O 1
ATOM 2667 N N . ALA A 1 332 ? -4.621 -21.25 -3.822 1 97.44 332 ALA A N 1
ATOM 2668 C CA . ALA A 1 332 ? -5.105 -21.516 -2.471 1 97.44 332 ALA A CA 1
ATOM 2669 C C . ALA A 1 332 ? -6.629 -21.531 -2.424 1 97.44 332 ALA A C 1
ATOM 2671 O O . ALA A 1 332 ? -7.23 -22.375 -1.751 1 97.44 332 ALA A O 1
ATOM 2672 N N . VAL A 1 333 ? -7.238 -20.641 -3.105 1 98.19 333 VAL A N 1
ATOM 2673 C CA . VAL A 1 333 ? -8.695 -20.578 -3.152 1 98.19 333 VAL A CA 1
ATOM 2674 C C . VAL A 1 333 ? -9.234 -21.828 -3.857 1 98.19 333 VAL A C 1
ATOM 2676 O O . VAL A 1 333 ? -10.164 -22.469 -3.369 1 98.19 333 VAL A O 1
ATOM 2679 N N . LEU A 1 334 ? -8.625 -22.141 -4.949 1 96.94 334 LEU A N 1
ATOM 2680 C CA . LEU A 1 334 ? -9.102 -23.281 -5.742 1 96.94 334 LEU A CA 1
ATOM 2681 C C . LEU A 1 334 ? -8.961 -24.578 -4.965 1 96.94 334 LEU A C 1
ATOM 2683 O O . LEU A 1 334 ? -9.852 -25.438 -5 1 96.94 334 LEU A O 1
ATOM 2687 N N . VAL A 1 335 ? -7.855 -24.734 -4.285 1 96.94 335 VAL A N 1
ATOM 2688 C CA . VAL A 1 335 ? -7.652 -25.953 -3.494 1 96.94 335 VAL A CA 1
ATOM 2689 C C . VAL A 1 335 ? -8.672 -26 -2.357 1 96.94 335 VAL A C 1
ATOM 2691 O O . VAL A 1 335 ? -9.258 -27.062 -2.088 1 96.94 335 VAL A O 1
ATOM 2694 N N . ALA A 1 336 ? -8.859 -24.875 -1.677 1 98.06 336 ALA A N 1
ATOM 2695 C CA . ALA A 1 336 ? -9.844 -24.812 -0.596 1 98.06 336 ALA A CA 1
ATOM 2696 C C . ALA A 1 336 ? -11.219 -25.266 -1.076 1 98.06 336 ALA A C 1
ATOM 2698 O O . ALA A 1 336 ? -11.938 -25.938 -0.348 1 98.06 336 ALA A O 1
ATOM 2699 N N . LEU A 1 337 ? -11.508 -24.938 -2.316 1 98.06 337 LEU A N 1
ATOM 2700 C CA . LEU A 1 337 ? -12.82 -25.234 -2.875 1 98.06 337 LEU A CA 1
ATOM 2701 C C . LEU A 1 337 ? -12.852 -26.625 -3.51 1 98.06 337 LEU A C 1
ATOM 2703 O O . LEU A 1 337 ? -13.891 -27.062 -3.988 1 98.06 337 LEU A O 1
ATOM 2707 N N . GLY A 1 338 ? -11.75 -27.297 -3.574 1 95.44 338 GLY A N 1
ATOM 2708 C CA . GLY A 1 338 ? -11.664 -28.641 -4.105 1 95.44 338 GLY A CA 1
ATOM 2709 C C . GLY A 1 338 ? -11.688 -28.688 -5.621 1 95.44 338 GLY A C 1
ATOM 2710 O O . GLY A 1 338 ? -12.109 -29.688 -6.207 1 95.44 338 GLY A O 1
ATOM 2711 N N . ILE A 1 339 ? -11.32 -27.609 -6.266 1 94.62 339 ILE A N 1
ATOM 2712 C CA . ILE A 1 339 ? -11.438 -27.594 -7.719 1 94.62 339 ILE A CA 1
ATOM 2713 C C . ILE A 1 339 ? -10.102 -27.172 -8.336 1 94.62 339 ILE A C 1
ATOM 2715 O O . ILE A 1 339 ? -10.07 -26.531 -9.391 1 94.62 339 ILE A O 1
ATOM 2719 N N . GLU A 1 340 ? -9 -27.375 -7.621 1 91.12 340 GLU A N 1
ATOM 2720 C CA . GLU A 1 340 ? -7.66 -27 -8.062 1 91.12 340 GLU A CA 1
ATOM 2721 C C . GLU A 1 340 ? -7.305 -27.672 -9.383 1 91.12 340 GLU A C 1
ATOM 2723 O O . GLU A 1 340 ? -6.402 -27.219 -10.094 1 91.12 340 GLU A O 1
ATOM 2728 N N . ARG A 1 341 ? -8.008 -28.734 -9.773 1 87.69 341 ARG A N 1
ATOM 2729 C CA . ARG A 1 341 ? -7.758 -29.438 -11.031 1 87.69 341 ARG A CA 1
ATOM 2730 C C . ARG A 1 341 ? -8.008 -28.516 -12.227 1 87.69 341 ARG A C 1
ATOM 2732 O O . ARG A 1 341 ? -7.551 -28.797 -13.336 1 87.69 341 ARG A O 1
ATOM 2739 N N . PHE A 1 342 ? -8.688 -27.422 -12.047 1 82.88 342 PHE A N 1
ATOM 2740 C CA . PHE A 1 342 ? -9.016 -26.5 -13.125 1 82.88 342 PHE A CA 1
ATOM 2741 C C . PHE A 1 342 ? -7.984 -25.375 -13.227 1 82.88 342 PHE A C 1
ATOM 2743 O O . PHE A 1 342 ? -8.055 -24.531 -14.117 1 82.88 342 PHE A O 1
ATOM 2750 N N . ALA A 1 343 ? -7.086 -25.156 -12.328 1 74.56 343 ALA A N 1
ATOM 2751 C CA . ALA A 1 343 ? -6.07 -24.109 -12.383 1 74.56 343 ALA A CA 1
ATOM 2752 C C . ALA A 1 343 ? -5.254 -24.219 -13.672 1 74.56 343 ALA A C 1
ATOM 2754 O O . ALA A 1 343 ? -5.137 -23.234 -14.414 1 74.56 343 ALA A O 1
ATOM 2755 N N . ILE A 1 344 ? -4.316 -25.062 -14.047 1 66.38 344 ILE A N 1
ATOM 2756 C CA . ILE A 1 344 ? -3.607 -25.188 -15.312 1 66.38 344 ILE A CA 1
ATOM 2757 C C . ILE A 1 344 ? -3.732 -26.609 -15.836 1 66.38 344 ILE A C 1
ATOM 2759 O O . ILE A 1 344 ? -3.914 -27.547 -15.055 1 66.38 344 ILE A O 1
ATOM 2763 N N . LYS A 1 345 ? -4.07 -26.719 -17.312 1 56.47 345 LYS A N 1
ATOM 2764 C CA . LYS A 1 345 ? -3.92 -28.062 -17.875 1 56.47 345 LYS A CA 1
ATOM 2765 C C . LYS A 1 345 ? -2.525 -28.609 -17.594 1 56.47 345 LYS A C 1
ATOM 2767 O O . LYS A 1 345 ? -1.549 -27.859 -17.562 1 56.47 345 LYS A O 1
ATOM 2772 N N . PRO A 1 346 ? -2.26 -30.125 -17.297 1 50.03 346 PRO A N 1
ATOM 2773 C CA . PRO A 1 346 ? -1.659 -31.266 -16.609 1 50.03 346 PRO A CA 1
ATOM 2774 C C . PRO A 1 346 ? -1.319 -30.969 -15.148 1 50.03 346 PRO A C 1
ATOM 2776 O O . PRO A 1 346 ? -0.829 -31.859 -14.438 1 50.03 346 PRO A O 1
ATOM 2779 N N . HIS A 1 347 ? -1.495 -29.766 -14.289 1 57.91 347 HIS A N 1
ATOM 2780 C CA . HIS A 1 347 ? -1.279 -29.531 -12.859 1 57.91 347 HIS A CA 1
ATOM 2781 C C . HIS A 1 347 ? -0.292 -28.391 -12.641 1 57.91 347 HIS A C 1
ATOM 2783 O O . HIS A 1 347 ? 0.479 -28.031 -13.539 1 57.91 347 HIS A O 1
ATOM 2789 N N . GLY A 1 348 ? -0.664 -27.188 -11.961 1 75.38 348 GLY A N 1
ATOM 2790 C CA . GLY A 1 348 ? 0.208 -26.047 -11.711 1 75.38 348 GLY A CA 1
ATOM 2791 C C . GLY A 1 348 ? -0.535 -24.828 -11.219 1 75.38 348 GLY A C 1
ATOM 2792 O O . GLY A 1 348 ? -1.734 -24.891 -10.938 1 75.38 348 GLY A O 1
ATOM 2793 N N . TYR A 1 349 ? 0.29 -23.938 -11.062 1 89.12 349 TYR A N 1
ATOM 2794 C CA . TYR A 1 349 ? -0.27 -22.672 -10.586 1 89.12 349 TYR A CA 1
ATOM 2795 C C . TYR A 1 349 ? -0.969 -21.922 -11.711 1 89.12 349 TYR A C 1
ATOM 2797 O O . TYR A 1 349 ? -0.652 -22.125 -12.891 1 89.12 349 TYR A O 1
ATOM 2805 N N . PRO A 1 350 ? -2.053 -21.234 -11.352 1 93.25 350 PRO A N 1
ATOM 2806 C CA . PRO A 1 350 ? -2.75 -20.406 -12.344 1 93.25 350 PRO A CA 1
ATOM 2807 C C . PRO A 1 350 ? -1.804 -19.516 -13.133 1 93.25 350 PRO A C 1
ATOM 2809 O O . PRO A 1 350 ? -0.759 -19.094 -12.617 1 93.25 350 PRO A O 1
ATOM 2812 N N . LEU A 1 351 ? -2.168 -19.219 -14.336 1 93.44 351 LEU A N 1
ATOM 2813 C CA . LEU A 1 351 ? -1.332 -18.438 -15.242 1 93.44 351 LEU A CA 1
ATOM 2814 C C . LEU A 1 351 ? -1.465 -16.953 -14.953 1 93.44 351 LEU A C 1
ATOM 2816 O O . LEU A 1 351 ? -2.223 -16.547 -14.062 1 93.44 351 LEU A O 1
ATOM 2820 N N . TYR A 1 352 ? -0.692 -16.172 -15.625 1 95.44 352 TYR A N 1
ATOM 2821 C CA . TYR A 1 352 ? -0.636 -14.734 -15.367 1 95.44 352 TYR A CA 1
ATOM 2822 C C . TYR A 1 352 ? -2.01 -14.102 -15.539 1 95.44 352 TYR A C 1
ATOM 2824 O O . TYR A 1 352 ? -2.736 -14.414 -16.484 1 95.44 352 TYR A O 1
ATOM 2832 N N . SER A 1 353 ? -2.42 -13.203 -14.578 1 97.38 353 SER A N 1
ATOM 2833 C CA . SER A 1 353 ? -3.65 -12.422 -14.508 1 97.38 353 SER A CA 1
ATOM 2834 C C . SER A 1 353 ? -4.863 -13.32 -14.297 1 97.38 353 SER A C 1
ATOM 2836 O O . SER A 1 353 ? -5.996 -12.922 -14.562 1 97.38 353 SER A O 1
ATOM 2838 N N . ALA A 1 354 ? -4.586 -14.609 -13.961 1 97.12 354 ALA A N 1
ATOM 2839 C CA . ALA A 1 354 ? -5.707 -15.438 -13.523 1 97.12 354 ALA A CA 1
ATOM 2840 C C . ALA A 1 354 ? -6.438 -14.797 -12.344 1 97.12 354 ALA A C 1
ATOM 2842 O O . ALA A 1 354 ? -5.836 -14.062 -11.555 1 97.12 354 ALA A O 1
ATOM 2843 N N . ALA A 1 355 ? -7.762 -15.07 -12.25 1 98.12 355 ALA A N 1
ATOM 2844 C CA . ALA A 1 355 ? -8.562 -14.43 -11.211 1 98.12 355 ALA A CA 1
ATOM 2845 C C . ALA A 1 355 ? -9.766 -15.297 -10.836 1 98.12 355 ALA A C 1
ATOM 2847 O O . ALA A 1 355 ? -10.375 -15.938 -11.695 1 98.12 355 ALA A O 1
ATOM 2848 N N . VAL A 1 356 ? -10.031 -15.336 -9.578 1 97.94 356 VAL A N 1
ATOM 2849 C CA . VAL A 1 356 ? -11.258 -15.938 -9.062 1 97.94 356 VAL A CA 1
ATOM 2850 C C . VAL A 1 356 ? -12.125 -14.867 -8.414 1 97.94 356 VAL A C 1
ATOM 2852 O O . VAL A 1 356 ? -11.633 -14.023 -7.664 1 97.94 356 VAL A O 1
ATOM 2855 N N . SER A 1 357 ? -13.375 -14.859 -8.742 1 98.31 357 SER A N 1
ATOM 2856 C CA . SER A 1 357 ? -14.352 -13.953 -8.141 1 98.31 357 SER A CA 1
ATOM 2857 C C . SER A 1 357 ? -15.414 -14.727 -7.363 1 98.31 357 SER A C 1
ATOM 2859 O O . SER A 1 357 ? -16.078 -15.602 -7.918 1 98.31 357 SER A O 1
ATOM 2861 N N . VAL A 1 358 ? -15.5 -14.445 -6.117 1 98.88 358 VAL A N 1
ATOM 2862 C CA . VAL A 1 358 ? -16.594 -14.945 -5.281 1 98.88 358 VAL A CA 1
ATOM 2863 C C . VAL A 1 358 ? -17.672 -13.875 -5.156 1 98.88 358 VAL A C 1
ATOM 2865 O O . VAL A 1 358 ? -17.453 -12.828 -4.551 1 98.88 358 VAL A O 1
ATOM 2868 N N . GLU A 1 359 ? -18.828 -14.203 -5.703 1 98.88 359 GLU A N 1
ATOM 2869 C CA . GLU A 1 359 ? -19.969 -13.281 -5.688 1 98.88 359 GLU A CA 1
ATOM 2870 C C . GLU A 1 359 ? -20.969 -13.656 -4.598 1 98.88 359 GLU A C 1
ATOM 2872 O O . GLU A 1 359 ? -21.453 -14.789 -4.559 1 98.88 359 GLU A O 1
ATOM 2877 N N . TYR A 1 360 ? -21.25 -12.758 -3.738 1 98.88 360 TYR A N 1
ATOM 2878 C CA . TYR A 1 360 ? -22.312 -12.922 -2.742 1 98.88 360 TYR A CA 1
ATOM 2879 C C . TYR A 1 360 ? -23.656 -12.477 -3.297 1 98.88 360 TYR A C 1
ATOM 2881 O O . TYR A 1 360 ? -23.828 -11.312 -3.662 1 98.88 360 TYR A O 1
ATOM 2889 N N . TRP A 1 361 ? -24.625 -13.43 -3.287 1 98.81 361 TRP A N 1
ATOM 2890 C CA . TRP A 1 361 ? -25.969 -13.188 -3.787 1 98.81 361 TRP A CA 1
ATOM 2891 C C . TRP A 1 361 ? -27 -13.461 -2.703 1 98.81 361 TRP A C 1
ATOM 2893 O O . TRP A 1 361 ? -26.859 -14.406 -1.922 1 98.81 361 TRP A O 1
ATOM 2903 N N . ARG A 1 362 ? -28 -12.648 -2.717 1 98.5 362 ARG A N 1
ATOM 2904 C CA . ARG A 1 362 ? -29.156 -12.852 -1.846 1 98.5 362 ARG A CA 1
ATOM 2905 C C . ARG A 1 362 ? -30.391 -13.258 -2.65 1 98.5 362 ARG A C 1
ATOM 2907 O O . ARG A 1 362 ? -30.734 -12.602 -3.641 1 98.5 362 ARG A O 1
ATOM 2914 N N . ASN A 1 363 ? -30.953 -14.375 -2.23 1 98.31 363 ASN A N 1
ATOM 2915 C CA . ASN A 1 363 ? -32.219 -14.789 -2.842 1 98.31 363 ASN A CA 1
ATOM 2916 C C . ASN A 1 363 ? -33.406 -14.023 -2.258 1 98.31 363 ASN A C 1
ATOM 2918 O O . ASN A 1 363 ? -33.656 -14.109 -1.057 1 98.31 363 ASN A O 1
ATOM 2922 N N . THR A 1 364 ? -34.156 -13.359 -3.068 1 96.19 364 THR A N 1
ATOM 2923 C CA . THR A 1 364 ? -35.219 -12.484 -2.594 1 96.19 364 THR A CA 1
ATOM 2924 C C . THR A 1 364 ? -36.469 -13.289 -2.305 1 96.19 364 THR A C 1
ATOM 2926 O O . THR A 1 364 ? -37.438 -12.758 -1.729 1 96.19 364 THR A O 1
ATOM 2929 N N . THR A 1 365 ? -36.531 -14.508 -2.629 1 97.5 365 THR A N 1
ATOM 2930 C CA . THR A 1 365 ? -37.688 -15.359 -2.381 1 97.5 365 THR A CA 1
ATOM 2931 C C . THR A 1 365 ? -37.562 -16.078 -1.045 1 97.5 365 THR A C 1
ATOM 2933 O O . THR A 1 365 ? -38.438 -16 -0.193 1 97.5 365 THR A O 1
ATOM 2936 N N . ASP A 1 366 ? -36.438 -16.688 -0.827 1 97.56 366 ASP A N 1
ATOM 2937 C CA . ASP A 1 366 ? -36.281 -17.453 0.407 1 97.56 366 ASP A CA 1
ATOM 2938 C C . ASP A 1 366 ? -35.469 -16.688 1.438 1 97.56 366 ASP A C 1
ATOM 2940 O O . ASP A 1 366 ? -35.281 -17.156 2.564 1 97.56 366 ASP A O 1
ATOM 2944 N N . ASN A 1 367 ? -34.875 -15.602 1.052 1 96.88 367 ASN A N 1
ATOM 2945 C CA . ASN A 1 367 ? -34.125 -14.688 1.911 1 96.88 367 ASN A CA 1
ATOM 2946 C C . ASN A 1 367 ? -32.844 -15.32 2.42 1 96.88 367 ASN A C 1
ATOM 2948 O O . ASN A 1 367 ? -32.344 -14.953 3.482 1 96.88 367 ASN A O 1
ATOM 2952 N N . ALA A 1 368 ? -32.312 -16.281 1.725 1 98 368 ALA A N 1
ATOM 2953 C CA . ALA A 1 368 ? -31.078 -16.938 2.098 1 98 368 ALA A CA 1
ATOM 2954 C C . ALA A 1 368 ? -29.906 -16.422 1.263 1 98 368 ALA A C 1
ATOM 2956 O O . ALA A 1 368 ? -30.109 -15.781 0.225 1 98 368 ALA A O 1
ATOM 2957 N N . ASP A 1 369 ? -28.75 -16.641 1.779 1 98.56 369 ASP A N 1
ATOM 2958 C CA . ASP A 1 369 ? -27.531 -16.203 1.109 1 98.56 369 ASP A CA 1
ATOM 2959 C C . ASP A 1 369 ? -26.969 -17.297 0.21 1 98.56 369 ASP A C 1
ATOM 2961 O O . ASP A 1 369 ? -26.984 -18.469 0.577 1 98.56 369 ASP A O 1
ATOM 2965 N N . TYR A 1 370 ? -26.516 -16.875 -0.969 1 98.88 370 TYR A N 1
ATOM 2966 C CA . TYR A 1 370 ? -25.891 -17.766 -1.955 1 98.88 370 TYR A CA 1
ATOM 2967 C C . TYR A 1 370 ? -24.578 -17.172 -2.461 1 98.88 370 TYR A C 1
ATOM 2969 O O . TYR A 1 370 ? -24.281 -16 -2.203 1 98.88 370 TYR A O 1
ATOM 2977 N N . PHE A 1 371 ? -23.812 -18.031 -3.076 1 98.88 371 PHE A N 1
ATOM 2978 C CA . PHE A 1 371 ? -22.625 -17.516 -3.75 1 98.88 371 PHE A CA 1
ATOM 2979 C C . PHE A 1 371 ? -22.5 -18.109 -5.152 1 98.88 371 PHE A C 1
ATOM 2981 O O . PHE A 1 371 ? -23.125 -19.125 -5.461 1 98.88 371 PHE A O 1
ATOM 2988 N N . LYS A 1 372 ? -21.844 -17.422 -5.965 1 98.69 372 LYS A N 1
ATOM 2989 C CA . LYS A 1 372 ? -21.406 -17.828 -7.297 1 98.69 372 LYS A CA 1
ATOM 2990 C C . LYS A 1 372 ? -19.891 -17.641 -7.461 1 98.69 372 LYS A C 1
ATOM 2992 O O . LYS A 1 372 ? -19.344 -16.625 -7.043 1 98.69 372 LYS A O 1
ATOM 2997 N N . LEU A 1 373 ? -19.25 -18.688 -7.969 1 98.56 373 LEU A N 1
ATOM 2998 C CA . LEU A 1 373 ? -17.828 -18.625 -8.25 1 98.56 373 LEU A CA 1
ATOM 2999 C C . LEU A 1 373 ? -17.562 -18.469 -9.742 1 98.56 373 LEU A C 1
ATOM 3001 O O . LEU A 1 373 ? -18.062 -19.266 -10.555 1 98.56 373 LEU A O 1
ATOM 3005 N N . VAL A 1 374 ? -16.781 -17.453 -10.102 1 97.62 374 VAL A N 1
ATOM 3006 C CA . VAL A 1 374 ? -16.391 -17.266 -11.492 1 97.62 374 VAL A CA 1
ATOM 3007 C C . VAL A 1 374 ? -14.867 -17.234 -11.602 1 97.62 374 VAL A C 1
ATOM 3009 O O . VAL A 1 374 ? -14.18 -16.719 -10.711 1 97.62 374 VAL A O 1
ATOM 3012 N N . TYR A 1 375 ? -14.359 -17.828 -12.648 1 96.56 375 TYR A N 1
ATOM 3013 C CA . TYR A 1 375 ? -12.922 -18.047 -12.797 1 96.56 375 TYR A CA 1
ATOM 3014 C C . TYR A 1 375 ? -12.438 -17.531 -14.148 1 96.56 375 TYR A C 1
ATOM 3016 O O . TYR A 1 375 ? -13.039 -17.828 -15.188 1 96.56 375 TYR A O 1
ATOM 3024 N N . HIS A 1 376 ? -11.5 -16.625 -14.133 1 96.69 376 HIS A N 1
ATOM 3025 C CA . HIS A 1 376 ? -10.688 -16.188 -15.266 1 96.69 376 HIS A CA 1
ATOM 3026 C C . HIS A 1 376 ? -9.336 -16.891 -15.273 1 96.69 376 HIS A C 1
ATOM 3028 O O . HIS A 1 376 ? -8.43 -16.516 -14.516 1 96.69 376 HIS A O 1
ATOM 3034 N N . LYS A 1 377 ? -9.141 -17.812 -16.156 1 91.81 377 LYS A N 1
ATOM 3035 C CA . LYS A 1 377 ? -8.031 -18.75 -16.078 1 91.81 377 LYS A CA 1
ATOM 3036 C C . LYS A 1 377 ? -6.715 -18.094 -16.484 1 91.81 377 LYS A C 1
ATOM 3038 O O . LYS A 1 377 ? -5.664 -18.391 -15.898 1 91.81 377 LYS A O 1
ATOM 3043 N N . GLN A 1 378 ? -6.773 -17.297 -17.531 1 87.62 378 GLN A N 1
ATOM 3044 C CA . GLN A 1 378 ? -5.559 -16.656 -18.016 1 87.62 378 GLN A CA 1
ATOM 3045 C C . GLN A 1 378 ? -5.891 -15.445 -18.891 1 87.62 378 GLN A C 1
ATOM 3047 O O . GLN A 1 378 ? -7.047 -15.25 -19.281 1 87.62 378 GLN A O 1
ATOM 3052 N N . SER A 1 379 ? -4.824 -14.789 -19.203 1 86.56 379 SER A N 1
ATOM 3053 C CA . SER A 1 379 ? -4.988 -13.633 -20.078 1 86.56 379 SER A CA 1
ATOM 3054 C C . SER A 1 379 ? -5.664 -14.023 -21.391 1 86.56 379 SER A C 1
ATOM 3056 O O . SER A 1 379 ? -5.355 -15.07 -21.969 1 86.56 379 SER A O 1
ATOM 3058 N N . GLY A 1 380 ? -6.586 -13.289 -21.812 1 85.25 380 GLY A N 1
ATOM 3059 C CA . GLY A 1 380 ? -7.285 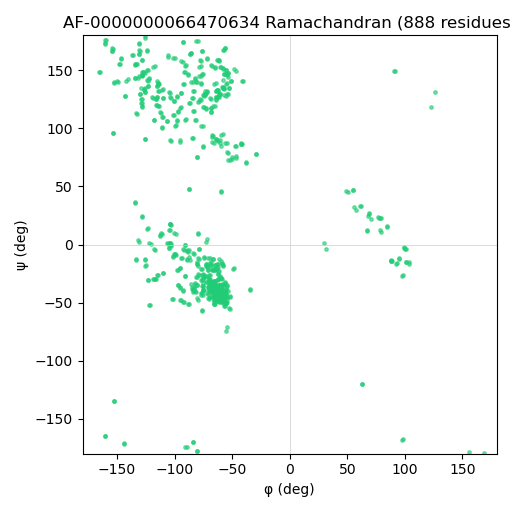-13.555 -23.062 1 85.25 380 GLY A CA 1
ATOM 3060 C C . GLY A 1 380 ? -8.594 -14.289 -22.859 1 85.25 380 GLY A C 1
ATOM 3061 O O . GLY A 1 380 ? -9.484 -14.227 -23.719 1 85.25 380 GLY A O 1
ATOM 3062 N N . ASP A 1 381 ? -8.688 -15.047 -21.781 1 88.38 381 ASP A N 1
ATOM 3063 C CA . ASP A 1 381 ? -9.906 -15.805 -21.516 1 88.38 381 ASP A CA 1
ATOM 3064 C C . ASP A 1 381 ? -11.008 -14.898 -20.969 1 88.38 381 ASP A C 1
ATOM 3066 O O . ASP A 1 381 ? -10.734 -13.828 -20.438 1 88.38 381 ASP A O 1
ATOM 3070 N N . ASP A 1 382 ? -12.227 -15.352 -21.125 1 92.75 382 ASP A N 1
ATOM 3071 C CA . ASP A 1 382 ? -13.352 -14.734 -20.438 1 92.75 382 ASP A CA 1
ATOM 3072 C C . ASP A 1 382 ? -13.633 -15.438 -19.109 1 92.75 382 ASP A C 1
ATOM 3074 O O . ASP A 1 382 ? -12.977 -16.422 -18.781 1 92.75 382 ASP A O 1
ATOM 3078 N N . PHE A 1 383 ? -14.539 -14.898 -18.359 1 94.56 383 PHE A N 1
ATOM 3079 C CA . PHE A 1 383 ? -14.922 -15.492 -17.078 1 94.56 383 PHE A CA 1
ATOM 3080 C C . PHE A 1 383 ? -15.836 -16.688 -17.297 1 94.56 383 PHE A C 1
ATOM 3082 O O . PHE A 1 383 ? -16.703 -16.656 -18.172 1 94.56 383 PHE A O 1
ATOM 3089 N N . THR A 1 384 ? -15.609 -17.75 -16.547 1 95.44 384 THR A N 1
ATOM 3090 C CA . THR A 1 384 ? -16.469 -18.938 -16.562 1 95.44 384 THR A CA 1
ATOM 3091 C C . THR A 1 384 ? -17 -19.234 -15.164 1 95.44 384 THR A C 1
ATOM 3093 O O . THR A 1 384 ? -16.266 -19.156 -14.18 1 95.44 384 THR A O 1
ATOM 3096 N N . VAL A 1 385 ? -18.281 -19.562 -15.086 1 97.19 385 VAL A N 1
ATOM 3097 C CA . VAL A 1 385 ? -18.875 -19.938 -13.812 1 97.19 385 VAL A CA 1
ATOM 3098 C C . VAL A 1 385 ? -18.422 -21.344 -13.422 1 97.19 385 VAL A C 1
ATOM 3100 O O . VAL A 1 385 ? -18.547 -22.281 -14.211 1 97.19 385 VAL A O 1
ATOM 3103 N N . MET A 1 386 ? -17.906 -21.484 -12.203 1 96.69 386 MET A N 1
ATOM 3104 C CA . MET A 1 386 ? -17.328 -22.766 -11.797 1 96.69 386 MET A CA 1
ATOM 3105 C C . MET A 1 386 ? -18.016 -23.297 -10.539 1 96.69 386 MET A C 1
ATOM 3107 O O . MET A 1 386 ? -17.562 -24.266 -9.945 1 96.69 386 MET A O 1
ATOM 3111 N N . THR A 1 387 ? -19.125 -22.781 -10.148 1 98.44 387 THR A N 1
ATOM 3112 C CA . THR A 1 387 ? -19.797 -23.109 -8.891 1 98.44 387 THR A CA 1
ATOM 3113 C C . THR A 1 387 ? -20.156 -24.578 -8.836 1 98.44 387 THR A C 1
ATOM 3115 O O . THR A 1 387 ? -19.953 -25.234 -7.812 1 98.44 387 THR A O 1
ATOM 3118 N N . LYS A 1 388 ? -20.609 -25.125 -9.914 1 97.44 388 LYS A N 1
ATOM 3119 C CA . LYS A 1 388 ? -21.125 -26.5 -9.945 1 97.44 388 LYS A CA 1
ATOM 3120 C C . LYS A 1 388 ? -20.016 -27.516 -9.727 1 97.44 388 LYS A C 1
ATOM 3122 O O . LYS A 1 388 ? -20.281 -28.688 -9.469 1 97.44 388 LYS A O 1
ATOM 3127 N N . GLU A 1 389 ? -18.797 -27.094 -9.898 1 96.75 389 GLU A N 1
ATOM 3128 C CA . GLU A 1 389 ? -17.656 -28 -9.742 1 96.75 389 GLU A CA 1
ATOM 3129 C C . GLU A 1 389 ? -17.328 -28.203 -8.266 1 96.75 389 GLU A C 1
ATOM 3131 O O . GLU A 1 389 ? -16.562 -29.109 -7.922 1 96.75 389 GLU A O 1
ATOM 3136 N N . ILE A 1 390 ? -17.891 -27.391 -7.398 1 98.19 390 ILE A N 1
ATOM 3137 C CA . ILE A 1 390 ? -17.641 -27.484 -5.965 1 98.19 390 ILE A CA 1
ATOM 3138 C C . ILE A 1 390 ? -18.547 -28.547 -5.348 1 98.19 390 ILE A C 1
ATOM 3140 O O . ILE A 1 390 ? -19.766 -28.547 -5.605 1 98.19 390 ILE A O 1
ATOM 3144 N N . THR A 1 391 ? -18 -29.406 -4.562 1 97.81 391 THR A N 1
ATOM 3145 C CA . THR A 1 391 ? -18.797 -30.422 -3.883 1 97.81 391 THR A CA 1
ATOM 3146 C C . THR A 1 391 ? -19.891 -29.766 -3.057 1 97.81 391 THR A C 1
ATOM 3148 O O . THR A 1 391 ? -19.641 -28.859 -2.273 1 97.81 391 THR A O 1
ATOM 3151 N N . GLY A 1 392 ? -21.094 -30.172 -3.217 1 97.94 392 GLY A N 1
ATOM 3152 C CA . GLY A 1 392 ? -22.234 -29.625 -2.494 1 97.94 392 GLY A CA 1
ATOM 3153 C C . GLY A 1 392 ? -23.016 -28.609 -3.301 1 97.94 392 GLY A C 1
ATOM 3154 O O . GLY A 1 392 ? -24.078 -28.156 -2.865 1 97.94 392 GLY A O 1
ATOM 3155 N N . CYS A 1 393 ? -22.5 -28.344 -4.496 1 98 393 CYS A N 1
ATOM 3156 C CA . CYS A 1 393 ? -23.141 -27.344 -5.328 1 98 393 CYS A CA 1
ATOM 3157 C C . CYS A 1 393 ? -23.719 -27.969 -6.59 1 98 393 CYS A C 1
ATOM 3159 O O . CYS A 1 393 ? -23.109 -28.859 -7.188 1 98 393 CYS A O 1
ATOM 3161 N N . GLY A 1 394 ? -24.938 -27.516 -6.98 1 94.5 394 GLY A N 1
ATOM 3162 C CA . GLY A 1 394 ? -25.625 -28.141 -8.102 1 94.5 394 GLY A CA 1
ATOM 3163 C C . GLY A 1 394 ? -25.922 -27.188 -9.234 1 94.5 394 GLY A C 1
ATOM 3164 O O . GLY A 1 394 ? -26.469 -27.594 -10.266 1 94.5 394 GLY A O 1
ATOM 3165 N N . GLY A 1 395 ? -25.547 -25.984 -9.109 1 96 395 GLY A N 1
ATOM 3166 C CA . GLY A 1 395 ? -25.844 -24.969 -10.117 1 96 395 GLY A CA 1
ATOM 3167 C C . GLY A 1 395 ? -24.938 -23.766 -10.031 1 96 395 GLY A C 1
ATOM 3168 O O . GLY A 1 395 ? -23.891 -23.812 -9.391 1 96 395 GLY A O 1
ATOM 3169 N N . ASP A 1 396 ? -25.438 -22.75 -10.727 1 97.19 396 ASP A N 1
ATOM 3170 C CA . ASP A 1 396 ? -24.625 -21.531 -10.805 1 97.19 396 ASP A CA 1
ATOM 3171 C C . ASP A 1 396 ? -24.562 -20.828 -9.453 1 97.19 396 ASP A C 1
ATOM 3173 O O . ASP A 1 396 ? -23.609 -20.109 -9.164 1 97.19 396 ASP A O 1
ATOM 3177 N N . TYR A 1 397 ? -25.641 -21.016 -8.773 1 98.5 397 TYR A N 1
ATOM 3178 C CA . TYR A 1 397 ? -25.734 -20.484 -7.414 1 98.5 397 TYR A CA 1
ATOM 3179 C C . TYR A 1 397 ? -25.734 -21.609 -6.387 1 98.5 397 TYR A C 1
ATOM 3181 O O . TYR A 1 397 ? -26.375 -22.641 -6.594 1 98.5 397 TYR A O 1
ATOM 3189 N N . CYS A 1 398 ? -24.938 -21.422 -5.395 1 98.81 398 CYS A N 1
ATOM 3190 C CA . CYS A 1 398 ? -24.828 -22.406 -4.336 1 98.81 398 CYS A CA 1
ATOM 3191 C C . CYS A 1 398 ? -25.078 -21.781 -2.969 1 98.81 398 CYS A C 1
ATOM 3193 O O . CYS A 1 398 ? -24.75 -20.609 -2.758 1 98.81 398 CYS A O 1
ATOM 3195 N N . SER A 1 399 ? -25.672 -22.578 -2.021 1 98.75 399 SER A N 1
ATOM 3196 C CA . SER A 1 399 ? -25.922 -22.078 -0.674 1 98.75 399 SER A CA 1
ATOM 3197 C C . SER A 1 399 ? -24.641 -21.547 -0.027 1 98.75 399 SER A C 1
ATOM 3199 O O . SER A 1 399 ? -23.594 -22.188 -0.107 1 98.75 399 SER A O 1
ATOM 3201 N N . MET A 1 400 ? -24.766 -20.422 0.667 1 98.75 400 MET A N 1
ATOM 3202 C CA . MET A 1 400 ? -23.609 -19.844 1.352 1 98.75 400 MET A CA 1
ATOM 3203 C C . MET A 1 400 ? -23.109 -20.766 2.459 1 98.75 400 MET A C 1
ATOM 3205 O O . MET A 1 400 ? -21.953 -20.656 2.879 1 98.75 400 MET A O 1
ATOM 3209 N N . ASN A 1 401 ? -23.969 -21.641 2.906 1 98.44 401 ASN A N 1
ATOM 3210 C CA . ASN A 1 401 ? -23.594 -22.578 3.953 1 98.44 401 ASN A CA 1
ATOM 3211 C C . ASN A 1 401 ? -22.422 -23.453 3.514 1 98.44 401 ASN A C 1
ATOM 3213 O O . ASN A 1 401 ? -21.594 -23.844 4.332 1 98.44 401 ASN A O 1
ATOM 3217 N N . VAL A 1 402 ? -22.438 -23.797 2.25 1 98.75 402 VAL A N 1
ATOM 3218 C CA . VAL A 1 402 ? -21.359 -24.641 1.728 1 98.75 402 VAL A CA 1
ATOM 3219 C C . VAL A 1 402 ? -20.016 -23.906 1.88 1 98.75 402 VAL A C 1
ATOM 3221 O O . VAL A 1 402 ? -19.047 -24.469 2.391 1 98.75 402 VAL A O 1
ATOM 3224 N N . LEU A 1 403 ? -19.953 -22.672 1.484 1 98.69 403 LEU A N 1
ATOM 3225 C CA . LEU A 1 403 ? -18.719 -21.875 1.577 1 98.69 403 LEU A CA 1
ATOM 3226 C C . LEU A 1 403 ? -18.344 -21.641 3.033 1 98.69 403 LEU A C 1
ATOM 3228 O O . LEU A 1 403 ? -17.156 -21.656 3.385 1 98.69 403 LEU A O 1
ATOM 3232 N N . ASN A 1 404 ? -19.328 -21.375 3.859 1 98.62 404 ASN A N 1
ATOM 3233 C CA . ASN A 1 404 ? -19.094 -21.203 5.289 1 98.62 404 ASN A CA 1
ATOM 3234 C C . ASN A 1 404 ? -18.453 -22.438 5.906 1 98.62 404 ASN A C 1
ATOM 3236 O O . ASN A 1 404 ? -17.547 -22.328 6.73 1 98.62 404 ASN A O 1
ATOM 3240 N N . GLN A 1 405 ? -18.969 -23.531 5.543 1 98.5 405 GLN A N 1
ATOM 3241 C CA . GLN A 1 405 ? -18.438 -24.781 6.066 1 98.5 405 GLN A CA 1
ATOM 3242 C C . GLN A 1 405 ? -16.984 -25 5.621 1 98.5 405 GLN A C 1
ATOM 3244 O O . GLN A 1 405 ? -16.141 -25.422 6.414 1 98.5 405 GLN A O 1
ATOM 3249 N N . ILE A 1 406 ? -16.719 -24.719 4.395 1 98.5 406 ILE A N 1
ATOM 3250 C CA . ILE A 1 406 ? -15.359 -24.828 3.871 1 98.5 406 ILE A CA 1
ATOM 3251 C C . ILE A 1 406 ? -14.43 -23.906 4.652 1 98.5 406 ILE A C 1
ATOM 3253 O O . ILE A 1 406 ? -13.367 -24.344 5.121 1 98.5 406 ILE A O 1
ATOM 3257 N N . ALA A 1 407 ? -14.805 -22.672 4.828 1 98.62 407 ALA A N 1
ATOM 3258 C CA . ALA A 1 407 ? -13.984 -21.688 5.543 1 98.62 407 ALA A CA 1
ATOM 3259 C C . ALA A 1 407 ? -13.773 -22.109 6.996 1 98.62 407 ALA A C 1
ATOM 3261 O O . ALA A 1 407 ? -12.672 -22.016 7.531 1 98.62 407 ALA A O 1
ATOM 3262 N N . ASN A 1 408 ? -14.828 -22.594 7.578 1 98.19 408 ASN A N 1
ATOM 3263 C CA . ASN A 1 408 ? -14.758 -23.016 8.977 1 98.19 408 ASN A CA 1
ATOM 3264 C C . ASN A 1 408 ? -13.797 -24.203 9.156 1 98.19 408 ASN A C 1
ATOM 3266 O O . ASN A 1 408 ? -13.047 -24.25 10.133 1 98.19 408 ASN A O 1
ATOM 3270 N N . ASN A 1 409 ? -13.883 -25.109 8.266 1 97.69 409 ASN A N 1
ATOM 3271 C CA . ASN A 1 409 ? -13 -26.266 8.328 1 97.69 409 ASN A CA 1
ATOM 3272 C C . ASN A 1 409 ? -11.539 -25.859 8.211 1 97.69 409 ASN A C 1
ATOM 3274 O O . ASN A 1 409 ? -10.648 -26.578 8.688 1 97.69 409 ASN A O 1
ATOM 3278 N N . LEU A 1 410 ? -11.273 -24.703 7.629 1 98.25 410 LEU A N 1
ATOM 3279 C CA . LEU A 1 410 ? -9.906 -24.266 7.391 1 98.25 410 LEU A CA 1
ATOM 3280 C C . LEU A 1 410 ? -9.5 -23.188 8.398 1 98.25 410 LEU A C 1
ATOM 3282 O O . LEU A 1 410 ? -8.406 -22.625 8.297 1 98.25 410 LEU A O 1
ATOM 3286 N N . LYS A 1 411 ? -10.359 -22.844 9.281 1 97 411 LYS A N 1
ATOM 3287 C CA . LYS A 1 411 ? -10.062 -21.781 10.25 1 97 411 LYS A CA 1
ATOM 3288 C C . LYS A 1 411 ? -8.984 -22.234 11.234 1 97 411 LYS A C 1
ATOM 3290 O O . LYS A 1 411 ? -9.109 -23.281 11.867 1 97 411 LYS A O 1
ATOM 3295 N N . PRO A 1 412 ? -7.949 -21.453 11.328 1 92.31 412 PRO A N 1
ATOM 3296 C CA . PRO A 1 412 ? -6.973 -21.781 12.367 1 92.31 412 PRO A CA 1
ATOM 3297 C C . PRO A 1 412 ? -7.566 -21.734 13.773 1 92.31 412 PRO A C 1
ATOM 3299 O O . PRO A 1 412 ? -8.531 -21.016 14.016 1 92.31 412 PRO A O 1
ATOM 3302 N N . ASP A 1 413 ? -6.969 -22.391 14.648 1 88.06 413 ASP A N 1
ATOM 3303 C CA . ASP A 1 413 ? -7.488 -22.516 16 1 88.06 413 ASP A CA 1
ATOM 3304 C C . ASP A 1 413 ? -7.262 -21.234 16.797 1 88.06 413 ASP A C 1
ATOM 3306 O O . ASP A 1 413 ? -7.934 -21 17.812 1 88.06 413 ASP A O 1
ATOM 3310 N N . GLN A 1 414 ? -6.301 -20.562 16.391 1 92.12 414 GLN A N 1
ATOM 3311 C CA . GLN A 1 414 ? -5.941 -19.266 16.953 1 92.12 414 GLN A CA 1
ATOM 3312 C C . GLN A 1 414 ? -5.73 -18.234 15.844 1 92.12 414 GLN A C 1
ATOM 3314 O O . GLN A 1 414 ? -5.707 -18.578 14.664 1 92.12 414 GLN A O 1
ATOM 3319 N N . PRO A 1 415 ? -5.668 -16.953 16.297 1 92.88 415 PRO A N 1
ATOM 3320 C CA . PRO A 1 415 ? -5.277 -15.977 15.273 1 92.88 415 PRO A CA 1
ATOM 3321 C C . PRO A 1 415 ? -4.008 -16.391 14.531 1 92.88 415 PRO A C 1
ATOM 3323 O O . PRO A 1 415 ? -3.082 -16.938 15.141 1 92.88 415 PRO A O 1
ATOM 3326 N N . ILE A 1 416 ? -4.012 -16.156 13.305 1 95.31 416 ILE A N 1
ATOM 3327 C CA . ILE A 1 416 ? -3.047 -16.766 12.398 1 95.31 416 ILE A CA 1
ATOM 3328 C C . ILE A 1 416 ? -1.629 -16.406 12.836 1 95.31 416 ILE A C 1
ATOM 3330 O O . ILE A 1 416 ? -0.706 -17.203 12.711 1 95.31 416 ILE A O 1
ATOM 3334 N N . ASP A 1 417 ? -1.433 -15.156 13.375 1 92.19 417 ASP A N 1
ATOM 3335 C CA . ASP A 1 417 ? -0.102 -14.734 13.797 1 92.19 417 ASP A CA 1
ATOM 3336 C C . ASP A 1 417 ? 0.388 -15.562 14.984 1 92.19 417 ASP A C 1
ATOM 3338 O O . ASP A 1 417 ? 1.584 -15.836 15.102 1 92.19 417 ASP A O 1
ATOM 3342 N N . GLN A 1 418 ? -0.49 -16 15.805 1 94.31 418 GLN A N 1
ATOM 3343 C CA . GLN A 1 418 ? -0.171 -16.891 16.922 1 94.31 418 GLN A CA 1
ATOM 3344 C C . GLN A 1 418 ? -0.09 -18.344 16.469 1 94.31 418 GLN A C 1
ATOM 3346 O O . GLN A 1 418 ? 0.797 -19.078 16.906 1 94.31 418 GLN A O 1
ATOM 3351 N N . TRP A 1 419 ? -1.057 -18.656 15.57 1 95.56 419 TRP A N 1
ATOM 3352 C CA . TRP A 1 419 ? -1.112 -20.031 15.086 1 95.56 419 TRP A CA 1
ATOM 3353 C C . TRP A 1 419 ? 0.184 -20.406 14.375 1 95.56 419 TRP A C 1
ATOM 3355 O O . TRP A 1 419 ? 0.635 -21.547 14.469 1 95.56 419 TRP A O 1
ATOM 3365 N N . CYS A 1 420 ? 0.763 -19.5 13.711 1 96.56 420 CYS A N 1
ATOM 3366 C CA . CYS A 1 420 ? 1.985 -19.719 12.945 1 96.56 420 CYS A CA 1
ATOM 3367 C C . CYS A 1 420 ? 3.158 -20.031 13.867 1 96.56 420 CYS A C 1
ATOM 3369 O O . CYS A 1 420 ? 4.184 -20.547 13.422 1 96.56 420 CYS A O 1
ATOM 3371 N N . LEU A 1 421 ? 3.02 -19.828 15.141 1 95 421 LEU A N 1
ATOM 3372 C CA . LEU A 1 421 ? 4.109 -20.047 16.078 1 95 421 LEU A CA 1
ATOM 3373 C C . LEU A 1 421 ? 3.963 -21.406 16.781 1 95 421 LEU A C 1
ATOM 3375 O O . LEU A 1 421 ? 4.863 -21.828 17.5 1 95 421 LEU A O 1
ATOM 3379 N N . VAL A 1 422 ? 2.861 -22.047 16.578 1 94.56 422 VAL A N 1
ATOM 3380 C CA . VAL A 1 422 ? 2.609 -23.344 17.188 1 94.56 422 VAL A CA 1
ATOM 3381 C C . VAL A 1 422 ? 3.281 -24.453 16.375 1 94.56 422 VAL A C 1
ATOM 3383 O O . VAL A 1 422 ? 2.807 -24.812 15.289 1 94.56 422 VAL A O 1
ATOM 3386 N N . THR A 1 423 ? 4.41 -25.031 16.953 1 94.19 423 THR A N 1
ATOM 3387 C CA . THR A 1 423 ? 5.152 -26.094 16.281 1 94.19 423 THR A CA 1
ATOM 3388 C C . THR A 1 423 ? 5.281 -27.312 17.203 1 94.19 423 THR A C 1
ATOM 3390 O O . THR A 1 423 ? 4.645 -27.359 18.266 1 94.19 423 THR A O 1
ATOM 3393 N N . GLY A 1 424 ? 5.875 -28.391 16.844 1 83.62 424 GLY A N 1
ATOM 3394 C CA . GLY A 1 424 ? 6.027 -29.594 17.656 1 83.62 424 GLY A CA 1
ATOM 3395 C C . GLY A 1 424 ? 6.637 -29.312 19.016 1 83.62 424 GLY A C 1
ATOM 3396 O O . GLY A 1 424 ? 6.277 -29.953 20 1 83.62 424 GLY A O 1
ATOM 3397 N N . SER A 1 425 ? 7.906 -28.609 19.109 1 64.75 425 SER A N 1
ATOM 3398 C CA . SER A 1 425 ? 8.586 -28.391 20.375 1 64.75 425 SER A CA 1
ATOM 3399 C C . SER A 1 425 ? 7.855 -27.359 21.234 1 64.75 425 SER A C 1
ATOM 3401 O O . SER A 1 425 ? 8.328 -26.984 22.312 1 64.75 425 SER A O 1
ATOM 3403 N N . SER A 1 426 ? 6.934 -26.672 20.703 1 55.06 426 SER A N 1
ATOM 3404 C CA . SER A 1 426 ? 6.406 -25.547 21.469 1 55.06 426 SER A CA 1
ATOM 3405 C C . SER A 1 426 ? 5.828 -26 22.797 1 55.06 426 SER A C 1
ATOM 3407 O O . SER A 1 426 ? 4.688 -26.469 22.859 1 55.06 426 SER A O 1
ATOM 3409 N N . ASN A 1 427 ? 6.496 -26.828 23.547 1 42.56 427 ASN A N 1
ATOM 3410 C CA . ASN A 1 427 ? 6.191 -26.859 24.969 1 42.56 427 ASN A CA 1
ATOM 3411 C C . ASN A 1 427 ? 5.992 -25.453 25.531 1 42.56 427 ASN A C 1
ATOM 3413 O O . ASN A 1 427 ? 6.551 -24.484 25.016 1 42.56 427 ASN A O 1
ATOM 3417 N N . SER A 1 428 ? 4.996 -25.203 26.469 1 40.91 428 SER A N 1
ATOM 3418 C CA . SER A 1 428 ? 4.527 -24.016 27.172 1 40.91 428 SER A CA 1
ATOM 3419 C C . SER A 1 428 ? 5.68 -23.062 27.484 1 40.91 428 SER A C 1
ATOM 3421 O O . SER A 1 428 ? 5.461 -21.906 27.875 1 40.91 428 SER A O 1
ATOM 3423 N N . SER A 1 429 ? 6.91 -23.469 27.859 1 36.81 429 SER A N 1
ATOM 3424 C CA . SER A 1 429 ? 7.902 -22.625 28.531 1 36.81 429 SER A CA 1
ATOM 3425 C C . SER A 1 429 ? 8.547 -21.656 27.547 1 36.81 429 SER A C 1
ATOM 3427 O O . SER A 1 429 ? 9.164 -20.672 27.953 1 36.81 429 SER A O 1
ATOM 3429 N N . SER A 1 430 ? 8.859 -22.031 26.266 1 36.31 430 SER A N 1
ATOM 3430 C CA . SER A 1 430 ? 9.844 -21.359 25.406 1 36.31 430 SER A CA 1
ATOM 3431 C C . SER A 1 430 ? 9.203 -20.219 24.641 1 36.31 430 SER A C 1
ATOM 3433 O O . SER A 1 430 ? 9.828 -19.625 23.75 1 36.31 430 SER A O 1
ATOM 3435 N N . LEU A 1 431 ? 8.039 -19.938 24.656 1 38.56 431 LEU A N 1
ATOM 3436 C CA . LEU A 1 431 ? 7.469 -18.781 23.969 1 38.56 431 LEU A CA 1
ATOM 3437 C C . LEU A 1 431 ? 8.258 -17.516 24.281 1 38.56 431 LEU A C 1
ATOM 3439 O O . LEU A 1 431 ? 8.016 -16.469 23.688 1 38.56 431 LEU A O 1
ATOM 3443 N N . LEU A 1 432 ? 9.008 -17.531 25.391 1 34.56 432 LEU A N 1
ATOM 3444 C CA . LEU A 1 432 ? 9.75 -16.344 25.797 1 34.56 432 LEU A CA 1
ATOM 3445 C C . LEU A 1 432 ? 10.898 -16.062 24.844 1 34.56 432 LEU A C 1
ATOM 3447 O O . LEU A 1 432 ? 11.266 -14.898 24.609 1 34.56 432 LEU A O 1
ATOM 3451 N N . PHE A 1 433 ? 11.578 -17.078 24.219 1 35.28 433 PHE A N 1
ATOM 3452 C CA . PHE A 1 433 ? 12.852 -16.859 23.547 1 35.28 433 PHE A CA 1
ATOM 3453 C C . PHE A 1 433 ? 12.633 -16.391 22.109 1 35.28 433 PHE A C 1
ATOM 3455 O O . PHE A 1 433 ? 13.477 -15.695 21.547 1 35.28 433 PHE A O 1
ATOM 3462 N N . LEU A 1 434 ? 11.641 -16.812 21.422 1 35.56 434 LEU A N 1
ATOM 3463 C CA . LEU A 1 434 ? 11.602 -16.5 19.984 1 35.56 434 LEU A CA 1
ATOM 3464 C C . LEU A 1 434 ? 11.297 -15.016 19.766 1 35.56 434 LEU A C 1
ATOM 3466 O O . LEU A 1 434 ? 11.43 -14.516 18.656 1 35.56 434 LEU A O 1
ATOM 3470 N N . ILE A 1 435 ? 10.773 -14.352 20.703 1 35.59 435 ILE A N 1
ATOM 3471 C CA . ILE A 1 435 ? 10.656 -12.914 20.516 1 35.59 435 ILE A CA 1
ATOM 3472 C C . ILE A 1 435 ? 12.039 -12.289 20.375 1 35.59 435 ILE A C 1
ATOM 3474 O O . ILE A 1 435 ? 12.188 -11.211 19.781 1 35.59 435 ILE A O 1
ATOM 3478 N N . ILE A 1 436 ? 13.117 -12.984 20.828 1 33.09 436 ILE A N 1
ATOM 3479 C CA . ILE A 1 436 ? 14.445 -12.391 20.828 1 33.09 436 ILE A CA 1
ATOM 3480 C C . ILE A 1 436 ? 15.086 -12.555 19.453 1 33.09 436 ILE A C 1
ATOM 3482 O O . ILE A 1 436 ? 15.773 -11.656 18.969 1 33.09 436 ILE A O 1
ATOM 3486 N N . PHE A 1 437 ? 14.914 -13.734 18.797 1 32.72 437 PHE A N 1
ATOM 3487 C CA . PHE A 1 437 ? 15.75 -13.922 17.609 1 32.72 437 PHE A CA 1
ATOM 3488 C C . PHE A 1 437 ? 15.227 -13.086 16.453 1 32.72 437 PHE A C 1
ATOM 3490 O O . PHE A 1 437 ? 15.977 -12.773 15.516 1 32.72 437 PHE A O 1
ATOM 3497 N N . THR A 1 438 ? 14.008 -12.977 16.281 1 32.19 438 THR A N 1
ATOM 3498 C CA . THR A 1 438 ? 13.648 -12.172 15.117 1 32.19 438 THR A CA 1
ATOM 3499 C C . THR A 1 438 ? 14.172 -10.742 15.266 1 32.19 438 THR A C 1
ATOM 3501 O O . THR A 1 438 ? 14.086 -9.945 14.336 1 32.19 438 THR A O 1
ATOM 3504 N N . PHE A 1 439 ? 14.594 -10.438 16.453 1 31.19 439 PHE A N 1
ATOM 3505 C CA . PHE A 1 439 ? 15.266 -9.156 16.609 1 31.19 439 PHE A CA 1
ATOM 3506 C C . PHE A 1 439 ? 16.625 -9.164 15.914 1 31.19 439 PHE A C 1
ATOM 3508 O O . PHE A 1 439 ? 17.094 -8.125 15.445 1 31.19 439 PHE A O 1
ATOM 3515 N N . ILE A 1 440 ? 17.344 -10.359 15.906 1 29.42 440 ILE A N 1
ATOM 3516 C CA . ILE A 1 440 ? 18.703 -10.281 15.391 1 29.42 440 ILE A CA 1
ATOM 3517 C C . ILE A 1 440 ? 18.688 -10.297 13.867 1 29.42 440 ILE A C 1
ATOM 3519 O O . ILE A 1 440 ? 19.484 -9.602 13.227 1 29.42 440 ILE A O 1
ATOM 3523 N N . SER A 1 441 ? 17.906 -11.203 13.281 1 28.38 441 SER A N 1
ATOM 3524 C CA . SER A 1 441 ? 18.109 -11.344 11.844 1 28.38 441 SER A CA 1
ATOM 3525 C C . SER A 1 441 ? 17.625 -10.102 11.094 1 28.38 441 SER A C 1
ATOM 3527 O O . SER A 1 441 ? 17.781 -10 9.883 1 28.38 441 SER A O 1
ATOM 3529 N N . LYS A 1 442 ? 16.656 -9.461 11.547 1 31.41 442 LYS A N 1
ATOM 3530 C CA . LYS A 1 442 ? 16.312 -8.266 10.781 1 31.41 442 LYS A CA 1
ATOM 3531 C C . LYS A 1 442 ? 17.484 -7.293 10.711 1 31.41 442 LYS A C 1
ATOM 3533 O O . LYS A 1 442 ? 17.391 -6.238 10.078 1 31.41 442 LYS A O 1
ATOM 3538 N N . TYR A 1 443 ? 18.562 -7.488 11.656 1 26.73 443 TYR A N 1
ATOM 3539 C CA . TYR A 1 443 ? 19.734 -6.637 11.562 1 26.73 443 TYR A CA 1
ATOM 3540 C C . TYR A 1 443 ? 20.609 -7.043 10.375 1 26.73 443 TYR A C 1
ATOM 3542 O O . TYR A 1 443 ? 21.641 -6.418 10.109 1 26.73 443 TYR A O 1
ATOM 3550 N N . ILE A 1 444 ? 20.562 -8.352 9.992 1 24.48 444 ILE A N 1
ATOM 3551 C CA . ILE A 1 444 ? 21.547 -8.641 8.969 1 24.48 444 ILE A CA 1
ATOM 3552 C C . ILE A 1 444 ? 21.078 -8.086 7.621 1 24.48 444 ILE A C 1
ATOM 3554 O O . ILE A 1 444 ? 21.844 -8.031 6.66 1 24.48 444 ILE A O 1
ATOM 3558 N N . LEU A 1 445 ? 19.781 -8.102 7.418 1 20.95 445 LEU A N 1
ATOM 3559 C CA . LEU A 1 445 ? 19.594 -7.605 6.062 1 20.95 445 LEU A CA 1
ATOM 3560 C C . LEU A 1 445 ? 19.844 -6.102 5.992 1 20.95 445 LEU A C 1
ATOM 3562 O O . LEU A 1 445 ? 19.562 -5.469 4.969 1 20.95 445 LEU A O 1
ATOM 3566 N N . PHE A 1 446 ? 20.25 -5.461 7.156 1 20.33 446 PHE A N 1
ATOM 3567 C CA . PHE A 1 446 ? 20.984 -4.332 6.617 1 20.33 446 PHE A CA 1
ATOM 3568 C C . PHE A 1 446 ? 22.359 -4.777 6.113 1 20.33 446 PHE A C 1
ATOM 3570 O O . PHE A 1 446 ? 23.031 -5.57 6.77 1 20.33 446 PHE A O 1
ATOM 3577 N N . MET B 1 1 ? 26.359 -13.109 -57.969 1 34.81 1 MET B N 1
ATOM 3578 C CA . MET B 1 1 ? 26.547 -11.922 -57.125 1 34.81 1 MET B CA 1
ATOM 3579 C C . MET B 1 1 ? 25.859 -12.109 -55.781 1 34.81 1 MET B C 1
ATOM 3581 O O . MET B 1 1 ? 24.625 -12.172 -55.719 1 34.81 1 MET B O 1
ATOM 3585 N N . LEU B 1 2 ? 26.516 -12.797 -54.812 1 40.59 2 LEU B N 1
ATOM 3586 C CA . LEU B 1 2 ? 26.125 -13.195 -53.469 1 40.59 2 LEU B CA 1
ATOM 3587 C C . LEU B 1 2 ? 25.938 -11.984 -52.594 1 40.59 2 LEU B C 1
ATOM 3589 O O . LEU B 1 2 ? 26.891 -11.234 -52.344 1 40.59 2 LEU B O 1
ATOM 3593 N N . GLN B 1 3 ? 24.734 -11.391 -52.594 1 40.28 3 GLN B N 1
ATOM 3594 C CA . GLN B 1 3 ? 24.359 -10.289 -51.688 1 40.28 3 GLN B CA 1
ATOM 3595 C C . GLN B 1 3 ? 24.5 -10.688 -50.219 1 40.28 3 GLN B C 1
ATOM 3597 O O . GLN B 1 3 ? 23.875 -11.648 -49.781 1 40.28 3 GLN B O 1
ATOM 3602 N N . PHE B 1 4 ? 25.625 -10.383 -49.594 1 42.84 4 PHE B N 1
ATOM 3603 C CA . PHE B 1 4 ? 25.906 -10.492 -48.188 1 42.84 4 PHE B CA 1
ATOM 3604 C C . PHE B 1 4 ? 24.984 -9.594 -47.375 1 42.84 4 PHE B C 1
ATOM 3606 O O . PHE B 1 4 ? 25 -8.367 -47.531 1 42.84 4 PHE B O 1
ATOM 3613 N N . ILE B 1 5 ? 23.812 -10.078 -46.969 1 40.69 5 ILE B N 1
ATOM 3614 C CA . ILE B 1 5 ? 22.969 -9.383 -46.031 1 40.69 5 ILE B CA 1
ATOM 3615 C C . ILE B 1 5 ? 23.656 -9.367 -44.656 1 40.69 5 ILE B C 1
ATOM 3617 O O . ILE B 1 5 ? 23.891 -10.422 -44.062 1 40.69 5 ILE B O 1
ATOM 3621 N N . ILE B 1 6 ? 24.422 -8.344 -44.312 1 39.09 6 ILE B N 1
ATOM 3622 C CA . ILE B 1 6 ? 24.953 -8.078 -43 1 39.09 6 ILE B CA 1
ATOM 3623 C C . ILE B 1 6 ? 23.812 -7.809 -42 1 39.09 6 ILE B C 1
ATOM 3625 O O . ILE B 1 6 ? 23.062 -6.84 -42.156 1 39.09 6 ILE B O 1
ATOM 3629 N N . ILE B 1 7 ? 23.328 -8.797 -41.344 1 37.22 7 ILE B N 1
ATOM 3630 C CA . ILE B 1 7 ? 22.438 -8.602 -40.219 1 37.22 7 ILE B CA 1
ATOM 3631 C C . ILE B 1 7 ? 23.156 -7.859 -39.094 1 37.22 7 ILE B C 1
ATOM 3633 O O . ILE B 1 7 ? 24.125 -8.367 -38.531 1 37.22 7 ILE B O 1
ATOM 3637 N N . ILE B 1 8 ? 23.125 -6.578 -39.062 1 37.19 8 ILE B N 1
ATOM 3638 C CA . ILE B 1 8 ? 23.562 -5.785 -37.938 1 37.19 8 ILE B CA 1
ATOM 3639 C C . ILE B 1 8 ? 22.734 -6.164 -36.688 1 37.19 8 ILE B C 1
ATOM 3641 O O . ILE B 1 8 ? 21.531 -5.957 -36.656 1 37.19 8 ILE B O 1
ATOM 3645 N N . ILE B 1 9 ? 23.156 -7.148 -36.062 1 38.62 9 ILE B N 1
ATOM 3646 C CA . ILE B 1 9 ? 22.656 -7.391 -34.719 1 38.62 9 ILE B CA 1
ATOM 3647 C C . ILE B 1 9 ? 22.859 -6.145 -33.844 1 38.62 9 ILE B C 1
ATOM 3649 O O . ILE B 1 9 ? 24 -5.758 -33.562 1 38.62 9 ILE B O 1
ATOM 3653 N N . ALA B 1 10 ? 21.984 -5.262 -33.844 1 36.75 10 ALA B N 1
ATOM 3654 C CA . ALA B 1 10 ? 21.984 -4.168 -32.875 1 36.75 10 ALA B CA 1
ATOM 3655 C C . ALA B 1 10 ? 22.047 -4.695 -31.438 1 36.75 10 ALA B C 1
ATOM 3657 O O . ALA B 1 10 ? 21.078 -5.262 -30.938 1 36.75 10 ALA B O 1
ATOM 3658 N N . TRP B 1 11 ? 23.188 -5.078 -30.969 1 37.69 11 TRP B N 1
ATOM 3659 C CA . TRP B 1 11 ? 23.391 -5.18 -29.531 1 37.69 11 TRP B CA 1
ATOM 3660 C C . TRP B 1 11 ? 22.859 -3.938 -28.828 1 37.69 11 TRP B C 1
ATOM 3662 O O . TRP B 1 11 ? 23.422 -2.852 -28.938 1 37.69 11 TRP B O 1
ATOM 3672 N N . ASN B 1 12 ? 21.609 -3.875 -28.75 1 35.19 12 ASN B N 1
ATOM 3673 C CA . ASN B 1 12 ? 21.156 -2.887 -27.781 1 35.19 12 ASN B CA 1
ATOM 3674 C C . ASN B 1 12 ? 21.859 -3.066 -26.438 1 35.19 12 ASN B C 1
ATOM 3676 O O . ASN B 1 12 ? 21.594 -4.039 -25.719 1 35.19 12 ASN B O 1
ATOM 3680 N N . LEU B 1 13 ? 23.109 -2.664 -26.344 1 36.94 13 LEU B N 1
ATOM 3681 C CA . LEU B 1 13 ? 23.75 -2.48 -25.047 1 36.94 13 LEU B CA 1
ATOM 3682 C C . LEU B 1 13 ? 22.797 -1.794 -24.078 1 36.94 13 LEU B C 1
ATOM 3684 O O . LEU B 1 13 ? 22.438 -0.633 -24.266 1 36.94 13 LEU B O 1
ATOM 3688 N N . ALA B 1 14 ? 22.047 -2.541 -23.438 1 40.28 14 ALA B N 1
ATOM 3689 C CA . ALA B 1 14 ? 21.484 -1.974 -22.219 1 40.28 14 ALA B CA 1
ATOM 3690 C C . ALA B 1 14 ? 22.5 -1.103 -21.484 1 40.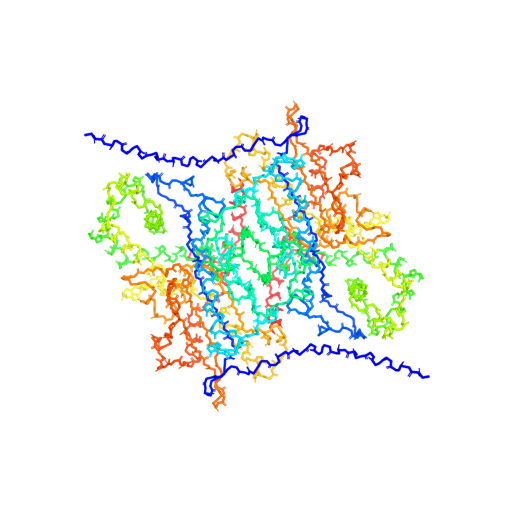28 14 ALA B C 1
ATOM 3692 O O . ALA B 1 14 ? 23.438 -1.616 -20.875 1 40.28 14 ALA B O 1
ATOM 3693 N N . ILE B 1 15 ? 22.859 -0.034 -21.922 1 40.09 15 ILE B N 1
ATOM 3694 C CA . ILE B 1 15 ? 23.719 0.931 -21.234 1 40.09 15 ILE B CA 1
ATOM 3695 C C . ILE B 1 15 ? 23.156 1.218 -19.844 1 40.09 15 ILE B C 1
ATOM 3697 O O . ILE B 1 15 ? 22.078 1.816 -19.719 1 40.09 15 ILE B O 1
ATOM 3701 N N . ALA B 1 16 ? 23.266 0.292 -18.922 1 46.88 16 ALA B N 1
ATOM 3702 C CA . ALA B 1 16 ? 23.188 0.874 -17.594 1 46.88 16 ALA B CA 1
ATOM 3703 C C . ALA B 1 16 ? 23.719 2.305 -17.578 1 46.88 16 ALA B C 1
ATOM 3705 O O . ALA B 1 16 ? 24.906 2.533 -17.828 1 46.88 16 ALA B O 1
ATOM 3706 N N . THR B 1 17 ? 22.922 3.232 -18.047 1 54.72 17 THR B N 1
ATOM 3707 C CA . THR B 1 17 ? 23.422 4.602 -18.109 1 54.72 17 THR B CA 1
ATOM 3708 C C . THR B 1 17 ? 24.109 4.992 -16.797 1 54.72 17 THR B C 1
ATOM 3710 O O . THR B 1 17 ? 23.484 4.996 -15.742 1 54.72 17 THR B O 1
ATOM 3713 N N . ASN B 1 18 ? 25.375 4.664 -16.656 1 69.69 18 ASN B N 1
ATOM 3714 C CA . ASN B 1 18 ? 26.25 5.195 -15.617 1 69.69 18 ASN B CA 1
ATOM 3715 C C . ASN B 1 18 ? 26.047 6.695 -15.43 1 69.69 18 ASN B C 1
ATOM 3717 O O . ASN B 1 18 ? 26.438 7.492 -16.281 1 69.69 18 ASN B O 1
ATOM 3721 N N . ILE B 1 19 ? 25.062 7.07 -14.586 1 86.12 19 ILE B N 1
ATOM 3722 C CA . ILE B 1 19 ? 24.844 8.469 -14.242 1 86.12 19 ILE B CA 1
ATOM 3723 C C . ILE B 1 19 ? 26.047 9.008 -13.461 1 86.12 19 ILE B C 1
ATOM 3725 O O . ILE B 1 19 ? 26.5 8.375 -12.508 1 86.12 19 ILE B O 1
ATOM 3729 N N . SER B 1 20 ? 26.625 9.984 -14.055 1 90.88 20 SER B N 1
ATOM 3730 C CA . SER B 1 20 ? 27.719 10.625 -13.328 1 90.88 20 SER B CA 1
ATOM 3731 C C . SER B 1 20 ? 27.281 11.055 -11.938 1 90.88 20 SER B C 1
ATOM 3733 O O . SER B 1 20 ? 26.125 11.43 -11.727 1 90.88 20 SER B O 1
ATOM 3735 N N . PRO B 1 21 ? 28.188 10.992 -11.094 1 94.19 21 PRO B N 1
ATOM 3736 C CA . PRO B 1 21 ? 27.844 11.438 -9.742 1 94.19 21 PRO B CA 1
ATOM 3737 C C . PRO B 1 21 ? 27.359 12.883 -9.703 1 94.19 21 PRO B C 1
ATOM 3739 O O . PRO B 1 21 ? 27.891 13.734 -10.414 1 94.19 21 PRO B O 1
ATOM 3742 N N . ALA B 1 22 ? 26.297 13.164 -8.992 1 96.38 22 ALA B N 1
ATOM 3743 C CA . ALA B 1 22 ? 25.797 14.516 -8.766 1 96.38 22 ALA B CA 1
ATOM 3744 C C . ALA B 1 22 ? 26.672 15.273 -7.773 1 96.38 22 ALA B C 1
ATOM 3746 O O . ALA B 1 22 ? 26.734 14.914 -6.594 1 96.38 22 ALA B O 1
ATOM 3747 N N . LYS B 1 23 ? 27.25 16.391 -8.305 1 96.62 23 LYS B N 1
ATOM 3748 C CA . LYS B 1 23 ? 28.219 17.094 -7.461 1 96.62 23 LYS B CA 1
ATOM 3749 C C . LYS B 1 23 ? 27.891 18.578 -7.363 1 96.62 23 LYS B C 1
ATOM 3751 O O . LYS B 1 23 ? 27.312 19.156 -8.289 1 96.62 23 LYS B O 1
ATOM 3756 N N . ASP B 1 24 ? 28.141 19.141 -6.266 1 96.88 24 ASP B N 1
ATOM 3757 C CA . ASP B 1 24 ? 28.219 20.578 -5.98 1 96.88 24 ASP B CA 1
ATOM 3758 C C . ASP B 1 24 ? 29.547 20.938 -5.336 1 96.88 24 ASP B C 1
ATOM 3760 O O . ASP B 1 24 ? 29.672 20.906 -4.109 1 96.88 24 ASP B O 1
ATOM 3764 N N . GLY B 1 25 ? 30.531 21.297 -6.273 1 97 25 GLY B N 1
ATOM 3765 C CA . GLY B 1 25 ? 31.891 21.406 -5.777 1 97 25 GLY B CA 1
ATOM 3766 C C . GLY B 1 25 ? 32.438 20.094 -5.25 1 97 25 GLY B C 1
ATOM 3767 O O . GLY B 1 25 ? 32.438 19.078 -5.961 1 97 25 GLY B O 1
ATOM 3768 N N . VAL B 1 26 ? 32.812 20.109 -3.945 1 97.88 26 VAL B N 1
ATOM 3769 C CA . VAL B 1 26 ? 33.438 18.938 -3.34 1 97.88 26 VAL B CA 1
ATOM 3770 C C . VAL B 1 26 ? 32.344 18.047 -2.732 1 97.88 26 VAL B C 1
ATOM 3772 O O . VAL B 1 26 ? 32.656 16.984 -2.184 1 97.88 26 VAL B O 1
ATOM 3775 N N . MET B 1 27 ? 31.109 18.484 -2.854 1 98.44 27 MET B N 1
ATOM 3776 C CA . MET B 1 27 ? 30.016 17.734 -2.279 1 98.44 27 MET B CA 1
ATOM 3777 C C . MET B 1 27 ? 29.391 16.797 -3.316 1 98.44 27 MET B C 1
ATOM 3779 O O . MET B 1 27 ? 29.062 17.234 -4.426 1 98.44 27 MET B O 1
ATOM 3783 N N . GLU B 1 28 ? 29.234 15.562 -2.91 1 98.38 28 GLU B N 1
ATOM 3784 C CA . GLU B 1 28 ? 28.578 14.586 -3.771 1 98.38 28 GLU B CA 1
ATOM 3785 C C . GLU B 1 28 ? 27.266 14.094 -3.154 1 98.38 28 GLU B C 1
ATOM 3787 O O . GLU B 1 28 ? 27.25 13.625 -2.016 1 98.38 28 GLU B O 1
ATOM 3792 N N . LEU B 1 29 ? 26.141 14.164 -3.896 1 98.62 29 LEU B N 1
ATOM 3793 C CA . LEU B 1 29 ? 24.828 13.719 -3.424 1 98.62 29 LEU B CA 1
ATOM 3794 C C . LEU B 1 29 ? 24.75 12.203 -3.42 1 98.62 29 LEU B C 1
ATOM 3796 O O . LEU B 1 29 ? 25.062 11.555 -4.418 1 98.62 29 LEU B O 1
ATOM 3800 N N . LYS B 1 30 ? 24.312 11.602 -2.258 1 98.38 30 LYS B N 1
ATOM 3801 C CA . LYS B 1 30 ? 24.328 10.148 -2.139 1 98.38 30 LYS B CA 1
ATOM 3802 C C . LYS B 1 30 ? 22.922 9.586 -1.966 1 98.38 30 LYS B C 1
ATOM 3804 O O . LYS B 1 30 ? 22.641 8.453 -2.373 1 98.38 30 LYS B O 1
ATOM 3809 N N . MET B 1 31 ? 22.062 10.375 -1.357 1 98.62 31 MET B N 1
ATOM 3810 C CA . MET B 1 31 ? 20.719 9.898 -1.061 1 98.62 31 MET B CA 1
ATOM 3811 C C . MET B 1 31 ? 19.781 11.055 -0.702 1 98.62 31 MET B C 1
ATOM 3813 O O . MET B 1 31 ? 20.234 12.07 -0.174 1 98.62 31 MET B O 1
ATOM 3817 N N . VAL B 1 32 ? 18.562 10.906 -1.019 1 98.81 32 VAL B N 1
ATOM 3818 C CA . VAL B 1 32 ? 17.547 11.922 -0.721 1 98.81 32 VAL B CA 1
ATOM 3819 C C . VAL B 1 32 ? 16.359 11.273 -0.01 1 98.81 32 VAL B C 1
ATOM 3821 O O . VAL B 1 32 ? 15.828 10.258 -0.471 1 98.81 32 VAL B O 1
ATOM 3824 N N . HIS B 1 33 ? 16 11.781 1.144 1 98.88 33 HIS B N 1
ATOM 3825 C CA . HIS B 1 33 ? 14.727 11.484 1.803 1 98.88 33 HIS B CA 1
ATOM 3826 C C . HIS B 1 33 ? 13.75 12.648 1.669 1 98.88 33 HIS B C 1
ATOM 3828 O O . HIS B 1 33 ? 14.102 13.789 1.968 1 98.88 33 HIS B O 1
ATOM 3834 N N . ILE B 1 34 ? 12.578 12.367 1.271 1 98.81 34 ILE B N 1
ATOM 3835 C CA . ILE B 1 34 ? 11.586 13.43 1.194 1 98.81 34 ILE B CA 1
ATOM 3836 C C . ILE B 1 34 ? 10.328 13.023 1.966 1 98.81 34 ILE B C 1
ATOM 3838 O O . ILE B 1 34 ? 9.898 11.875 1.896 1 98.81 34 ILE B O 1
ATOM 3842 N N . VAL B 1 35 ? 9.828 13.914 2.768 1 98.81 35 VAL B N 1
ATOM 3843 C CA . VAL B 1 35 ? 8.57 13.805 3.494 1 98.81 35 VAL B CA 1
ATOM 3844 C C . VAL B 1 35 ? 7.602 14.883 3.004 1 98.81 35 VAL B C 1
ATOM 3846 O O . VAL B 1 35 ? 7.926 16.062 3.01 1 98.81 35 VAL B O 1
ATOM 3849 N N . TRP B 1 36 ? 6.418 14.445 2.59 1 98.75 36 TRP B N 1
ATOM 3850 C CA . TRP B 1 36 ? 5.496 15.484 2.145 1 98.75 36 TRP B CA 1
ATOM 3851 C C . TRP B 1 36 ? 4.102 15.266 2.723 1 98.75 36 TRP B C 1
ATOM 3853 O O . TRP B 1 36 ? 3.756 14.148 3.111 1 98.75 36 TRP B O 1
ATOM 3863 N N . ARG B 1 37 ? 3.393 16.391 2.807 1 98 37 ARG B N 1
ATOM 3864 C CA . ARG B 1 37 ? 1.967 16.375 3.115 1 98 37 ARG B CA 1
ATOM 3865 C C . ARG B 1 37 ? 1.14 16.094 1.863 1 98 37 ARG B C 1
ATOM 3867 O O . ARG B 1 37 ? 1.471 16.578 0.776 1 98 37 ARG B O 1
ATOM 3874 N N . HIS B 1 38 ? 0.119 15.383 1.996 1 98.62 38 HIS B N 1
ATOM 3875 C CA . HIS B 1 38 ? -0.835 15.188 0.911 1 98.62 38 HIS B CA 1
ATOM 3876 C C . HIS B 1 38 ? -1.363 16.516 0.392 1 98.62 38 HIS B C 1
ATOM 3878 O O . HIS B 1 38 ? -1.104 17.562 0.986 1 98.62 38 HIS B O 1
ATOM 3884 N N . GLY B 1 39 ? -2.082 16.469 -0.769 1 98.06 39 GLY B N 1
ATOM 3885 C CA . GLY B 1 39 ? -2.699 17.641 -1.358 1 98.06 39 GLY B CA 1
ATOM 3886 C C . GLY B 1 39 ? -4.055 17.969 -0.764 1 98.06 39 GLY B C 1
ATOM 3887 O O . GLY B 1 39 ? -4.457 17.375 0.241 1 98.06 39 GLY B O 1
ATOM 3888 N N . ASP B 1 40 ? -4.691 18.875 -1.418 1 97.94 40 ASP B N 1
ATOM 3889 C CA . ASP B 1 40 ? -6.02 19.328 -1.025 1 97.94 40 ASP B CA 1
ATOM 3890 C C . ASP B 1 40 ? -6.996 18.156 -0.934 1 97.94 40 ASP B C 1
ATOM 3892 O O . ASP B 1 40 ? -6.891 17.188 -1.688 1 97.94 40 ASP B O 1
ATOM 3896 N N . ARG B 1 41 ? -7.922 18.297 0.013 1 98.38 41 ARG B N 1
ATOM 3897 C CA . ARG B 1 41 ? -8.859 17.219 0.293 1 98.38 41 ARG B CA 1
ATOM 3898 C C . ARG B 1 41 ? -10.148 17.75 0.898 1 98.38 41 ARG B C 1
ATOM 3900 O O . ARG B 1 41 ? -10.227 18.922 1.276 1 98.38 41 ARG B O 1
ATOM 3907 N N . SER B 1 42 ? -11.172 16.922 0.943 1 98.5 42 SER B N 1
ATOM 3908 C CA . SER B 1 42 ? -12.359 17.203 1.746 1 98.5 42 SER B CA 1
ATOM 3909 C C . SER B 1 42 ? -12.062 17.062 3.236 1 98.5 42 SER B C 1
ATOM 3911 O O . SER B 1 42 ? -11.055 16.484 3.619 1 98.5 42 SER B O 1
ATOM 3913 N N . PRO B 1 43 ? -12.922 17.688 4.082 1 97.69 43 PRO B N 1
ATOM 3914 C CA . PRO B 1 43 ? -12.719 17.469 5.516 1 97.69 43 PRO B CA 1
ATOM 3915 C C . PRO B 1 43 ? -12.758 16 5.902 1 97.69 43 PRO B C 1
ATOM 3917 O O . PRO B 1 43 ? -13.438 15.203 5.254 1 97.69 43 PRO B O 1
ATOM 3920 N N . THR B 1 44 ? -11.969 15.648 6.895 1 97 44 THR B N 1
ATOM 3921 C CA . THR B 1 44 ? -12 14.266 7.363 1 97 44 THR B CA 1
ATOM 3922 C C . THR B 1 44 ? -13.195 14.031 8.281 1 97 44 THR B C 1
ATOM 3924 O O . THR B 1 44 ? -13.586 12.883 8.523 1 97 44 THR B O 1
ATOM 3927 N N . THR B 1 45 ? -13.656 15.031 8.898 1 95.88 45 THR B N 1
ATOM 3928 C CA . THR B 1 45 ? -14.844 15.133 9.734 1 95.88 45 THR B CA 1
ATOM 3929 C C . THR B 1 45 ? -15.289 16.578 9.875 1 95.88 45 THR B C 1
ATOM 3931 O O . THR B 1 45 ? -14.703 17.484 9.258 1 95.88 45 THR B O 1
ATOM 3934 N N . THR B 1 46 ? -16.453 16.719 10.57 1 95.62 46 THR B N 1
ATOM 3935 C CA . THR B 1 46 ? -16.906 18.094 10.797 1 95.62 46 THR B CA 1
ATOM 3936 C C . THR B 1 46 ? -17.562 18.234 12.172 1 95.62 46 THR B C 1
ATOM 3938 O O . THR B 1 46 ? -17.312 17.422 13.07 1 95.62 46 THR B O 1
ATOM 3941 N N . PHE B 1 47 ? -18.172 19.391 12.414 1 95 47 PHE B N 1
ATOM 3942 C CA . PHE B 1 47 ? -18.797 19.672 13.703 1 95 47 PHE B CA 1
ATOM 3943 C C . PHE B 1 47 ? -20.328 19.609 13.594 1 95 47 PHE B C 1
ATOM 3945 O O . PHE B 1 47 ? -20.875 19.625 12.492 1 95 47 PHE B O 1
ATOM 3952 N N . ASN B 1 48 ? -21.016 19.5 14.625 1 92.38 48 ASN B N 1
ATOM 3953 C CA . ASN B 1 48 ? -22.422 19.109 14.742 1 92.38 48 ASN B CA 1
ATOM 3954 C C . ASN B 1 48 ? -23.328 19.984 13.875 1 92.38 48 ASN B C 1
ATOM 3956 O O . ASN B 1 48 ? -24.156 19.469 13.133 1 92.38 48 ASN B O 1
ATOM 3960 N N . VAL B 1 49 ? -23.297 21.25 13.859 1 93.31 49 VAL B N 1
ATOM 3961 C CA . VAL B 1 49 ? -24.266 22.125 13.219 1 93.31 49 VAL B CA 1
ATOM 3962 C C . VAL B 1 49 ? -23.75 22.578 11.859 1 93.31 49 VAL B C 1
ATOM 3964 O O . VAL B 1 49 ? -24.281 23.516 11.258 1 93.31 49 VAL B O 1
ATOM 3967 N N . ASP B 1 50 ? -22.656 21.953 11.453 1 95.75 50 ASP B N 1
ATOM 3968 C CA . ASP B 1 50 ? -22.094 22.312 10.156 1 95.75 50 ASP B CA 1
ATOM 3969 C C . ASP B 1 50 ? -23.078 21.969 9.023 1 95.75 50 ASP B C 1
ATOM 3971 O O . ASP B 1 50 ? -23.484 20.812 8.875 1 95.75 50 ASP B O 1
ATOM 3975 N N . PRO B 1 51 ? -23.422 22.922 8.188 1 95.88 51 PRO B N 1
ATOM 3976 C CA . PRO B 1 51 ? -24.359 22.625 7.098 1 95.88 51 PRO B CA 1
ATOM 3977 C C . PRO B 1 51 ? -23.734 21.75 6.008 1 95.88 51 PRO B C 1
ATOM 3979 O O . PRO B 1 51 ? -24.453 21.172 5.188 1 95.88 51 PRO B O 1
ATOM 3982 N N . PHE B 1 52 ? -22.469 21.719 5.898 1 97.5 52 PHE B N 1
ATOM 3983 C CA . PHE B 1 52 ? -21.766 20.953 4.883 1 97.5 52 PHE B CA 1
ATOM 3984 C C . PHE B 1 52 ? -21.344 19.594 5.438 1 97.5 52 PHE B C 1
ATOM 3986 O O . PHE B 1 52 ? -20.219 19.422 5.902 1 97.5 52 PHE B O 1
ATOM 3993 N N . GLN B 1 53 ? -22.234 18.672 5.297 1 97.19 53 GLN B N 1
ATOM 3994 C CA . GLN B 1 53 ? -22 17.312 5.762 1 97.19 53 GLN B CA 1
ATOM 3995 C C . GLN B 1 53 ? -21.344 16.469 4.668 1 97.19 53 GLN B C 1
ATOM 3997 O O . GLN B 1 53 ? -20.953 16.984 3.627 1 97.19 53 GLN B O 1
ATOM 4002 N N . GLU B 1 54 ? -21.172 15.234 4.879 1 96.62 54 GLU B N 1
ATOM 4003 C CA . GLU B 1 54 ? -20.375 14.375 4.02 1 96.62 54 GLU B CA 1
ATOM 4004 C C . GLU B 1 54 ? -20.859 14.43 2.574 1 96.62 54 GLU B C 1
ATOM 4006 O O . GLU B 1 54 ? -20.047 14.445 1.645 1 96.62 54 GLU B O 1
ATOM 4011 N N . ASP B 1 55 ? -22.172 14.523 2.377 1 95.94 55 ASP B N 1
ATOM 4012 C CA . ASP B 1 55 ? -22.75 14.469 1.042 1 95.94 55 ASP B CA 1
ATOM 4013 C C . ASP B 1 55 ? -22.391 15.711 0.232 1 95.94 55 ASP B C 1
ATOM 4015 O O . ASP B 1 55 ? -22.547 15.727 -0.992 1 95.94 55 ASP B O 1
ATOM 4019 N N . SER B 1 56 ? -21.922 16.734 0.916 1 97.25 56 SER B N 1
ATOM 4020 C CA . SER B 1 56 ? -21.516 17.953 0.232 1 97.25 56 SER B CA 1
ATOM 4021 C C . SER B 1 56 ? -20.219 17.766 -0.535 1 97.25 56 SER B C 1
ATOM 4023 O O . SER B 1 56 ? -19.875 18.562 -1.405 1 97.25 56 SER B O 1
ATOM 4025 N N . TRP B 1 57 ? -19.516 16.781 -0.215 1 98.25 57 TRP B N 1
ATOM 4026 C CA . TRP B 1 57 ? -18.188 16.547 -0.776 1 98.25 57 TRP B CA 1
ATOM 4027 C C . TRP B 1 57 ? -18.219 15.383 -1.771 1 98.25 57 TRP B C 1
ATOM 4029 O O . TRP B 1 57 ? -18.141 14.219 -1.379 1 98.25 57 TRP B O 1
ATOM 4039 N N . THR B 1 58 ? -18.141 15.695 -3.059 1 97.19 58 THR B N 1
ATOM 4040 C CA . THR B 1 58 ? -18.453 14.703 -4.074 1 97.19 58 THR B CA 1
ATOM 4041 C C . THR B 1 58 ? -17.25 14.398 -4.945 1 97.19 58 THR B C 1
ATOM 4043 O O . THR B 1 58 ? -17.281 13.492 -5.777 1 97.19 58 THR B O 1
ATOM 4046 N N . PHE B 1 59 ? -16.188 15.102 -4.723 1 98.12 59 PHE B N 1
ATOM 4047 C CA . PHE B 1 59 ? -15.031 14.906 -5.59 1 98.12 59 PHE B CA 1
ATOM 4048 C C . PHE B 1 59 ? -14.156 13.773 -5.074 1 98.12 59 PHE B C 1
ATOM 4050 O O . PHE B 1 59 ? -14.305 13.336 -3.932 1 98.12 59 PHE B O 1
ATOM 4057 N N . GLY B 1 60 ? -13.273 13.305 -5.977 1 97.44 60 GLY B N 1
ATOM 4058 C CA . GLY B 1 60 ? -12.258 12.344 -5.598 1 97.44 60 GLY B CA 1
ATOM 4059 C C . GLY B 1 60 ? -12.828 11.039 -5.082 1 97.44 60 GLY B C 1
ATOM 4060 O O . GLY B 1 60 ? -12.289 10.445 -4.145 1 97.44 60 GLY B O 1
ATOM 4061 N N . GLY B 1 61 ? -13.938 10.633 -5.598 1 97 61 GLY B N 1
ATOM 4062 C CA . GLY B 1 61 ? -14.625 9.43 -5.156 1 97 61 GLY B CA 1
ATOM 4063 C C . GLY B 1 61 ? -15.695 9.695 -4.113 1 97 61 GLY B C 1
ATOM 4064 O O . GLY B 1 61 ? -16.438 8.789 -3.727 1 97 61 GLY B O 1
ATOM 4065 N N . GLY B 1 62 ? -15.727 10.953 -3.5 1 97.25 62 GLY B N 1
ATOM 4066 C CA . GLY B 1 62 ? -16.797 11.414 -2.627 1 97.25 62 GLY B CA 1
ATOM 4067 C C . GLY B 1 62 ? -16.531 11.117 -1.161 1 97.25 62 GLY B C 1
ATOM 4068 O O . GLY B 1 62 ? -15.844 10.148 -0.832 1 97.25 62 GLY B O 1
ATOM 4069 N N . GLY B 1 63 ? -17.047 11.969 -0.338 1 97.19 63 GLY B N 1
ATOM 4070 C CA . GLY B 1 63 ? -17.062 11.719 1.094 1 97.19 63 GLY B CA 1
ATOM 4071 C C . GLY B 1 63 ? -15.938 12.398 1.842 1 97.19 63 GLY B C 1
ATOM 4072 O O . GLY B 1 63 ? -15.25 13.258 1.287 1 97.19 63 GLY B O 1
ATOM 4073 N N . TRP B 1 64 ? -15.742 12.039 3.08 1 97.88 64 TRP B N 1
ATOM 4074 C CA . TRP B 1 64 ? -14.797 12.648 4.008 1 97.88 64 TRP B CA 1
ATOM 4075 C C . TRP B 1 64 ? -13.359 12.281 3.641 1 97.88 64 TRP B C 1
ATOM 4077 O O . TRP B 1 64 ? -13.062 11.117 3.375 1 97.88 64 TRP B O 1
ATOM 4087 N N . GLY B 1 65 ? -12.5 13.266 3.59 1 98.12 65 GLY B N 1
ATOM 4088 C CA . GLY B 1 65 ? -11.055 13.094 3.6 1 98.12 65 GLY B CA 1
ATOM 4089 C C . GLY B 1 65 ? -10.492 12.688 2.252 1 98.12 65 GLY B C 1
ATOM 4090 O O . GLY B 1 65 ? -9.344 12.258 2.156 1 98.12 65 GLY B O 1
ATOM 4091 N N . GLN B 1 66 ? -11.266 12.75 1.209 1 98.69 66 GLN B N 1
ATOM 4092 C CA . GLN B 1 66 ? -10.805 12.297 -0.097 1 98.69 66 GLN B CA 1
ATOM 4093 C C . GLN B 1 66 ? -10.023 13.398 -0.815 1 98.69 66 GLN B C 1
ATOM 4095 O O . GLN B 1 66 ? -10.391 14.57 -0.741 1 98.69 66 GLN B O 1
ATOM 4100 N N . LEU B 1 67 ? -8.914 12.984 -1.49 1 98.88 67 LEU B N 1
ATOM 4101 C CA . LEU B 1 67 ? -8.102 13.938 -2.24 1 98.88 67 LEU B CA 1
ATOM 4102 C C . LEU B 1 67 ? -8.906 14.555 -3.379 1 98.88 67 LEU B C 1
ATOM 4104 O O . LEU B 1 67 ? -9.594 13.844 -4.121 1 98.88 67 LEU B O 1
ATOM 4108 N N . SER B 1 68 ? -8.82 15.859 -3.49 1 98.69 68 SER B N 1
ATOM 4109 C CA . SER B 1 68 ? -9.516 16.578 -4.559 1 98.69 68 SER B CA 1
ATOM 4110 C C . SER B 1 68 ? -8.68 16.609 -5.832 1 98.69 68 SER B C 1
ATOM 4112 O O . SER B 1 68 ? -7.473 16.375 -5.793 1 98.69 68 SER B O 1
ATOM 4114 N N . PRO B 1 69 ? -9.289 16.953 -6.973 1 98.62 69 PRO B N 1
ATOM 4115 C CA . PRO B 1 69 ? -8.508 17.188 -8.188 1 98.62 69 PRO B CA 1
ATOM 4116 C C . PRO B 1 69 ? -7.465 18.297 -8.008 1 98.62 69 PRO B C 1
ATOM 4118 O O . PRO B 1 69 ? -6.379 18.219 -8.586 1 98.62 69 PRO B O 1
ATOM 4121 N N . LEU B 1 70 ? -7.84 19.266 -7.199 1 98.31 70 LEU B N 1
ATOM 4122 C CA . LEU B 1 70 ? -6.855 20.297 -6.867 1 98.31 70 LEU B CA 1
ATOM 4123 C C . LEU B 1 70 ? -5.648 19.672 -6.164 1 98.31 70 LEU B C 1
ATOM 4125 O O . LEU B 1 70 ? -4.504 20 -6.484 1 98.31 70 LEU B O 1
ATOM 4129 N N . GLY B 1 71 ? -5.93 18.828 -5.215 1 98.56 71 GLY B N 1
ATOM 4130 C CA . GLY B 1 71 ? -4.859 18.141 -4.516 1 98.56 71 GLY B CA 1
ATOM 4131 C C . GLY B 1 71 ? -4.016 17.266 -5.434 1 98.56 71 GLY B C 1
ATOM 4132 O O . GLY B 1 71 ? -2.791 17.219 -5.301 1 98.56 71 GLY B O 1
ATOM 4133 N N . MET B 1 72 ? -4.648 16.562 -6.355 1 98.81 72 MET B N 1
ATOM 4134 C CA . MET B 1 72 ? -3.945 15.773 -7.355 1 98.81 72 MET B CA 1
ATOM 4135 C C . MET B 1 72 ? -3.002 16.641 -8.18 1 98.81 72 MET B C 1
ATOM 4137 O O . MET B 1 72 ? -1.838 16.297 -8.375 1 98.81 72 MET B O 1
ATOM 4141 N N . ASN B 1 73 ? -3.498 17.75 -8.555 1 98.69 73 ASN B N 1
ATOM 4142 C CA . ASN B 1 73 ? -2.695 18.656 -9.367 1 98.69 73 ASN B CA 1
ATOM 4143 C C . ASN B 1 73 ? -1.531 19.25 -8.578 1 98.69 73 ASN B C 1
ATOM 4145 O O . ASN B 1 73 ? -0.455 19.484 -9.125 1 98.69 73 ASN B O 1
ATOM 4149 N N . GLN B 1 74 ? -1.805 19.578 -7.324 1 98.38 74 GLN B N 1
ATOM 4150 C CA . GLN B 1 74 ? -0.731 20.062 -6.465 1 98.38 74 GLN B CA 1
ATOM 4151 C C . GLN B 1 74 ? 0.442 19.094 -6.438 1 98.38 74 GLN B C 1
ATOM 4153 O O . GLN B 1 74 ? 1.601 19.5 -6.527 1 98.38 74 GLN B O 1
ATOM 4158 N N . HIS B 1 75 ? 0.168 17.828 -6.398 1 98.75 75 HIS B N 1
ATOM 4159 C CA . HIS B 1 75 ? 1.238 16.828 -6.34 1 98.75 75 HIS B CA 1
ATOM 4160 C C . HIS B 1 75 ? 1.793 16.547 -7.73 1 98.75 75 HIS B C 1
ATOM 4162 O O . HIS B 1 75 ? 2.979 16.234 -7.883 1 98.75 75 HIS B O 1
ATOM 4168 N N . LEU B 1 76 ? 0.957 16.594 -8.773 1 98.62 76 LEU B N 1
ATOM 4169 C CA . LEU B 1 76 ? 1.505 16.562 -10.125 1 98.62 76 LEU B CA 1
ATOM 4170 C C . LEU B 1 76 ? 2.58 17.625 -10.297 1 98.62 76 LEU B C 1
ATOM 4172 O O . LEU B 1 76 ? 3.674 17.328 -10.789 1 98.62 76 LEU B O 1
ATOM 4176 N N . THR B 1 77 ? 2.291 18.797 -9.82 1 98.5 77 THR B N 1
ATOM 4177 C CA . THR B 1 77 ? 3.191 19.938 -9.93 1 98.5 77 THR B CA 1
ATOM 4178 C C . THR B 1 77 ? 4.426 19.734 -9.055 1 98.5 77 THR B C 1
ATOM 4180 O O . THR B 1 77 ? 5.551 20 -9.484 1 98.5 77 THR B O 1
ATOM 4183 N N . LEU B 1 78 ? 4.184 19.281 -7.84 1 98.62 78 LEU B N 1
ATOM 4184 C CA . LEU B 1 78 ? 5.324 19 -6.973 1 98.62 78 LEU B CA 1
ATOM 4185 C C . LEU B 1 78 ? 6.23 17.953 -7.594 1 98.62 78 LEU B C 1
ATOM 4187 O O . LEU B 1 78 ? 7.457 18.062 -7.52 1 98.62 78 LEU B O 1
ATOM 4191 N N . GLY B 1 79 ? 5.605 16.891 -8.188 1 98.5 79 GLY B N 1
ATOM 4192 C CA . GLY B 1 79 ? 6.391 15.891 -8.898 1 98.5 79 GLY B CA 1
ATOM 4193 C C . GLY B 1 79 ? 7.262 16.469 -9.992 1 98.5 79 GLY B C 1
ATOM 4194 O O . GLY B 1 79 ? 8.43 16.109 -10.117 1 98.5 79 GLY B O 1
ATOM 4195 N N . LYS B 1 80 ? 6.75 17.375 -10.734 1 97.69 80 LYS B N 1
ATOM 4196 C CA . LYS B 1 80 ? 7.508 18.031 -11.789 1 97.69 80 LYS B CA 1
ATOM 4197 C C . LYS B 1 80 ? 8.664 18.844 -11.211 1 97.69 80 LYS B C 1
ATOM 4199 O O . LYS B 1 80 ? 9.758 18.859 -11.758 1 97.69 80 LYS B O 1
ATOM 4204 N N . LYS B 1 81 ? 8.422 19.516 -10.133 1 98 81 LYS B N 1
ATOM 4205 C CA . LYS B 1 81 ? 9.469 20.281 -9.477 1 98 81 LYS B CA 1
ATOM 4206 C C . LYS B 1 81 ? 10.586 19.375 -8.977 1 98 81 LYS B C 1
ATOM 4208 O O . LYS B 1 81 ? 11.766 19.734 -9.07 1 98 81 LYS B O 1
ATOM 4213 N N . LEU B 1 82 ? 10.211 18.297 -8.422 1 98.44 82 LEU B N 1
ATOM 4214 C CA . LEU B 1 82 ? 11.195 17.344 -7.926 1 98.44 82 LEU B CA 1
ATOM 4215 C C . LEU B 1 82 ? 12.008 16.734 -9.07 1 98.44 82 LEU B C 1
ATOM 4217 O O . LEU B 1 82 ? 13.203 16.484 -8.93 1 98.44 82 LEU B O 1
ATOM 4221 N N . ARG B 1 83 ? 11.359 16.453 -10.18 1 98.12 83 ARG B N 1
ATOM 4222 C CA . ARG B 1 83 ? 12.086 16.031 -11.367 1 98.12 83 ARG B CA 1
ATOM 4223 C C . ARG B 1 83 ? 13.133 17.062 -11.766 1 98.12 83 ARG B C 1
ATOM 4225 O O . ARG B 1 83 ? 14.297 16.719 -12.016 1 98.12 83 ARG B O 1
ATOM 4232 N N . ASN B 1 84 ? 12.773 18.297 -11.766 1 97.31 84 ASN B N 1
ATOM 4233 C CA . ASN B 1 84 ? 13.672 19.391 -12.156 1 97.31 84 ASN B CA 1
ATOM 4234 C C . ASN B 1 84 ? 14.828 19.547 -11.18 1 97.31 84 ASN B C 1
ATOM 4236 O O . ASN B 1 84 ? 15.891 20.062 -11.531 1 97.31 84 ASN B O 1
ATOM 4240 N N . ARG B 1 85 ? 14.625 19.062 -10.07 1 97.75 85 ARG B N 1
ATOM 4241 C CA . ARG B 1 85 ? 15.688 19.203 -9.078 1 97.75 85 ARG B CA 1
ATOM 4242 C C . ARG B 1 85 ? 16.609 18 -9.102 1 97.75 85 ARG B C 1
ATOM 4244 O O . ARG B 1 85 ? 17.844 18.141 -9.023 1 97.75 85 ARG B O 1
ATOM 4251 N N . TYR B 1 86 ? 16.031 16.781 -9.258 1 98.25 86 TYR B N 1
ATOM 4252 C CA . TYR B 1 86 ? 16.844 15.633 -8.906 1 98.25 86 TYR B CA 1
ATOM 4253 C C . TYR B 1 86 ? 17.078 14.742 -10.117 1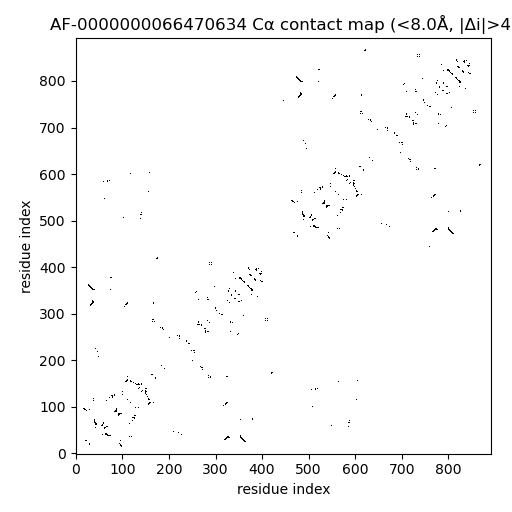 98.25 86 TYR B C 1
ATOM 4255 O O . TYR B 1 86 ? 18.062 13.992 -10.164 1 98.25 86 TYR B O 1
ATOM 4263 N N . VAL B 1 87 ? 16.219 14.648 -11.086 1 98.12 87 VAL B N 1
ATOM 4264 C CA . VAL B 1 87 ? 16.266 13.641 -12.141 1 98.12 87 VAL B CA 1
ATOM 4265 C C . VAL B 1 87 ? 17.266 14.07 -13.211 1 98.12 87 VAL B C 1
ATOM 4267 O O . VAL B 1 87 ? 17.312 15.242 -13.586 1 98.12 87 VAL B O 1
ATOM 4270 N N . ASN B 1 88 ? 18 13.141 -13.703 1 95.44 88 ASN B N 1
ATOM 4271 C CA . ASN B 1 88 ? 19.047 13.391 -14.688 1 95.44 88 ASN B CA 1
ATOM 4272 C C . ASN B 1 88 ? 18.453 13.648 -16.078 1 95.44 88 ASN B C 1
ATOM 4274 O O . ASN B 1 88 ? 18.469 12.766 -16.938 1 95.44 88 ASN B O 1
ATOM 4278 N N . THR B 1 89 ? 18.078 14.867 -16.266 1 93.19 89 THR B N 1
ATOM 4279 C CA . THR B 1 89 ? 17.547 15.297 -17.562 1 93.19 89 THR B CA 1
ATOM 4280 C C . THR B 1 89 ? 18.594 16.094 -18.344 1 93.19 89 THR B C 1
ATOM 4282 O O . THR B 1 89 ? 18.359 16.5 -19.484 1 93.19 89 THR B O 1
ATOM 4285 N N . GLY B 1 90 ? 19.688 16.266 -17.766 1 92.5 90 GLY B N 1
ATOM 4286 C CA . GLY B 1 90 ? 20.719 17.125 -18.344 1 92.5 90 GLY B CA 1
ATOM 4287 C C . GLY B 1 90 ? 20.578 18.578 -17.938 1 92.5 90 GLY B C 1
ATOM 4288 O O . GLY B 1 90 ? 21.547 19.344 -18.016 1 92.5 90 GLY B O 1
ATOM 4289 N N . ASN B 1 91 ? 19.406 18.969 -17.375 1 92.56 91 ASN B N 1
ATOM 4290 C CA . ASN B 1 91 ? 19.156 20.359 -17.047 1 92.56 91 ASN B CA 1
ATOM 4291 C C . ASN B 1 91 ? 18.641 20.516 -15.617 1 92.56 91 ASN B C 1
ATOM 4293 O O . ASN B 1 91 ? 18.281 21.609 -15.195 1 92.56 91 ASN B O 1
ATOM 4297 N N . SER B 1 92 ? 18.547 19.422 -14.883 1 94.94 92 SER B N 1
ATOM 4298 C CA . SER B 1 92 ? 18.062 19.516 -13.508 1 94.94 92 SER B CA 1
ATOM 4299 C C . SER B 1 92 ? 19.125 20.078 -12.578 1 94.94 92 SER B C 1
ATOM 4301 O O . SER B 1 92 ? 20.297 20.156 -12.945 1 94.94 92 SER B O 1
ATOM 4303 N N . THR B 1 93 ? 18.719 20.469 -11.383 1 95.56 93 THR B N 1
ATOM 4304 C CA . THR B 1 93 ? 19.625 21.062 -10.414 1 95.56 93 THR B CA 1
ATOM 4305 C C . THR B 1 93 ? 20.766 20.094 -10.078 1 95.56 93 THR B C 1
ATOM 4307 O O . THR B 1 93 ? 21.922 20.516 -9.977 1 95.56 93 THR B O 1
ATOM 4310 N N . HIS B 1 94 ? 20.469 18.734 -9.961 1 96.5 94 HIS B N 1
ATOM 4311 C CA . HIS B 1 94 ? 21.5 17.844 -9.453 1 96.5 94 HIS B CA 1
ATOM 4312 C C . HIS B 1 94 ? 21.75 16.688 -10.414 1 96.5 94 HIS B C 1
ATOM 4314 O O . HIS B 1 94 ? 22.766 15.992 -10.312 1 96.5 94 HIS B O 1
ATOM 4320 N N . ASN B 1 95 ? 20.797 16.391 -11.352 1 97 95 ASN B N 1
ATOM 4321 C CA . ASN B 1 95 ? 20.938 15.281 -12.281 1 97 95 ASN B CA 1
ATOM 4322 C C . ASN B 1 95 ? 21.297 13.992 -11.555 1 97 95 ASN B C 1
ATOM 4324 O O . ASN B 1 95 ? 22.234 13.289 -11.945 1 97 95 ASN B O 1
ATOM 4328 N N . PHE B 1 96 ? 20.719 13.664 -10.531 1 98.12 96 PHE B N 1
ATOM 4329 C CA . PHE B 1 96 ? 21.078 12.656 -9.539 1 98.12 96 PHE B CA 1
ATOM 4330 C C . PHE B 1 96 ? 20.391 11.328 -9.844 1 98.12 96 PHE B C 1
ATOM 4332 O O . PHE B 1 96 ? 21.047 10.289 -9.898 1 98.12 96 PHE B O 1
ATOM 4339 N N . LEU B 1 97 ? 19.141 11.328 -10.102 1 98.25 97 LEU B N 1
ATOM 4340 C CA . LEU B 1 97 ? 18.328 10.133 -10.344 1 98.25 97 LEU B CA 1
ATOM 4341 C C . LEU B 1 97 ? 18.297 9.789 -11.828 1 98.25 97 LEU B C 1
ATOM 4343 O O . LEU B 1 97 ? 18.469 10.672 -12.68 1 98.25 97 LEU B O 1
ATOM 4347 N N . PRO B 1 98 ? 18.078 8.484 -12.141 1 97.31 98 PRO B N 1
ATOM 4348 C CA . PRO B 1 98 ? 17.938 8.125 -13.555 1 97.31 98 PRO B CA 1
ATOM 4349 C C . PRO B 1 98 ? 16.797 8.867 -14.242 1 97.31 98 PRO B C 1
ATOM 4351 O O . PRO B 1 98 ? 15.781 9.18 -13.609 1 97.31 98 PRO B O 1
ATOM 4354 N N . ALA B 1 99 ? 16.906 9.07 -15.5 1 96.69 99 ALA B N 1
ATOM 4355 C CA . ALA B 1 99 ? 15.914 9.805 -16.281 1 96.69 99 ALA B CA 1
ATOM 4356 C C . ALA B 1 99 ? 14.625 9.008 -16.406 1 96.69 99 ALA B C 1
ATOM 4358 O O . ALA B 1 99 ? 13.547 9.586 -16.578 1 96.69 99 ALA B O 1
ATOM 4359 N N . VAL B 1 100 ? 14.75 7.676 -16.391 1 97 100 VAL B N 1
ATOM 4360 C CA . VAL B 1 100 ? 13.617 6.762 -16.422 1 97 100 VAL B CA 1
ATOM 4361 C C . VAL B 1 100 ? 13.57 5.926 -15.148 1 97 100 VAL B C 1
ATOM 4363 O O . VAL B 1 100 ? 14.602 5.715 -14.508 1 97 100 VAL B O 1
ATOM 4366 N N . TYR B 1 101 ? 12.398 5.508 -14.828 1 97.44 101 TYR B N 1
ATOM 4367 C CA . TYR B 1 101 ? 12.18 4.77 -13.586 1 97.44 101 TYR B CA 1
ATOM 4368 C C . TYR B 1 101 ? 13.109 3.568 -13.5 1 97.44 101 TYR B C 1
ATOM 4370 O O . TYR B 1 101 ? 13.219 2.787 -14.445 1 97.44 101 TYR B O 1
ATOM 4378 N N . ASP B 1 102 ? 13.781 3.453 -12.414 1 97.06 102 ASP B N 1
ATOM 4379 C CA . ASP B 1 102 ? 14.609 2.328 -11.992 1 97.06 102 ASP B CA 1
ATOM 4380 C C . ASP B 1 102 ? 14.234 1.874 -10.578 1 97.06 102 ASP B C 1
ATOM 4382 O O . ASP B 1 102 ? 14.453 2.605 -9.609 1 97.06 102 ASP B O 1
ATOM 4386 N N . GLN B 1 103 ? 13.789 0.623 -10.484 1 97.19 103 GLN B N 1
ATOM 4387 C CA . GLN B 1 103 ? 13.164 0.169 -9.242 1 97.19 103 GLN B CA 1
ATOM 4388 C C . GLN B 1 103 ? 14.188 0.105 -8.109 1 97.19 103 GLN B C 1
ATOM 4390 O O . GLN B 1 103 ? 13.82 0.139 -6.93 1 97.19 103 GLN B O 1
ATOM 4395 N N . LYS B 1 104 ? 15.422 0.031 -8.391 1 96.69 104 LYS B N 1
ATOM 4396 C CA . LYS B 1 104 ? 16.453 -0.091 -7.352 1 96.69 104 LYS B CA 1
ATOM 4397 C C . LYS B 1 104 ? 16.781 1.268 -6.738 1 96.69 104 LYS B C 1
ATOM 4399 O O . LYS B 1 104 ? 17.391 1.342 -5.672 1 96.69 104 LYS B O 1
ATOM 4404 N N . THR B 1 105 ? 16.375 2.371 -7.387 1 97.5 105 THR B N 1
ATOM 4405 C CA . THR B 1 105 ? 16.891 3.682 -6.996 1 97.5 105 THR B CA 1
ATOM 4406 C C . THR B 1 105 ? 15.867 4.414 -6.125 1 97.5 105 THR B C 1
ATOM 4408 O O . THR B 1 105 ? 16.172 5.465 -5.555 1 97.5 105 THR B O 1
ATOM 4411 N N . MET B 1 106 ? 14.703 3.881 -6.004 1 97.94 106 MET B N 1
ATOM 4412 C CA . MET B 1 106 ? 13.727 4.648 -5.238 1 97.94 106 MET B CA 1
ATOM 4413 C C . MET B 1 106 ? 12.758 3.727 -4.504 1 97.94 106 MET B C 1
ATOM 4415 O O . MET B 1 106 ? 12.57 2.578 -4.902 1 97.94 106 MET B O 1
ATOM 4419 N N . TYR B 1 107 ? 12.219 4.18 -3.496 1 98.19 107 TYR B N 1
ATOM 4420 C CA . TYR B 1 107 ? 11.18 3.531 -2.701 1 98.19 107 TYR B CA 1
ATOM 4421 C C . TYR B 1 107 ? 10.172 4.551 -2.184 1 98.19 107 TYR B C 1
ATOM 4423 O O . TYR B 1 107 ? 10.547 5.555 -1.578 1 98.19 107 TYR B O 1
ATOM 4431 N N . ILE B 1 108 ? 8.914 4.281 -2.426 1 98.56 108 ILE B N 1
ATOM 4432 C CA . ILE B 1 108 ? 7.844 5.176 -1.998 1 98.56 108 ILE B CA 1
ATOM 4433 C C . ILE B 1 108 ? 6.98 4.484 -0.944 1 98.56 108 ILE B C 1
ATOM 4435 O O . ILE B 1 108 ? 6.383 3.439 -1.211 1 98.56 108 ILE B O 1
ATOM 4439 N N . ARG B 1 109 ? 6.949 5.051 0.183 1 98 109 ARG B N 1
ATOM 4440 C CA . ARG B 1 109 ? 6.082 4.582 1.259 1 98 109 ARG B CA 1
ATOM 4441 C C . ARG B 1 109 ? 5.004 5.609 1.58 1 98 109 ARG B C 1
ATOM 4443 O O . ARG B 1 109 ? 5.277 6.812 1.626 1 98 109 ARG B O 1
ATOM 4450 N N . SER B 1 110 ? 3.781 5.152 1.804 1 98.62 110 SER B N 1
ATOM 4451 C CA . SER B 1 110 ? 2.652 6.02 2.129 1 98.62 110 SER B CA 1
ATOM 4452 C C . SER B 1 110 ? 1.939 5.547 3.393 1 98.62 110 SER B C 1
ATOM 4454 O O . SER B 1 110 ? 1.973 4.359 3.721 1 98.62 110 SER B O 1
ATOM 4456 N N . THR B 1 111 ? 1.399 6.512 4.105 1 98.5 111 THR B N 1
ATOM 4457 C CA . THR B 1 111 ? 0.42 6.09 5.102 1 98.5 111 THR B CA 1
ATOM 4458 C C . THR B 1 111 ? -0.782 5.43 4.434 1 98.5 111 THR B C 1
ATOM 4460 O O . THR B 1 111 ? -1.028 5.637 3.242 1 98.5 111 THR B O 1
ATOM 4463 N N . GLY B 1 112 ? -1.497 4.637 5.215 1 97.12 112 GLY B N 1
ATOM 4464 C CA . GLY B 1 112 ? -2.525 3.771 4.66 1 97.12 112 GLY B CA 1
ATOM 4465 C C . GLY B 1 112 ? -3.877 4.453 4.539 1 97.12 112 GLY B C 1
ATOM 4466 O O . GLY B 1 112 ? -4.895 3.898 4.961 1 97.12 112 GLY B O 1
ATOM 4467 N N . ILE B 1 113 ? -3.947 5.668 3.99 1 97.12 113 ILE B N 1
ATOM 4468 C CA . ILE B 1 113 ? -5.23 6.301 3.695 1 97.12 113 ILE B CA 1
ATOM 4469 C C . ILE B 1 113 ? -5.25 6.773 2.244 1 97.12 113 ILE B C 1
ATOM 4471 O O . ILE B 1 113 ? -4.203 7.043 1.656 1 97.12 113 ILE B O 1
ATOM 4475 N N . ASN B 1 114 ? -6.426 6.965 1.672 1 98.38 114 ASN B N 1
ATOM 4476 C CA . ASN B 1 114 ? -6.625 7.18 0.243 1 98.38 114 ASN B CA 1
ATOM 4477 C C . ASN B 1 114 ? -5.895 8.43 -0.241 1 98.38 114 ASN B C 1
ATOM 4479 O O . ASN B 1 114 ? -5.188 8.391 -1.248 1 98.38 114 ASN B O 1
ATOM 4483 N N . ARG B 1 115 ? -6.004 9.492 0.471 1 98.69 115 ARG B N 1
ATOM 4484 C CA . ARG B 1 115 ? -5.5 10.773 -0.015 1 98.69 115 ARG B CA 1
ATOM 4485 C C . ARG B 1 115 ? -3.977 10.773 -0.087 1 98.69 115 ARG B C 1
ATOM 4487 O O . ARG B 1 115 ? -3.393 11.406 -0.97 1 98.69 115 ARG B O 1
ATOM 4494 N N . THR B 1 116 ? -3.289 10.086 0.809 1 98.81 116 THR B N 1
ATOM 4495 C CA . THR B 1 116 ? -1.832 10.047 0.762 1 98.81 116 THR B CA 1
ATOM 4496 C C . THR B 1 116 ? -1.354 9.133 -0.36 1 98.81 116 THR B C 1
ATOM 4498 O O . THR B 1 116 ? -0.346 9.414 -1.012 1 98.81 116 THR B O 1
ATOM 4501 N N . LEU B 1 117 ? -2.08 8.07 -0.579 1 98.69 117 LEU B N 1
ATOM 4502 C CA . LEU B 1 117 ? -1.769 7.16 -1.674 1 98.69 117 LEU B CA 1
ATOM 4503 C C . LEU B 1 117 ? -1.933 7.852 -3.021 1 98.69 117 LEU B C 1
ATOM 4505 O O . LEU B 1 117 ? -1.045 7.777 -3.875 1 98.69 117 LEU B O 1
ATOM 4509 N N . ILE B 1 118 ? -3.006 8.531 -3.193 1 98.81 118 ILE B N 1
ATOM 4510 C CA . ILE B 1 118 ? -3.291 9.203 -4.457 1 98.81 118 ILE B CA 1
ATOM 4511 C C . ILE B 1 118 ? -2.33 10.375 -4.648 1 98.81 118 ILE B C 1
ATOM 4513 O O . ILE B 1 118 ? -1.901 10.656 -5.77 1 98.81 118 ILE B O 1
ATOM 4517 N N . SER B 1 119 ? -1.965 11.039 -3.529 1 98.88 119 SER B N 1
ATOM 4518 C CA . SER B 1 119 ? -0.944 12.078 -3.613 1 98.88 119 SER B CA 1
ATOM 4519 C C . SER B 1 119 ? 0.376 11.523 -4.129 1 98.88 119 SER B C 1
ATOM 4521 O O . SER B 1 119 ? 1.01 12.117 -5.004 1 98.88 119 SER B O 1
ATOM 4523 N N . ALA B 1 120 ? 0.761 10.406 -3.631 1 98.88 120 ALA B N 1
ATOM 4524 C CA . ALA B 1 120 ? 1.999 9.773 -4.082 1 98.88 120 ALA B CA 1
ATOM 4525 C C . ALA B 1 120 ? 1.921 9.406 -5.559 1 98.88 120 ALA B C 1
ATOM 4527 O O . ALA B 1 120 ? 2.857 9.656 -6.32 1 98.88 120 ALA B O 1
ATOM 4528 N N . THR B 1 121 ? 0.827 8.789 -5.941 1 98.69 121 THR B N 1
ATOM 4529 C CA . THR B 1 121 ? 0.628 8.422 -7.34 1 98.69 121 THR B CA 1
ATOM 4530 C C . THR B 1 121 ? 0.68 9.656 -8.234 1 98.69 121 THR B C 1
ATOM 4532 O O . THR B 1 121 ? 1.314 9.633 -9.297 1 98.69 121 THR B O 1
ATOM 4535 N N . SER B 1 122 ? 0.047 10.734 -7.812 1 98.75 122 SER B N 1
ATOM 4536 C CA . SER B 1 122 ? 0.032 11.984 -8.562 1 98.75 122 SER B CA 1
ATOM 4537 C C . SER B 1 122 ? 1.432 12.578 -8.68 1 98.75 122 SER B C 1
ATOM 4539 O O . SER B 1 122 ? 1.812 13.086 -9.734 1 98.75 122 SER B O 1
ATOM 4541 N N . ASN B 1 123 ? 2.125 12.523 -7.582 1 98.81 123 ASN B N 1
ATOM 4542 C CA . ASN B 1 123 ? 3.494 13.023 -7.57 1 98.81 123 ASN B CA 1
ATOM 4543 C C . ASN B 1 123 ? 4.375 12.273 -8.562 1 98.81 123 ASN B C 1
ATOM 4545 O O . ASN B 1 123 ? 5.105 12.891 -9.344 1 98.81 123 ASN B O 1
ATOM 4549 N N . MET B 1 124 ? 4.258 10.945 -8.555 1 98.75 124 MET B N 1
ATOM 4550 C CA . MET B 1 124 ? 5.074 10.109 -9.43 1 98.75 124 MET B CA 1
ATOM 4551 C C . MET B 1 124 ? 4.688 10.312 -10.891 1 98.75 124 MET B C 1
ATOM 4553 O O . MET B 1 124 ? 5.531 10.219 -11.781 1 98.75 124 MET B O 1
ATOM 4557 N N . LEU B 1 125 ? 3.414 10.578 -11.148 1 98.5 125 LEU B N 1
ATOM 4558 C CA . LEU B 1 125 ? 2.984 10.93 -12.5 1 98.5 125 LEU B CA 1
ATOM 4559 C C . LEU B 1 125 ? 3.734 12.156 -13.008 1 98.5 125 LEU B C 1
ATOM 4561 O O . LEU B 1 125 ? 4.176 12.188 -14.156 1 98.5 125 LEU B O 1
ATOM 4565 N N . GLY B 1 126 ? 3.854 13.125 -12.164 1 98.44 126 GLY B N 1
ATOM 4566 C CA . GLY B 1 126 ? 4.582 14.328 -12.523 1 98.44 126 GLY B CA 1
ATOM 4567 C C . GLY B 1 126 ? 6.074 14.102 -12.68 1 98.44 126 GLY B C 1
ATOM 4568 O O . GLY B 1 126 ? 6.707 14.68 -13.562 1 98.44 126 GLY B O 1
ATOM 4569 N N . MET B 1 127 ? 6.605 13.273 -11.906 1 98.44 127 MET B N 1
ATOM 4570 C CA . MET B 1 127 ? 8.055 13.117 -11.852 1 98.44 127 MET B CA 1
ATOM 4571 C C . MET B 1 127 ? 8.539 12.188 -12.961 1 98.44 127 MET B C 1
ATOM 4573 O O . MET B 1 127 ? 9.609 12.406 -13.539 1 98.44 127 MET B O 1
ATOM 4577 N N . TYR B 1 128 ? 7.762 11.109 -13.281 1 98.19 128 TYR B N 1
ATOM 4578 C CA . TYR B 1 128 ? 8.266 10.094 -14.195 1 98.19 128 TYR B CA 1
ATOM 4579 C C . TYR B 1 128 ? 7.219 9.727 -15.242 1 98.19 128 TYR B C 1
ATOM 4581 O O . TYR B 1 128 ? 7.527 9.07 -16.234 1 98.19 128 TYR B O 1
ATOM 4589 N N . GLY B 1 129 ? 5.996 10.117 -15.07 1 97.12 129 GLY B N 1
ATOM 4590 C CA . GLY B 1 129 ? 4.906 9.531 -15.828 1 97.12 129 GLY B CA 1
ATOM 4591 C C . GLY B 1 129 ? 4.41 10.422 -16.953 1 97.12 129 GLY B C 1
ATOM 4592 O O . GLY B 1 129 ? 3.273 10.289 -17.406 1 97.12 129 GLY B O 1
ATOM 4593 N N . GLN B 1 130 ? 5.195 11.445 -17.359 1 96.75 130 GLN B N 1
ATOM 4594 C CA . GLN B 1 130 ? 4.777 12.336 -18.438 1 96.75 130 GLN B CA 1
ATOM 4595 C C . GLN B 1 130 ? 5.27 11.828 -19.781 1 96.75 130 GLN B C 1
ATOM 4597 O O . GLN B 1 130 ? 6.336 11.211 -19.875 1 96.75 130 GLN B O 1
ATOM 4602 N N . ASP B 1 131 ? 4.461 12.133 -20.781 1 94.75 131 ASP B N 1
ATOM 4603 C CA . ASP B 1 131 ? 4.914 11.852 -22.125 1 94.75 131 ASP B CA 1
ATOM 4604 C C . ASP B 1 131 ? 6.176 12.641 -22.469 1 94.75 131 ASP B C 1
ATOM 4606 O O . ASP B 1 131 ? 6.277 13.828 -22.141 1 94.75 131 ASP B O 1
ATOM 4610 N N . GLY B 1 132 ? 7.18 12.016 -22.953 1 94.25 132 GLY B N 1
ATOM 4611 C CA . GLY B 1 132 ? 8.398 12.695 -23.344 1 94.25 132 GLY B CA 1
ATOM 4612 C C . GLY B 1 132 ? 9.5 12.602 -22.312 1 94.25 132 GLY B C 1
ATOM 4613 O O . GLY B 1 132 ? 10.594 13.141 -22.5 1 94.25 132 GLY B O 1
ATOM 4614 N N . TYR B 1 133 ? 9.258 12.016 -21.172 1 96.19 133 TYR B N 1
ATOM 4615 C CA . TYR B 1 133 ? 10.234 11.93 -20.094 1 96.19 133 TYR B CA 1
ATOM 4616 C C . TYR B 1 133 ? 11.234 10.812 -20.359 1 96.19 133 TYR B C 1
ATOM 4618 O O . TYR B 1 133 ? 12.016 10.461 -19.469 1 96.19 133 TYR B O 1
ATOM 4626 N N . GLY B 1 134 ? 11.281 10.211 -21.484 1 95.12 134 GLY B N 1
ATOM 4627 C CA . GLY B 1 134 ? 12.312 9.266 -21.875 1 95.12 134 GLY B CA 1
ATOM 4628 C C . GLY B 1 134 ? 11.867 7.82 -21.75 1 95.12 134 GLY B C 1
ATOM 4629 O O . GLY B 1 134 ? 12.516 6.918 -22.281 1 95.12 134 GLY B O 1
ATOM 4630 N N . SER B 1 135 ? 10.766 7.551 -21.031 1 96.56 135 SER B N 1
ATOM 4631 C CA . SER B 1 135 ? 10.227 6.195 -20.969 1 96.56 135 SER B CA 1
ATOM 4632 C C . SER B 1 135 ? 9.727 5.73 -22.328 1 96.56 135 SER B C 1
ATOM 4634 O O . SER B 1 135 ? 9.289 6.543 -23.141 1 96.56 135 SER B O 1
ATOM 4636 N N . SER B 1 136 ? 9.766 4.383 -22.531 1 96.94 136 SER B N 1
ATOM 4637 C CA . SER B 1 136 ? 9.398 3.871 -23.844 1 96.94 136 SER B CA 1
ATOM 4638 C C . SER B 1 136 ? 8.352 2.773 -23.75 1 96.94 136 SER B C 1
ATOM 4640 O O . SER B 1 136 ? 8.383 1.962 -22.812 1 96.94 136 SER B O 1
ATOM 4642 N N . ALA B 1 137 ? 7.469 2.744 -24.734 1 97.25 137 ALA B N 1
ATOM 4643 C CA . ALA B 1 137 ? 6.508 1.649 -24.859 1 97.25 137 ALA B CA 1
ATOM 4644 C C . ALA B 1 137 ? 7.219 0.325 -25.125 1 97.25 137 ALA B C 1
ATOM 4646 O O . ALA B 1 137 ? 8.172 0.271 -25.906 1 97.25 137 ALA B O 1
ATOM 4647 N N . GLY B 1 138 ? 6.77 -0.744 -24.5 1 97 138 GLY B N 1
ATOM 4648 C CA . GLY B 1 138 ? 7.371 -2.053 -24.688 1 97 138 GLY B CA 1
ATOM 4649 C C . GLY B 1 138 ? 8.461 -2.365 -23.672 1 97 138 GLY B C 1
ATOM 4650 O O . GLY B 1 138 ? 8.82 -3.527 -23.484 1 97 138 GLY B O 1
ATOM 4651 N N . THR B 1 139 ? 8.938 -1.315 -23.016 1 97.62 139 THR B N 1
ATOM 4652 C CA . THR B 1 139 ? 9.969 -1.522 -22.016 1 97.62 139 THR B CA 1
ATOM 4653 C C . THR B 1 139 ? 9.508 -1.016 -20.656 1 97.62 139 THR B C 1
ATOM 4655 O O . THR B 1 139 ? 9.539 -1.755 -19.656 1 97.62 139 THR B O 1
ATOM 4658 N N . ASP B 1 140 ? 9.047 0.237 -20.656 1 98.12 140 ASP B N 1
ATOM 4659 C CA . ASP B 1 140 ? 8.664 0.873 -19.406 1 98.12 140 ASP B CA 1
ATOM 4660 C C . ASP B 1 140 ? 7.156 0.774 -19.172 1 98.12 140 ASP B C 1
ATOM 4662 O O . ASP B 1 140 ? 6.695 0.714 -18.031 1 98.12 140 ASP B O 1
ATOM 4666 N N . PHE B 1 141 ? 6.363 0.839 -20.188 1 98.31 141 PHE B N 1
ATOM 4667 C CA . PHE B 1 141 ? 4.91 0.719 -20.188 1 98.31 141 PHE B CA 1
ATOM 4668 C C . PHE B 1 141 ? 4.422 0.039 -21.469 1 98.31 141 PHE B C 1
ATOM 4670 O O . PHE B 1 141 ? 5.188 -0.124 -22.422 1 98.31 141 PHE B O 1
ATOM 4677 N N . PRO B 1 142 ? 3.215 -0.521 -21.5 1 98.38 142 PRO B N 1
ATOM 4678 C CA . PRO B 1 142 ? 2.793 -1.271 -22.688 1 98.38 142 PRO B CA 1
ATOM 4679 C C . PRO B 1 142 ? 2.414 -0.365 -23.859 1 98.38 142 PRO B C 1
ATOM 4681 O O . PRO B 1 142 ? 1.938 0.753 -23.656 1 98.38 142 PRO B O 1
ATOM 4684 N N . ASP B 1 143 ? 2.695 -0.865 -25.062 1 97.19 143 ASP B N 1
ATOM 4685 C CA . ASP B 1 143 ? 2.117 -0.289 -26.281 1 97.19 143 ASP B CA 1
ATOM 4686 C C . ASP B 1 143 ? 0.695 -0.798 -26.5 1 97.19 143 ASP B C 1
ATOM 4688 O O . ASP B 1 143 ? 0.473 -1.693 -27.312 1 97.19 143 ASP B O 1
ATOM 4692 N N . ALA B 1 144 ? -0.173 -0.31 -25.781 1 97.19 144 ALA B N 1
ATOM 4693 C CA . ALA B 1 144 ? -1.536 -0.834 -25.766 1 97.19 144 ALA B CA 1
ATOM 4694 C C . ALA B 1 144 ? -2.561 0.296 -25.828 1 97.19 144 ALA B C 1
ATOM 4696 O O . ALA B 1 144 ? -2.363 1.352 -25.219 1 97.19 144 ALA B O 1
ATOM 4697 N N . GLN B 1 145 ? -3.666 -0.007 -26.578 1 96 145 GLN B N 1
ATOM 4698 C CA . GLN B 1 145 ? -4.777 0.94 -26.562 1 96 145 GLN B CA 1
ATOM 4699 C C . GLN B 1 145 ? -5.355 1.099 -25.172 1 96 145 GLN B C 1
ATOM 4701 O O . GLN B 1 145 ? -5.625 0.108 -24.484 1 96 145 GLN B O 1
ATOM 4706 N N . GLY B 1 146 ? -5.422 2.33 -24.766 1 96.38 146 GLY B N 1
ATOM 4707 C CA . GLY B 1 146 ? -6 2.604 -23.469 1 96.38 146 GLY B CA 1
ATOM 4708 C C . GLY B 1 146 ? -4.957 2.912 -22.406 1 96.38 146 GLY B C 1
ATOM 4709 O O . GLY B 1 146 ? -5.293 3.396 -21.328 1 96.38 146 GLY B O 1
ATOM 4710 N N . TRP B 1 147 ? -3.744 2.602 -22.719 1 98 147 TRP B N 1
ATOM 4711 C CA . TRP B 1 147 ? -2.688 3.01 -21.797 1 98 147 TRP B CA 1
ATOM 4712 C C . TRP B 1 147 ? -2.238 4.438 -22.078 1 98 147 TRP B C 1
ATOM 4714 O O . TRP B 1 147 ? -1.911 4.777 -23.219 1 98 147 TRP B O 1
ATOM 4724 N N . PRO B 1 148 ? -2.234 5.328 -21.078 1 96.81 148 PRO B N 1
ATOM 4725 C CA . PRO B 1 148 ? -1.759 6.68 -21.375 1 96.81 148 PRO B CA 1
ATOM 4726 C C . PRO B 1 148 ? -0.292 6.715 -21.797 1 96.81 148 PRO B C 1
ATOM 4728 O O . PRO B 1 148 ? 0.56 6.125 -21.125 1 96.81 148 PRO B O 1
ATOM 4731 N N . ARG B 1 149 ? -0.028 7.41 -22.844 1 94.25 149 ARG B N 1
ATOM 4732 C CA . ARG B 1 149 ? 1.349 7.48 -23.312 1 94.25 149 ARG B CA 1
ATOM 4733 C C . ARG B 1 149 ? 2.268 8.086 -22.266 1 94.25 149 ARG B C 1
ATOM 4735 O O . ARG B 1 149 ? 1.945 9.117 -21.672 1 94.25 149 ARG B O 1
ATOM 4742 N N . GLY B 1 150 ? 3.326 7.371 -22.047 1 95.12 150 GLY B N 1
ATOM 4743 C CA . GLY B 1 150 ? 4.332 7.871 -21.125 1 95.12 150 GLY B CA 1
ATOM 4744 C C . GLY B 1 150 ? 4.07 7.48 -19.688 1 95.12 150 GLY B C 1
ATOM 4745 O O . GLY B 1 150 ? 4.957 7.59 -18.828 1 95.12 150 GLY B O 1
ATOM 4746 N N . PHE B 1 151 ? 2.896 6.996 -19.375 1 97 151 PHE B N 1
ATOM 4747 C CA . PHE B 1 151 ? 2.551 6.691 -17.984 1 97 151 PHE B CA 1
ATOM 4748 C C . PHE B 1 151 ? 3.283 5.441 -17.5 1 97 151 PHE B C 1
ATOM 4750 O O . PHE B 1 151 ? 3.096 4.359 -18.062 1 97 151 PHE B O 1
ATOM 4757 N N . VAL B 1 152 ? 4.109 5.594 -16.531 1 96.81 152 VAL B N 1
ATOM 4758 C CA . VAL B 1 152 ? 4.812 4.512 -15.859 1 96.81 152 VAL B CA 1
ATOM 4759 C C . VAL B 1 152 ? 4.285 4.367 -14.43 1 96.81 152 VAL B C 1
ATOM 4761 O O . VAL B 1 152 ? 4.488 5.25 -13.594 1 96.81 152 VAL B O 1
ATOM 4764 N N . PRO B 1 153 ? 3.566 3.305 -14.156 1 96.94 153 PRO B N 1
ATOM 4765 C CA . PRO B 1 153 ? 3.1 3.125 -12.781 1 96.94 153 PRO B CA 1
ATOM 4766 C C . PRO B 1 153 ? 4.238 2.834 -11.805 1 96.94 153 PRO B C 1
ATOM 4768 O O . PRO B 1 153 ? 4.957 1.843 -11.969 1 96.94 153 PRO B O 1
ATOM 4771 N N . ILE B 1 154 ? 4.461 3.648 -10.875 1 98.06 154 ILE B N 1
ATOM 4772 C CA . ILE B 1 154 ? 5.473 3.465 -9.836 1 98.06 154 ILE B CA 1
ATOM 4773 C C . ILE B 1 154 ? 4.824 2.906 -8.57 1 98.06 154 ILE B C 1
ATOM 4775 O O . ILE B 1 154 ? 3.826 3.447 -8.086 1 98.06 154 ILE B O 1
ATOM 4779 N N . PRO B 1 155 ? 5.344 1.807 -8.039 1 98.19 155 PRO B N 1
ATOM 4780 C CA . PRO B 1 155 ? 4.715 1.188 -6.867 1 98.19 155 PRO B CA 1
ATOM 4781 C C . PRO B 1 155 ? 4.75 2.088 -5.633 1 98.19 155 PRO B C 1
ATOM 4783 O O . PRO B 1 155 ? 5.793 2.668 -5.32 1 98.19 155 PRO B O 1
ATOM 4786 N N . VAL B 1 156 ? 3.639 2.217 -4.992 1 98.44 156 VAL B N 1
ATOM 4787 C CA . VAL B 1 156 ? 3.516 2.908 -3.711 1 98.44 156 VAL B CA 1
ATOM 4788 C C . VAL B 1 156 ? 3.174 1.904 -2.613 1 98.44 156 VAL B C 1
ATOM 4790 O O . VAL B 1 156 ? 2.094 1.309 -2.621 1 98.44 156 VAL B O 1
ATOM 4793 N N . HIS B 1 157 ? 4.078 1.737 -1.718 1 98 157 HIS B N 1
ATOM 4794 C CA . HIS B 1 157 ? 3.865 0.82 -0.604 1 98 157 HIS B CA 1
ATOM 4795 C C . HIS B 1 157 ? 3.195 1.526 0.571 1 98 157 HIS B C 1
ATOM 4797 O O . HIS B 1 157 ? 3.426 2.717 0.798 1 98 157 HIS B O 1
ATOM 4803 N N . THR B 1 158 ? 2.35 0.813 1.288 1 96.62 158 THR B N 1
ATOM 4804 C CA . THR B 1 158 ? 1.595 1.454 2.359 1 96.62 158 THR B CA 1
ATOM 4805 C C . THR B 1 158 ? 1.845 0.752 3.691 1 96.62 158 THR B C 1
ATOM 4807 O O . THR B 1 158 ? 2.178 -0.434 3.721 1 96.62 158 THR B O 1
ATOM 4810 N N . VAL B 1 159 ? 1.763 1.457 4.676 1 93.88 159 VAL B N 1
ATOM 4811 C CA . VAL B 1 159 ? 1.742 0.941 6.043 1 93.88 159 VAL B CA 1
ATOM 4812 C C . VAL B 1 159 ? 0.385 1.227 6.684 1 93.88 159 VAL B C 1
ATOM 4814 O O . VAL B 1 159 ? -0.187 2.301 6.484 1 93.88 159 VAL B O 1
ATOM 4817 N N . ASP B 1 160 ? -0.081 0.249 7.391 1 94 160 ASP B N 1
ATOM 4818 C CA . ASP B 1 160 ? -1.37 0.403 8.062 1 94 160 ASP B CA 1
ATOM 4819 C C . ASP B 1 160 ? -1.403 1.675 8.906 1 94 160 ASP B C 1
ATOM 4821 O O . ASP B 1 160 ? -0.485 1.932 9.688 1 94 160 ASP B O 1
ATOM 4825 N N . TYR B 1 161 ? -2.455 2.404 8.805 1 95.06 161 TYR B N 1
ATOM 4826 C CA . TYR B 1 161 ? -2.559 3.76 9.328 1 95.06 161 TYR B CA 1
ATOM 4827 C C . TYR B 1 161 ? -2.424 3.768 10.852 1 95.06 161 TYR B C 1
ATOM 4829 O O . TYR B 1 161 ? -1.656 4.555 11.406 1 95.06 161 TYR B O 1
ATOM 4837 N N . ASP B 1 162 ? -3.031 2.861 11.57 1 95.06 162 ASP B N 1
ATOM 4838 C CA . ASP B 1 162 ? -3.113 2.875 13.023 1 95.06 162 ASP B CA 1
ATOM 4839 C C . ASP B 1 162 ? -1.792 2.438 13.656 1 95.06 162 ASP B C 1
ATOM 4841 O O . ASP B 1 162 ? -1.48 2.818 14.781 1 95.06 162 ASP B O 1
ATOM 4845 N N . SER B 1 163 ? -0.992 1.722 12.867 1 94.75 163 SER B N 1
ATOM 4846 C CA . SER B 1 163 ? 0.243 1.188 13.438 1 94.75 163 SER B CA 1
ATOM 4847 C C . SER B 1 163 ? 1.467 1.857 12.82 1 94.75 163 SER B C 1
ATOM 4849 O O . SER B 1 163 ? 2.6 1.427 13.047 1 94.75 163 SER B O 1
ATOM 4851 N N . ASP B 1 164 ? 1.293 2.869 12.023 1 97.31 164 ASP B N 1
ATOM 4852 C CA . ASP B 1 164 ? 2.395 3.561 11.359 1 97.31 164 ASP B CA 1
ATOM 4853 C C . ASP B 1 164 ? 3.018 4.609 12.281 1 97.31 164 ASP B C 1
ATOM 4855 O O . ASP B 1 164 ? 2.68 5.793 12.195 1 97.31 164 ASP B O 1
ATOM 4859 N N . HIS B 1 165 ? 4.031 4.254 13.023 1 97.12 165 HIS B N 1
ATOM 4860 C CA . HIS B 1 165 ? 4.676 5.145 13.977 1 97.12 165 HIS B CA 1
ATOM 4861 C C . HIS B 1 165 ? 5.625 6.113 13.281 1 97.12 165 HIS B C 1
ATOM 4863 O O . HIS B 1 165 ? 6.156 7.027 13.906 1 97.12 165 HIS B O 1
ATOM 4869 N N . ILE B 1 166 ? 5.762 5.945 11.977 1 97.81 166 ILE B N 1
ATOM 4870 C CA . ILE B 1 166 ? 6.691 6.77 11.219 1 97.81 166 ILE B CA 1
ATOM 4871 C C . ILE B 1 166 ? 5.922 7.852 10.461 1 97.81 166 ILE B C 1
ATOM 4873 O O . ILE B 1 166 ? 6.277 9.031 10.523 1 97.81 166 ILE B O 1
ATOM 4877 N N . GLY B 1 167 ? 4.836 7.43 9.797 1 98.06 167 GLY B N 1
ATOM 4878 C CA . GLY B 1 167 ? 4.133 8.344 8.914 1 98.06 167 GLY B CA 1
ATOM 4879 C C . GLY B 1 167 ? 2.928 8.992 9.562 1 98.06 167 GLY B C 1
ATOM 4880 O O . GLY B 1 167 ? 2.453 10.031 9.102 1 98.06 167 GLY B O 1
ATOM 4881 N N . ASN B 1 168 ? 2.418 8.367 10.578 1 97.88 168 ASN B N 1
ATOM 4882 C CA . ASN B 1 168 ? 1.204 8.852 11.234 1 97.88 168 ASN B CA 1
ATOM 4883 C C . ASN B 1 168 ? 1.461 9.219 12.695 1 97.88 168 ASN B C 1
ATOM 4885 O O . ASN B 1 168 ? 1.45 8.344 13.562 1 97.88 168 ASN B O 1
ATOM 4889 N N . MET B 1 169 ? 1.483 10.461 12.953 1 96 169 MET B N 1
ATOM 4890 C CA . MET B 1 169 ? 1.788 10.93 14.305 1 96 169 MET B CA 1
ATOM 4891 C C . MET B 1 169 ? 0.604 10.703 15.242 1 96 169 MET B C 1
ATOM 4893 O O . MET B 1 169 ? 0.743 10.797 16.453 1 96 169 MET B O 1
ATOM 4897 N N . ASP B 1 170 ? -0.516 10.367 14.688 1 93.94 170 ASP B N 1
ATOM 4898 C CA . ASP B 1 170 ? -1.703 10.078 15.492 1 93.94 170 ASP B CA 1
ATOM 4899 C C . ASP B 1 170 ? -1.961 8.578 15.57 1 93.94 170 ASP B C 1
ATOM 4901 O O . ASP B 1 170 ? -3.076 8.148 15.875 1 93.94 170 ASP B O 1
ATOM 4905 N N . CYS B 1 171 ? -0.985 7.785 15.266 1 96.19 171 CYS B N 1
ATOM 4906 C CA . CYS B 1 171 ? -1.119 6.34 15.383 1 96.19 171 CYS B CA 1
ATOM 4907 C C . CYS B 1 171 ? -1.492 5.938 16.812 1 96.19 171 CYS B C 1
ATOM 4909 O O . CYS B 1 171 ? -1.468 6.766 17.719 1 96.19 171 CYS B O 1
ATOM 4911 N N . ILE B 1 172 ? -1.884 4.73 17.016 1 96.25 172 ILE B N 1
ATOM 4912 C CA . ILE B 1 172 ? -2.225 4.242 18.344 1 96.25 172 ILE B CA 1
ATOM 4913 C C . ILE B 1 172 ? -0.966 4.172 19.203 1 96.25 172 ILE B C 1
ATOM 4915 O O . ILE B 1 172 ? -0.056 3.387 18.922 1 96.25 172 ILE B O 1
ATOM 4919 N N . CYS B 1 173 ? -0.948 4.969 20.188 1 97.44 173 CYS B N 1
ATOM 4920 C CA . CYS B 1 173 ? 0.169 5.027 21.125 1 97.44 173 CYS B CA 1
ATOM 4921 C C . CYS B 1 173 ? -0.287 5.527 22.484 1 97.44 173 CYS B C 1
ATOM 4923 O O . CYS B 1 173 ? -0.295 6.734 22.734 1 97.44 173 CYS B O 1
ATOM 4925 N N . PRO B 1 174 ? -0.564 4.609 23.375 1 97.56 174 PRO B N 1
ATOM 4926 C CA . PRO B 1 174 ? -1.027 4.969 24.719 1 97.56 174 PRO B CA 1
ATOM 4927 C C . PRO B 1 174 ? -0.058 5.898 25.453 1 97.56 174 PRO B C 1
ATOM 4929 O O . PRO B 1 174 ? -0.486 6.766 26.203 1 97.56 174 PRO B O 1
ATOM 4932 N N . ARG B 1 175 ? 1.167 5.77 25.219 1 97.5 175 ARG B N 1
ATOM 4933 C CA . ARG B 1 175 ? 2.145 6.637 25.875 1 97.5 175 ARG B CA 1
ATOM 4934 C C . ARG B 1 175 ? 1.957 8.086 25.453 1 97.5 175 ARG B C 1
ATOM 4936 O O . ARG B 1 175 ? 2.066 9 26.266 1 97.5 175 ARG B O 1
ATOM 4943 N N . ARG B 1 176 ? 1.753 8.281 24.203 1 97.38 176 ARG B N 1
ATOM 4944 C CA . ARG B 1 176 ? 1.512 9.641 23.719 1 97.38 176 ARG B CA 1
ATOM 4945 C C . ARG B 1 176 ? 0.326 10.273 24.438 1 97.38 176 ARG B C 1
ATOM 4947 O O . ARG B 1 176 ? 0.392 11.438 24.844 1 97.38 176 ARG B O 1
ATOM 4954 N N . GLU B 1 177 ? -0.747 9.516 24.578 1 97 177 GLU B N 1
ATOM 4955 C CA . GLU B 1 177 ? -1.938 10.016 25.266 1 97 177 GLU B CA 1
ATOM 4956 C C . GLU B 1 177 ? -1.647 10.305 26.734 1 97 177 GLU B C 1
ATOM 4958 O O . GLU B 1 177 ? -2.115 11.305 27.281 1 97 177 GLU B O 1
ATOM 4963 N N . TRP B 1 178 ? -0.932 9.406 27.297 1 97.75 178 TRP B N 1
ATOM 4964 C CA . TRP B 1 178 ? -0.547 9.578 28.703 1 97.75 178 TRP B CA 1
ATOM 4965 C C . TRP B 1 178 ? 0.264 10.852 28.891 1 97.75 178 TRP B C 1
ATOM 4967 O O . TRP B 1 178 ? -0.028 11.656 29.781 1 97.75 178 TRP B O 1
ATOM 4977 N N . LEU B 1 179 ? 1.232 11.102 28.062 1 98.06 179 LEU B N 1
ATOM 4978 C CA . LEU B 1 179 ? 2.086 12.281 28.125 1 98.06 179 LEU B CA 1
ATOM 4979 C C . LEU B 1 179 ? 1.277 13.555 27.875 1 98.06 179 LEU B C 1
ATOM 4981 O O . LEU B 1 179 ? 1.505 14.578 28.531 1 98.06 179 LEU B O 1
ATOM 4985 N N . TRP B 1 180 ? 0.378 13.477 26.953 1 97.81 180 TRP B N 1
ATOM 4986 C CA . TRP B 1 180 ? -0.481 14.617 26.641 1 97.81 180 TRP B CA 1
ATOM 4987 C C . TRP B 1 180 ? -1.332 14.992 27.859 1 97.81 180 TRP B C 1
ATOM 4989 O O . TRP B 1 180 ? -1.496 16.172 28.172 1 97.81 180 TRP B O 1
ATOM 4999 N N . ASN B 1 181 ? -1.834 13.984 28.516 1 97.56 181 ASN B N 1
ATOM 5000 C CA . ASN B 1 181 ? -2.619 14.227 29.719 1 97.56 181 ASN B CA 1
ATOM 5001 C C . ASN B 1 181 ? -1.78 14.891 30.812 1 97.56 181 ASN B C 1
ATOM 5003 O O . ASN B 1 181 ? -2.26 15.781 31.516 1 97.56 181 ASN B O 1
ATOM 5007 N N . ILE B 1 182 ? -0.583 14.453 30.938 1 97.94 182 ILE B N 1
ATOM 5008 C CA . ILE B 1 182 ? 0.32 15.07 31.906 1 97.94 182 ILE B CA 1
ATOM 5009 C C . ILE B 1 182 ? 0.582 16.531 31.5 1 97.94 182 ILE B C 1
ATOM 5011 O O . ILE B 1 182 ? 0.531 17.422 32.344 1 97.94 182 ILE B O 1
ATOM 5015 N N . ALA B 1 183 ? 0.848 16.781 30.234 1 98.31 183 ALA B N 1
ATOM 5016 C CA . ALA B 1 183 ? 1.12 18.125 29.734 1 98.31 183 ALA B CA 1
ATOM 5017 C C . ALA B 1 183 ? -0.028 19.078 30.062 1 98.31 183 ALA B C 1
ATOM 5019 O O . ALA B 1 183 ? 0.199 20.219 30.453 1 98.31 183 ALA B O 1
ATOM 5020 N N . GLN B 1 184 ? -1.213 18.609 29.922 1 97.94 184 GLN B N 1
ATOM 5021 C CA . GLN B 1 184 ? -2.395 19.422 30.156 1 97.94 184 GLN B CA 1
ATOM 5022 C C . GLN B 1 184 ? -2.5 19.844 31.609 1 97.94 184 GLN B C 1
ATOM 5024 O O . GLN B 1 184 ? -3.209 20.797 31.953 1 97.94 184 GLN B O 1
ATOM 5029 N N . GLN B 1 185 ? -1.784 19.156 32.469 1 97.69 185 GLN B N 1
ATOM 5030 C CA . GLN B 1 185 ? -1.822 19.484 33.906 1 97.69 185 GLN B CA 1
ATOM 5031 C C . GLN B 1 185 ? -0.717 20.453 34.281 1 97.69 185 GLN B C 1
ATOM 5033 O O . GLN B 1 185 ? -0.647 20.922 35.406 1 97.69 185 GLN B O 1
ATOM 5038 N N . SER B 1 186 ? 0.122 20.797 33.375 1 98.06 186 SER B N 1
ATOM 5039 C CA . SER B 1 186 ? 1.179 21.766 33.656 1 98.06 186 SER B CA 1
ATOM 5040 C C . SER B 1 186 ? 0.604 23.156 33.906 1 98.06 186 SER B C 1
ATOM 5042 O O . SER B 1 186 ? -0.451 23.5 33.375 1 98.06 186 SER B O 1
ATOM 5044 N N . ASP B 1 187 ? 1.338 23.969 34.688 1 97.75 187 ASP B N 1
ATOM 5045 C CA . ASP B 1 187 ? 0.91 25.328 34.969 1 97.75 187 ASP B CA 1
ATOM 5046 C C . ASP B 1 187 ? 0.792 26.141 33.656 1 97.75 187 ASP B C 1
ATOM 5048 O O . ASP B 1 187 ? -0.16 26.906 33.5 1 97.75 187 ASP B O 1
ATOM 5052 N N . GLU B 1 188 ? 1.696 25.953 32.781 1 98 188 GLU B N 1
ATOM 5053 C CA . GLU B 1 188 ? 1.698 26.719 31.531 1 98 188 GLU B CA 1
ATOM 5054 C C . GLU B 1 188 ? 0.428 26.453 30.734 1 98 188 GLU B C 1
ATOM 5056 O O . GLU B 1 188 ? -0.237 27.391 30.281 1 98 188 GLU B O 1
ATOM 5061 N N . MET B 1 189 ? 0.058 25.266 30.531 1 98.06 189 MET B N 1
ATOM 5062 C CA . MET B 1 189 ? -1.105 24.938 29.703 1 98.06 189 MET B CA 1
ATOM 5063 C C . MET B 1 189 ? -2.398 25.328 30.422 1 98.06 189 MET B C 1
ATOM 5065 O O . MET B 1 189 ? -3.34 25.812 29.781 1 98.06 189 MET B O 1
ATOM 5069 N N . LYS B 1 190 ? -2.434 25.031 31.719 1 97.88 190 LYS B N 1
ATOM 5070 C CA . LYS B 1 190 ? -3.619 25.438 32.469 1 97.88 190 LYS B CA 1
ATOM 5071 C C . LYS B 1 190 ? -3.842 26.938 32.406 1 97.88 190 LYS B C 1
ATOM 5073 O O . LYS B 1 190 ? -4.965 27.406 32.188 1 97.88 190 LYS B O 1
ATOM 5078 N N . ASN B 1 191 ? -2.75 27.672 32.594 1 98.12 191 ASN B N 1
ATOM 5079 C CA . ASN B 1 191 ? -2.842 29.125 32.531 1 98.12 191 ASN B CA 1
ATOM 5080 C C . ASN B 1 191 ? -3.236 29.594 31.125 1 98.12 191 ASN B C 1
ATOM 5082 O O . ASN B 1 191 ? -4.055 30.5 30.969 1 98.12 191 ASN B O 1
ATOM 5086 N N . TRP B 1 192 ? -2.641 28.984 30.109 1 98.06 192 TRP B N 1
ATOM 5087 C CA . TRP B 1 192 ? -2.975 29.312 28.734 1 98.06 192 TRP B CA 1
ATOM 5088 C C . TRP B 1 192 ? -4.453 29.047 28.453 1 98.06 192 TRP B C 1
ATOM 5090 O O . TRP B 1 192 ? -5.156 29.922 27.938 1 98.06 192 TRP B O 1
ATOM 5100 N N . ARG B 1 193 ? -4.953 27.875 28.828 1 97.25 193 ARG B N 1
ATOM 5101 C CA . ARG B 1 193 ? -6.32 27.469 28.531 1 97.25 193 ARG B CA 1
ATOM 5102 C C . ARG B 1 193 ? -7.324 28.359 29.25 1 97.25 193 ARG B C 1
ATOM 5104 O O . ARG B 1 193 ? -8.406 28.641 28.734 1 97.25 193 ARG B O 1
ATOM 5111 N N . SER B 1 194 ? -6.945 28.812 30.469 1 97.25 194 SER B N 1
ATOM 5112 C CA . SER B 1 194 ? -7.863 29.594 31.281 1 97.25 194 SER B CA 1
ATOM 5113 C C . SER B 1 194 ? -7.77 31.078 30.953 1 97.25 194 SER B C 1
ATOM 5115 O O . SER B 1 194 ? -8.57 31.875 31.438 1 97.25 194 SER B O 1
ATOM 5117 N N . SER B 1 195 ? -6.762 31.438 30.188 1 98 195 SER B N 1
ATOM 5118 C CA . SER B 1 195 ? -6.629 32.844 29.844 1 98 195 SER B CA 1
ATOM 5119 C C . SER B 1 195 ? -7.855 33.344 29.078 1 98 195 SER B C 1
ATOM 5121 O O . SER B 1 195 ? -8.477 32.594 28.328 1 98 195 SER B O 1
ATOM 5123 N N . VAL B 1 196 ? -8.148 34.531 29.156 1 97.44 196 VAL B N 1
ATOM 5124 C CA . VAL B 1 196 ? -9.375 35.125 28.641 1 97.44 196 VAL B CA 1
ATOM 5125 C C . VAL B 1 196 ? -9.406 35 27.109 1 97.44 196 VAL B C 1
ATOM 5127 O O . VAL B 1 196 ? -10.414 34.562 26.547 1 97.44 196 VAL B O 1
ATOM 5130 N N . PRO B 1 197 ? -8.336 35.312 26.391 1 96.62 197 PRO B N 1
ATOM 5131 C CA . PRO B 1 197 ? -8.375 35.188 24.938 1 96.62 197 PRO B CA 1
ATOM 5132 C C . PRO B 1 197 ? -8.641 33.781 24.438 1 96.62 197 PRO B C 1
ATOM 5134 O O . PRO B 1 197 ? -9.203 33.594 23.359 1 96.62 197 PRO B O 1
ATOM 5137 N N . VAL B 1 198 ? -8.234 32.781 25.203 1 97.44 198 VAL B N 1
ATOM 5138 C CA . VAL B 1 198 ? -8.391 31.406 24.797 1 97.44 198 VAL B CA 1
ATOM 5139 C C . VAL B 1 198 ? -9.75 30.875 25.25 1 97.44 198 VAL B C 1
ATOM 5141 O O . VAL B 1 198 ? -10.516 30.344 24.453 1 97.44 198 VAL B O 1
ATOM 5144 N N . SER B 1 199 ? -10.062 31.062 26.547 1 97.06 199 SER B N 1
ATOM 5145 C CA . SER B 1 199 ? -11.312 30.547 27.094 1 97.06 199 SER B CA 1
ATOM 5146 C C . SER B 1 199 ? -12.523 31.188 26.422 1 97.06 199 SER B C 1
ATOM 5148 O O . SER B 1 199 ? -13.539 30.531 26.203 1 97.06 199 SER B O 1
ATOM 5150 N N . SER B 1 200 ? -12.43 32.469 26.078 1 97.38 200 SER B N 1
ATOM 5151 C CA . SER B 1 200 ? -13.539 33.156 25.406 1 97.38 200 SER B CA 1
ATOM 5152 C C . SER B 1 200 ? -13.797 32.562 24.031 1 97.38 200 SER B C 1
ATOM 5154 O O . SER B 1 200 ? -14.953 32.438 23.609 1 97.38 200 SER B O 1
ATOM 5156 N N . VAL B 1 201 ? -12.734 32.281 23.281 1 97.06 201 VAL B N 1
ATOM 5157 C CA . VAL B 1 201 ? -12.859 31.688 21.953 1 97.06 201 VAL B CA 1
ATOM 5158 C C . VAL B 1 201 ? -13.492 30.297 22.062 1 97.06 201 VAL B C 1
ATOM 5160 O O . VAL B 1 201 ? -14.422 29.969 21.328 1 97.06 201 VAL B O 1
ATOM 5163 N N . ILE B 1 202 ? -13.016 29.484 22.969 1 96.81 202 ILE B N 1
ATOM 5164 C CA . ILE B 1 202 ? -13.5 28.109 23.156 1 96.81 202 ILE B CA 1
ATOM 5165 C C . ILE B 1 202 ? -14.969 28.141 23.562 1 96.81 202 ILE B C 1
ATOM 5167 O O . ILE B 1 202 ? -15.781 27.391 23.031 1 96.81 202 ILE B O 1
ATOM 5171 N N . ASP B 1 203 ? -15.312 29 24.531 1 96.19 203 ASP B N 1
ATOM 5172 C CA . ASP B 1 203 ? -16.688 29.109 25.016 1 96.19 203 ASP B CA 1
ATOM 5173 C C . ASP B 1 203 ? -17.625 29.562 23.906 1 96.19 203 ASP B C 1
ATOM 5175 O O . ASP B 1 203 ? -18.719 29.016 23.734 1 96.19 203 ASP B O 1
ATOM 5179 N N . LYS B 1 204 ? -17.188 30.594 23.25 1 96.12 204 LYS B N 1
ATOM 5180 C CA . LYS B 1 204 ? -18 31.109 22.141 1 96.12 204 LYS B CA 1
ATOM 5181 C C . LYS B 1 204 ? -18.219 30.047 21.078 1 96.12 204 LYS B C 1
ATOM 5183 O O . LYS B 1 204 ? -19.344 29.844 20.609 1 96.12 204 LYS B O 1
ATOM 5188 N N . LEU B 1 205 ? -17.156 29.406 20.656 1 96 205 LEU B N 1
ATOM 5189 C CA . LEU B 1 205 ? -17.25 28.375 19.641 1 96 205 LEU B CA 1
ATOM 5190 C C . LEU B 1 205 ? -18.172 27.234 20.109 1 96 205 LEU B C 1
ATOM 5192 O O . LEU B 1 205 ? -18.984 26.734 19.328 1 96 205 LEU B O 1
ATOM 5196 N N . THR B 1 206 ? -17.969 26.812 21.359 1 95.5 206 THR B N 1
ATOM 5197 C CA . THR B 1 206 ? -18.797 25.75 21.938 1 95.5 206 THR B CA 1
ATOM 5198 C C . THR B 1 206 ? -20.281 26.094 21.828 1 95.5 206 THR B C 1
ATOM 5200 O O . THR B 1 206 ? -21.094 25.25 21.469 1 95.5 206 THR B O 1
ATOM 5203 N N . SER B 1 207 ? -20.609 27.281 22.141 1 94.88 207 SER B N 1
ATOM 5204 C CA . SER B 1 207 ? -21.984 27.734 22.078 1 94.88 207 SER B CA 1
ATOM 5205 C C . SER B 1 207 ? -22.5 27.766 20.641 1 94.88 207 SER B C 1
ATOM 5207 O O . SER B 1 207 ? -23.641 27.375 20.375 1 94.88 207 SER B O 1
ATOM 5209 N N . LEU B 1 208 ? -21.672 28.234 19.781 1 94.12 208 LEU B N 1
ATOM 5210 C CA . LEU B 1 208 ? -22.062 28.438 18.406 1 94.12 208 LEU B CA 1
ATOM 5211 C C . LEU B 1 208 ? -22.266 27.109 17.688 1 94.12 208 LEU B C 1
ATOM 5213 O O . LEU B 1 208 ? -23.156 26.969 16.844 1 94.12 208 LEU B O 1
ATOM 5217 N N . VAL B 1 209 ? -21.453 26.141 18 1 92.31 209 VAL B N 1
ATOM 5218 C CA . VAL B 1 209 ? -21.484 24.891 17.234 1 92.31 209 VAL B CA 1
ATOM 5219 C C . VAL B 1 209 ? -22.172 23.797 18.047 1 92.31 209 VAL B C 1
ATOM 5221 O O . VAL B 1 209 ? -22.359 22.688 17.578 1 92.31 209 VAL B O 1
ATOM 5224 N N . ASN B 1 210 ? -22.594 24.062 19.328 1 91 210 ASN B N 1
ATOM 5225 C CA . ASN B 1 210 ? -23.297 23.156 20.234 1 91 210 ASN B CA 1
ATOM 5226 C C . ASN B 1 210 ? -22.531 21.859 20.422 1 91 210 ASN B C 1
ATOM 5228 O O . ASN B 1 210 ? -23.094 20.766 20.234 1 91 210 ASN B O 1
ATOM 5232 N N . GLN B 1 211 ? -21.312 21.953 20.656 1 92.25 211 GLN B N 1
ATOM 5233 C CA . GLN B 1 211 ? -20.422 20.828 20.859 1 92.25 211 GLN B CA 1
ATOM 5234 C C . GLN B 1 211 ? -19.281 21.188 21.812 1 92.25 211 GLN B C 1
ATOM 5236 O O . GLN B 1 211 ? -18.766 22.297 21.766 1 92.25 211 GLN B O 1
ATOM 5241 N N . THR B 1 212 ? -18.969 20.234 22.672 1 89.06 212 THR B N 1
ATOM 5242 C CA . THR B 1 212 ? -17.828 20.406 23.547 1 89.06 212 THR B CA 1
ATOM 5243 C C . THR B 1 212 ? -16.562 19.797 22.922 1 89.06 212 THR B C 1
ATOM 5245 O O . THR B 1 212 ? -16.656 18.953 22.031 1 89.06 212 THR B O 1
ATOM 5248 N N . TRP B 1 213 ? -15.438 20.344 23.438 1 83.5 213 TRP B N 1
ATOM 5249 C CA . TRP B 1 213 ? -14.203 19.969 22.75 1 83.5 213 TRP B CA 1
ATOM 5250 C C . TRP B 1 213 ? -13.156 19.484 23.766 1 83.5 213 TRP B C 1
ATOM 5252 O O . TRP B 1 213 ? -12.938 20.125 24.797 1 83.5 213 TRP B O 1
ATOM 5262 N N . SER B 1 214 ? -12.672 18.344 23.375 1 90.06 214 SER B N 1
ATOM 5263 C CA . SER B 1 214 ? -11.336 18.094 23.906 1 90.06 214 SER B CA 1
ATOM 5264 C C . SER B 1 214 ? -10.281 18.859 23.109 1 90.06 214 SER B C 1
ATOM 5266 O O . SER B 1 214 ? -10.508 19.219 21.938 1 90.06 214 SER B O 1
ATOM 5268 N N . LEU B 1 215 ? -9.172 19.203 23.719 1 93.75 215 LEU B N 1
ATOM 5269 C CA . LEU B 1 215 ? -8.125 19.922 23 1 93.75 215 LEU B CA 1
ATOM 5270 C C . LEU B 1 215 ? -7.645 19.109 21.797 1 93.75 215 LEU B C 1
ATOM 5272 O O . LEU B 1 215 ? -7.293 19.688 20.766 1 93.75 215 LEU B O 1
ATOM 5276 N N . GLU B 1 216 ? -7.73 17.797 21.922 1 91.25 216 GLU B N 1
ATOM 5277 C CA . GLU B 1 216 ? -7.27 16.906 20.859 1 91.25 216 GLU B CA 1
ATOM 5278 C C . GLU B 1 216 ? -8.172 17 19.625 1 91.25 216 GLU B C 1
ATOM 5280 O O . GLU B 1 216 ? -7.723 16.766 18.5 1 91.25 216 GLU B O 1
ATOM 5285 N N . ASP B 1 217 ? -9.367 17.359 19.859 1 92.88 217 ASP B N 1
ATOM 5286 C CA . ASP B 1 217 ? -10.336 17.328 18.766 1 92.88 217 ASP B CA 1
ATOM 5287 C C . ASP B 1 217 ? -10.641 18.734 18.266 1 92.88 217 ASP B C 1
ATOM 5289 O O . ASP B 1 217 ? -11.398 18.906 17.312 1 92.88 217 ASP B O 1
ATOM 5293 N N . PHE B 1 218 ? -10.031 19.719 18.844 1 95.06 218 PHE B N 1
ATOM 5294 C CA . PHE B 1 218 ? -10.328 21.125 18.547 1 95.06 218 PHE B CA 1
ATOM 5295 C C . PHE B 1 218 ? -10.07 21.422 17.078 1 95.06 218 PHE B C 1
ATOM 5297 O O . PHE B 1 218 ? -10.773 22.234 16.469 1 95.06 218 PHE B O 1
ATOM 5304 N N . TRP B 1 219 ? -9.172 20.734 16.438 1 94.31 219 TRP B N 1
ATOM 5305 C CA . TRP B 1 219 ? -8.719 20.984 15.07 1 94.31 219 TRP B CA 1
ATOM 5306 C C . TRP B 1 219 ? -9.859 20.766 14.07 1 94.31 219 TRP B C 1
ATOM 5308 O O . TRP B 1 219 ? -9.828 21.281 12.961 1 94.31 219 TRP B O 1
ATOM 5318 N N . THR B 1 220 ? -10.883 20.016 14.383 1 95.44 220 THR B N 1
ATOM 5319 C CA . THR B 1 220 ? -11.938 19.625 13.461 1 95.44 220 THR B CA 1
ATOM 5320 C C . THR B 1 220 ? -12.656 20.844 12.898 1 95.44 220 THR B C 1
ATOM 5322 O O . THR B 1 220 ? -13.031 20.859 11.719 1 95.44 220 THR B O 1
ATOM 5325 N N . VAL B 1 221 ? -12.797 21.859 13.75 1 95.12 221 VAL B N 1
ATOM 5326 C CA . VAL B 1 221 ? -13.57 23.031 13.336 1 95.12 221 VAL B CA 1
ATOM 5327 C C . VAL B 1 221 ? -12.75 23.891 12.391 1 95.12 221 VAL B C 1
ATOM 5329 O O . VAL B 1 221 ? -13.172 24.172 11.266 1 95.12 221 VAL B O 1
ATOM 5332 N N . PRO B 1 222 ? -11.57 24.312 12.844 1 94.44 222 PRO B N 1
ATOM 5333 C CA . PRO B 1 222 ? -10.828 25.156 11.898 1 94.44 222 PRO B CA 1
ATOM 5334 C C . PRO B 1 222 ? -10.469 24.406 10.609 1 94.44 222 PRO B C 1
ATOM 5336 O O . PRO B 1 222 ? -10.391 25.031 9.547 1 94.44 222 PRO B O 1
ATOM 5339 N N . ASP B 1 223 ? -10.266 23.141 10.633 1 94.88 223 ASP B N 1
ATOM 5340 C CA . ASP B 1 223 ? -9.977 22.391 9.422 1 94.88 223 ASP B CA 1
ATOM 5341 C C . ASP B 1 223 ? -11.172 22.375 8.469 1 94.88 223 ASP B C 1
ATOM 5343 O O . ASP B 1 223 ? -11.023 22.641 7.273 1 94.88 223 ASP B O 1
ATOM 5347 N N . ALA B 1 224 ? -12.32 22.047 8.992 1 96.19 224 ALA B N 1
ATOM 5348 C CA . ALA B 1 224 ? -13.531 22.047 8.172 1 96.19 224 ALA B CA 1
ATOM 5349 C C . ALA B 1 224 ? -13.789 23.422 7.574 1 96.19 224 ALA B C 1
ATOM 5351 O O . ALA B 1 224 ? -14.055 23.547 6.379 1 96.19 224 ALA B O 1
ATOM 5352 N N . LEU B 1 225 ? -13.664 24.438 8.414 1 95.81 225 LEU B N 1
ATOM 5353 C CA . LEU B 1 225 ? -13.93 25.797 7.965 1 95.81 225 LEU B CA 1
ATOM 5354 C C . LEU B 1 225 ? -12.938 26.219 6.883 1 95.81 225 LEU B C 1
ATOM 5356 O O . LEU B 1 225 ? -13.305 26.891 5.926 1 95.81 225 LEU B O 1
ATOM 5360 N N . PHE B 1 226 ? -11.703 25.875 7.051 1 95.06 226 PHE B N 1
ATOM 5361 C CA . PHE B 1 226 ? -10.688 26.188 6.051 1 95.06 226 PHE B CA 1
ATOM 5362 C C . PHE B 1 226 ? -11.094 25.641 4.684 1 95.06 226 PHE B C 1
ATOM 5364 O O . PHE B 1 226 ? -11.07 26.375 3.689 1 95.06 226 PHE B O 1
ATOM 5371 N N . ILE B 1 227 ? -11.453 24.391 4.625 1 96.88 227 ILE B N 1
ATOM 5372 C CA . ILE B 1 227 ? -11.789 23.703 3.381 1 96.88 227 ILE B CA 1
ATOM 5373 C C . ILE B 1 227 ? -13.102 24.25 2.824 1 96.88 227 ILE B C 1
ATOM 5375 O O . ILE B 1 227 ? -13.234 24.453 1.612 1 96.88 227 ILE B O 1
ATOM 5379 N N . GLU B 1 228 ? -14.062 24.562 3.684 1 97.31 228 GLU B N 1
ATOM 5380 C CA . GLU B 1 228 ? -15.336 25.141 3.262 1 97.31 228 GLU B CA 1
ATOM 5381 C C . GLU B 1 228 ? -15.125 26.531 2.645 1 97.31 228 GLU B C 1
ATOM 5383 O O . GLU B 1 228 ? -15.852 26.906 1.727 1 97.31 228 GLU B O 1
ATOM 5388 N N . GLN B 1 229 ? -14.18 27.266 3.141 1 96.12 229 GLN B N 1
ATOM 5389 C CA . GLN B 1 229 ? -13.852 28.547 2.529 1 96.12 229 GLN B CA 1
ATOM 5390 C C . GLN B 1 229 ? -13.391 28.375 1.087 1 96.12 229 GLN B C 1
ATOM 5392 O O . GLN B 1 229 ? -13.672 29.203 0.228 1 96.12 229 GLN B O 1
ATOM 5397 N N . ILE B 1 230 ? -12.695 27.297 0.815 1 95.69 230 ILE B N 1
ATOM 5398 C CA . ILE B 1 230 ? -12.164 27.031 -0.516 1 95.69 230 ILE B CA 1
ATOM 5399 C C . ILE B 1 230 ? -13.305 26.672 -1.465 1 95.69 230 ILE B C 1
ATOM 5401 O O . ILE B 1 230 ? -13.352 27.141 -2.602 1 95.69 230 ILE B O 1
ATOM 5405 N N . TYR B 1 231 ? -14.305 25.969 -1.024 1 97.06 231 TYR B N 1
ATOM 5406 C CA . TYR B 1 231 ? -15.242 25.344 -1.96 1 97.06 231 TYR B CA 1
ATOM 5407 C C . TYR B 1 231 ? -16.641 25.953 -1.812 1 97.06 231 TYR B C 1
ATOM 5409 O O . TYR B 1 231 ? -17.438 25.891 -2.742 1 97.06 231 TYR B O 1
ATOM 5417 N N . PHE B 1 232 ? -16.922 26.453 -0.647 1 97.31 232 PHE B N 1
ATOM 5418 C CA . PHE B 1 232 ? -18.266 26.922 -0.354 1 97.31 232 PHE B CA 1
ATOM 5419 C C . PHE B 1 232 ? -18.25 28.266 0.339 1 97.31 232 PHE B C 1
ATOM 5421 O O . PHE B 1 232 ? -19.047 28.531 1.233 1 97.31 232 PHE B O 1
ATOM 5428 N N . ASN B 1 233 ? -17.391 29.141 0.028 1 96.5 233 ASN B N 1
ATOM 5429 C CA . ASN B 1 233 ? -17.156 30.375 0.77 1 96.5 233 ASN B CA 1
ATOM 5430 C C . ASN B 1 233 ? -18.438 31.203 0.898 1 96.5 233 ASN B C 1
ATOM 5432 O O . ASN B 1 233 ? -18.781 31.625 1.995 1 96.5 233 ASN B O 1
ATOM 5436 N N . GLU B 1 234 ? -19.141 31.438 -0.196 1 96.81 234 GLU B N 1
ATOM 5437 C CA . GLU B 1 234 ? -20.344 32.25 -0.171 1 96.81 234 GLU B CA 1
ATOM 5438 C C . GLU B 1 234 ? -21.438 31.609 0.673 1 96.81 234 GLU B C 1
ATOM 5440 O O . GLU B 1 234 ? -22.047 32.25 1.533 1 96.81 234 GLU B O 1
ATOM 5445 N N . SER B 1 235 ? -21.625 30.328 0.429 1 97.06 235 SER B N 1
ATOM 5446 C CA . SER B 1 235 ? -22.656 29.594 1.164 1 97.06 235 SER B CA 1
ATOM 5447 C C . SER B 1 235 ? -22.312 29.484 2.643 1 97.06 235 SER B C 1
ATOM 5449 O O . SER B 1 235 ? -23.188 29.562 3.504 1 97.06 235 SER B O 1
ATOM 5451 N N . LEU B 1 236 ? -21 29.281 2.916 1 96.44 236 LEU B N 1
ATOM 5452 C CA . LEU B 1 236 ? -20.531 29.203 4.297 1 96.44 236 LEU B CA 1
ATOM 5453 C C . LEU B 1 236 ? -20.891 30.484 5.059 1 96.44 236 LEU B C 1
ATOM 5455 O O . LEU B 1 236 ? -21.469 30.422 6.148 1 96.44 236 LEU B O 1
ATOM 5459 N N . ARG B 1 237 ? -20.641 31.625 4.488 1 95.88 237 ARG B N 1
ATOM 5460 C CA . ARG B 1 237 ? -20.859 32.906 5.133 1 95.88 237 ARG B CA 1
ATOM 5461 C C . ARG B 1 237 ? -22.344 33.25 5.242 1 95.88 237 ARG B C 1
ATOM 5463 O O . ARG B 1 237 ? -22.781 33.906 6.18 1 95.88 237 ARG B O 1
ATOM 5470 N N . LYS B 1 238 ? -23.094 32.719 4.34 1 96.12 238 LYS B N 1
ATOM 5471 C CA . LYS B 1 238 ? -24.547 32.906 4.367 1 96.12 238 LYS B CA 1
ATOM 5472 C C . LYS B 1 238 ? -25.203 32.031 5.418 1 96.12 238 LYS B C 1
ATOM 5474 O O . LYS B 1 238 ? -26.078 32.469 6.16 1 96.12 238 LYS B O 1
ATOM 5479 N N . GLU B 1 239 ? -24.766 30.797 5.492 1 93.44 239 GLU B N 1
ATOM 5480 C CA . GLU B 1 239 ? -25.406 29.812 6.348 1 93.44 239 GLU B CA 1
ATOM 5481 C C . GLU B 1 239 ? -24.891 29.906 7.785 1 93.44 239 GLU B C 1
ATOM 5483 O O . GLU B 1 239 ? -25.641 29.641 8.727 1 93.44 239 GLU B O 1
ATOM 5488 N N . ASN B 1 240 ? -23.672 30.125 7.973 1 91.69 240 ASN B N 1
ATOM 5489 C CA . ASN B 1 240 ? -23.062 30.328 9.281 1 91.69 240 ASN B CA 1
ATOM 5490 C C . ASN B 1 240 ? -22.766 31.797 9.539 1 91.69 240 ASN B C 1
ATOM 5492 O O . ASN B 1 240 ? -21.609 32.25 9.422 1 91.69 240 ASN B O 1
ATOM 5496 N N . THR B 1 241 ? -23.672 32.5 10.086 1 92.75 241 THR B N 1
ATOM 5497 C CA . THR B 1 241 ? -23.594 33.938 10.203 1 92.75 241 THR B CA 1
ATOM 5498 C C . THR B 1 241 ? -22.547 34.344 11.25 1 92.75 241 THR B C 1
ATOM 5500 O O . THR B 1 241 ? -22.109 35.5 11.281 1 92.75 241 THR B O 1
ATOM 5503 N N . TRP B 1 242 ? -22.219 33.375 12.039 1 94.69 242 TRP B N 1
ATOM 5504 C CA . TRP B 1 242 ? -21.234 33.688 13.062 1 94.69 242 TRP B CA 1
ATOM 5505 C C . TRP B 1 242 ? -19.828 33.656 12.492 1 94.69 242 TRP B C 1
ATOM 5507 O O . TRP B 1 242 ? -18.875 34.094 13.133 1 94.69 242 TRP B O 1
ATOM 5517 N N . PHE B 1 243 ? -19.688 33.031 11.312 1 95.38 243 PHE B N 1
ATOM 5518 C CA . PHE B 1 243 ? -18.375 32.875 10.711 1 95.38 243 PHE B CA 1
ATOM 5519 C C . PHE B 1 243 ? -17.891 34.219 10.148 1 95.38 243 PHE B C 1
ATOM 5521 O O . PHE B 1 243 ? -18.594 34.844 9.367 1 95.38 243 PHE B O 1
ATOM 5528 N N . ASN B 1 244 ? -16.719 34.625 10.484 1 95.75 244 ASN B N 1
ATOM 5529 C CA . ASN B 1 244 ? -15.977 35.719 9.883 1 95.75 244 ASN B CA 1
ATOM 5530 C C . ASN B 1 244 ? -14.469 35.531 10.031 1 95.75 244 ASN B C 1
ATOM 5532 O O . ASN B 1 244 ? -14.016 34.719 10.852 1 95.75 244 ASN B O 1
ATOM 5536 N N . ASP B 1 245 ? -13.773 36.312 9.336 1 95.62 245 ASP B N 1
ATOM 5537 C CA . ASP B 1 245 ? -12.336 36.125 9.234 1 95.62 245 ASP B CA 1
ATOM 5538 C C . ASP B 1 245 ? -11.648 36.344 10.578 1 95.62 245 ASP B C 1
ATOM 5540 O O . ASP B 1 245 ? -10.68 35.656 10.914 1 95.62 245 ASP B O 1
ATOM 5544 N N . ASP B 1 246 ? -12.117 37.281 11.297 1 95.94 246 ASP B N 1
ATOM 5545 C CA . ASP B 1 246 ? -11.516 37.594 12.586 1 95.94 246 ASP B CA 1
ATOM 5546 C C . ASP B 1 246 ? -11.695 36.438 13.57 1 95.94 246 ASP B C 1
ATOM 5548 O O . ASP B 1 246 ? -10.734 36.031 14.227 1 95.94 246 ASP B O 1
ATOM 5552 N N . PHE B 1 247 ? -12.883 36.031 13.672 1 96.56 247 PHE B N 1
ATOM 5553 C CA . PHE B 1 247 ? -13.141 34.906 14.594 1 96.56 247 PHE B CA 1
ATOM 5554 C C . PHE B 1 247 ? -12.414 33.656 14.156 1 96.56 247 PHE B C 1
ATOM 5556 O O . PHE B 1 247 ? -11.875 32.906 14.984 1 96.56 247 PHE B O 1
ATOM 5563 N N . TYR B 1 248 ? -12.406 33.406 12.891 1 95.62 248 TYR B N 1
ATOM 5564 C CA . TYR B 1 248 ? -11.656 32.281 12.367 1 95.62 248 TYR B CA 1
ATOM 5565 C C . TYR B 1 248 ? -10.188 32.344 12.75 1 95.62 248 TYR B C 1
ATOM 5567 O O . TYR B 1 248 ? -9.594 31.359 13.164 1 95.62 248 TYR B O 1
ATOM 5575 N N . SER B 1 249 ? -9.633 33.5 12.625 1 94.88 249 SER B N 1
ATOM 5576 C CA . SER B 1 249 ? -8.234 33.688 12.984 1 94.88 249 SER B CA 1
ATOM 5577 C C . SER B 1 249 ? -7.996 33.375 14.461 1 94.88 249 SER B C 1
ATOM 5579 O O . SER B 1 249 ? -6.949 32.844 14.828 1 94.88 249 SER B O 1
ATOM 5581 N N . GLN B 1 250 ? -8.93 33.75 15.273 1 96.12 250 GLN B N 1
ATOM 5582 C CA . GLN B 1 250 ? -8.828 33.438 16.703 1 96.12 250 GLN B CA 1
ATOM 5583 C C . GLN B 1 250 ? -8.891 31.938 16.953 1 96.12 250 GLN B C 1
ATOM 5585 O O . GLN B 1 250 ? -8.133 31.406 17.781 1 96.12 250 GLN B O 1
ATOM 5590 N N . ILE B 1 251 ? -9.773 31.281 16.25 1 95.81 251 ILE B N 1
ATOM 5591 C CA . ILE B 1 251 ? -9.891 29.828 16.375 1 95.81 251 ILE B CA 1
ATOM 5592 C C . ILE B 1 251 ? -8.57 29.172 15.961 1 95.81 251 ILE B C 1
ATOM 5594 O O . ILE B 1 251 ? -8.07 28.281 16.656 1 95.81 251 ILE B O 1
ATOM 5598 N N . VAL B 1 252 ? -8.016 29.625 14.914 1 94.88 252 VAL B N 1
ATOM 5599 C CA . VAL B 1 252 ? -6.777 29.078 14.367 1 94.88 252 VAL B CA 1
ATOM 5600 C C . VAL B 1 252 ? -5.633 29.297 15.352 1 94.88 252 VAL B C 1
ATOM 5602 O O . VAL B 1 252 ? -4.801 28.422 15.555 1 94.88 252 VAL B O 1
ATOM 5605 N N . ALA B 1 253 ? -5.586 30.438 15.953 1 94.38 253 ALA B N 1
ATOM 5606 C CA . ALA B 1 253 ? -4.535 30.75 16.922 1 94.38 253 ALA B CA 1
ATOM 5607 C C . ALA B 1 253 ? -4.566 29.766 18.094 1 94.38 253 ALA B C 1
ATOM 5609 O O . ALA B 1 253 ? -3.518 29.312 18.547 1 94.38 253 ALA B O 1
ATOM 5610 N N . VAL B 1 254 ? -5.75 29.516 18.562 1 95.75 254 VAL B N 1
ATOM 5611 C CA . VAL B 1 254 ? -5.91 28.547 19.641 1 95.75 254 VAL B CA 1
ATOM 5612 C C . VAL B 1 254 ? -5.438 27.172 19.172 1 95.75 254 VAL B C 1
ATOM 5614 O O . VAL B 1 254 ? -4.664 26.516 19.875 1 95.75 254 VAL B O 1
ATOM 5617 N N . ASN B 1 255 ? -5.852 26.781 18.031 1 95.19 255 ASN B N 1
ATOM 5618 C CA . ASN B 1 255 ? -5.496 25.484 17.484 1 95.19 255 ASN B CA 1
ATOM 5619 C C . ASN B 1 255 ? -3.986 25.344 17.297 1 95.19 255 ASN B C 1
ATOM 5621 O O . ASN B 1 255 ? -3.408 24.297 17.594 1 95.19 255 ASN B O 1
ATOM 5625 N N . ASP B 1 256 ? -3.359 26.344 16.75 1 94.25 256 ASP B N 1
ATOM 5626 C CA . ASP B 1 256 ? -1.922 26.328 16.5 1 94.25 256 ASP B CA 1
ATOM 5627 C C . ASP B 1 256 ? -1.139 26.141 17.797 1 94.25 256 ASP B C 1
ATOM 5629 O O . ASP B 1 256 ? -0.129 25.438 17.812 1 94.25 256 ASP B O 1
ATOM 5633 N N . GLN B 1 257 ? -1.595 26.812 18.828 1 94.88 257 GLN B N 1
ATOM 5634 C CA . GLN B 1 257 ? -0.925 26.641 20.109 1 94.88 257 GLN B CA 1
ATOM 5635 C C . GLN B 1 257 ? -1.079 25.219 20.625 1 94.88 257 GLN B C 1
ATOM 5637 O O . GLN B 1 257 ? -0.159 24.672 21.25 1 94.88 257 GLN B O 1
ATOM 5642 N N . ILE B 1 258 ? -2.236 24.672 20.438 1 95.81 258 ILE B N 1
ATOM 5643 C CA . ILE B 1 258 ? -2.451 23.281 20.828 1 95.81 258 ILE B CA 1
ATOM 5644 C C . ILE B 1 258 ? -1.456 22.391 20.094 1 95.81 258 ILE B C 1
ATOM 5646 O O . ILE B 1 258 ? -0.835 21.516 20.703 1 95.81 258 ILE B O 1
ATOM 5650 N N . TYR B 1 259 ? -1.286 22.609 18.797 1 94.56 259 TYR B N 1
ATOM 5651 C CA . TYR B 1 259 ? -0.319 21.844 18.016 1 94.56 259 TYR B CA 1
ATOM 5652 C C . TYR B 1 259 ? 1.081 21.984 18.609 1 94.56 259 TYR B C 1
ATOM 5654 O O . TYR B 1 259 ? 1.804 20.984 18.719 1 94.56 259 TYR B O 1
ATOM 5662 N N . MET B 1 260 ? 1.445 23.156 18.953 1 95 260 MET B N 1
ATOM 5663 C CA . MET B 1 260 ? 2.764 23.375 19.531 1 95 260 MET B CA 1
ATOM 5664 C C . MET B 1 260 ? 2.941 22.562 20.812 1 95 260 MET B C 1
ATOM 5666 O O . MET B 1 260 ? 3.957 21.875 20.984 1 95 260 MET B O 1
ATOM 5670 N N . TYR B 1 261 ? 1.948 22.609 21.625 1 96.69 261 TYR B N 1
ATOM 5671 C CA . TYR B 1 261 ? 2.012 21.844 22.875 1 96.69 261 TYR B CA 1
ATOM 5672 C C . TYR B 1 261 ? 2.096 20.359 22.609 1 96.69 261 TYR B C 1
ATOM 5674 O O . TYR B 1 261 ? 2.855 19.641 23.266 1 96.69 261 TYR B O 1
ATOM 5682 N N . GLN B 1 262 ? 1.342 19.891 21.641 1 96.56 262 GLN B N 1
ATOM 5683 C CA . GLN B 1 262 ? 1.315 18.469 21.328 1 96.56 262 GLN B CA 1
ATOM 5684 C C . GLN B 1 262 ? 2.686 17.984 20.875 1 96.56 262 GLN B C 1
ATOM 5686 O O . GLN B 1 262 ? 3.025 16.812 21.062 1 96.56 262 GLN B O 1
ATOM 5691 N N . TYR B 1 263 ? 3.492 18.875 20.344 1 95.81 263 TYR B N 1
ATOM 5692 C CA . TYR B 1 263 ? 4.809 18.484 19.844 1 95.81 263 TYR B CA 1
ATOM 5693 C C . TYR B 1 263 ? 5.906 18.922 20.797 1 95.81 263 TYR B C 1
ATOM 5695 O O . TYR B 1 263 ? 7.086 18.953 20.438 1 95.81 263 TYR B O 1
ATOM 5703 N N . GLY B 1 264 ? 5.48 19.312 21.969 1 96.25 264 GLY B N 1
ATOM 5704 C CA . GLY B 1 264 ? 6.434 19.562 23.047 1 96.25 264 GLY B CA 1
ATOM 5705 C C . GLY B 1 264 ? 7.027 20.953 23 1 96.25 264 GLY B C 1
ATOM 5706 O O . GLY B 1 264 ? 8.062 21.203 23.609 1 96.25 264 GLY B O 1
ATOM 5707 N N . VAL B 1 265 ? 6.441 21.828 22.266 1 95.69 265 VAL B N 1
ATOM 5708 C CA . VAL B 1 265 ? 6.91 23.219 22.219 1 95.69 265 VAL B CA 1
ATOM 5709 C C . VAL B 1 265 ? 6.203 24.047 23.297 1 95.69 265 VAL B C 1
ATOM 5711 O O . VAL B 1 265 ? 5.012 24.328 23.172 1 95.69 265 VAL B O 1
ATOM 5714 N N . PHE B 1 266 ? 6.977 24.375 24.312 1 96.62 266 PHE B N 1
ATOM 5715 C CA . PHE B 1 266 ? 6.52 25.172 25.453 1 96.62 266 PHE B CA 1
ATOM 5716 C C . PHE B 1 266 ? 7.395 26.406 25.641 1 96.62 266 PHE B C 1
ATOM 5718 O O . PHE B 1 266 ? 8.461 26.516 25.016 1 96.62 266 PHE B O 1
ATOM 5725 N N . ASN B 1 267 ? 6.898 27.266 26.438 1 95.44 267 ASN B N 1
ATOM 5726 C CA . ASN B 1 267 ? 7.691 28.453 26.766 1 95.44 267 ASN B CA 1
ATOM 5727 C C . ASN B 1 267 ? 8.859 28.125 27.672 1 95.44 267 ASN B C 1
ATOM 5729 O O . ASN B 1 267 ? 9.891 28.797 27.641 1 95.44 267 ASN B O 1
ATOM 5733 N N . SER B 1 268 ? 8.641 27.125 28.531 1 95.19 268 SER B N 1
ATOM 5734 C CA . SER B 1 268 ? 9.672 26.625 29.438 1 95.19 268 SER B CA 1
ATOM 5735 C C . SER B 1 268 ? 9.672 25.109 29.5 1 95.19 268 SER B C 1
ATOM 5737 O O . SER B 1 268 ? 8.727 24.453 29.062 1 95.19 268 SER B O 1
ATOM 5739 N N . THR B 1 269 ? 10.766 24.594 30 1 96.69 269 THR B N 1
ATOM 5740 C CA . THR B 1 269 ? 10.844 23.156 30.172 1 96.69 269 THR B CA 1
ATOM 5741 C C . THR B 1 269 ? 9.805 22.672 31.188 1 96.69 269 THR B C 1
ATOM 5743 O O . THR B 1 269 ? 9.727 23.188 32.281 1 96.69 269 THR B O 1
ATOM 5746 N N . ILE B 1 270 ? 9.039 21.734 30.797 1 97.62 270 ILE B N 1
ATOM 5747 C CA . ILE B 1 270 ? 8.023 21.141 31.672 1 97.62 270 ILE B CA 1
ATOM 5748 C C . ILE B 1 270 ? 8.555 19.844 32.25 1 97.62 270 ILE B C 1
ATOM 5750 O O . ILE B 1 270 ? 8.555 18.797 31.594 1 97.62 270 ILE B O 1
ATOM 5754 N N . ASN B 1 271 ? 8.961 19.922 33.5 1 97.5 271 ASN B N 1
ATOM 5755 C CA . ASN B 1 271 ? 9.406 18.734 34.219 1 97.5 271 ASN B CA 1
ATOM 5756 C C . ASN B 1 271 ? 8.32 18.219 35.156 1 97.5 271 ASN B C 1
ATOM 5758 O O . ASN B 1 271 ? 7.949 18.891 36.125 1 97.5 271 ASN B O 1
ATOM 5762 N N . MET B 1 272 ? 7.801 17.109 34.844 1 96.69 272 MET B N 1
ATOM 5763 C CA . MET B 1 272 ? 6.789 16.438 35.625 1 96.69 272 MET B CA 1
ATOM 5764 C C . MET B 1 272 ? 7.012 14.93 35.625 1 96.69 272 MET B C 1
ATOM 5766 O O . MET B 1 272 ? 7.387 14.352 34.625 1 96.69 272 MET B O 1
ATOM 5770 N N . ASN B 1 273 ? 6.77 14.227 36.875 1 94.44 273 ASN B N 1
ATOM 5771 C CA . ASN B 1 273 ? 6.93 12.781 37 1 94.44 273 ASN B CA 1
ATOM 5772 C C . ASN B 1 273 ? 8.336 12.328 36.625 1 94.44 273 ASN B C 1
ATOM 5774 O O . ASN B 1 273 ? 8.5 11.32 35.938 1 94.44 273 ASN B O 1
ATOM 5778 N N . ASN B 1 274 ? 9.281 13.172 36.844 1 94.19 274 ASN B N 1
ATOM 5779 C CA . ASN B 1 274 ? 10.703 12.922 36.594 1 94.19 274 ASN B CA 1
ATOM 5780 C C . ASN B 1 274 ? 11.008 12.82 35.125 1 94.19 274 ASN B C 1
ATOM 5782 O O . ASN B 1 274 ? 11.891 12.055 34.719 1 94.19 274 ASN B O 1
ATOM 5786 N N . MET B 1 275 ? 10.172 13.5 34.312 1 96.12 275 MET B N 1
ATOM 5787 C CA . MET B 1 275 ? 10.375 13.5 32.875 1 96.12 275 MET B CA 1
ATOM 5788 C C . MET B 1 275 ? 10.305 14.922 32.312 1 96.12 275 MET B C 1
ATOM 5790 O O . MET B 1 275 ? 9.547 15.75 32.812 1 96.12 275 MET B O 1
ATOM 5794 N N . ASN B 1 276 ? 11.125 15.148 31.344 1 97.69 276 ASN B N 1
ATOM 5795 C CA . ASN B 1 276 ? 10.891 16.297 30.469 1 97.69 276 ASN B CA 1
ATOM 5796 C C . ASN B 1 276 ? 9.742 16.031 29.5 1 97.69 276 ASN B C 1
ATOM 5798 O O . ASN B 1 276 ? 9.938 15.391 28.453 1 97.69 276 ASN B O 1
ATOM 5802 N N . ILE B 1 277 ? 8.602 16.562 29.766 1 98.12 277 ILE B N 1
ATOM 5803 C CA . ILE B 1 277 ? 7.371 16.203 29.078 1 98.12 277 ILE B CA 1
ATOM 5804 C C . ILE B 1 277 ? 7.457 16.625 27.609 1 98.12 277 ILE B C 1
ATOM 5806 O O . ILE B 1 277 ? 7.023 15.898 26.719 1 98.12 277 ILE B O 1
ATOM 5810 N N . GLY B 1 278 ? 7.957 17.781 27.391 1 97.69 278 GLY B N 1
ATOM 5811 C CA . GLY B 1 278 ? 8.125 18.234 26.016 1 97.69 278 GLY B CA 1
ATOM 5812 C C . GLY B 1 278 ? 8.984 17.312 25.188 1 97.69 278 GLY B C 1
ATOM 5813 O O . GLY B 1 278 ? 8.625 16.953 24.062 1 97.69 278 GLY B O 1
ATOM 5814 N N . LEU B 1 279 ? 10.094 16.906 25.734 1 97.5 279 LEU B N 1
ATOM 5815 C CA . LEU B 1 279 ? 11 16 25.031 1 97.5 279 LEU B CA 1
ATOM 5816 C C . LEU B 1 279 ? 10.344 14.648 24.797 1 97.5 279 LEU B C 1
ATOM 5818 O O . LEU B 1 279 ? 10.461 14.07 23.719 1 97.5 279 LEU B O 1
ATOM 5822 N N . GLU B 1 280 ? 9.648 14.156 25.797 1 97.69 280 GLU B N 1
ATOM 5823 C CA . GLU B 1 280 ? 9.016 12.844 25.703 1 97.69 280 GLU B CA 1
ATOM 5824 C C . GLU B 1 280 ? 7.914 12.844 24.641 1 97.69 280 GLU B C 1
ATOM 5826 O O . GLU B 1 280 ? 7.742 11.852 23.922 1 97.69 280 GLU B O 1
ATOM 5831 N N . LEU B 1 281 ? 7.191 13.93 24.547 1 97.81 281 LEU B N 1
ATOM 5832 C CA . LEU B 1 281 ? 6.176 14.055 23.5 1 97.81 281 LEU B CA 1
ATOM 5833 C C . LEU B 1 281 ? 6.816 14.039 22.125 1 97.81 281 LEU B C 1
ATOM 5835 O O . LEU B 1 281 ? 6.332 13.352 21.219 1 97.81 281 LEU B O 1
ATOM 5839 N N . LEU B 1 282 ? 7.852 14.742 22.016 1 97.31 282 LEU B N 1
ATOM 5840 C CA . LEU B 1 282 ? 8.523 14.828 20.719 1 97.31 282 LEU B CA 1
ATOM 5841 C C . LEU B 1 282 ? 9.164 13.492 20.359 1 97.31 282 LEU B C 1
ATOM 5843 O O . LEU B 1 282 ? 9.195 13.125 19.172 1 97.31 282 LEU B O 1
ATOM 5847 N N . LYS B 1 283 ? 9.664 12.734 21.328 1 97.19 283 LYS B N 1
ATOM 5848 C CA . LYS B 1 283 ? 10.25 11.422 21.094 1 97.19 283 LYS B CA 1
ATOM 5849 C C . LYS B 1 283 ? 9.25 10.477 20.438 1 97.19 283 LYS B C 1
ATOM 5851 O O . LYS B 1 283 ? 9.602 9.727 19.531 1 97.19 283 LYS B O 1
ATOM 5856 N N . VAL B 1 284 ? 8.031 10.57 20.859 1 96.56 284 VAL B N 1
ATOM 5857 C CA . VAL B 1 284 ? 7.027 9.641 20.375 1 96.56 284 VAL B CA 1
ATOM 5858 C C . VAL B 1 284 ? 6.523 10.094 19 1 96.56 284 VAL B C 1
ATOM 5860 O O . VAL B 1 284 ? 6.16 9.273 18.156 1 96.56 284 VAL B O 1
ATOM 5863 N N . ARG B 1 285 ? 6.57 11.383 18.734 1 96.38 285 ARG B N 1
ATOM 5864 C CA . ARG B 1 285 ? 5.961 11.898 17.516 1 96.38 285 ARG B CA 1
ATOM 5865 C C . ARG B 1 285 ? 6.992 12.031 16.406 1 96.38 285 ARG B C 1
ATOM 5867 O O . ARG B 1 285 ? 6.695 11.758 15.242 1 96.38 285 ARG B O 1
ATOM 5874 N N . SER B 1 286 ? 8.219 12.422 16.75 1 97.19 286 SER B N 1
ATOM 5875 C CA . SER B 1 286 ? 9.219 12.695 15.719 1 97.19 286 SER B CA 1
ATOM 5876 C C . SER B 1 286 ? 10.312 11.633 15.711 1 97.19 286 SER B C 1
ATOM 5878 O O . SER B 1 286 ? 10.977 11.43 14.695 1 97.19 286 SER B O 1
ATOM 5880 N N . GLY B 1 287 ? 10.492 11 16.812 1 97.94 287 GLY B N 1
ATOM 5881 C CA . GLY B 1 287 ? 11.617 10.094 17 1 97.94 287 GLY B CA 1
ATOM 5882 C C . GLY B 1 287 ? 11.672 8.992 15.969 1 97.94 287 GLY B C 1
ATOM 5883 O O . GLY B 1 287 ? 12.695 8.805 15.305 1 97.94 287 GLY B O 1
ATOM 5884 N N . PRO B 1 288 ? 10.586 8.289 15.812 1 98.12 288 PRO B N 1
ATOM 5885 C CA . PRO B 1 288 ? 10.602 7.168 14.875 1 98.12 288 PRO B CA 1
ATOM 5886 C C . PRO B 1 288 ? 10.945 7.602 13.445 1 98.12 288 PRO B C 1
ATOM 5888 O O . PRO B 1 288 ? 11.766 6.961 12.789 1 98.12 288 PRO B O 1
ATOM 5891 N N . LEU B 1 289 ? 10.383 8.672 12.969 1 98.5 289 LEU B N 1
ATOM 5892 C CA . LEU B 1 289 ? 10.633 9.156 11.617 1 98.5 289 LEU B CA 1
ATOM 5893 C C . LEU B 1 289 ? 12.078 9.609 11.453 1 98.5 289 LEU B C 1
ATOM 5895 O O . LEU B 1 289 ? 12.75 9.211 10.492 1 98.5 289 LEU B O 1
ATOM 5899 N N . MET B 1 290 ? 12.57 10.391 12.383 1 98.69 290 MET B N 1
ATOM 5900 C CA . MET B 1 290 ? 13.93 10.898 12.312 1 98.69 290 MET B CA 1
ATOM 5901 C C . MET B 1 290 ? 14.945 9.758 12.336 1 98.69 290 MET B C 1
ATOM 5903 O O . MET B 1 290 ? 15.922 9.773 11.594 1 98.69 290 MET B O 1
ATOM 5907 N N . ASN B 1 291 ? 14.688 8.805 13.164 1 98.5 291 ASN B N 1
ATOM 5908 C CA . ASN B 1 291 ? 15.641 7.703 13.281 1 98.5 291 ASN B CA 1
ATOM 5909 C C . ASN B 1 291 ? 15.523 6.738 12.102 1 98.5 291 ASN B C 1
ATOM 5911 O O . ASN B 1 291 ? 16.516 6.117 11.711 1 98.5 291 ASN B O 1
ATOM 5915 N N . ASP B 1 292 ? 14.367 6.602 11.555 1 98.25 292 ASP B N 1
ATOM 5916 C CA . ASP B 1 292 ? 14.242 5.828 10.32 1 98.25 292 ASP B CA 1
ATOM 5917 C C . ASP B 1 292 ? 15.117 6.41 9.219 1 98.25 292 ASP B C 1
ATOM 5919 O O . ASP B 1 292 ? 15.836 5.676 8.539 1 98.25 292 ASP B O 1
ATOM 5923 N N . MET B 1 293 ? 15.047 7.711 9.039 1 98.56 293 MET B N 1
ATOM 5924 C CA . MET B 1 293 ? 15.852 8.398 8.039 1 98.56 293 MET B CA 1
ATOM 5925 C C . MET B 1 293 ? 17.344 8.227 8.328 1 98.56 293 MET B C 1
ATOM 5927 O O . MET B 1 293 ? 18.109 7.84 7.449 1 98.56 293 MET B O 1
ATOM 5931 N N . MET B 1 294 ? 17.688 8.43 9.562 1 98.5 294 MET B N 1
ATOM 5932 C CA . MET B 1 294 ? 19.109 8.43 9.922 1 98.5 294 MET B CA 1
ATOM 5933 C C . MET B 1 294 ? 19.688 7.023 9.836 1 98.5 294 MET B C 1
ATOM 5935 O O . MET B 1 294 ? 20.844 6.848 9.438 1 98.5 294 MET B O 1
ATOM 5939 N N . ASP B 1 295 ? 18.875 6.059 10.266 1 97.38 295 ASP B N 1
ATOM 5940 C CA . ASP B 1 295 ? 19.344 4.684 10.148 1 97.38 295 ASP B CA 1
ATOM 5941 C C . ASP B 1 295 ? 19.672 4.332 8.695 1 97.38 295 ASP B C 1
ATOM 5943 O O . ASP B 1 295 ? 20.688 3.684 8.422 1 97.38 295 ASP B O 1
ATOM 5947 N N . ARG B 1 296 ? 18.859 4.719 7.801 1 98.19 296 ARG B N 1
ATOM 5948 C CA . ARG B 1 296 ? 19.078 4.434 6.387 1 98.19 296 ARG B CA 1
ATOM 5949 C C . ARG B 1 296 ? 20.266 5.211 5.844 1 98.19 296 ARG B C 1
ATOM 5951 O O . ARG B 1 296 ? 21.062 4.676 5.066 1 98.19 296 ARG B O 1
ATOM 5958 N N . ILE B 1 297 ? 20.422 6.461 6.227 1 98.5 297 ILE B N 1
ATOM 5959 C CA . ILE B 1 297 ? 21.547 7.277 5.797 1 98.5 297 ILE B CA 1
ATOM 5960 C C . ILE B 1 297 ? 22.844 6.664 6.301 1 98.5 297 ILE B C 1
ATOM 5962 O O . ILE B 1 297 ? 23.812 6.52 5.539 1 98.5 297 ILE B O 1
ATOM 5966 N N . ASN B 1 298 ? 22.859 6.312 7.539 1 97.38 298 ASN B N 1
ATOM 5967 C CA . ASN B 1 298 ? 24.047 5.715 8.125 1 97.38 298 ASN B CA 1
ATOM 5968 C C . ASN B 1 298 ? 24.391 4.379 7.469 1 97.38 298 ASN B C 1
ATOM 5970 O O . ASN B 1 298 ? 25.562 4.086 7.207 1 97.38 298 ASN B O 1
ATOM 5974 N N . LYS B 1 299 ? 23.359 3.584 7.227 1 97.19 299 LYS B N 1
ATOM 5975 C CA . LYS B 1 299 ? 23.594 2.318 6.535 1 97.19 299 LYS B CA 1
ATOM 5976 C C . LYS B 1 299 ? 24.172 2.551 5.141 1 97.19 299 LYS B C 1
ATOM 5978 O O . LYS B 1 299 ? 25.062 1.833 4.711 1 97.19 299 LYS B O 1
ATOM 5983 N N . LYS B 1 300 ? 23.625 3.537 4.445 1 97.56 300 LYS B N 1
ATOM 5984 C CA . LYS B 1 300 ? 24.156 3.902 3.131 1 97.56 300 LYS B CA 1
ATOM 5985 C C . LYS B 1 300 ? 25.625 4.305 3.219 1 97.56 300 LYS B C 1
ATOM 5987 O O . LYS B 1 300 ? 26.438 3.867 2.406 1 97.56 300 LYS B O 1
ATOM 5992 N N . SER B 1 301 ? 25.953 5.109 4.141 1 97.06 301 SER B N 1
ATOM 5993 C CA . SER B 1 301 ? 27.344 5.555 4.332 1 97.06 301 SER B CA 1
ATOM 5994 C C . SER B 1 301 ? 28.266 4.379 4.633 1 97.06 301 SER B C 1
ATOM 5996 O O . SER B 1 301 ? 29.312 4.238 4.016 1 97.06 301 SER B O 1
ATOM 5998 N N . ASP B 1 302 ? 27.828 3.521 5.523 1 96.06 302 ASP B N 1
ATOM 5999 C CA . ASP B 1 302 ? 28.625 2.375 5.93 1 96.06 302 ASP B CA 1
ATOM 6000 C C . ASP B 1 302 ? 28.859 1.419 4.762 1 96.06 302 ASP B C 1
ATOM 6002 O O . ASP B 1 302 ? 29.969 0.912 4.57 1 96.06 302 ASP B O 1
ATOM 6006 N N . CYS B 1 303 ? 27.812 1.195 4.078 1 96.12 303 CYS B N 1
ATOM 6007 C CA . CYS B 1 303 ? 27.891 0.252 2.969 1 96.12 303 CYS B CA 1
ATOM 6008 C C . CYS B 1 303 ? 28.719 0.816 1.827 1 96.12 303 CYS B C 1
ATOM 6010 O O . CYS B 1 303 ? 29.406 0.068 1.124 1 96.12 303 CYS B O 1
ATOM 6012 N N . THR B 1 304 ? 28.703 2.1 1.624 1 94.38 304 THR B N 1
ATOM 6013 C CA . THR B 1 304 ? 29.422 2.729 0.523 1 94.38 304 THR B CA 1
ATOM 6014 C C . THR B 1 304 ? 30.906 2.906 0.874 1 94.38 304 THR B C 1
ATOM 6016 O O . THR B 1 304 ? 31.781 2.715 0.024 1 94.38 304 THR B O 1
ATOM 6019 N N . TYR B 1 305 ? 31.203 3.176 2.139 1 94.25 305 TYR B N 1
ATOM 6020 C CA . TYR B 1 305 ? 32.562 3.609 2.457 1 94.25 305 TYR B CA 1
ATOM 6021 C C . TYR B 1 305 ? 33.188 2.727 3.539 1 94.25 305 TYR B C 1
ATOM 6023 O O . TYR B 1 305 ? 34.375 2.789 3.789 1 94.25 305 TYR B O 1
ATOM 6031 N N . GLY B 1 306 ? 32.25 1.98 4.102 1 90.5 306 GLY B N 1
ATOM 6032 C CA . GLY B 1 306 ? 32.781 1.12 5.152 1 90.5 306 GLY B CA 1
ATOM 6033 C C . GLY B 1 306 ? 33.438 -0.137 4.625 1 90.5 306 GLY B C 1
ATOM 6034 O O . GLY B 1 306 ? 33.531 -0.335 3.41 1 90.5 306 GLY B O 1
ATOM 6035 N N . LYS B 1 307 ? 33.906 -1.004 5.59 1 85.81 307 LYS B N 1
ATOM 6036 C CA . LYS B 1 307 ? 34.625 -2.217 5.25 1 85.81 307 LYS B CA 1
ATOM 6037 C C . LYS B 1 307 ? 33.688 -3.406 5.086 1 85.81 307 LYS B C 1
ATOM 6039 O O . LYS B 1 307 ? 34 -4.34 4.336 1 85.81 307 LYS B O 1
ATOM 6044 N N . ASN B 1 308 ? 32.562 -3.326 5.777 1 83.69 308 ASN B N 1
ATOM 6045 C CA . ASN B 1 308 ? 31.609 -4.438 5.742 1 83.69 308 ASN B CA 1
ATOM 6046 C C . ASN B 1 308 ? 30.516 -4.219 4.691 1 83.69 308 ASN B C 1
ATOM 6048 O O . ASN B 1 308 ? 29.703 -3.309 4.82 1 83.69 308 ASN B O 1
ATOM 6052 N N . THR B 1 309 ? 30.469 -5.055 3.766 1 84.19 309 THR B N 1
ATOM 6053 C CA . THR B 1 309 ? 29.531 -4.898 2.664 1 84.19 309 THR B CA 1
ATOM 6054 C C . THR B 1 309 ? 28.453 -5.977 2.715 1 84.19 309 THR B C 1
ATOM 6056 O O . THR B 1 309 ? 27.641 -6.102 1.788 1 84.19 309 THR B O 1
ATOM 6059 N N . GLN B 1 310 ? 28.469 -6.68 3.83 1 87.38 310 GLN B N 1
ATOM 6060 C CA . GLN B 1 310 ? 27.438 -7.711 3.922 1 87.38 310 GLN B CA 1
ATOM 6061 C C . GLN B 1 310 ? 26.062 -7.098 4.148 1 87.38 310 GLN B C 1
ATOM 6063 O O . GLN B 1 310 ? 25.906 -6.195 4.973 1 87.38 310 GLN B O 1
ATOM 6068 N N . GLY B 1 311 ? 25.062 -7.516 3.348 1 89.12 311 GLY B N 1
ATOM 6069 C CA . GLY B 1 311 ? 23.703 -7.031 3.51 1 89.12 311 GLY B CA 1
ATOM 6070 C C . GLY B 1 311 ? 23.484 -5.652 2.918 1 89.12 311 GLY B C 1
ATOM 6071 O O . GLY B 1 311 ? 22.594 -4.918 3.354 1 89.12 311 GLY B O 1
ATOM 6072 N N . CYS B 1 312 ? 24.297 -5.285 1.99 1 93.5 312 CYS B N 1
ATOM 6073 C CA . CYS B 1 312 ? 24.25 -3.918 1.483 1 93.5 312 CYS B CA 1
ATOM 6074 C C . CYS B 1 312 ? 23.578 -3.861 0.121 1 93.5 312 CYS B C 1
ATOM 6076 O O . CYS B 1 312 ? 23.359 -2.777 -0.421 1 93.5 312 CYS B O 1
ATOM 6078 N N . ASP B 1 313 ? 23.125 -4.914 -0.394 1 89.12 313 ASP B N 1
ATOM 6079 C CA . ASP B 1 313 ? 22.609 -4.984 -1.758 1 89.12 313 ASP B CA 1
ATOM 6080 C C . ASP B 1 313 ? 21.391 -4.07 -1.934 1 89.12 313 ASP B C 1
ATOM 6082 O O . ASP B 1 313 ? 21.297 -3.336 -2.92 1 89.12 313 ASP B O 1
ATOM 6086 N N . TRP B 1 314 ? 20.594 -4.027 -0.973 1 89.31 314 TRP B N 1
ATOM 6087 C CA . TRP B 1 314 ? 19.344 -3.287 -1.095 1 89.31 314 TRP B CA 1
ATOM 6088 C C . TRP B 1 314 ? 19.594 -1.784 -1.002 1 89.31 314 TRP B C 1
ATOM 6090 O O . TRP B 1 314 ? 18.844 -0.99 -1.575 1 89.31 314 TRP B O 1
ATOM 6100 N N . ILE B 1 315 ? 20.625 -1.357 -0.276 1 95.12 315 ILE B N 1
ATOM 6101 C CA . ILE B 1 315 ? 20.797 0.06 0.019 1 95.12 315 ILE B CA 1
ATOM 6102 C C . ILE B 1 315 ? 21.734 0.687 -1.002 1 95.12 315 ILE B C 1
ATOM 6104 O O . ILE B 1 315 ? 21.703 1.9 -1.222 1 95.12 315 ILE B O 1
ATOM 6108 N N . ASN B 1 316 ? 22.531 -0.1 -1.681 1 92.31 316 ASN B N 1
ATOM 6109 C CA . ASN B 1 316 ? 23.531 0.425 -2.607 1 92.31 316 ASN B CA 1
ATOM 6110 C C . ASN B 1 316 ? 22.875 1.163 -3.773 1 92.31 316 ASN B C 1
ATOM 6112 O O . ASN B 1 316 ? 23.328 2.246 -4.156 1 92.31 316 ASN B O 1
ATOM 6116 N N . GLY B 1 317 ? 21.781 0.619 -4.23 1 93.81 317 GLY B N 1
ATOM 6117 C CA . GLY B 1 317 ? 21.125 1.23 -5.379 1 93.81 317 GLY B CA 1
ATOM 6118 C C . GLY B 1 317 ? 20.125 2.293 -4.992 1 93.81 317 GLY B C 1
ATOM 6119 O O . GLY B 1 317 ? 19.734 3.125 -5.82 1 93.81 317 GLY B O 1
ATOM 6120 N N . LEU B 1 318 ? 19.766 2.34 -3.699 1 97.88 318 LEU B N 1
ATOM 6121 C CA . LEU B 1 318 ? 18.703 3.219 -3.256 1 97.88 318 LEU B CA 1
ATOM 6122 C C . LEU B 1 318 ? 19.172 4.664 -3.162 1 97.88 318 LEU B C 1
ATOM 6124 O O . LEU B 1 318 ? 20.172 4.949 -2.486 1 97.88 318 LEU B O 1
ATOM 6128 N N . LYS B 1 319 ? 18.484 5.598 -3.844 1 98.31 319 LYS B N 1
ATOM 6129 C CA . LYS B 1 319 ? 18.875 7 -3.916 1 98.31 319 LYS B CA 1
ATOM 6130 C C . LYS B 1 319 ? 17.766 7.918 -3.414 1 98.31 319 LYS B C 1
ATOM 6132 O O . LYS B 1 319 ? 18.031 9.023 -2.943 1 98.31 319 LYS B O 1
ATOM 6137 N N . TYR B 1 320 ? 16.547 7.523 -3.58 1 98.75 320 TYR B N 1
ATOM 6138 C CA . TYR B 1 320 ? 15.391 8.367 -3.354 1 98.75 320 TYR B CA 1
ATOM 6139 C C . TYR B 1 320 ? 14.336 7.645 -2.527 1 98.75 320 TYR B C 1
ATOM 6141 O O . TYR B 1 320 ? 13.781 6.633 -2.967 1 98.75 320 TYR B O 1
ATOM 6149 N N . PHE B 1 321 ? 14.102 8.086 -1.31 1 98.81 321 PHE B N 1
ATOM 6150 C CA . PHE B 1 321 ? 13.148 7.484 -0.393 1 98.81 321 PHE B CA 1
ATOM 6151 C C . PHE B 1 321 ? 12.055 8.477 -0.018 1 98.81 321 PHE B C 1
ATOM 6153 O O . PHE B 1 321 ? 12.344 9.562 0.498 1 98.81 321 PHE B O 1
ATOM 6160 N N . VAL B 1 322 ? 10.789 8.062 -0.211 1 98.88 322 VAL B N 1
ATOM 6161 C CA . VAL B 1 322 ? 9.672 8.984 -0.051 1 98.88 322 VAL B CA 1
ATOM 6162 C C . VAL B 1 322 ? 8.797 8.539 1.118 1 98.88 322 VAL B C 1
ATOM 6164 O O . VAL B 1 322 ? 8.523 7.352 1.278 1 98.88 322 VAL B O 1
ATOM 6167 N N . TYR B 1 323 ? 8.422 9.539 1.904 1 98.81 323 TYR B N 1
ATOM 6168 C CA . TYR B 1 323 ? 7.328 9.406 2.863 1 98.81 323 TYR B CA 1
ATOM 6169 C C . TYR B 1 323 ? 6.133 10.25 2.445 1 98.81 323 TYR B C 1
ATOM 6171 O O . TYR B 1 323 ? 6.141 11.469 2.605 1 98.81 323 TYR B O 1
ATOM 6179 N N . SER B 1 324 ? 5.121 9.617 1.852 1 98.88 324 SER B N 1
ATOM 6180 C CA . SER B 1 324 ? 3.863 10.312 1.574 1 98.88 324 SER B CA 1
ATOM 6181 C C . SER B 1 324 ? 2.951 10.305 2.795 1 98.88 324 SER B C 1
ATOM 6183 O O . SER B 1 324 ? 2.439 9.258 3.193 1 98.88 324 SER B O 1
ATOM 6185 N N . ALA B 1 325 ? 2.713 11.492 3.305 1 98.75 325 ALA B N 1
ATOM 6186 C CA . ALA B 1 325 ? 2.129 11.508 4.645 1 98.75 325 ALA B CA 1
ATOM 6187 C C . ALA B 1 325 ? 1.298 12.773 4.863 1 98.75 325 ALA B C 1
ATOM 6189 O O . ALA B 1 325 ? 0.45 13.117 4.035 1 98.75 325 ALA B O 1
ATOM 6190 N N . HIS B 1 326 ? 1.483 13.414 6.012 1 97.94 326 HIS B N 1
ATOM 6191 C CA . HIS B 1 326 ? 0.528 14.422 6.461 1 97.94 326 HIS B CA 1
ATOM 6192 C C . HIS B 1 326 ? 1.236 15.703 6.879 1 97.94 326 HIS B C 1
ATOM 6194 O O . HIS B 1 326 ? 2.469 15.773 6.867 1 97.94 326 HIS B O 1
ATOM 6200 N N . ASP B 1 327 ? 0.373 16.703 7.148 1 96.06 327 ASP B N 1
ATOM 6201 C CA . ASP B 1 327 ? 0.882 17.953 7.691 1 96.06 327 ASP B CA 1
ATOM 6202 C C . ASP B 1 327 ? 1.649 17.719 8.992 1 96.06 327 ASP B C 1
ATOM 6204 O O . ASP B 1 327 ? 2.758 18.234 9.164 1 96.06 327 ASP B O 1
ATOM 6208 N N . GLU B 1 328 ? 1.102 16.875 9.789 1 95.81 328 GLU B N 1
ATOM 6209 C CA . GLU B 1 328 ? 1.719 16.594 11.078 1 95.81 328 GLU B CA 1
ATOM 6210 C C . GLU B 1 328 ? 3.076 15.922 10.906 1 95.81 328 GLU B C 1
ATOM 6212 O O . GLU B 1 328 ? 3.99 16.141 11.703 1 95.81 328 GLU B O 1
ATOM 6217 N N . THR B 1 329 ? 3.252 15.141 9.859 1 98.12 329 THR B N 1
ATOM 6218 C CA . THR B 1 329 ? 4.512 14.445 9.617 1 98.12 329 THR B CA 1
ATOM 6219 C C . THR B 1 329 ? 5.605 15.438 9.219 1 98.12 329 THR B C 1
ATOM 6221 O O . THR B 1 329 ? 6.719 15.383 9.75 1 98.12 329 THR B O 1
ATOM 6224 N N . VAL B 1 330 ? 5.266 16.297 8.32 1 97.62 330 VAL B N 1
ATOM 6225 C CA . VAL B 1 330 ? 6.203 17.344 7.922 1 97.62 330 VAL B CA 1
ATOM 6226 C C . VAL B 1 330 ? 6.539 18.219 9.125 1 97.62 330 VAL B C 1
ATOM 6228 O O . VAL B 1 330 ? 7.703 18.547 9.359 1 97.62 330 VAL B O 1
ATOM 6231 N N . TYR B 1 331 ? 5.5 18.562 9.875 1 96.69 331 TYR B N 1
ATOM 6232 C CA . TYR B 1 331 ? 5.684 19.391 11.062 1 96.69 331 TYR B CA 1
ATOM 6233 C C . TYR B 1 331 ? 6.609 18.719 12.062 1 96.69 331 TYR B C 1
ATOM 6235 O O . TYR B 1 331 ? 7.445 19.375 12.688 1 96.69 331 TYR B O 1
ATOM 6243 N N . ALA B 1 332 ? 6.465 17.422 12.195 1 97.38 332 ALA B N 1
ATOM 6244 C CA . ALA B 1 332 ? 7.301 16.656 13.117 1 97.38 332 ALA B CA 1
ATOM 6245 C C . ALA B 1 332 ? 8.781 16.812 12.766 1 97.38 332 ALA B C 1
ATOM 6247 O O . ALA B 1 332 ? 9.625 16.922 13.656 1 97.38 332 ALA B O 1
ATOM 6248 N N . VAL B 1 333 ? 9.094 16.797 11.531 1 98.12 333 VAL B N 1
ATOM 6249 C CA . VAL B 1 333 ? 10.477 16.969 11.094 1 98.12 333 VAL B CA 1
ATOM 6250 C C . VAL B 1 333 ? 10.953 18.375 11.445 1 98.12 333 VAL B C 1
ATOM 6252 O O . VAL B 1 333 ? 12.047 18.547 12 1 98.12 333 VAL B O 1
ATOM 6255 N N . LEU B 1 334 ? 10.133 19.328 11.164 1 96.94 334 LEU B N 1
ATOM 6256 C CA . LEU B 1 334 ? 10.523 20.719 11.391 1 96.94 334 LEU B CA 1
ATOM 6257 C C . LEU B 1 334 ? 10.734 20.984 12.883 1 96.94 334 LEU B C 1
ATOM 6259 O O . LEU B 1 334 ? 11.68 21.672 13.266 1 96.94 334 LEU B O 1
ATOM 6263 N N . VAL B 1 335 ? 9.875 20.438 13.695 1 96.75 335 VAL B N 1
ATOM 6264 C CA . VAL B 1 335 ? 10.016 20.641 15.133 1 96.75 335 VAL B CA 1
ATOM 6265 C C . VAL B 1 335 ? 11.289 19.938 15.617 1 96.75 335 VAL B C 1
ATOM 6267 O O . VAL B 1 335 ? 12.039 20.5 16.422 1 96.75 335 VAL B O 1
ATOM 6270 N N . ALA B 1 336 ? 11.508 18.719 15.148 1 98 336 ALA B N 1
ATOM 6271 C CA . ALA B 1 336 ? 12.711 17.984 15.523 1 98 336 ALA B CA 1
ATOM 6272 C C . ALA B 1 336 ? 13.961 18.797 15.219 1 98 336 ALA B C 1
ATOM 6274 O O . ALA B 1 336 ? 14.922 18.797 15.992 1 98 336 ALA B O 1
ATOM 6275 N N . LEU B 1 337 ? 13.891 19.547 14.141 1 98 337 LEU B N 1
ATOM 6276 C CA . LEU B 1 337 ? 15.047 20.312 13.68 1 98 337 LEU B CA 1
ATOM 6277 C C . LEU B 1 337 ? 15.07 21.703 14.312 1 98 337 LEU B C 1
ATOM 6279 O O . LEU B 1 337 ? 16 22.469 14.086 1 98 337 LEU B O 1
ATOM 6283 N N . GLY B 1 338 ? 14.086 22.047 15.047 1 95.38 338 GLY B N 1
ATOM 6284 C CA . GLY B 1 338 ? 14.023 23.328 15.742 1 95.38 338 GLY B CA 1
ATOM 6285 C C . GLY B 1 338 ? 13.68 24.484 14.836 1 95.38 338 GLY B C 1
ATOM 6286 O O . GLY B 1 338 ? 14.047 25.625 15.109 1 95.38 338 GLY B O 1
ATOM 6287 N N . ILE B 1 339 ? 13.031 24.219 13.719 1 94.56 339 ILE B N 1
ATOM 6288 C CA . ILE B 1 339 ? 12.773 25.297 12.766 1 94.56 339 ILE B CA 1
ATOM 6289 C C . ILE B 1 339 ? 11.289 25.328 12.414 1 94.56 339 ILE B C 1
ATOM 6291 O O . ILE B 1 339 ? 10.922 25.672 11.289 1 94.56 339 ILE B O 1
ATOM 6295 N N . GLU B 1 340 ? 10.43 24.797 13.289 1 90.94 340 GLU B N 1
ATOM 6296 C CA . GLU B 1 340 ? 8.984 24.719 13.062 1 90.94 340 GLU B CA 1
ATOM 6297 C C . GLU B 1 340 ? 8.383 26.109 12.828 1 90.94 340 GLU B C 1
ATOM 6299 O O . GLU B 1 340 ? 7.285 26.219 12.289 1 90.94 340 GLU B O 1
ATOM 6304 N N . ARG B 1 341 ? 9.086 27.172 13.195 1 87.06 341 ARG B N 1
ATOM 6305 C CA . ARG B 1 341 ? 8.609 28.531 12.992 1 87.06 341 ARG B CA 1
ATOM 6306 C C . ARG B 1 341 ? 8.43 28.844 11.508 1 87.06 341 ARG B C 1
ATOM 6308 O O . ARG B 1 341 ? 7.75 29.797 11.141 1 87.06 341 ARG B O 1
ATOM 6315 N N . PHE B 1 342 ? 9.016 28.047 10.633 1 81.44 342 PHE B N 1
ATOM 6316 C CA . PHE B 1 342 ? 8.961 28.266 9.195 1 81.44 342 PHE B CA 1
ATOM 6317 C C . PHE B 1 342 ? 7.809 27.484 8.57 1 81.44 342 PHE B C 1
ATOM 6319 O O . PHE B 1 342 ? 7.559 27.594 7.371 1 81.44 342 PHE B O 1
ATOM 6326 N N . ALA B 1 343 ? 7.152 26.578 9.219 1 74.56 343 ALA B N 1
ATOM 6327 C CA . ALA B 1 343 ? 6.031 25.828 8.672 1 74.56 343 ALA B CA 1
ATOM 6328 C C . ALA B 1 343 ? 4.945 26.75 8.133 1 74.56 343 ALA B C 1
ATOM 6330 O O . ALA B 1 343 ? 4.551 26.656 6.969 1 74.56 343 ALA B O 1
ATOM 6331 N N . ILE B 1 344 ? 4.102 27.531 8.773 1 65.19 344 ILE B N 1
ATOM 6332 C CA . ILE B 1 344 ? 3.121 28.469 8.234 1 65.19 344 ILE B CA 1
ATOM 6333 C C . ILE B 1 344 ? 3.293 29.828 8.898 1 65.19 344 ILE B C 1
ATOM 6335 O O . ILE B 1 344 ? 3.805 29.922 10.016 1 65.19 344 ILE B O 1
ATOM 6339 N N . LYS B 1 345 ? 3.283 31.031 7.977 1 56.25 345 LYS B N 1
ATOM 6340 C CA . LYS B 1 345 ? 3.068 32.312 8.617 1 56.25 345 LYS B CA 1
ATOM 6341 C C . LYS B 1 345 ? 1.753 32.344 9.391 1 56.25 345 LYS B C 1
ATOM 6343 O O . LYS B 1 345 ? 0.787 31.672 9 1 56.25 345 LYS B O 1
ATOM 6348 N N . PRO B 1 346 ? 1.688 33.125 10.852 1 51.44 346 PRO B N 1
ATOM 6349 C CA . PRO B 1 346 ? 1.363 33.312 12.273 1 51.44 346 PRO B CA 1
ATOM 6350 C C . PRO B 1 346 ? 1.377 32 13.062 1 51.44 346 PRO B C 1
ATOM 6352 O O . PRO B 1 346 ? 1.249 32.031 14.289 1 51.44 346 PRO B O 1
ATOM 6355 N N . HIS B 1 347 ? 1.574 30.531 12.742 1 57.62 347 HIS B N 1
ATOM 6356 C CA . HIS B 1 347 ? 1.69 29.281 13.469 1 57.62 347 HIS B CA 1
ATOM 6357 C C . HIS B 1 347 ? 0.681 28.25 12.969 1 57.62 347 HIS B C 1
ATOM 6359 O O . HIS B 1 347 ? -0.284 28.609 12.281 1 57.62 347 HIS B O 1
ATOM 6365 N N . GLY B 1 348 ? 1.115 26.891 12.648 1 73.56 348 GLY B N 1
ATOM 6366 C CA . GLY B 1 348 ? 0.227 25.859 12.141 1 73.56 348 GLY B CA 1
ATOM 6367 C C . GLY B 1 348 ? 0.952 24.781 11.352 1 73.56 348 GLY B C 1
ATOM 6368 O O . GLY B 1 348 ? 2.184 24.766 11.305 1 73.56 348 GLY B O 1
ATOM 6369 N N . TYR B 1 349 ? 0.165 23.984 10.945 1 88.94 349 TYR B N 1
ATOM 6370 C CA . TYR B 1 349 ? 0.703 22.859 10.18 1 88.94 349 TYR B CA 1
ATOM 6371 C C . TYR B 1 349 ? 1.014 23.281 8.75 1 88.94 349 TYR B C 1
ATOM 6373 O O . TYR B 1 349 ? 0.428 24.234 8.234 1 88.94 349 TYR B O 1
ATOM 6381 N N . PRO B 1 350 ? 2.088 22.703 8.195 1 93.12 350 PRO B N 1
ATOM 6382 C CA . PRO B 1 350 ? 2.418 22.969 6.797 1 93.12 350 PRO B CA 1
ATOM 6383 C C . PRO B 1 350 ? 1.209 22.859 5.871 1 93.12 350 PRO B C 1
ATOM 6385 O O . PRO B 1 350 ? 0.288 22.094 6.145 1 93.12 350 PRO B O 1
ATOM 6388 N N . LEU B 1 351 ? 1.224 23.625 4.824 1 93.31 351 LEU B N 1
ATOM 6389 C CA . LEU B 1 351 ? 0.105 23.688 3.891 1 93.31 351 LEU B CA 1
ATOM 6390 C C . LEU B 1 351 ? 0.127 22.5 2.928 1 93.31 351 LEU B C 1
ATOM 6392 O O . LEU B 1 351 ? 1.035 21.672 2.98 1 93.31 351 LEU B O 1
ATOM 6396 N N . TYR B 1 352 ? -0.879 22.422 2.141 1 95.31 352 TYR B N 1
ATOM 6397 C CA . TYR B 1 352 ? -1.039 21.281 1.244 1 95.31 352 TYR B CA 1
ATOM 6398 C C . TYR B 1 352 ? 0.163 21.141 0.317 1 95.31 352 TYR B C 1
ATOM 6400 O O . TYR B 1 352 ? 0.661 22.141 -0.216 1 95.31 352 TYR B O 1
ATOM 6408 N N . SER B 1 353 ? 0.696 19.891 0.137 1 97.19 353 SER B N 1
ATOM 6409 C CA . SER B 1 353 ? 1.805 19.453 -0.709 1 97.19 353 SER B CA 1
ATOM 6410 C C . SER B 1 353 ? 3.131 20.031 -0.216 1 97.19 353 SER B C 1
ATOM 6412 O O . SER B 1 353 ? 4.105 20.078 -0.967 1 97.19 353 SER B O 1
ATOM 6414 N N . ALA B 1 354 ? 3.098 20.594 1.014 1 97.06 354 ALA B N 1
ATOM 6415 C CA . ALA B 1 354 ? 4.379 20.938 1.619 1 97.06 354 ALA B CA 1
ATOM 6416 C C . ALA B 1 354 ? 5.305 19.719 1.684 1 97.06 354 ALA B C 1
ATOM 6418 O O . ALA B 1 354 ? 4.836 18.594 1.782 1 97.06 354 ALA B O 1
ATOM 6419 N N . ALA B 1 355 ? 6.633 20 1.607 1 98.06 355 ALA B N 1
ATOM 6420 C CA . ALA B 1 355 ? 7.59 18.891 1.572 1 98.06 355 ALA B CA 1
ATOM 6421 C C . ALA B 1 355 ? 8.938 19.312 2.145 1 98.06 355 ALA B C 1
ATOM 6423 O O . ALA B 1 355 ? 9.383 20.453 1.926 1 98.06 355 ALA B O 1
ATOM 6424 N N . VAL B 1 356 ? 9.516 18.438 2.896 1 97.94 356 VAL B N 1
ATOM 6425 C CA . VAL B 1 356 ? 10.898 18.594 3.352 1 97.94 356 VAL B CA 1
ATOM 6426 C C . VAL B 1 356 ? 11.773 17.516 2.736 1 97.94 356 VAL B C 1
ATOM 6428 O O . VAL B 1 356 ? 11.383 16.344 2.695 1 97.94 356 VAL B O 1
ATOM 6431 N N . SER B 1 357 ? 12.891 17.891 2.201 1 98.31 357 SER B N 1
ATOM 6432 C CA . SER B 1 357 ? 13.875 16.969 1.652 1 98.31 357 SER B CA 1
ATOM 6433 C C . SER B 1 357 ? 15.18 17.016 2.432 1 98.31 357 SER B C 1
ATOM 6435 O O . SER B 1 357 ? 15.789 18.094 2.566 1 98.31 357 SER B O 1
ATOM 6437 N N . VAL B 1 358 ? 15.555 15.922 2.973 1 98.88 358 VAL B N 1
ATOM 6438 C CA . VAL B 1 358 ? 16.875 15.758 3.582 1 98.88 358 VAL B CA 1
ATOM 6439 C C . VAL B 1 358 ? 17.828 15.094 2.592 1 98.88 358 VAL B C 1
ATOM 6441 O O . VAL B 1 358 ? 17.641 13.922 2.242 1 98.88 358 VAL B O 1
ATOM 6444 N N . GLU B 1 359 ? 18.828 15.844 2.191 1 98.88 359 GLU B N 1
ATOM 6445 C CA . GLU B 1 359 ? 19.812 15.359 1.232 1 98.88 359 GLU B CA 1
ATOM 6446 C C . GLU B 1 359 ? 21.094 14.914 1.937 1 98.88 359 GLU B C 1
ATOM 6448 O O . GLU B 1 359 ? 21.703 15.688 2.68 1 98.88 359 GLU B O 1
ATOM 6453 N N . TYR B 1 360 ? 21.469 13.711 1.731 1 98.88 360 TYR B N 1
ATOM 6454 C CA . TYR B 1 360 ? 22.75 13.195 2.201 1 98.88 360 TYR B CA 1
ATOM 6455 C C . TYR B 1 360 ? 23.859 13.469 1.186 1 98.88 360 TYR B C 1
ATOM 6457 O O . TYR B 1 360 ? 23.797 13 0.048 1 98.88 360 TYR B O 1
ATOM 6465 N N . TRP B 1 361 ? 24.891 14.195 1.662 1 98.81 361 TRP B N 1
ATOM 6466 C CA . TRP B 1 361 ? 26.047 14.57 0.834 1 98.81 361 TRP B CA 1
ATOM 6467 C C . TRP B 1 361 ? 27.344 14.062 1.445 1 98.81 361 TRP B C 1
ATOM 6469 O O . TRP B 1 361 ? 27.516 14.086 2.666 1 98.81 361 TRP B O 1
ATOM 6479 N N . ARG B 1 362 ? 28.203 13.656 0.573 1 98.5 362 ARG B N 1
ATOM 6480 C CA . ARG B 1 362 ? 29.562 13.273 0.969 1 98.5 362 ARG B CA 1
ATOM 6481 C C . ARG B 1 362 ? 30.578 14.281 0.463 1 98.5 362 ARG B C 1
ATOM 6483 O O . ARG B 1 362 ? 30.594 14.633 -0.721 1 98.5 362 ARG B O 1
ATOM 6490 N N . ASN B 1 363 ? 31.359 14.773 1.413 1 98.31 363 ASN B N 1
ATOM 6491 C CA . ASN B 1 363 ? 32.469 15.641 1.026 1 98.31 363 ASN B CA 1
ATOM 6492 C C . ASN B 1 363 ? 33.656 14.836 0.515 1 98.31 363 ASN B C 1
ATOM 6494 O O . ASN B 1 363 ? 34.219 14.023 1.249 1 98.31 363 ASN B O 1
ATOM 6498 N N . THR B 1 364 ? 34.094 15.102 -0.674 1 96.19 364 THR B N 1
ATOM 6499 C CA . THR B 1 364 ? 35.125 14.297 -1.303 1 96.19 364 THR B CA 1
ATOM 6500 C C . THR B 1 364 ? 36.5 14.758 -0.856 1 96.19 364 THR B C 1
ATOM 6502 O O . THR B 1 364 ? 37.5 14.094 -1.142 1 96.19 364 THR B O 1
ATOM 6505 N N . THR B 1 365 ? 36.625 15.797 -0.154 1 97.44 365 THR B N 1
ATOM 6506 C CA . THR B 1 365 ? 37.906 16.312 0.337 1 97.44 365 THR B CA 1
ATOM 6507 C C . THR B 1 365 ? 38.219 15.773 1.735 1 97.44 365 THR B C 1
ATOM 6509 O O . THR B 1 365 ? 39.25 15.188 1.97 1 97.44 365 THR B O 1
ATOM 6512 N N . ASP B 1 366 ? 37.25 15.883 2.605 1 97.5 366 ASP B N 1
ATOM 6513 C CA . ASP B 1 366 ? 37.5 15.453 3.975 1 97.5 366 ASP B CA 1
ATOM 6514 C C . ASP B 1 366 ? 36.906 14.086 4.254 1 97.5 366 ASP B C 1
ATOM 6516 O O . ASP B 1 366 ? 37.062 13.531 5.34 1 97.5 366 ASP B O 1
ATOM 6520 N N . ASN B 1 367 ? 36.094 13.586 3.365 1 96.81 367 ASN B N 1
ATOM 6521 C CA . ASN B 1 367 ? 35.5 12.258 3.406 1 96.81 367 ASN B CA 1
ATOM 6522 C C . ASN B 1 367 ? 34.438 12.148 4.52 1 96.81 367 ASN B C 1
ATOM 6524 O O . ASN B 1 367 ? 34.188 11.055 5.031 1 96.81 367 ASN B O 1
ATOM 6528 N N . ALA B 1 368 ? 33.906 13.25 4.934 1 98 368 ALA B N 1
ATOM 6529 C CA . ALA B 1 368 ? 32.875 13.258 5.965 1 98 368 ALA B CA 1
ATOM 6530 C C . ALA B 1 368 ? 31.469 13.398 5.352 1 98 368 ALA B C 1
ATOM 6532 O O . ALA B 1 368 ? 31.328 13.781 4.188 1 98 368 ALA B O 1
ATOM 6533 N N . ASP B 1 369 ? 30.516 13.023 6.137 1 98.56 369 ASP B N 1
ATOM 6534 C CA . ASP B 1 369 ? 29.125 13.086 5.703 1 98.56 369 ASP B CA 1
ATOM 6535 C C . ASP B 1 369 ? 28.484 14.414 6.105 1 98.56 369 ASP B C 1
ATOM 6537 O O . ASP B 1 369 ? 28.719 14.922 7.203 1 98.56 369 ASP B O 1
ATOM 6541 N N . TYR B 1 370 ? 27.703 14.969 5.18 1 98.88 370 TYR B N 1
ATOM 6542 C CA . TYR B 1 370 ? 26.953 16.219 5.379 1 98.88 370 TYR B CA 1
ATOM 6543 C C . TYR B 1 370 ? 25.5 16.047 4.961 1 98.88 370 TYR B C 1
ATOM 6545 O O . TYR B 1 370 ? 25.141 15.055 4.328 1 98.88 370 TYR B O 1
ATOM 6553 N N . PHE B 1 371 ? 24.703 16.984 5.414 1 98.88 371 PHE B N 1
ATOM 6554 C CA . PHE B 1 371 ? 23.328 17.016 4.926 1 98.88 371 PHE B CA 1
ATOM 6555 C C . PHE B 1 371 ? 22.938 18.422 4.527 1 98.88 371 PHE B C 1
ATOM 6557 O O . PHE B 1 371 ? 23.578 19.391 4.93 1 98.88 371 PHE B O 1
ATOM 6564 N N . LYS B 1 372 ? 22.016 18.5 3.67 1 98.69 372 LYS B N 1
ATOM 6565 C CA . LYS B 1 372 ? 21.312 19.703 3.26 1 98.69 372 LYS B CA 1
ATOM 6566 C C . LYS B 1 372 ? 19.797 19.531 3.404 1 98.69 372 LYS B C 1
ATOM 6568 O O . LYS B 1 372 ? 19.25 18.484 3.045 1 98.69 372 LYS B O 1
ATOM 6573 N N . LEU B 1 373 ? 19.172 20.516 4.031 1 98.5 373 LEU B N 1
ATOM 6574 C CA . LEU B 1 373 ? 17.719 20.531 4.18 1 98.5 373 LEU B CA 1
ATOM 6575 C C . LEU B 1 373 ? 17.078 21.5 3.193 1 98.5 373 LEU B C 1
ATOM 6577 O O . LEU B 1 373 ? 17.438 22.688 3.16 1 98.5 373 LEU B O 1
ATOM 6581 N N . VAL B 1 374 ? 16.125 21 2.418 1 97.56 374 VAL B N 1
ATOM 6582 C CA . VAL B 1 374 ? 15.367 21.859 1.513 1 97.56 374 VAL B CA 1
ATOM 6583 C C . VAL B 1 374 ? 13.875 21.75 1.812 1 97.56 374 VAL B C 1
ATOM 6585 O O . VAL B 1 374 ? 13.383 20.672 2.156 1 97.56 374 VAL B O 1
ATOM 6588 N N . TYR B 1 375 ? 13.195 22.875 1.733 1 96.56 375 TYR B N 1
ATOM 6589 C CA . TYR B 1 375 ? 11.805 22.953 2.164 1 96.56 375 TYR B CA 1
ATOM 6590 C C . TYR B 1 375 ? 10.93 23.578 1.073 1 96.56 375 TYR B C 1
ATOM 6592 O O . TYR B 1 375 ? 11.289 24.594 0.492 1 96.56 375 TYR B O 1
ATOM 6600 N N . HIS B 1 376 ? 9.922 22.844 0.646 1 96.69 376 HIS B N 1
ATOM 6601 C CA . HIS B 1 376 ? 8.812 23.312 -0.172 1 96.69 376 HIS B CA 1
ATOM 6602 C C . HIS B 1 376 ? 7.59 23.625 0.688 1 96.69 376 HIS B C 1
ATOM 6604 O O . HIS B 1 376 ? 6.871 22.719 1.113 1 96.69 376 HIS B O 1
ATOM 6610 N N . LYS B 1 377 ? 7.293 24.859 0.862 1 91.81 377 LYS B N 1
ATOM 6611 C CA . LYS B 1 377 ? 6.355 25.312 1.892 1 91.81 377 LYS B CA 1
ATOM 6612 C C . LYS B 1 377 ? 4.914 25.016 1.486 1 91.81 377 LYS B C 1
ATOM 6614 O O . LYS B 1 377 ? 4.086 24.672 2.33 1 91.81 377 LYS B O 1
ATOM 6619 N N . GLN B 1 378 ? 4.605 25.281 0.239 1 87.5 378 GLN B N 1
ATOM 6620 C CA . GLN B 1 378 ? 3.24 25.078 -0.235 1 87.5 378 GLN B CA 1
ATOM 6621 C C . GLN B 1 378 ? 3.195 24.969 -1.757 1 87.5 378 GLN B C 1
ATOM 6623 O O . GLN B 1 378 ? 4.18 25.266 -2.434 1 87.5 378 GLN B O 1
ATOM 6628 N N . SER B 1 379 ? 2.006 24.641 -2.164 1 86.44 379 SER B N 1
ATOM 6629 C CA . SER B 1 379 ? 1.807 24.547 -3.607 1 86.44 379 SER B CA 1
ATOM 6630 C C . SER B 1 379 ? 2.172 25.859 -4.301 1 86.44 379 SER B C 1
ATOM 6632 O O . SER B 1 379 ? 1.853 26.938 -3.807 1 86.44 379 SER B O 1
ATOM 6634 N N . GLY B 1 380 ? 2.873 25.797 -5.332 1 85 380 GLY B N 1
ATOM 6635 C CA . GLY B 1 380 ? 3.26 26.984 -6.09 1 85 380 GLY B CA 1
ATOM 6636 C C . GLY B 1 380 ? 4.656 27.469 -5.758 1 85 380 GLY B C 1
ATOM 6637 O O . GLY B 1 380 ? 5.281 28.156 -6.559 1 85 380 GLY B O 1
ATOM 6638 N N . ASP B 1 381 ? 5.102 27.156 -4.551 1 88.38 381 ASP B N 1
ATOM 6639 C CA . ASP B 1 381 ? 6.426 27.609 -4.145 1 88.38 381 ASP B CA 1
ATOM 6640 C C . ASP B 1 381 ? 7.52 26.734 -4.758 1 88.38 381 ASP B C 1
ATOM 6642 O O . ASP B 1 381 ? 7.262 25.609 -5.168 1 88.38 381 ASP B O 1
ATOM 6646 N N . ASP B 1 382 ? 8.703 27.297 -4.824 1 92.62 382 ASP B N 1
ATOM 6647 C CA . ASP B 1 382 ? 9.891 26.5 -5.133 1 92.62 382 ASP B CA 1
ATOM 6648 C C . ASP B 1 382 ? 10.57 26.016 -3.859 1 92.62 382 ASP B C 1
ATOM 6650 O O . ASP B 1 382 ? 10.148 26.359 -2.752 1 92.62 382 ASP B O 1
ATOM 6654 N N . PHE B 1 383 ? 11.562 25.203 -4.039 1 94.5 383 PHE B N 1
ATOM 6655 C CA . PHE B 1 383 ? 12.32 24.688 -2.902 1 94.5 383 PHE B CA 1
ATOM 6656 C C . PHE B 1 383 ? 13.289 25.75 -2.381 1 94.5 383 PHE B C 1
ATOM 6658 O O . PHE B 1 383 ? 13.898 26.484 -3.162 1 94.5 383 PHE B O 1
ATOM 6665 N N . THR B 1 384 ? 13.391 25.859 -1.059 1 95.38 384 THR B N 1
ATOM 6666 C CA . THR B 1 384 ? 14.344 26.75 -0.401 1 95.38 384 THR B CA 1
ATOM 6667 C C . THR B 1 384 ? 15.25 25.969 0.546 1 95.38 384 THR B C 1
ATOM 6669 O O . THR B 1 384 ? 14.781 25.094 1.279 1 95.38 384 THR B O 1
ATOM 6672 N N . VAL B 1 385 ? 16.547 26.281 0.507 1 97.12 385 VAL B N 1
ATOM 6673 C CA . VAL B 1 385 ? 17.484 25.656 1.429 1 97.12 385 VAL B CA 1
ATOM 6674 C C . VAL B 1 385 ? 17.297 26.234 2.828 1 97.12 385 VAL B C 1
ATOM 6676 O O . VAL B 1 385 ? 17.328 27.453 3.01 1 97.12 385 VAL B O 1
ATOM 6679 N N . MET B 1 386 ? 17.156 25.359 3.824 1 96.62 386 MET B N 1
ATOM 6680 C CA . MET B 1 386 ? 16.844 25.828 5.172 1 96.62 386 MET B CA 1
ATOM 6681 C C . MET B 1 386 ? 17.891 25.328 6.172 1 96.62 386 MET B C 1
ATOM 6683 O O . MET B 1 386 ? 17.703 25.484 7.383 1 96.62 386 MET B O 1
ATOM 6687 N N . THR B 1 387 ? 18.984 24.828 5.75 1 98.38 387 THR B N 1
ATOM 6688 C CA . THR B 1 387 ? 19.984 24.188 6.598 1 98.38 387 THR B CA 1
ATOM 6689 C C . THR B 1 387 ? 20.516 25.156 7.641 1 98.38 387 THR B C 1
ATOM 6691 O O . THR B 1 387 ? 20.656 24.812 8.812 1 98.38 387 THR B O 1
ATOM 6694 N N . LYS B 1 388 ? 20.75 26.375 7.27 1 97.38 388 LYS B N 1
ATOM 6695 C CA . LYS B 1 388 ? 21.406 27.359 8.133 1 97.38 388 LYS B CA 1
ATOM 6696 C C . LYS B 1 388 ? 20.5 27.734 9.305 1 97.38 388 LYS B C 1
ATOM 6698 O O . LYS B 1 388 ? 20.953 28.344 10.273 1 97.38 388 LYS B O 1
ATOM 6703 N N . GLU B 1 389 ? 19.234 27.438 9.188 1 96.62 389 GLU B N 1
ATOM 6704 C CA . GLU B 1 389 ? 18.297 27.781 10.242 1 96.62 389 GLU B CA 1
ATOM 6705 C C . GLU B 1 389 ? 18.359 26.781 11.398 1 96.62 389 GLU B C 1
ATOM 6707 O O . GLU B 1 389 ? 17.812 27.031 12.477 1 96.62 389 GLU B O 1
ATOM 6712 N N . ILE B 1 390 ? 19.031 25.672 11.18 1 98.12 390 ILE B N 1
ATOM 6713 C CA . ILE B 1 390 ? 19.156 24.641 12.203 1 98.12 390 ILE B CA 1
ATOM 6714 C C . ILE B 1 390 ? 20.312 24.984 13.141 1 98.12 390 ILE B C 1
ATOM 6716 O O . ILE B 1 390 ? 21.422 25.312 12.688 1 98.12 390 ILE B O 1
ATOM 6720 N N . THR B 1 391 ? 20.078 24.906 14.414 1 97.75 391 THR B N 1
ATOM 6721 C CA . THR B 1 391 ? 21.125 25.156 15.391 1 97.75 391 THR B CA 1
ATOM 6722 C C . THR B 1 391 ? 22.328 24.25 15.141 1 97.75 391 THR B C 1
ATOM 6724 O O . THR B 1 391 ? 22.172 23.031 15.008 1 97.75 391 THR B O 1
ATOM 6727 N N . GLY B 1 392 ? 23.469 24.766 15.047 1 97.88 392 GLY B N 1
ATOM 6728 C CA . GLY B 1 392 ? 24.672 24 14.805 1 97.88 392 GLY B CA 1
ATOM 6729 C C . GLY B 1 392 ? 25.109 24.016 13.352 1 97.88 392 GLY B C 1
ATOM 6730 O O . GLY B 1 392 ? 26.188 23.516 13.008 1 97.88 392 GLY B O 1
ATOM 6731 N N . CYS B 1 393 ? 24.281 24.688 12.547 1 97.94 393 CYS B N 1
ATOM 6732 C CA . CYS B 1 393 ? 24.578 24.719 11.117 1 97.94 393 CYS B CA 1
ATOM 6733 C C . CYS B 1 393 ? 24.891 26.141 10.664 1 97.94 393 CYS B C 1
ATOM 6735 O O . CYS B 1 393 ? 24.281 27.094 11.141 1 97.94 393 CYS B O 1
ATOM 6737 N N . GLY B 1 394 ? 25.906 26.266 9.75 1 94.44 394 GLY B N 1
ATOM 6738 C CA . GLY B 1 394 ? 26.344 27.594 9.352 1 94.44 394 GLY B CA 1
ATOM 6739 C C . GLY B 1 394 ? 26.234 27.844 7.859 1 94.44 394 GLY B C 1
ATOM 6740 O O . GLY B 1 394 ? 26.531 28.938 7.379 1 94.44 394 GLY B O 1
ATOM 6741 N N . GLY B 1 395 ? 25.766 26.906 7.133 1 95.88 395 GLY B N 1
ATOM 6742 C CA . GLY B 1 395 ? 25.688 27.031 5.688 1 95.88 395 GLY B CA 1
ATOM 6743 C C . GLY B 1 395 ? 24.703 26.062 5.066 1 95.88 395 GLY B C 1
ATOM 6744 O O . GLY B 1 395 ? 23.844 25.516 5.766 1 95.88 395 GLY B O 1
ATOM 6745 N N . ASP B 1 396 ? 24.891 25.969 3.766 1 97.19 396 ASP B N 1
ATOM 6746 C CA . ASP B 1 396 ? 23.953 25.141 3.02 1 97.19 396 ASP B CA 1
ATOM 6747 C C . ASP B 1 396 ? 24.156 23.656 3.348 1 97.19 396 ASP B C 1
ATOM 6749 O O . ASP B 1 396 ? 23.219 22.859 3.232 1 97.19 396 ASP B O 1
ATOM 6753 N N . TYR B 1 397 ? 25.375 23.391 3.639 1 98.5 397 TYR B N 1
ATOM 6754 C CA . TYR B 1 397 ? 25.75 22.047 4.066 1 98.5 397 TYR B CA 1
ATOM 6755 C C . TYR B 1 397 ? 26.125 22.031 5.539 1 98.5 397 TYR B C 1
ATOM 6757 O O . TYR B 1 397 ? 26.812 22.938 6.02 1 98.5 397 TYR B O 1
ATOM 6765 N N . CYS B 1 398 ? 25.594 21.062 6.211 1 98.81 398 CYS B N 1
ATOM 6766 C CA . CYS B 1 398 ? 25.891 20.922 7.633 1 98.81 398 CYS B CA 1
ATOM 6767 C C . CYS B 1 398 ? 26.391 19.516 7.949 1 98.81 398 CYS B C 1
ATOM 6769 O O . CYS B 1 398 ? 26.016 18.547 7.289 1 98.81 398 CYS B O 1
ATOM 6771 N N . SER B 1 399 ? 27.281 19.406 8.969 1 98.75 399 SER B N 1
ATOM 6772 C CA . SER B 1 399 ? 27.812 18.109 9.375 1 98.75 399 SER B CA 1
ATOM 6773 C C . SER B 1 399 ? 26.688 17.141 9.703 1 98.75 399 SER B C 1
ATOM 6775 O O . SER B 1 399 ? 25.734 17.5 10.398 1 98.75 399 SER B O 1
ATOM 6777 N N . MET B 1 400 ? 26.844 15.891 9.266 1 98.75 400 MET B N 1
ATOM 6778 C CA . MET B 1 400 ? 25.844 14.859 9.547 1 98.75 400 MET B CA 1
ATOM 6779 C C . MET B 1 400 ? 25.75 14.586 11.047 1 98.75 400 MET B C 1
ATOM 6781 O O . MET B 1 400 ? 24.734 14.078 11.531 1 98.75 400 MET B O 1
ATOM 6785 N N . ASN B 1 401 ? 26.797 14.938 11.758 1 98.44 401 ASN B N 1
ATOM 6786 C CA . ASN B 1 401 ? 26.812 14.742 13.211 1 98.44 401 ASN B CA 1
ATOM 6787 C C . ASN B 1 401 ? 25.672 15.516 13.883 1 98.44 401 ASN B C 1
ATOM 6789 O O . ASN B 1 401 ? 25.125 15.062 14.891 1 98.44 401 ASN B O 1
ATOM 6793 N N . VAL B 1 402 ? 25.391 16.672 13.344 1 98.75 402 VAL B N 1
ATOM 6794 C CA . VAL B 1 402 ? 24.328 17.484 13.906 1 98.75 402 VAL B CA 1
ATOM 6795 C C . VAL B 1 402 ? 23 16.734 13.797 1 98.75 402 VAL B C 1
ATOM 6797 O O . VAL B 1 402 ? 22.266 16.625 14.781 1 98.75 402 VAL B O 1
ATOM 6800 N N . LEU B 1 403 ? 22.688 16.203 12.656 1 98.69 403 LEU B N 1
ATOM 6801 C CA . LEU B 1 403 ? 21.438 15.469 12.438 1 98.69 403 LEU B CA 1
ATOM 6802 C C . LEU B 1 403 ? 21.422 14.188 13.258 1 98.69 403 LEU B C 1
ATOM 6804 O O . LEU B 1 403 ? 20.375 13.805 13.797 1 98.69 403 LEU B O 1
ATOM 6808 N N . ASN B 1 404 ? 22.547 13.508 13.32 1 98.62 404 ASN B N 1
ATOM 6809 C CA . ASN B 1 404 ? 22.656 12.305 14.141 1 98.62 404 ASN B CA 1
ATOM 6810 C C . ASN B 1 404 ? 22.344 12.594 15.602 1 98.62 404 ASN B C 1
ATOM 6812 O O . ASN B 1 404 ? 21.672 11.797 16.266 1 98.62 404 ASN B O 1
ATOM 6816 N N . GLN B 1 405 ? 22.875 13.648 16.062 1 98.5 405 GLN B N 1
ATOM 6817 C CA . GLN B 1 405 ? 22.641 14.016 17.453 1 98.5 405 GLN B CA 1
ATOM 6818 C C . GLN B 1 405 ? 21.156 14.32 17.703 1 98.5 405 GLN B C 1
ATOM 6820 O O . GLN B 1 405 ? 20.594 13.914 18.719 1 98.5 405 GLN B O 1
ATOM 6825 N N . ILE B 1 406 ? 20.562 15.016 16.797 1 98.44 406 ILE B N 1
ATOM 6826 C CA . ILE B 1 406 ? 19.141 15.328 16.906 1 98.44 406 ILE B CA 1
ATOM 6827 C C . ILE B 1 406 ? 18.328 14.031 16.938 1 98.44 406 ILE B C 1
ATOM 6829 O O . ILE B 1 406 ? 17.484 13.844 17.828 1 98.44 406 ILE B O 1
ATOM 6833 N N . ALA B 1 407 ? 18.594 13.125 16.031 1 98.62 407 ALA B N 1
ATOM 6834 C CA . ALA B 1 407 ? 17.875 11.852 15.961 1 98.62 407 ALA B CA 1
ATOM 6835 C C . ALA B 1 407 ? 18.094 11.031 17.234 1 98.62 407 ALA B C 1
ATOM 6837 O O . ALA B 1 407 ? 17.156 10.438 17.766 1 98.62 407 ALA B O 1
ATOM 6838 N N . ASN B 1 408 ? 19.312 11.039 17.688 1 98.19 408 ASN B N 1
ATOM 6839 C CA . ASN B 1 408 ? 19.641 10.273 18.875 1 98.19 408 ASN B CA 1
ATOM 6840 C C . ASN B 1 408 ? 18.906 10.797 20.109 1 98.19 408 ASN B C 1
ATOM 6842 O O . ASN B 1 408 ? 18.438 10.016 20.938 1 98.19 408 ASN B O 1
ATOM 6846 N N . ASN B 1 409 ? 18.859 12.07 20.203 1 97.62 409 ASN B N 1
ATOM 6847 C CA . ASN B 1 409 ? 18.156 12.688 21.328 1 97.62 409 ASN B CA 1
ATOM 6848 C C . ASN B 1 409 ? 16.672 12.336 21.328 1 97.62 409 ASN B C 1
ATOM 6850 O O . ASN B 1 409 ? 16.031 12.359 22.375 1 97.62 409 ASN B O 1
ATOM 6854 N N . LEU B 1 410 ? 16.156 11.969 20.172 1 98.19 410 LEU B N 1
ATOM 6855 C CA . LEU B 1 410 ? 14.727 11.695 20.047 1 98.19 410 LEU B CA 1
ATOM 6856 C C . LEU B 1 410 ? 14.469 10.188 19.969 1 98.19 410 LEU B C 1
ATOM 6858 O O . LEU B 1 410 ? 13.336 9.758 19.766 1 98.19 410 LEU B O 1
ATOM 6862 N N . LYS B 1 411 ? 15.477 9.414 20.047 1 96.88 411 LYS B N 1
ATOM 6863 C CA . LYS B 1 411 ? 15.32 7.965 19.938 1 96.88 411 LYS B CA 1
ATOM 6864 C C . LYS B 1 411 ? 14.594 7.398 21.156 1 96.88 411 LYS B C 1
ATOM 6866 O O . LYS B 1 411 ? 15 7.637 22.297 1 96.88 411 LYS B O 1
ATOM 6871 N N . PRO B 1 412 ? 13.539 6.68 20.891 1 92 412 PRO B N 1
ATOM 6872 C CA . PRO B 1 412 ? 12.906 6.016 22.031 1 92 412 PRO B CA 1
ATOM 6873 C C . PRO B 1 412 ? 13.828 5.012 22.719 1 92 412 PRO B C 1
ATOM 6875 O O . PRO B 1 412 ? 14.734 4.461 22.078 1 92 412 PRO B O 1
ATOM 6878 N N . ASP B 1 413 ? 13.539 4.723 23.891 1 87.81 413 ASP B N 1
ATOM 6879 C CA . ASP B 1 413 ? 14.398 3.848 24.688 1 87.81 413 ASP B CA 1
ATOM 6880 C C . ASP B 1 413 ? 14.227 2.387 24.281 1 87.81 413 ASP B C 1
ATOM 6882 O O . ASP B 1 413 ? 15.102 1.559 24.531 1 87.81 413 ASP B O 1
ATOM 6886 N N . GLN B 1 414 ? 13.125 2.129 23.781 1 91.94 414 GLN B N 1
ATOM 6887 C CA . GLN B 1 414 ? 12.758 0.822 23.25 1 91.94 414 GLN B CA 1
ATOM 6888 C C . GLN B 1 414 ? 12.164 0.947 21.844 1 91.94 414 GLN B C 1
ATOM 6890 O O . GLN B 1 414 ? 11.875 2.053 21.391 1 91.94 414 GLN B O 1
ATOM 6895 N N . PRO B 1 415 ? 12.078 -0.235 21.203 1 92.69 415 PRO B N 1
ATOM 6896 C CA . PRO B 1 415 ? 11.328 -0.15 19.938 1 92.69 415 PRO B CA 1
ATOM 6897 C C . PRO B 1 415 ? 9.969 0.522 20.094 1 92.69 415 PRO B C 1
ATOM 6899 O O . PRO B 1 415 ? 9.297 0.322 21.109 1 92.69 415 PRO B O 1
ATOM 6902 N N . ILE B 1 416 ? 9.633 1.279 19.172 1 95.12 416 ILE B N 1
ATOM 6903 C CA . ILE B 1 416 ? 8.547 2.242 19.312 1 95.12 416 ILE B CA 1
ATOM 6904 C C . ILE B 1 416 ? 7.254 1.512 19.672 1 95.12 416 ILE B C 1
ATOM 6906 O O . ILE B 1 416 ? 6.43 2.031 20.422 1 95.12 416 ILE B O 1
ATOM 6910 N N . ASP B 1 417 ? 7.066 0.265 19.125 1 92.06 417 ASP B N 1
ATOM 6911 C CA . ASP B 1 417 ? 5.848 -0.485 19.406 1 92.06 417 ASP B CA 1
ATOM 6912 C C . ASP B 1 417 ? 5.773 -0.87 20.891 1 92.06 417 ASP B C 1
ATOM 6914 O O . ASP B 1 417 ? 4.688 -0.919 21.469 1 92.06 417 ASP B O 1
ATOM 6918 N N . GLN B 1 418 ? 6.875 -1.084 21.5 1 94.25 418 GLN B N 1
ATOM 6919 C CA . GLN B 1 418 ? 6.957 -1.373 22.938 1 94.25 418 GLN B CA 1
ATOM 6920 C C . GLN B 1 418 ? 6.93 -0.088 23.766 1 94.25 418 GLN B C 1
ATOM 6922 O O . GLN B 1 418 ? 6.273 -0.025 24.797 1 94.25 418 GLN B O 1
ATOM 6927 N N . TRP B 1 419 ? 7.664 0.896 23.188 1 95.44 419 TRP B N 1
ATOM 6928 C CA . TRP B 1 419 ? 7.754 2.17 23.891 1 95.44 419 TRP B CA 1
ATOM 6929 C C . TRP B 1 419 ? 6.375 2.795 24.062 1 95.44 419 TRP B C 1
ATOM 6931 O O . TRP B 1 419 ? 6.098 3.43 25.094 1 95.44 419 TRP B O 1
ATOM 6941 N N . CYS B 1 420 ? 5.547 2.619 23.125 1 96.5 420 CYS B N 1
ATOM 6942 C CA . CYS B 1 420 ? 4.203 3.189 23.125 1 96.5 420 CYS B CA 1
ATOM 6943 C C . CYS B 1 420 ? 3.348 2.57 24.219 1 96.5 420 CYS B C 1
ATOM 6945 O O . CYS B 1 420 ? 2.309 3.123 24.594 1 96.5 420 CYS B O 1
ATOM 6947 N N . LEU B 1 421 ? 3.785 1.515 24.812 1 94.88 421 LEU B N 1
ATOM 6948 C CA . LEU B 1 421 ? 3.004 0.835 25.844 1 94.88 421 LEU B CA 1
ATOM 6949 C C . LEU B 1 421 ? 3.482 1.226 27.234 1 94.88 421 LEU B C 1
ATOM 6951 O O . LEU B 1 421 ? 2.85 0.875 28.234 1 94.88 421 LEU B O 1
ATOM 6955 N N . VAL B 1 422 ? 4.566 1.931 27.328 1 94.5 422 VAL B N 1
ATOM 6956 C CA . VAL B 1 422 ? 5.121 2.357 28.609 1 94.5 422 VAL B CA 1
ATOM 6957 C C . VAL B 1 422 ? 4.395 3.611 29.094 1 94.5 422 VAL B C 1
ATOM 6959 O O . VAL B 1 422 ? 4.613 4.703 28.562 1 94.5 422 VAL B O 1
ATOM 6962 N N . THR B 1 423 ? 3.523 3.426 30.156 1 94.19 423 THR B N 1
ATOM 6963 C CA . THR B 1 423 ? 2.768 4.531 30.734 1 94.19 423 THR B CA 1
ATOM 6964 C C . THR B 1 423 ? 3.008 4.629 32.25 1 94.19 423 THR B C 1
ATOM 6966 O O . THR B 1 423 ? 3.887 3.951 32.781 1 94.19 423 THR B O 1
ATOM 6969 N N . GLY B 1 424 ? 2.486 5.547 32.969 1 83.69 424 GLY B N 1
ATOM 6970 C CA . GLY B 1 424 ? 2.678 5.703 34.406 1 83.69 424 GLY B CA 1
ATOM 6971 C C . GLY B 1 424 ? 2.395 4.434 35.188 1 83.69 424 GLY B C 1
ATOM 6972 O O . GLY B 1 424 ? 3.059 4.156 36.188 1 83.69 424 GLY B O 1
ATOM 6973 N N . SER B 1 425 ? 1.119 3.775 35.062 1 64.62 425 SER B N 1
ATOM 6974 C CA . SER B 1 425 ? 0.757 2.604 35.844 1 64.62 425 SER B CA 1
ATOM 6975 C C . SER B 1 425 ? 1.556 1.378 35.438 1 64.62 425 SER B C 1
ATOM 6977 O O . SER B 1 425 ? 1.326 0.273 35.938 1 64.62 425 SER B O 1
ATOM 6979 N N . SER B 1 426 ? 2.24 1.437 34.375 1 54.69 426 SER B N 1
ATOM 6980 C CA . SER B 1 426 ? 2.811 0.189 33.875 1 54.69 426 SER B CA 1
ATOM 6981 C C . SER B 1 426 ? 3.756 -0.434 34.906 1 54.69 426 SER B C 1
ATOM 6983 O O . SER B 1 426 ? 4.922 -0.045 34.969 1 54.69 426 SER B O 1
ATOM 6985 N N . ASN B 1 427 ? 3.408 -0.506 36.156 1 41.94 427 ASN B N 1
ATOM 6986 C CA . ASN B 1 427 ? 4.059 -1.519 36.969 1 41.94 427 ASN B CA 1
ATOM 6987 C C . ASN B 1 427 ? 4.215 -2.838 36.219 1 41.94 427 ASN B C 1
ATOM 6989 O O . ASN B 1 427 ? 3.43 -3.143 35.312 1 41.94 427 ASN B O 1
ATOM 6993 N N . SER B 1 428 ? 5.375 -3.604 36.344 1 40.5 428 SER B N 1
ATOM 6994 C CA . SER B 1 428 ? 5.855 -4.855 35.781 1 40.5 428 SER B CA 1
ATOM 6995 C C . SER B 1 428 ? 4.711 -5.84 35.562 1 40.5 428 SER B C 1
ATOM 6997 O O . SER B 1 428 ? 4.883 -6.859 34.875 1 40.5 428 SER B O 1
ATOM 6999 N N . SER B 1 429 ? 3.662 -5.988 36.438 1 36.31 429 SER B N 1
ATOM 7000 C CA . SER B 1 429 ? 2.783 -7.152 36.469 1 36.31 429 SER B CA 1
ATOM 7001 C C . SER B 1 429 ? 1.791 -7.129 35.312 1 36.31 429 SER B C 1
ATOM 7003 O O . SER B 1 429 ? 1.19 -8.156 34.969 1 36.31 429 SER B O 1
ATOM 7005 N N . SER B 1 430 ? 1.181 -5.973 34.875 1 36 430 SER B N 1
ATOM 7006 C CA . SER B 1 430 ? -0.056 -5.902 34.125 1 36 430 SER B CA 1
ATOM 7007 C C . SER B 1 430 ? 0.222 -5.992 32.625 1 36 430 SER B C 1
ATOM 7009 O O . SER B 1 430 ? -0.682 -5.805 31.797 1 36 430 SER B O 1
ATOM 7011 N N . LEU B 1 431 ? 1.297 -6.004 32.094 1 38.53 431 LEU B N 1
ATOM 7012 C CA . LEU B 1 431 ? 1.532 -6.156 30.656 1 38.53 431 LEU B CA 1
ATOM 7013 C C . LEU B 1 431 ? 0.739 -7.332 30.109 1 38.53 431 LEU B C 1
ATOM 7015 O O . LEU B 1 431 ? 0.709 -7.547 28.891 1 38.53 431 LEU B O 1
ATOM 7019 N N . LEU B 1 432 ? 0.314 -8.266 30.984 1 33.94 432 LEU B N 1
ATOM 7020 C CA . LEU B 1 432 ? -0.426 -9.438 30.547 1 33.94 432 LEU B CA 1
ATOM 7021 C C . LEU B 1 432 ? -1.816 -9.055 30.047 1 33.94 432 LEU B C 1
ATOM 7023 O O . LEU B 1 432 ? -2.365 -9.703 29.156 1 33.94 432 LEU B O 1
ATOM 7027 N N . PHE B 1 433 ? -2.512 -8.008 30.625 1 34.5 433 PHE B N 1
ATOM 7028 C CA . PHE B 1 433 ? -3.936 -7.793 30.391 1 34.5 433 PHE B CA 1
ATOM 7029 C C . PHE B 1 433 ? -4.164 -7.004 29.109 1 34.5 433 PHE B C 1
ATOM 7031 O O . PHE B 1 433 ? -5.211 -7.137 28.469 1 34.5 433 PHE B O 1
ATOM 7038 N N . LEU B 1 434 ? -3.359 -6.074 28.766 1 35.59 434 LEU B N 1
ATOM 7039 C CA . LEU B 1 434 ? -3.744 -5.203 27.656 1 35.59 434 LEU B CA 1
ATOM 7040 C C . LEU B 1 434 ? -3.689 -5.953 26.328 1 35.59 434 LEU B C 1
ATOM 7042 O O . LEU B 1 434 ? -4.152 -5.445 25.297 1 35.59 434 LEU B O 1
ATOM 7046 N N . ILE B 1 435 ? -3.016 -7.004 26.234 1 34.22 435 ILE B N 1
ATOM 7047 C CA . ILE B 1 435 ? -3.094 -7.766 25 1 34.22 435 ILE B CA 1
ATOM 7048 C C . ILE B 1 435 ? -4.516 -8.281 24.797 1 34.22 435 ILE B C 1
ATOM 7050 O O . ILE B 1 435 ? -4.918 -8.602 23.672 1 34.22 435 ILE B O 1
ATOM 7054 N N . ILE B 1 436 ? -5.324 -8.336 25.906 1 32.69 436 ILE B N 1
ATOM 7055 C CA . ILE B 1 436 ? -6.66 -8.914 25.812 1 32.69 436 ILE B CA 1
ATOM 7056 C C . ILE B 1 436 ? -7.629 -7.879 25.25 1 32.69 436 ILE B C 1
ATOM 7058 O O . ILE B 1 436 ? -8.523 -8.219 24.469 1 32.69 436 ILE B O 1
ATOM 7062 N N . PHE B 1 437 ? -7.539 -6.57 25.672 1 32.69 437 PHE B N 1
ATOM 7063 C CA . PHE B 1 437 ? -8.633 -5.684 25.297 1 32.69 437 PHE B CA 1
ATOM 7064 C C . PHE B 1 437 ? -8.539 -5.316 23.812 1 32.69 437 PHE B C 1
ATOM 7066 O O . PHE B 1 437 ? -9.531 -4.914 23.203 1 32.69 437 PHE B O 1
ATOM 7073 N N . THR B 1 438 ? -7.41 -5.094 23.312 1 32.31 438 THR B N 1
ATOM 7074 C CA . THR B 1 438 ? -7.469 -4.734 21.906 1 32.31 438 THR B CA 1
ATOM 7075 C C . THR B 1 438 ? -8.109 -5.852 21.078 1 32.31 438 THR B C 1
ATOM 7077 O O . THR B 1 438 ? -8.367 -5.688 19.891 1 32.31 438 THR B O 1
ATOM 7080 N N . PHE B 1 439 ? -8.211 -6.988 21.703 1 31.39 439 PHE B N 1
ATOM 7081 C CA . PHE B 1 439 ? -8.977 -8.031 21.031 1 31.39 439 PHE B CA 1
ATOM 7082 C C . PHE B 1 439 ? -10.453 -7.656 20.953 1 31.39 439 PHE B C 1
ATOM 7084 O O . PHE B 1 439 ? -11.156 -8.086 20.031 1 31.39 439 PHE B O 1
ATOM 7091 N N . ILE B 1 440 ? -11.008 -6.922 22 1 29.42 440 ILE B N 1
ATOM 7092 C CA . ILE B 1 440 ? -12.453 -6.727 21.984 1 29.42 440 ILE B CA 1
ATOM 7093 C C . ILE B 1 440 ? -12.797 -5.59 21.016 1 29.42 440 ILE B C 1
ATOM 7095 O O . ILE B 1 440 ? -13.805 -5.66 20.297 1 29.42 440 ILE B O 1
ATOM 7099 N N . SER B 1 441 ? -12.094 -4.445 21.109 1 28.64 441 SER B N 1
ATOM 7100 C CA . SER B 1 441 ? -12.625 -3.305 20.375 1 28.64 441 SER B CA 1
ATOM 7101 C C . SER B 1 441 ? -12.484 -3.508 18.859 1 28.64 441 SER B C 1
ATOM 7103 O O . SER B 1 441 ? -12.969 -2.697 18.078 1 28.64 441 SER B O 1
ATOM 7105 N N . LYS B 1 442 ? -11.484 -4.141 18.422 1 30.98 442 LYS B N 1
ATOM 7106 C CA . LYS B 1 442 ? -11.484 -4.289 16.969 1 30.98 442 LYS B CA 1
ATOM 7107 C C . LYS B 1 442 ? -12.734 -5.016 16.5 1 30.98 442 LYS B C 1
ATOM 7109 O O . LYS B 1 442 ? -12.938 -5.184 15.289 1 30.98 442 LYS B O 1
ATOM 7114 N N . TYR B 1 443 ? -13.477 -5.746 17.469 1 26.62 443 TYR B N 1
ATOM 7115 C CA . TYR B 1 443 ? -14.734 -6.352 17.062 1 26.62 443 TYR B CA 1
ATOM 7116 C C . TYR B 1 443 ? -15.82 -5.293 16.906 1 26.62 443 TYR B C 1
ATOM 7118 O O . TYR B 1 443 ? -16.953 -5.609 16.531 1 26.62 443 TYR B O 1
ATOM 7126 N N . ILE B 1 444 ? -15.688 -4.168 17.641 1 24.64 444 ILE B N 1
ATOM 7127 C CA . ILE B 1 444 ? -16.859 -3.312 17.516 1 24.64 444 ILE B CA 1
ATOM 7128 C C . ILE B 1 444 ? -16.828 -2.59 16.172 1 24.64 444 ILE B C 1
ATOM 7130 O O . ILE B 1 444 ? -17.828 -1.986 15.758 1 24.64 444 ILE B O 1
ATOM 7134 N N . LEU B 1 445 ? -15.641 -2.236 15.727 1 20.97 445 LEU B N 1
ATOM 7135 C CA . LEU B 1 445 ? -15.859 -1.488 14.492 1 20.97 445 LEU B CA 1
ATOM 7136 C C . LEU B 1 445 ? -16.297 -2.42 13.359 1 20.97 445 LEU B C 1
ATOM 7138 O O . LEU B 1 445 ? -16.359 -2.004 12.203 1 20.97 445 LEU B O 1
ATOM 7142 N N . PHE B 1 446 ? -16.516 -3.76 13.672 1 20.45 446 PHE B N 1
ATOM 7143 C CA . PHE B 1 446 ? -17.531 -4.117 12.695 1 20.45 446 PHE B CA 1
ATOM 7144 C C . PHE B 1 446 ? -18.891 -3.543 13.094 1 20.45 446 PHE B C 1
ATOM 7146 O O . PHE B 1 446 ? -19.281 -3.611 14.258 1 20.45 446 PHE B O 1
#

pLDDT: mean 90.62, std 17.5, range [20.33, 98.88]

Sequence (892 aa):
MLQFIIIIIAWNLAIATNISPAKDGVMELKMVHIVWRHGDRSPTTTFNVDPFQEDSWTFGGGGWGQLSPLGMNQHLTLGKKLRNRYVNTGNSTHNFLPAVYDQKTMYIRSTGINRTLISATSNMLGMYGQDGYGSSAGTDFPDAQGWPRGFVPIPVHTVDYDSDHIGNMDCICPRREWLWNIAQQSDEMKNWRSSVPVSSVIDKLTSLVNQTWSLEDFWTVPDALFIEQIYFNESLRKENTWFNDDFYSQIVAVNDQIYMYQYGVFNSTINMNNMNIGLELLKVRSGPLMNDMMDRINKKSDCTYGKNTQGCDWINGLKYFVYSAHDETVYAVLVALGIERFAIKPHGYPLYSAAVSVEYWRNTTDNADYFKLVYHKQSGDDFTVMTKEITGCGGDYCSMNVLNQIANNLKPDQPIDQWCLVTGSSNSSSLLFLIIFTFISKYILFMLQFIIIIIAWNLAIATNISPAKDGVMELKMVHIVWRHGDRSPTTTFNVDPFQEDSWTFGGGGWGQLSPLGMNQHLTLGKKLRNRYVNTGNSTHNFLPAVYDQKTMYIRSTGINRTLISATSNMLGMYGQDGYGSSAGTDFPDAQGWPRGFVPIPVHTVDYDSDHIGNMDCICPRREWLWNIAQQSDEMKNWRSSVPVSSVIDKLTSLVNQTWSLEDFWTVPDALFIEQIYFNESLRKENTWFNDDFYSQIVAVNDQIYMYQYGVFNSTINMNNMNIGLELLKV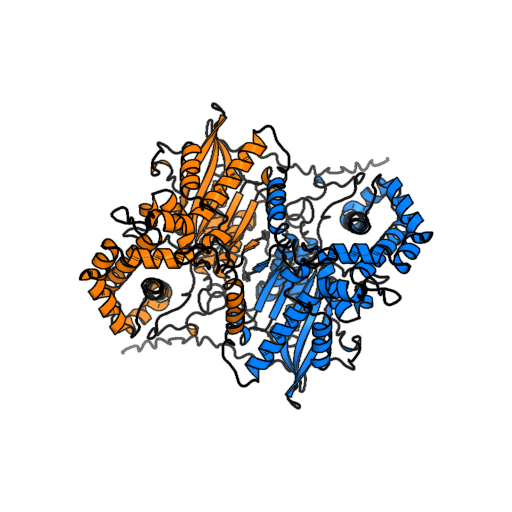RSGPLMNDMMDRINKKSDCTYGKNTQGCDWINGLKYFVYSAHDETVYAVLVALGIERFAIKPHGYPLYSAAVSVEYWRNTTDNADYFKLVYHKQSGDDFTVMTKEITGCGGDYCSMNVLNQIANNLKPDQPIDQWCLVTGSSNSSSLLFLIIFTFISKYILF

Secondary structure (DSSP, 8-state):
------------------PPPPEETTEEEEEEEEEEE---B--S---TT-S--GGG--STTSSTTPBPHHHHHHHHHHHHHHHHHHB-SSSSSS--B-SS--TTTEEEEEESSHHHHHHHHHHHHHHH-STTSS--BTTTB---TTSPTT--PPP-EEE-GGG-TTT-TTSS-HHHHHHHHHHHTSHHHHHHHHSHHHHHHHHHHHHHHT----GGGTTHHHHHHHHHHHHHHHHHHHH-TT--HHHHHHHHHHHHHHHHHHTT--SS--EETTEEHHHHHHHHHHHHHHHHHHHHHHHHHHHHHSS--TT-HHHHS--EEEEEE-HHHHHHHHHHTT-GGGSSTTS----TT-EEEEEEEEETTT--EEEEEEEE-STT---EE-GGGSTT--SSSEEHHHHHHHHHHT--SS-HHHHTT--TT--TTGGGTHHHHHHHGGGT--/------------------PPPPEETTEEEEEEEEEEE---B--S---TT-S--GGG--STTSSTTPBPHHHHHHHHHHHHHHHHHHB-SSSSSS--B-SS--TTTEEEEEESSHHHHHHHHHHHHHHH-STTSS--BTTTB---TTSPTT--PPP-EEE-GGG-TTT-TTSS-HHHHHHHHHHHTSHHHHHHHHSHHHHHHHHHHHHHHT----GGGTTHHHHHHHHHHHHHHHHHHHH-TT--HHHHHHHHHHHHHHHHHHTT--SS--EETTEEHHHHHHHHHHHHHHHHHHHHHHHHHHHHHSS--TT-HHHHS--EEEEEE-HHHHHHHHHHTT-GGGSSSSS----TT-EEEEEEEEETTT--EEEEEEEE-STT---EE-GGGSTT--SSSEEHHHHHHHHHHT--SS-HHHHTT--TT--TTGGGTHHHHHHHHTTT--

Solvent-accessible surface area (backbone atoms only — not comparable to full-atom values): 46396 Å² total; per-residue (Å²): 134,85,80,80,78,77,78,77,74,75,72,75,67,77,62,74,74,77,69,61,82,20,65,62,86,58,32,31,63,62,36,36,40,36,35,25,16,26,33,40,46,40,42,73,54,71,55,80,70,52,85,75,47,53,85,72,33,65,33,34,30,31,31,59,37,21,32,26,17,68,8,34,44,38,18,25,51,48,14,38,52,48,27,44,38,33,24,34,72,86,76,25,76,40,29,59,40,68,52,44,78,41,56,55,33,44,48,41,37,19,33,53,46,57,26,21,38,37,22,44,52,25,19,43,34,35,45,54,16,31,67,85,47,72,59,45,66,66,33,46,23,45,81,46,93,78,52,59,70,36,44,44,83,70,53,61,40,29,38,55,44,56,75,23,56,53,43,29,71,79,26,76,34,62,22,57,56,50,52,51,56,53,52,57,68,34,68,68,46,43,52,50,52,66,30,63,82,44,37,52,50,53,52,50,49,27,64,72,41,70,47,87,73,53,83,88,56,49,53,39,50,56,50,29,50,56,45,38,50,73,76,34,40,70,59,46,47,68,73,38,72,83,59,47,73,68,60,49,51,52,52,42,52,53,44,26,51,49,51,34,48,64,55,29,53,62,96,62,88,48,75,54,95,92,32,53,48,28,58,54,35,27,20,64,42,26,10,48,38,45,37,52,53,46,51,52,52,51,49,40,49,37,42,73,71,43,89,62,56,69,41,28,73,74,49,71,48,40,35,39,39,39,39,27,24,30,34,64,39,42,40,28,52,29,48,68,50,65,44,44,80,70,38,25,96,102,58,42,60,34,41,48,40,12,31,40,34,47,33,37,27,36,29,73,80,81,69,44,57,26,30,33,36,34,38,24,54,30,67,90,55,65,76,39,80,50,27,47,64,25,87,94,28,86,33,67,60,25,59,38,62,59,58,50,50,50,26,57,74,20,48,60,95,42,62,63,82,60,41,26,66,57,46,90,78,62,52,90,79,58,76,72,56,63,70,54,52,66,61,52,59,68,56,48,68,64,135,84,80,78,79,78,76,78,74,74,74,73,67,76,64,74,74,78,70,62,82,20,66,62,86,58,32,32,63,60,33,36,39,36,34,25,16,27,33,40,47,41,41,74,56,71,54,81,70,52,86,73,48,55,85,71,33,65,33,33,32,32,31,58,38,20,32,26,17,67,7,34,46,40,19,24,50,49,13,38,52,49,28,45,38,33,24,32,72,86,75,25,77,39,29,58,40,68,51,44,77,42,57,56,32,44,48,41,37,20,33,52,47,58,26,21,37,36,21,44,51,25,18,44,34,33,44,53,15,32,66,85,46,72,60,43,68,67,34,46,23,46,81,46,94,79,54,60,71,36,43,43,84,71,55,61,40,29,39,56,45,58,76,22,55,53,43,28,68,80,26,79,34,62,22,57,54,50,49,50,56,53,50,56,66,34,68,67,46,44,51,52,52,65,30,64,83,44,37,52,50,54,52,49,48,26,64,74,40,71,49,86,73,54,81,88,56,49,53,39,49,57,50,30,50,54,47,38,51,74,77,34,40,70,58,47,46,67,72,37,72,85,60,45,71,67,58,50,50,52,52,43,53,53,44,27,52,49,52,35,48,64,54,28,52,62,96,60,90,48,76,53,96,92,31,53,48,29,59,54,33,28,19,64,42,26,10,48,37,44,38,53,53,47,51,52,51,50,49,39,50,37,41,72,71,44,90,61,57,69,40,28,75,73,49,71,50,39,33,37,40,38,38,26,24,30,33,64,38,42,39,28,52,29,47,68,50,66,44,44,80,71,39,27,96,104,58,47,60,33,40,48,41,11,32,40,33,47,32,35,27,35,31,70,81,80,70,44,56,25,31,31,36,34,38,26,53,29,66,88,54,67,75,41,80,48,27,47,66,26,86,94,28,86,33,67,60,26,61,37,63,60,56,51,49,49,25,57,74,20,48,60,94,42,62,64,83,59,41,25,64,55,46,91,80,62,52,92,77,56,76,72,55,63,70,54,52,65,59,53,57,67,56,49,70,60